Protein AF-A0A539DHN3-F1 (afdb_monomer)

pLDDT: mean 70.22, std 28.27, range [19.88, 98.44]

Secondary structure (DSSP, 8-state):
--------------------------------PPPTTS--EE-TTSS-EETTTSSS-EEEEEHHHHHHTT--STTTHHHHSTTEEEEE-SSS-EEEEETTEE-B--STTPPPSEEEEETTEE-SS--TTTS---SEEEEEEEES--TTTT-TT-SSEEEEEEEPPP-SS--EEEEEEEE-STT-EEEEEEEEEE-STTEEEEEEEEEEEE--SEEETTTTEEES-EEEEEEEEEEEEEEETTEEEEEEEEEEEEEE---SSPPPPB-B--SPTTS--SB-TT---BPPPPGGGSHHHHHHHHSTT--TTS-SS----HHHHHHTTT--S---SSTTEE--SS--EEEEEEEEEEEEEEEE-SSEEEEEEEEEEEEEEEEEEESSSS---SB---BTTBSS--EEETTTEEESB--EEEEEEEEEEEEEEEEEEEE--SSSEEEEEEEEEEEEEEEEEEEEEEEHHHHHHHHHTTPPP-TT--SEEEEEEEEEEEEEEEEEEEEEEEETTEEEEEEEEEEEEEEEEEEEEEES----GGGS--EEEEEEEEEEEEEEEEEEEE--TT-SEEEEEEEEEEEEE--EEPPP--TTTSTT--SEE--EEEEEEEEEEEEEETTTTEEEEEEEEEEEEEEEEEEEEETTEEEEEEEEEEEEEEEEEEEEEEETTEEEEEEEEEEEEEE-S--TT---SSSTTTT-TTEEEEEETTTTEEEEEEETT--B------SS---------TT---PPPPHHHHHHHTTS-------------------------------------------------------------------------------------------------------------------------------------------------

Structure (mmCIF, N/CA/C/O backbone):
data_AF-A0A539DHN3-F1
#
_entry.id   AF-A0A539DHN3-F1
#
loop_
_atom_site.group_PDB
_atom_site.id
_atom_site.type_symbol
_atom_site.label_atom_id
_atom_site.label_alt_id
_atom_site.label_comp_id
_atom_site.label_asym_id
_atom_site.label_entity_id
_atom_site.label_seq_id
_atom_site.pdbx_PDB_ins_code
_atom_site.Cartn_x
_atom_site.Cartn_y
_atom_site.Cartn_z
_atom_site.occupancy
_atom_site.B_iso_or_equiv
_atom_site.auth_seq_id
_atom_site.auth_comp_id
_atom_site.auth_asym_id
_atom_site.auth_atom_id
_atom_site.pdbx_PDB_model_num
ATOM 1 N N . MET A 1 1 ? 49.544 -20.311 -12.770 1.00 34.31 1 MET A N 1
ATOM 2 C CA . MET A 1 1 ? 50.730 -20.490 -11.895 1.00 34.31 1 MET A CA 1
ATOM 3 C C . MET A 1 1 ? 50.885 -19.240 -11.047 1.00 34.31 1 MET A C 1
ATOM 5 O O . MET A 1 1 ? 50.708 -18.174 -11.611 1.00 34.31 1 MET A O 1
ATOM 9 N N . SER A 1 2 ? 51.259 -19.378 -9.767 1.00 30.39 2 SER A N 1
ATOM 10 C CA . SER A 1 2 ? 51.386 -18.289 -8.774 1.00 30.39 2 SER A CA 1
ATOM 11 C C . SER A 1 2 ? 50.065 -17.543 -8.465 1.00 30.39 2 SER A C 1
ATOM 13 O O . SER A 1 2 ? 49.438 -17.009 -9.366 1.00 30.39 2 SER A O 1
ATOM 15 N N . GLY A 1 3 ? 49.544 -17.461 -7.236 1.00 34.97 3 GLY A N 1
ATOM 16 C CA . GLY A 1 3 ? 49.979 -18.070 -5.972 1.00 34.97 3 GLY A CA 1
ATOM 17 C C . GLY A 1 3 ? 50.094 -17.054 -4.835 1.00 34.97 3 GLY A C 1
ATOM 18 O O . GLY A 1 3 ? 51.193 -16.582 -4.558 1.00 34.97 3 GLY A O 1
ATOM 19 N N . LYS A 1 4 ? 48.982 -16.746 -4.150 1.00 33.09 4 LYS A N 1
ATOM 20 C CA . LYS A 1 4 ? 48.970 -15.964 -2.901 1.00 33.09 4 LYS A CA 1
ATOM 21 C C . LYS A 1 4 ? 47.936 -16.500 -1.901 1.00 33.09 4 LYS A C 1
ATOM 23 O O . LYS A 1 4 ? 46.739 -16.360 -2.095 1.00 33.09 4 LYS A O 1
ATOM 28 N N . ASN A 1 5 ? 48.468 -17.119 -0.850 1.00 30.30 5 ASN A N 1
ATOM 29 C CA . ASN A 1 5 ? 47.966 -17.271 0.520 1.00 30.30 5 ASN A CA 1
ATOM 30 C C . ASN A 1 5 ? 46.440 -17.226 0.759 1.00 30.30 5 ASN A C 1
ATOM 32 O O . ASN A 1 5 ? 45.870 -16.156 0.954 1.00 30.30 5 ASN A O 1
ATOM 36 N N . ARG A 1 6 ? 45.830 -18.403 0.959 1.00 34.50 6 ARG A N 1
ATOM 37 C CA . ARG A 1 6 ? 44.674 -18.546 1.863 1.00 34.50 6 ARG A CA 1
ATOM 38 C C . ARG A 1 6 ? 45.199 -18.766 3.285 1.00 34.50 6 ARG A C 1
ATOM 40 O O . ARG A 1 6 ? 45.893 -19.751 3.522 1.00 34.50 6 ARG A O 1
ATOM 47 N N . SER A 1 7 ? 44.889 -17.871 4.220 1.00 30.36 7 SER A N 1
ATOM 48 C CA . SER A 1 7 ? 45.179 -18.062 5.646 1.00 30.36 7 SER A CA 1
ATOM 49 C C . SER A 1 7 ? 44.018 -18.791 6.323 1.00 30.36 7 SER A C 1
ATOM 51 O O . SER A 1 7 ? 42.984 -18.187 6.600 1.00 30.36 7 SER A O 1
ATOM 53 N N . THR A 1 8 ? 44.182 -20.086 6.589 1.00 34.03 8 THR A N 1
ATOM 54 C CA . THR A 1 8 ? 43.186 -20.888 7.313 1.00 34.03 8 THR A CA 1
ATOM 55 C C . THR A 1 8 ? 43.128 -20.457 8.778 1.00 34.03 8 THR A C 1
ATOM 57 O O . THR A 1 8 ? 44.028 -20.789 9.549 1.00 34.03 8 THR A O 1
ATOM 60 N N . PHE A 1 9 ? 42.073 -19.746 9.179 1.00 30.78 9 PHE A N 1
ATOM 61 C CA . PHE A 1 9 ? 41.790 -19.499 10.594 1.00 30.78 9 PHE A CA 1
ATOM 62 C C . PHE A 1 9 ? 40.994 -20.676 11.165 1.00 30.78 9 PHE A C 1
ATOM 64 O O . PHE A 1 9 ? 39.866 -20.935 10.752 1.00 30.78 9 PHE A O 1
ATOM 71 N N . ALA A 1 10 ? 41.606 -21.426 12.082 1.00 30.70 10 ALA A N 1
ATOM 72 C CA . ALA A 1 10 ? 40.983 -22.593 12.691 1.00 30.70 10 ALA A CA 1
ATOM 73 C C . ALA A 1 10 ? 40.057 -22.177 13.845 1.00 30.70 10 ALA A C 1
ATOM 75 O O . ALA A 1 10 ? 40.511 -21.640 14.853 1.00 30.70 10 ALA A O 1
ATOM 76 N N . PHE A 1 11 ? 38.764 -22.473 13.711 1.00 35.47 11 PHE A N 1
ATOM 77 C CA . PHE A 1 11 ? 37.808 -22.429 14.817 1.00 35.47 11 PHE A CA 1
ATOM 78 C C . PHE A 1 11 ? 38.099 -23.577 15.792 1.00 35.47 11 PHE A C 1
ATOM 80 O O . PHE A 1 11 ? 37.963 -24.733 15.403 1.00 35.47 11 PHE A O 1
ATOM 87 N N . PHE A 1 12 ? 38.431 -23.282 17.054 1.00 34.22 12 PHE A N 1
ATOM 88 C CA . PHE A 1 12 ? 38.308 -24.249 18.152 1.00 34.22 12 PHE A CA 1
ATOM 89 C C . PHE A 1 12 ? 38.057 -23.564 19.507 1.00 34.22 12 PHE A C 1
ATOM 91 O O . PHE A 1 12 ? 38.893 -22.815 19.999 1.00 34.22 12 PHE A O 1
ATOM 98 N N . THR A 1 13 ? 36.891 -23.871 20.092 1.00 37.91 13 THR A N 1
ATOM 99 C CA . THR A 1 13 ? 36.585 -23.962 21.540 1.00 37.91 13 THR A CA 1
ATOM 100 C C . THR A 1 13 ? 37.277 -22.981 22.504 1.00 37.91 13 THR A C 1
ATOM 102 O O . THR A 1 13 ? 38.425 -23.201 22.887 1.00 37.91 13 THR A O 1
ATOM 105 N N . GLY A 1 14 ? 36.539 -21.980 23.014 1.00 37.00 14 GLY A N 1
ATOM 106 C CA . GLY A 1 14 ? 37.105 -20.996 23.954 1.00 37.00 14 GLY A CA 1
ATOM 107 C C . GLY A 1 14 ? 36.161 -20.253 24.914 1.00 37.00 14 GLY A C 1
ATOM 108 O O . GLY A 1 14 ? 36.627 -19.323 25.563 1.00 37.00 14 GLY A O 1
ATOM 109 N N . VAL A 1 15 ? 34.874 -20.615 25.048 1.00 34.88 15 VAL A N 1
ATOM 110 C CA . VAL A 1 15 ? 33.951 -19.946 25.999 1.00 34.88 15 VAL A CA 1
ATOM 111 C C . VAL A 1 15 ? 33.162 -20.968 26.819 1.00 34.88 15 VAL A C 1
ATOM 113 O O . VAL A 1 15 ? 32.127 -21.466 26.387 1.00 34.88 15 VAL A O 1
ATOM 116 N N . SER A 1 16 ? 33.666 -21.295 28.011 1.00 43.44 16 SER A N 1
ATOM 117 C CA . SER A 1 16 ? 32.955 -22.046 29.060 1.00 43.44 16 SER A CA 1
ATOM 118 C C . SER A 1 16 ? 33.716 -21.947 30.388 1.00 43.44 16 SER A C 1
ATOM 120 O O . SER A 1 16 ? 34.473 -22.855 30.704 1.00 43.44 16 SER A O 1
ATOM 122 N N . LEU A 1 17 ? 33.553 -20.835 31.126 1.00 40.72 17 LEU A N 1
ATOM 123 C CA . LEU A 1 17 ? 33.687 -20.721 32.599 1.00 40.72 17 LEU A CA 1
ATOM 124 C C . LEU A 1 17 ? 33.447 -19.254 33.047 1.00 40.72 17 LEU A C 1
ATOM 126 O O . LEU A 1 17 ? 34.391 -18.489 33.220 1.00 40.72 17 LEU A O 1
ATOM 130 N N . ALA A 1 18 ? 32.184 -18.836 33.210 1.00 37.84 18 ALA A N 1
ATOM 131 C CA . ALA A 1 18 ? 31.843 -17.501 33.744 1.00 37.84 18 ALA A CA 1
ATOM 132 C C . ALA A 1 18 ? 30.423 -17.405 34.357 1.00 37.84 18 ALA A C 1
ATOM 134 O O . ALA A 1 18 ? 29.822 -16.336 34.358 1.00 37.84 18 ALA A O 1
ATOM 135 N N . ALA A 1 19 ? 29.861 -18.513 34.855 1.00 37.56 19 ALA A N 1
ATOM 136 C CA . ALA A 1 19 ? 28.482 -18.564 35.357 1.00 37.56 19 ALA A CA 1
ATOM 137 C C . ALA A 1 19 ? 28.392 -19.330 36.689 1.00 37.56 19 ALA A C 1
ATOM 139 O O . ALA A 1 19 ? 28.045 -20.508 36.721 1.00 37.56 19 ALA A O 1
ATOM 140 N N . LEU A 1 20 ? 28.730 -18.659 37.795 1.00 40.03 20 LEU A N 1
ATOM 141 C CA . LEU A 1 20 ? 28.541 -19.167 39.156 1.00 40.03 20 LEU A CA 1
ATOM 142 C C . LEU A 1 20 ? 28.164 -18.030 40.116 1.00 40.03 20 LEU A C 1
ATOM 144 O O . LEU A 1 20 ? 28.979 -17.151 40.377 1.00 40.03 20 LEU A O 1
ATOM 148 N N . GLY A 1 21 ? 26.980 -18.129 40.730 1.00 37.94 21 GLY A N 1
ATOM 149 C CA . GLY A 1 21 ? 26.817 -17.685 42.119 1.00 37.94 21 GLY A CA 1
ATOM 150 C C . GLY A 1 21 ? 26.134 -16.348 42.423 1.00 37.94 21 GLY A C 1
ATOM 151 O O . GLY A 1 21 ? 26.649 -15.616 43.259 1.00 37.94 21 GLY A O 1
ATOM 152 N N . VAL A 1 22 ? 24.920 -16.102 41.916 1.00 37.78 22 VAL A N 1
ATOM 153 C CA . VAL A 1 22 ? 23.860 -15.506 42.763 1.00 37.78 22 VAL A CA 1
ATOM 154 C C . VAL A 1 22 ? 22.563 -16.285 42.546 1.00 37.78 22 VAL A C 1
ATOM 156 O O . VAL A 1 22 ? 21.874 -16.096 41.551 1.00 37.78 22 VAL A O 1
ATOM 159 N N . ALA A 1 23 ? 22.235 -17.178 43.479 1.00 37.34 23 ALA A N 1
ATOM 160 C CA . ALA A 1 23 ? 20.945 -17.859 43.514 1.00 37.34 23 ALA A CA 1
ATOM 161 C C . ALA A 1 23 ? 20.014 -17.111 44.479 1.00 37.34 23 ALA A C 1
ATOM 163 O O . ALA A 1 23 ? 20.010 -17.379 45.680 1.00 37.34 23 ALA A O 1
ATOM 164 N N . ALA A 1 24 ? 19.249 -16.152 43.957 1.00 38.59 24 ALA A N 1
ATOM 165 C CA . ALA A 1 24 ? 18.101 -15.615 44.680 1.00 38.59 24 ALA A CA 1
ATOM 166 C C . ALA A 1 24 ? 16.986 -16.682 44.726 1.00 38.59 24 ALA A C 1
ATOM 168 O O . ALA A 1 24 ? 16.837 -17.437 43.760 1.00 38.59 24 ALA A O 1
ATOM 169 N N . PRO A 1 25 ? 16.199 -16.781 45.813 1.00 37.62 25 PRO A N 1
ATOM 170 C CA . PRO A 1 25 ? 15.060 -17.686 45.846 1.00 37.62 25 PRO A CA 1
ATOM 171 C C . PRO A 1 25 ? 14.014 -17.213 44.833 1.00 37.62 25 PRO A C 1
ATOM 173 O O . PRO A 1 25 ? 13.533 -16.083 44.916 1.00 37.62 25 PRO A O 1
ATOM 176 N N . ALA A 1 26 ? 13.652 -18.081 43.889 1.00 27.03 26 ALA A N 1
ATOM 177 C CA . ALA A 1 26 ? 12.547 -17.819 42.982 1.00 27.03 26 ALA A CA 1
ATOM 178 C C . ALA A 1 26 ? 11.242 -17.761 43.790 1.00 27.03 26 ALA A C 1
ATOM 180 O O . ALA A 1 26 ? 10.715 -18.790 44.217 1.00 27.03 26 ALA A O 1
ATOM 181 N N . VAL A 1 27 ? 10.726 -16.550 44.005 1.00 29.36 27 VAL A N 1
ATOM 182 C CA . VAL A 1 27 ? 9.319 -16.369 44.361 1.00 29.36 27 VAL A CA 1
ATOM 183 C C . VAL A 1 27 ? 8.527 -16.831 43.147 1.00 29.36 27 VAL A C 1
ATOM 185 O O . VAL A 1 27 ? 8.677 -16.268 42.064 1.00 29.36 27 VAL A O 1
ATOM 188 N N . ALA A 1 28 ? 7.720 -17.875 43.314 1.00 28.30 28 ALA A N 1
ATOM 189 C CA . ALA A 1 28 ? 6.808 -18.319 42.275 1.00 28.30 28 ALA A CA 1
ATOM 190 C C . ALA A 1 28 ? 5.698 -17.272 42.120 1.00 28.30 28 ALA A C 1
ATOM 192 O O . ALA A 1 28 ? 4.665 -17.347 42.782 1.00 28.30 28 ALA A O 1
ATOM 193 N N . GLN A 1 29 ? 5.932 -16.273 41.266 1.00 26.92 29 GLN A N 1
ATOM 194 C CA . GLN A 1 29 ? 4.831 -15.554 40.649 1.00 26.92 29 GLN A CA 1
ATOM 195 C C . GLN A 1 29 ? 4.113 -16.543 39.738 1.00 26.92 29 GLN A C 1
ATOM 197 O O . GLN A 1 29 ? 4.686 -17.060 38.778 1.00 26.92 29 GLN A O 1
ATOM 202 N N . GLU A 1 30 ? 2.866 -16.817 40.091 1.00 30.16 30 GLU A N 1
ATOM 203 C CA . GLU A 1 30 ? 1.897 -17.484 39.242 1.00 30.16 30 GLU A CA 1
ATOM 204 C C . GLU A 1 30 ? 1.647 -16.561 38.044 1.00 30.16 30 GLU A C 1
ATOM 206 O O . GLU A 1 30 ? 0.869 -15.615 38.116 1.00 30.16 30 GLU A O 1
ATOM 211 N N . GLN A 1 31 ? 2.418 -16.760 36.973 1.00 29.02 31 GLN A N 1
ATOM 212 C CA . GLN A 1 31 ? 2.134 -16.118 35.699 1.00 29.02 31 GLN A CA 1
ATOM 213 C C . GLN A 1 31 ? 0.792 -16.656 35.207 1.00 29.02 31 GLN A C 1
ATOM 215 O O . GLN A 1 31 ? 0.659 -17.863 34.990 1.00 29.02 31 GLN A O 1
ATOM 220 N N . GLU A 1 32 ? -0.155 -15.766 34.934 1.00 38.56 32 GLU A N 1
ATOM 221 C CA . GLU A 1 32 ? -1.141 -16.029 33.891 1.00 38.56 32 GLU A CA 1
ATOM 222 C C . GLU A 1 32 ? -0.349 -16.124 32.581 1.00 38.56 32 GLU A C 1
ATOM 224 O O . GLU A 1 32 ? 0.087 -15.126 32.011 1.00 38.56 32 GLU A O 1
ATOM 229 N N . GLN A 1 33 ? 0.001 -17.356 32.205 1.00 40.50 33 GLN A N 1
ATOM 230 C CA . GLN A 1 33 ? 0.799 -17.624 31.015 1.00 40.50 33 GLN A CA 1
ATOM 231 C C . GLN A 1 33 ? -0.103 -17.539 29.794 1.00 40.50 33 GLN A C 1
ATOM 233 O O . GLN A 1 33 ? -1.160 -18.175 29.768 1.00 40.50 33 GLN A O 1
ATOM 238 N N . GLY A 1 34 ? 0.347 -16.746 28.822 1.00 44.62 34 GLY A N 1
ATOM 239 C CA . GLY A 1 34 ? -0.428 -16.370 27.652 1.00 44.62 34 GLY A CA 1
ATOM 240 C C . GLY A 1 34 ? -1.069 -17.556 26.942 1.00 44.62 34 GLY A C 1
ATOM 241 O O . GLY A 1 34 ? -0.466 -18.623 26.801 1.00 44.62 34 GLY A O 1
ATOM 242 N N . ARG A 1 35 ? -2.314 -17.366 26.520 1.00 56.88 35 ARG A N 1
ATOM 243 C CA . ARG A 1 35 ? -3.066 -18.303 25.685 1.00 56.88 35 ARG A CA 1
ATOM 244 C C . ARG A 1 35 ? -2.855 -17.946 24.214 1.00 56.88 35 ARG A C 1
ATOM 246 O O . ARG A 1 35 ? -2.475 -16.831 23.870 1.00 56.88 35 ARG A O 1
ATOM 253 N N . VAL A 1 36 ? -3.239 -18.848 23.309 1.00 58.81 36 VAL A N 1
ATOM 254 C CA . VAL A 1 36 ? -3.391 -18.490 21.881 1.00 58.81 36 VAL A CA 1
ATOM 255 C C . VAL A 1 36 ? -4.500 -17.436 21.696 1.00 58.81 36 VAL A C 1
ATOM 257 O O . VAL A 1 36 ? -4.544 -16.744 20.681 1.00 58.81 36 VAL A O 1
ATOM 260 N N . THR A 1 37 ? -5.368 -17.286 22.699 1.00 54.72 37 THR A N 1
ATOM 261 C CA . THR A 1 37 ? -6.354 -16.210 22.844 1.00 54.72 37 THR A CA 1
ATOM 262 C C . THR A 1 37 ? -5.937 -15.093 23.806 1.00 54.72 37 THR A C 1
ATOM 264 O O . THR A 1 37 ? -6.812 -14.477 24.412 1.00 54.72 37 THR A O 1
ATOM 267 N N . ASP A 1 38 ? -4.643 -14.811 23.974 1.00 58.19 38 ASP A N 1
ATOM 268 C CA . ASP A 1 38 ? -4.244 -13.478 24.443 1.00 58.19 38 ASP A CA 1
ATOM 269 C C . ASP A 1 38 ? -4.845 -12.455 23.471 1.00 58.19 38 ASP A C 1
ATOM 271 O O . ASP A 1 38 ? -4.692 -12.583 22.252 1.00 58.19 38 ASP A O 1
ATOM 275 N N . GLU A 1 39 ? -5.639 -11.515 23.987 1.00 63.25 39 GLU A N 1
ATOM 276 C CA . GLU A 1 39 ? -6.598 -10.786 23.158 1.00 63.25 39 GLU A CA 1
ATOM 277 C C . GLU A 1 39 ? -5.887 -9.825 22.196 1.00 63.25 39 GLU A C 1
ATOM 279 O O . GLU A 1 39 ? -5.518 -8.704 22.549 1.00 63.25 39 GLU A O 1
ATOM 284 N N . ILE A 1 40 ? -5.704 -10.261 20.944 1.00 75.50 40 ILE A N 1
ATOM 285 C CA . ILE A 1 40 ? -5.181 -9.404 19.881 1.00 75.50 40 ILE A CA 1
ATOM 286 C C . ILE A 1 40 ? -6.273 -8.402 19.499 1.00 75.50 40 ILE A C 1
ATOM 288 O O . ILE A 1 40 ? -7.069 -8.627 18.584 1.00 75.50 40 ILE A O 1
ATOM 292 N N . VAL A 1 41 ? -6.289 -7.289 20.226 1.00 83.50 41 VAL A N 1
ATOM 293 C CA . VAL A 1 41 ? -7.097 -6.110 19.930 1.00 83.50 41 VAL A CA 1
ATOM 294 C C . VAL A 1 41 ? -6.663 -5.537 18.581 1.00 83.50 41 VAL A C 1
ATOM 296 O O . VAL A 1 41 ? -5.490 -5.226 18.367 1.00 83.50 41 VAL A O 1
ATOM 299 N N . VAL A 1 42 ? -7.619 -5.385 17.667 1.00 86.88 42 VAL A N 1
ATOM 300 C CA . VAL A 1 42 ? -7.427 -4.841 16.316 1.00 86.88 42 VAL A CA 1
ATOM 301 C C . VAL A 1 42 ? -8.310 -3.614 16.093 1.00 86.88 42 VAL A C 1
ATOM 303 O O . VAL A 1 42 ? -9.423 -3.541 16.606 1.00 86.88 42 VAL A O 1
ATOM 306 N N . THR A 1 43 ? -7.856 -2.656 15.280 1.00 84.00 43 THR A N 1
ATOM 307 C CA . THR A 1 43 ? -8.598 -1.425 14.934 1.00 84.00 43 THR A CA 1
ATOM 308 C C . THR A 1 43 ? -9.437 -1.556 13.654 1.00 84.00 43 THR A C 1
ATOM 310 O O . THR A 1 43 ? -9.763 -0.565 12.997 1.00 84.00 43 THR A O 1
ATOM 313 N N . ALA A 1 44 ? -9.825 -2.787 13.307 1.00 77.06 44 ALA A N 1
ATOM 314 C CA . ALA A 1 44 ? -10.399 -3.175 12.016 1.00 77.06 44 ALA A CA 1
ATOM 315 C C . ALA A 1 44 ? -11.763 -2.535 11.669 1.00 77.06 44 ALA A C 1
ATOM 317 O O . ALA A 1 44 ? -12.104 -2.426 10.491 1.00 77.06 44 ALA A O 1
ATOM 318 N N . GLU A 1 45 ? -12.543 -2.089 12.661 1.00 83.12 45 GLU A N 1
ATOM 319 C CA . GLU A 1 45 ? -13.780 -1.310 12.445 1.00 83.12 45 GLU A CA 1
ATOM 320 C C . GLU A 1 45 ? -13.583 0.193 12.759 1.00 83.12 45 GLU A C 1
ATOM 322 O O . GLU A 1 45 ? -14.531 0.892 13.110 1.00 83.12 45 GLU A O 1
ATOM 327 N N . LYS A 1 46 ? -12.338 0.707 12.678 1.00 84.94 46 LYS A N 1
ATOM 328 C CA . LYS A 1 46 ? -11.917 2.032 13.209 1.00 84.94 46 LYS A CA 1
ATOM 329 C C . LYS A 1 46 ? -12.285 2.220 14.701 1.00 84.94 46 LYS A C 1
ATOM 331 O O . LYS A 1 46 ? -12.389 3.342 15.199 1.00 84.94 46 LYS A O 1
ATOM 336 N N . ARG A 1 47 ? -12.456 1.090 15.392 1.00 84.69 47 ARG A N 1
ATOM 337 C CA . ARG A 1 47 ? -12.701 0.865 16.821 1.00 84.69 47 ARG A CA 1
ATOM 338 C C . ARG A 1 47 ? -11.833 -0.316 17.241 1.00 84.69 47 ARG A C 1
ATOM 340 O O . ARG A 1 47 ? -11.581 -1.186 16.406 1.00 84.69 47 ARG A O 1
ATOM 347 N N . GLU A 1 48 ? -11.415 -0.345 18.496 1.00 84.31 48 GLU A N 1
ATOM 348 C CA . GLU A 1 48 ? -10.724 -1.491 19.087 1.00 84.31 48 GLU A CA 1
ATOM 349 C C . GLU A 1 48 ? -11.718 -2.615 19.420 1.00 84.31 48 GLU A C 1
ATOM 351 O O . GLU A 1 48 ? -12.812 -2.348 19.917 1.00 84.31 48 GLU A O 1
ATOM 356 N N . ALA A 1 49 ? -11.362 -3.853 19.066 1.00 85.06 49 ALA A N 1
ATOM 357 C CA . ALA A 1 49 ? -12.124 -5.073 19.348 1.00 85.06 49 ALA A CA 1
ATOM 358 C C . ALA A 1 49 ? -11.219 -6.316 19.247 1.00 85.06 49 ALA A C 1
ATOM 360 O O . ALA A 1 49 ? -10.226 -6.288 18.513 1.00 85.06 49 ALA A O 1
ATOM 361 N N . SER A 1 50 ? -11.594 -7.421 19.898 1.00 88.38 50 SER A N 1
ATOM 362 C CA . SER A 1 50 ? -10.943 -8.726 19.726 1.00 88.38 50 SER A CA 1
ATOM 363 C C . SER A 1 50 ? -10.936 -9.171 18.261 1.00 88.38 50 SER A C 1
ATOM 365 O O . SER A 1 50 ? -11.945 -9.086 17.549 1.00 88.38 50 SER A O 1
ATOM 367 N N . ILE A 1 51 ? -9.820 -9.749 17.807 1.00 87.38 51 ILE A N 1
ATOM 368 C CA . ILE A 1 51 ? -9.725 -10.390 16.488 1.00 87.38 51 ILE A CA 1
ATOM 369 C C . ILE A 1 51 ? -10.782 -11.492 16.268 1.00 87.38 51 ILE A C 1
ATOM 371 O O . ILE A 1 51 ? -11.113 -11.777 15.112 1.00 87.38 51 ILE A O 1
ATOM 375 N N . GLN A 1 52 ? -11.342 -12.087 17.330 1.00 89.12 52 GLN A N 1
ATOM 376 C CA . GLN A 1 52 ? -12.402 -13.104 17.236 1.00 89.12 52 GLN A CA 1
ATOM 377 C C . GLN A 1 52 ? -13.799 -12.509 16.969 1.00 89.12 52 GLN A C 1
ATOM 379 O O . GLN A 1 52 ? -14.639 -13.183 16.370 1.00 89.12 52 GLN A O 1
ATOM 384 N N . ASP A 1 53 ? -14.025 -11.236 17.310 1.00 88.00 53 ASP A N 1
ATOM 385 C CA . ASP A 1 53 ? -15.335 -10.568 17.199 1.00 88.00 53 ASP A CA 1
ATOM 386 C C . ASP A 1 53 ? -15.531 -9.819 15.881 1.00 88.00 53 ASP A C 1
ATOM 388 O O . ASP A 1 53 ? -16.662 -9.615 15.423 1.00 88.00 53 ASP A O 1
ATOM 392 N N . VAL A 1 54 ? -14.433 -9.376 15.257 1.00 89.44 54 VAL A N 1
ATOM 393 C CA . VAL A 1 54 ? -14.486 -8.651 13.981 1.00 89.44 54 VAL A CA 1
ATOM 394 C C . VAL A 1 54 ? -14.982 -9.605 12.886 1.00 89.44 54 VAL A C 1
ATOM 396 O O . VAL A 1 54 ? -14.300 -10.590 12.590 1.00 89.44 54 VAL A O 1
ATOM 399 N N . PRO A 1 55 ? -16.119 -9.334 12.221 1.00 91.00 55 PRO A N 1
ATOM 400 C CA . PRO A 1 55 ? -16.770 -10.305 11.343 1.00 91.00 55 PRO A CA 1
ATOM 401 C C . PRO A 1 55 ? -16.200 -10.295 9.911 1.00 91.00 55 PRO A C 1
ATOM 403 O O . PRO A 1 55 ? -16.895 -9.983 8.941 1.00 91.00 55 PRO A O 1
ATOM 406 N N . ILE A 1 56 ? -14.904 -10.600 9.791 1.00 91.31 56 ILE A N 1
ATOM 407 C CA . ILE A 1 56 ? -14.164 -10.724 8.527 1.00 91.31 56 ILE A CA 1
ATOM 408 C C . ILE A 1 56 ? -12.924 -11.621 8.671 1.00 91.31 56 ILE A C 1
ATOM 410 O O . ILE A 1 56 ? -12.383 -11.783 9.771 1.00 91.31 56 ILE A O 1
ATOM 414 N N . ALA A 1 57 ? -12.418 -12.136 7.550 1.00 93.38 57 ALA A N 1
ATOM 415 C CA . ALA A 1 57 ? -11.070 -12.682 7.443 1.00 93.38 57 ALA A CA 1
ATOM 416 C C . ALA A 1 57 ? -9.986 -11.596 7.654 1.00 93.38 57 ALA A C 1
ATOM 418 O O . ALA A 1 57 ? -9.633 -10.835 6.749 1.00 93.38 57 ALA A O 1
ATOM 419 N N . ILE A 1 58 ? -9.427 -11.548 8.863 1.00 93.25 58 ILE A N 1
ATOM 420 C CA . ILE A 1 58 ? -8.303 -10.689 9.260 1.00 93.25 58 ILE A CA 1
ATOM 421 C C . ILE A 1 58 ? -7.182 -11.559 9.831 1.00 93.25 58 ILE A C 1
ATOM 423 O O . ILE A 1 58 ? -7.449 -12.489 10.587 1.00 93.25 58 ILE A O 1
ATOM 427 N N . SER A 1 59 ? -5.937 -11.257 9.464 1.00 92.75 59 SER A N 1
ATOM 428 C CA . SER A 1 59 ? -4.740 -11.780 10.137 1.00 92.75 59 SER A CA 1
ATOM 429 C C . SER A 1 59 ? -4.047 -10.625 10.855 1.00 92.75 59 SER A C 1
ATOM 431 O O . SER A 1 59 ? -3.953 -9.530 10.297 1.00 92.75 59 SER A O 1
ATOM 433 N N . ALA A 1 60 ? -3.558 -10.855 12.072 1.00 92.50 60 ALA A N 1
ATOM 434 C CA . ALA A 1 60 ? -2.790 -9.867 12.821 1.00 92.50 60 ALA A CA 1
ATOM 435 C C . ALA A 1 60 ? -1.540 -10.487 13.458 1.00 92.50 60 ALA A C 1
ATOM 437 O O . ALA A 1 60 ? -1.496 -11.685 13.767 1.00 92.50 60 ALA A O 1
ATOM 438 N N . PHE A 1 61 ? -0.524 -9.646 13.626 1.00 92.12 61 PHE A N 1
ATOM 439 C CA . PHE A 1 61 ? 0.786 -10.000 14.157 1.00 92.12 61 PHE A CA 1
ATOM 440 C C . PHE A 1 61 ? 1.221 -8.892 15.112 1.00 92.12 61 PHE A C 1
ATOM 442 O O . PHE A 1 61 ? 1.488 -7.775 14.674 1.00 92.12 61 PHE A O 1
ATOM 449 N N . ASP A 1 62 ? 1.242 -9.183 16.407 1.00 90.88 62 ASP A N 1
ATOM 450 C CA . ASP A 1 62 ? 1.809 -8.316 17.439 1.00 90.88 62 ASP A CA 1
ATOM 451 C C . ASP A 1 62 ? 3.349 -8.364 17.415 1.00 90.88 62 ASP A C 1
ATOM 453 O O . ASP A 1 62 ? 3.942 -9.211 16.739 1.00 90.88 62 ASP A O 1
ATOM 457 N N . GLU A 1 63 ? 4.002 -7.492 18.191 1.00 88.44 63 GLU A N 1
ATOM 458 C CA . GLU A 1 63 ? 5.466 -7.467 18.349 1.00 88.44 63 GLU A CA 1
ATOM 459 C C . GLU A 1 63 ? 6.048 -8.869 18.639 1.00 88.44 63 GLU A C 1
ATOM 461 O O . GLU A 1 63 ? 7.019 -9.282 18.004 1.00 88.44 63 GLU A O 1
ATOM 466 N N . SER A 1 64 ? 5.407 -9.666 19.506 1.00 86.69 64 SER A N 1
ATOM 467 C CA . SER A 1 64 ? 5.915 -10.990 19.880 1.00 86.69 64 SER A CA 1
ATOM 468 C C . SER A 1 64 ? 5.738 -12.048 18.780 1.00 86.69 64 SER A C 1
ATOM 470 O O . SER A 1 64 ? 6.617 -12.899 18.610 1.00 86.69 64 SER A O 1
ATOM 472 N N . ARG A 1 65 ? 4.642 -12.025 18.002 1.00 87.56 65 ARG A N 1
ATOM 473 C CA . ARG A 1 65 ? 4.442 -12.956 16.875 1.00 87.56 65 ARG A CA 1
ATOM 474 C C . ARG A 1 65 ? 5.310 -12.589 15.672 1.00 87.56 65 ARG A C 1
ATOM 476 O O . ARG A 1 65 ? 5.814 -13.504 15.022 1.00 87.56 65 ARG A O 1
ATOM 483 N N . LEU A 1 66 ? 5.537 -11.298 15.407 1.00 91.44 66 LEU A N 1
ATOM 484 C CA . LEU A 1 66 ? 6.488 -10.839 14.385 1.00 91.44 66 LEU A CA 1
ATOM 485 C C . LEU A 1 66 ? 7.901 -11.368 14.676 1.00 91.44 66 LEU A C 1
ATOM 487 O O . LEU A 1 66 ? 8.523 -11.972 13.801 1.00 91.44 66 LEU A O 1
ATOM 491 N N . GLU A 1 67 ? 8.375 -11.236 15.920 1.00 88.69 67 GLU A N 1
ATOM 492 C CA . GLU A 1 67 ? 9.697 -11.731 16.325 1.00 88.69 67 GLU A CA 1
ATOM 493 C C . GLU A 1 67 ? 9.798 -13.262 16.300 1.00 88.69 67 GLU A C 1
ATOM 495 O O . GLU A 1 67 ? 10.759 -13.796 15.734 1.00 88.69 67 GLU A O 1
ATOM 500 N N . ARG A 1 68 ? 8.798 -13.985 16.837 1.00 87.56 68 ARG A N 1
ATOM 501 C CA . ARG A 1 68 ? 8.758 -15.464 16.806 1.00 87.56 68 ARG A CA 1
ATOM 502 C C . ARG A 1 68 ? 8.778 -16.028 15.385 1.00 87.56 68 ARG A C 1
ATOM 504 O O . ARG A 1 68 ? 9.437 -17.037 15.151 1.00 87.56 68 ARG A O 1
ATOM 511 N N . LEU A 1 69 ? 8.062 -15.396 14.453 1.00 89.31 69 LEU A N 1
ATOM 512 C CA . LEU A 1 69 ? 7.990 -15.818 13.051 1.00 89.31 69 LEU A CA 1
ATOM 513 C C . LEU A 1 69 ? 9.111 -15.228 12.174 1.00 89.31 69 LEU A C 1
ATOM 515 O O . LEU A 1 69 ? 9.177 -15.555 10.992 1.00 89.31 69 LEU A O 1
ATOM 519 N N . GLN A 1 70 ? 9.998 -14.393 12.736 1.00 90.50 70 GLN A N 1
ATOM 520 C CA . GLN A 1 70 ? 11.076 -13.694 12.018 1.00 90.50 70 GLN A CA 1
ATOM 521 C C . GLN A 1 70 ? 10.575 -12.839 10.834 1.00 90.50 70 GLN A C 1
ATOM 523 O O . GLN A 1 70 ? 11.270 -12.693 9.829 1.00 90.50 70 GLN A O 1
ATOM 528 N N . LEU A 1 71 ? 9.382 -12.251 10.964 1.00 92.69 71 LEU A N 1
ATOM 529 C CA . LEU A 1 71 ? 8.788 -11.356 9.966 1.00 92.69 71 LEU A CA 1
ATOM 530 C C . LEU A 1 71 ? 9.423 -9.966 10.120 1.00 92.69 71 LEU A C 1
ATOM 532 O O . LEU A 1 71 ? 8.998 -9.168 10.955 1.00 92.69 71 LEU A O 1
ATOM 536 N N . ASN A 1 72 ? 10.492 -9.712 9.364 1.00 90.31 72 ASN A N 1
ATOM 537 C CA . ASN A 1 72 ? 11.321 -8.515 9.497 1.00 90.31 72 ASN A CA 1
ATOM 538 C C . ASN A 1 72 ? 10.785 -7.343 8.670 1.00 90.31 72 ASN A C 1
ATOM 540 O O . ASN A 1 72 ? 10.971 -6.199 9.078 1.00 90.31 72 ASN A O 1
ATOM 544 N N . ASP A 1 73 ? 10.133 -7.594 7.533 1.00 90.25 73 ASP A N 1
ATOM 545 C CA . ASP A 1 73 ? 9.545 -6.542 6.699 1.00 90.25 73 ASP A CA 1
ATOM 546 C C . ASP A 1 73 ? 8.149 -6.890 6.145 1.00 90.25 73 ASP A C 1
ATOM 548 O O . ASP A 1 73 ? 7.612 -7.985 6.327 1.00 90.25 73 ASP A O 1
ATOM 552 N N . ALA A 1 74 ? 7.517 -5.921 5.477 1.00 89.69 74 ALA A N 1
ATOM 553 C CA . ALA A 1 74 ? 6.165 -6.076 4.946 1.00 89.69 74 ALA A CA 1
ATOM 554 C C . ALA A 1 74 ? 6.063 -7.060 3.756 1.00 89.69 74 ALA A C 1
ATOM 556 O O . ALA A 1 74 ? 4.954 -7.437 3.372 1.00 89.69 74 ALA A O 1
ATOM 557 N N . GLN A 1 75 ? 7.184 -7.495 3.171 1.00 89.38 75 GLN A N 1
ATOM 558 C CA . GLN A 1 75 ? 7.226 -8.541 2.145 1.00 89.38 75 GLN A CA 1
ATOM 559 C C . GLN A 1 75 ? 7.155 -9.937 2.786 1.00 89.38 75 GLN A C 1
ATOM 561 O O . GLN A 1 75 ? 6.466 -10.805 2.247 1.00 89.38 75 GLN A O 1
ATOM 566 N N . ASP A 1 76 ? 7.778 -10.141 3.956 1.00 93.00 76 ASP A N 1
ATOM 567 C CA . ASP A 1 76 ? 7.739 -11.411 4.709 1.00 93.00 76 ASP A CA 1
ATOM 568 C C . ASP A 1 76 ? 6.308 -11.856 5.063 1.00 93.00 76 ASP A C 1
ATOM 570 O O . ASP A 1 76 ? 6.036 -13.052 5.175 1.00 93.00 76 ASP A O 1
ATOM 574 N N . LEU A 1 77 ? 5.354 -10.920 5.162 1.00 92.56 77 LEU A N 1
ATOM 575 C CA . LEU A 1 77 ? 3.931 -11.201 5.406 1.00 92.56 77 LEU A CA 1
ATOM 576 C C . LEU A 1 77 ? 3.330 -12.230 4.426 1.00 92.56 77 LEU A C 1
ATOM 578 O O . LEU A 1 77 ? 2.422 -12.973 4.798 1.00 92.56 77 LEU A O 1
ATOM 582 N N . GLN A 1 78 ? 3.856 -12.342 3.199 1.00 91.69 78 GLN A N 1
ATOM 583 C CA . GLN A 1 78 ? 3.418 -13.352 2.220 1.00 91.69 78 GLN A CA 1
ATOM 584 C C . GLN A 1 78 ? 3.745 -14.803 2.621 1.00 91.69 78 GLN A C 1
ATOM 586 O O . GLN A 1 78 ? 3.202 -15.739 2.039 1.00 91.69 78 GLN A O 1
ATOM 591 N N . LEU A 1 79 ? 4.626 -15.000 3.606 1.00 90.62 79 LEU A N 1
ATOM 592 C CA . LEU A 1 79 ? 4.948 -16.304 4.192 1.00 90.62 79 LEU A CA 1
ATOM 593 C C . LEU A 1 79 ? 3.951 -16.698 5.296 1.00 90.62 79 LEU A C 1
ATOM 595 O O . LEU A 1 79 ? 3.806 -17.881 5.597 1.00 90.62 79 LEU A O 1
ATOM 599 N N . ALA A 1 80 ? 3.263 -15.715 5.889 1.00 90.88 80 ALA A N 1
ATOM 600 C CA . ALA A 1 80 ? 2.428 -15.877 7.079 1.00 90.88 80 ALA A CA 1
ATOM 601 C C . ALA A 1 80 ? 0.927 -15.602 6.855 1.00 90.88 80 ALA A C 1
ATOM 603 O O . ALA A 1 80 ? 0.141 -15.810 7.775 1.00 90.88 80 ALA A O 1
ATOM 604 N N . ILE A 1 81 ? 0.508 -15.162 5.661 1.00 92.88 81 ILE A N 1
ATOM 605 C CA . ILE A 1 81 ? -0.891 -14.829 5.340 1.00 92.88 81 ILE A CA 1
ATOM 606 C C . ILE A 1 81 ? -1.330 -15.577 4.069 1.00 92.88 81 ILE A C 1
ATOM 608 O O . ILE A 1 81 ? -0.687 -15.432 3.024 1.00 92.88 81 ILE A O 1
ATOM 612 N N . PRO A 1 82 ? -2.433 -16.353 4.091 1.00 91.88 82 PRO A N 1
ATOM 613 C CA . PRO A 1 82 ? -2.896 -17.071 2.910 1.00 91.88 82 PRO A CA 1
ATOM 614 C C . PRO A 1 82 ? -3.384 -16.094 1.828 1.00 91.88 82 PRO A C 1
ATOM 616 O O . PRO A 1 82 ? -4.053 -15.101 2.107 1.00 91.88 82 PRO A O 1
ATOM 619 N N . ASN A 1 83 ? -3.060 -16.396 0.568 1.00 91.88 83 ASN A N 1
ATOM 620 C CA . ASN A 1 83 ? -3.403 -15.592 -0.614 1.00 91.88 83 ASN A CA 1
ATOM 621 C C . ASN A 1 83 ? -2.911 -14.121 -0.606 1.00 91.88 83 ASN A C 1
ATOM 623 O O . ASN A 1 83 ? -3.383 -13.331 -1.431 1.00 91.88 83 ASN A O 1
ATOM 627 N N . PHE A 1 84 ? -1.968 -13.752 0.269 1.00 92.75 84 PHE A N 1
ATOM 628 C CA . PHE A 1 84 ? -1.234 -12.482 0.205 1.00 92.75 84 PHE A CA 1
ATOM 629 C C . PHE A 1 84 ? -0.014 -12.629 -0.716 1.00 92.75 84 PHE A C 1
ATOM 631 O O . PHE A 1 84 ? 0.660 -13.657 -0.701 1.00 92.75 84 PHE A O 1
ATOM 638 N N . GLN A 1 85 ? 0.272 -11.619 -1.538 1.00 91.00 85 GLN A N 1
ATOM 639 C CA . GLN A 1 85 ? 1.420 -11.607 -2.449 1.00 91.00 85 GLN A CA 1
ATOM 640 C C . GLN A 1 85 ? 2.019 -10.203 -2.534 1.00 91.00 85 GLN A C 1
ATOM 642 O O . GLN A 1 85 ? 1.289 -9.228 -2.730 1.00 91.00 85 GLN A O 1
ATOM 647 N N . PHE A 1 86 ? 3.347 -10.105 -2.470 1.00 88.56 86 PHE A N 1
ATOM 648 C CA . PHE A 1 86 ? 4.077 -8.873 -2.751 1.00 88.56 86 PHE A CA 1
ATOM 649 C C . PHE A 1 86 ? 4.857 -8.966 -4.073 1.00 88.56 86 PHE A C 1
ATOM 651 O O . PHE A 1 86 ? 5.279 -10.039 -4.499 1.00 88.56 86 PHE A O 1
ATOM 658 N N . SER A 1 87 ? 5.048 -7.831 -4.751 1.00 84.19 87 SER A N 1
ATOM 659 C CA . SER A 1 87 ? 5.852 -7.745 -5.976 1.00 84.19 87 SER A CA 1
ATOM 660 C C . SER A 1 87 ? 6.340 -6.317 -6.241 1.00 84.19 87 SER A C 1
ATOM 662 O O . SER A 1 87 ? 5.566 -5.364 -6.145 1.00 84.19 87 SER A O 1
ATOM 664 N N . LYS A 1 88 ? 7.609 -6.153 -6.635 1.00 78.88 88 LYS A N 1
ATOM 665 C CA . LYS A 1 88 ? 8.093 -4.915 -7.274 1.00 78.88 88 LYS A CA 1
ATOM 666 C C . LYS A 1 88 ? 7.638 -4.877 -8.735 1.00 78.88 88 LYS A C 1
ATOM 668 O O . LYS A 1 88 ? 7.508 -5.925 -9.366 1.00 78.88 88 LYS A O 1
ATOM 673 N N . GLN A 1 89 ? 7.391 -3.685 -9.275 1.00 70.69 89 GLN A N 1
ATOM 674 C CA . GLN A 1 89 ? 7.116 -3.502 -10.703 1.00 70.69 89 GLN A CA 1
ATOM 675 C C . GLN A 1 89 ? 8.357 -2.999 -11.456 1.00 70.69 89 GLN A C 1
ATOM 677 O O . GLN A 1 89 ? 9.379 -2.660 -10.865 1.00 70.69 89 GLN A O 1
ATOM 682 N N . ASN A 1 90 ? 8.252 -2.876 -12.783 1.00 67.31 90 ASN A N 1
ATOM 683 C CA . ASN A 1 90 ? 9.301 -2.277 -13.616 1.00 67.31 90 ASN A CA 1
ATOM 684 C C . ASN A 1 90 ? 9.462 -0.755 -13.413 1.00 67.31 90 ASN A C 1
ATOM 686 O O . ASN A 1 90 ? 10.392 -0.188 -13.970 1.00 67.31 90 ASN A O 1
ATOM 690 N N . PHE A 1 91 ? 8.627 -0.121 -12.585 1.00 76.75 91 PHE A N 1
ATOM 691 C CA . PHE A 1 91 ? 8.694 1.293 -12.188 1.00 76.75 91 PHE A CA 1
ATOM 692 C C . PHE A 1 91 ? 9.135 1.434 -10.712 1.00 76.75 91 PHE A C 1
ATOM 694 O O . PHE A 1 91 ? 9.430 0.438 -10.054 1.00 76.75 91 PHE A O 1
ATOM 701 N N . THR A 1 92 ? 9.116 2.648 -10.150 1.00 77.75 92 THR A N 1
ATOM 702 C CA . THR A 1 92 ? 9.236 2.888 -8.691 1.00 77.75 92 THR A CA 1
ATOM 703 C C . THR A 1 92 ? 8.087 2.290 -7.862 1.00 77.75 92 THR A C 1
ATOM 705 O O . THR A 1 92 ? 8.188 2.215 -6.642 1.00 77.75 92 THR A O 1
ATOM 708 N N . GLY A 1 93 ? 6.987 1.874 -8.497 1.00 75.56 93 GLY A N 1
ATOM 709 C CA . GLY A 1 93 ? 5.820 1.307 -7.821 1.00 75.56 93 GLY A CA 1
ATOM 710 C C . GLY A 1 93 ? 5.991 -0.146 -7.358 1.00 75.56 93 GLY A C 1
ATOM 711 O O . GLY A 1 93 ? 6.722 -0.945 -7.951 1.00 75.56 93 GLY A O 1
ATOM 712 N N . SER A 1 94 ? 5.223 -0.514 -6.334 1.00 79.81 94 SER A N 1
ATOM 713 C CA . SER A 1 94 ? 5.039 -1.900 -5.896 1.00 79.81 94 SER A CA 1
ATOM 714 C C . SER A 1 94 ? 3.580 -2.344 -6.050 1.00 79.81 94 SER A C 1
ATOM 716 O O . SER A 1 94 ? 2.673 -1.527 -6.205 1.00 79.81 94 SER A O 1
ATOM 718 N N . ASN A 1 95 ? 3.350 -3.654 -6.062 1.00 85.50 95 ASN A N 1
ATOM 719 C CA . ASN A 1 95 ? 2.032 -4.268 -6.163 1.00 85.50 95 ASN A CA 1
ATOM 720 C C . ASN A 1 95 ? 1.852 -5.287 -5.033 1.00 85.50 95 ASN A C 1
ATOM 722 O O . ASN A 1 95 ? 2.398 -6.392 -5.083 1.00 85.50 95 ASN A O 1
ATOM 726 N N . VAL A 1 96 ? 1.041 -4.901 -4.050 1.00 89.50 96 VAL A N 1
ATOM 727 C CA . VAL A 1 96 ? 0.422 -5.806 -3.077 1.00 89.50 96 VAL A CA 1
ATOM 728 C C . VAL A 1 96 ? -0.807 -6.430 -3.729 1.00 89.50 96 VAL A C 1
ATOM 730 O O . VAL A 1 96 ? -1.577 -5.730 -4.393 1.00 89.50 96 VAL A O 1
ATOM 733 N N . ALA A 1 97 ? -1.008 -7.730 -3.537 1.00 91.75 97 ALA A N 1
ATOM 734 C CA . ALA A 1 97 ? -2.239 -8.401 -3.918 1.00 91.75 97 ALA A CA 1
ATOM 735 C C . ALA A 1 97 ? -2.781 -9.274 -2.782 1.00 91.75 97 ALA A C 1
ATOM 737 O O . ALA A 1 97 ? -2.029 -9.988 -2.121 1.00 91.75 97 ALA A O 1
ATOM 738 N N . ILE A 1 98 ? -4.099 -9.240 -2.594 1.00 93.44 98 ILE A N 1
ATOM 739 C CA . ILE A 1 98 ? -4.840 -10.089 -1.657 1.00 93.44 98 ILE A CA 1
ATOM 740 C C . ILE A 1 98 ? -5.882 -10.869 -2.461 1.00 93.44 98 ILE A C 1
ATOM 742 O O . ILE A 1 98 ? -6.571 -10.304 -3.314 1.00 93.44 98 ILE A O 1
ATOM 746 N N . ARG A 1 99 ? -5.992 -12.186 -2.227 1.00 92.50 99 ARG A N 1
ATOM 747 C CA . ARG A 1 99 ? -6.925 -13.074 -2.960 1.00 92.50 99 ARG A CA 1
ATOM 748 C C . ARG A 1 99 ? -6.741 -12.973 -4.484 1.00 92.50 99 ARG A C 1
ATOM 750 O O . ARG A 1 99 ? -7.693 -13.025 -5.257 1.00 92.50 99 ARG A O 1
ATOM 757 N N . GLY A 1 100 ? -5.484 -12.803 -4.908 1.00 87.81 100 GLY A N 1
ATOM 758 C CA . GLY A 1 100 ? -5.064 -12.627 -6.304 1.00 87.81 100 GLY A CA 1
ATOM 759 C C . GLY A 1 100 ? -5.322 -11.236 -6.906 1.00 87.81 100 GLY A C 1
ATOM 760 O O . GLY A 1 100 ? -4.856 -10.963 -8.013 1.00 87.81 100 GLY A O 1
ATOM 761 N N . VAL A 1 101 ? -6.019 -10.342 -6.198 1.00 88.94 101 VAL A N 1
ATOM 762 C CA . VAL A 1 101 ? -6.368 -9.000 -6.682 1.00 88.94 101 VAL A CA 1
ATOM 763 C C . VAL A 1 101 ? -5.313 -7.998 -6.250 1.00 88.94 101 VAL A C 1
ATOM 765 O O . VAL A 1 101 ? -5.069 -7.821 -5.064 1.00 88.94 101 VAL A O 1
ATOM 768 N N . GLY A 1 102 ? -4.721 -7.313 -7.223 1.00 87.75 102 GLY A N 1
ATOM 769 C CA . GLY A 1 102 ? -3.781 -6.215 -7.010 1.00 87.75 102 GLY A CA 1
ATOM 770 C C . GLY A 1 102 ? -3.905 -5.157 -8.105 1.00 87.75 102 GLY A C 1
ATOM 771 O O . GLY A 1 102 ? -4.810 -5.207 -8.946 1.00 87.75 102 GLY A O 1
ATOM 772 N N . THR A 1 103 ? -2.973 -4.213 -8.120 1.00 85.00 103 THR A N 1
ATOM 773 C CA . THR A 1 103 ? -2.920 -3.096 -9.069 1.00 85.00 103 THR A CA 1
ATOM 774 C C . THR A 1 103 ? -2.394 -3.565 -10.429 1.00 85.00 103 THR A C 1
ATOM 776 O O . THR A 1 103 ? -1.203 -3.838 -10.587 1.00 85.00 103 THR A O 1
ATOM 779 N N . LYS A 1 104 ? -3.280 -3.669 -11.431 1.00 85.06 104 LYS A N 1
ATOM 780 C CA . LYS A 1 104 ? -2.940 -4.070 -12.817 1.00 85.06 104 LYS A CA 1
ATOM 781 C C . LYS A 1 104 ? -3.028 -2.925 -13.836 1.00 85.06 104 LYS A C 1
ATOM 783 O O . LYS A 1 104 ? -2.877 -3.162 -15.037 1.00 85.06 104 LYS A O 1
ATOM 788 N N . VAL A 1 105 ? -3.239 -1.697 -13.364 1.00 86.44 105 VAL A N 1
ATOM 789 C CA . VAL A 1 105 ? -3.181 -0.462 -14.161 1.00 86.44 105 VAL A CA 1
ATOM 790 C C . VAL A 1 105 ? -1.764 0.102 -14.238 1.00 86.44 105 VAL A C 1
ATOM 792 O O . VAL A 1 105 ? -0.992 -0.002 -13.289 1.00 86.44 105 VAL A O 1
ATOM 795 N N . VAL A 1 106 ? -1.448 0.747 -15.359 1.00 83.19 106 VAL A N 1
ATOM 796 C CA . VAL A 1 106 ? -0.240 1.549 -15.576 1.00 83.19 106 VAL A CA 1
ATOM 797 C C . VAL A 1 106 ? -0.683 2.976 -15.903 1.00 83.19 106 VAL A C 1
ATOM 799 O O . VAL A 1 106 ? -0.896 3.343 -17.062 1.00 83.19 106 VAL A O 1
ATOM 802 N N . ALA A 1 107 ? -0.875 3.770 -14.849 1.00 84.19 107 ALA A N 1
ATOM 803 C CA . ALA A 1 107 ? -1.133 5.207 -14.890 1.00 84.19 107 ALA A CA 1
ATOM 804 C C . ALA A 1 107 ? -0.834 5.825 -13.516 1.00 84.19 107 ALA A C 1
ATOM 806 O O . ALA A 1 107 ? -1.226 5.259 -12.501 1.00 84.19 107 ALA A O 1
ATOM 807 N N . THR A 1 108 ? -0.238 7.019 -13.475 1.00 87.38 108 THR A N 1
ATOM 808 C CA . THR A 1 108 ? 0.046 7.768 -12.229 1.00 87.38 108 THR A CA 1
ATOM 809 C C . THR A 1 108 ? -1.225 8.166 -11.465 1.00 87.38 108 THR A C 1
ATOM 811 O O . THR A 1 108 ? -1.177 8.435 -10.274 1.00 87.38 108 THR A O 1
ATOM 814 N N . SER A 1 109 ? -2.371 8.181 -12.155 1.00 90.06 109 SER A N 1
ATOM 815 C CA . SER A 1 109 ? -3.704 8.425 -11.585 1.00 90.06 109 SER A CA 1
ATOM 816 C C . SER A 1 109 ? -4.501 7.145 -11.287 1.00 90.06 109 SER A C 1
ATOM 818 O O . SER A 1 109 ? -5.685 7.224 -10.952 1.00 90.06 109 SER A O 1
ATOM 820 N N . GLY A 1 110 ? -3.885 5.969 -11.449 1.00 88.38 110 GLY A N 1
ATOM 821 C CA . GLY A 1 110 ? -4.468 4.676 -11.099 1.00 88.38 110 GLY A CA 1
ATOM 822 C C . GLY A 1 110 ? -4.312 4.377 -9.611 1.00 88.38 110 GLY A C 1
ATOM 823 O O . GLY A 1 110 ? -3.242 4.576 -9.046 1.00 88.38 110 GLY A O 1
ATOM 824 N N . ASP A 1 111 ? -5.384 3.902 -8.984 1.00 88.25 111 ASP A N 1
ATOM 825 C CA . ASP A 1 111 ? -5.409 3.625 -7.548 1.00 88.25 111 ASP A CA 1
ATOM 826 C C . ASP A 1 111 ? -4.951 2.203 -7.201 1.00 88.25 111 ASP A C 1
ATOM 828 O O . ASP A 1 111 ? -5.097 1.261 -7.988 1.00 88.25 111 ASP A O 1
ATOM 832 N N . ALA A 1 112 ? -4.436 2.043 -5.981 1.00 87.94 112 ALA A N 1
ATOM 833 C CA . ALA A 1 112 ? -4.131 0.737 -5.414 1.00 87.94 112 ALA A CA 1
ATOM 834 C C . ALA A 1 112 ? -5.414 -0.046 -5.084 1.00 87.94 112 ALA A C 1
ATOM 836 O O . ALA A 1 112 ? -6.429 0.534 -4.699 1.00 87.94 112 ALA A O 1
ATOM 837 N N . ALA A 1 113 ? -5.368 -1.375 -5.224 1.00 88.62 113 ALA A N 1
ATOM 838 C CA . ALA A 1 113 ? -6.474 -2.249 -4.816 1.00 88.62 113 ALA A CA 1
ATOM 839 C C . ALA A 1 113 ? -6.452 -2.590 -3.310 1.00 88.62 113 ALA A C 1
ATOM 841 O O . ALA A 1 113 ? -7.496 -2.899 -2.735 1.00 88.62 113 ALA A O 1
ATOM 842 N N . VAL A 1 114 ? -5.274 -2.549 -2.679 1.00 91.75 114 VAL A N 1
ATOM 843 C CA . VAL A 1 114 ? -5.070 -2.789 -1.242 1.00 91.75 114 VAL A CA 1
ATOM 844 C C . VAL A 1 114 ? -4.672 -1.472 -0.579 1.00 91.75 114 VAL A C 1
ATOM 846 O O . VAL A 1 114 ? -3.721 -0.827 -1.021 1.00 91.75 114 VAL A O 1
ATOM 849 N N . GLY A 1 115 ? -5.386 -1.081 0.478 1.00 91.25 115 GLY A N 1
ATOM 850 C CA . GLY A 1 115 ? -5.177 0.197 1.154 1.00 91.25 115 GLY A CA 1
ATOM 851 C C . GLY A 1 115 ? -4.098 0.102 2.228 1.00 91.25 115 GLY A C 1
ATOM 852 O O . GLY A 1 115 ? -4.303 -0.574 3.236 1.00 91.25 115 GLY A O 1
ATOM 853 N N . ILE A 1 116 ? -2.974 0.795 2.047 1.00 91.25 116 ILE A N 1
ATOM 854 C CA . ILE A 1 116 ? -1.884 0.850 3.032 1.00 91.25 116 ILE A CA 1
ATOM 855 C C . ILE A 1 116 ? -2.168 1.971 4.041 1.00 91.25 116 ILE A C 1
ATOM 857 O O . ILE A 1 116 ? -2.520 3.086 3.656 1.00 91.25 116 ILE A O 1
ATOM 861 N N . HIS A 1 117 ? -2.032 1.675 5.331 1.00 92.50 117 HIS A N 1
ATOM 862 C CA . HIS A 1 117 ? -2.298 2.603 6.428 1.00 92.50 117 HIS A CA 1
ATOM 863 C C . HIS A 1 117 ? -1.209 2.517 7.506 1.00 92.50 117 HIS A C 1
ATOM 865 O O . HIS A 1 117 ? -0.676 1.439 7.776 1.00 92.50 117 HIS A O 1
ATOM 871 N N . ILE A 1 118 ? -0.911 3.648 8.149 1.00 93.19 118 ILE A N 1
ATOM 872 C CA . ILE A 1 118 ? -0.060 3.721 9.346 1.00 93.19 118 ILE A CA 1
ATOM 873 C C . ILE A 1 118 ? -0.840 4.468 10.429 1.00 93.19 118 ILE A C 1
ATOM 875 O O . ILE A 1 118 ? -1.306 5.589 10.205 1.00 93.19 118 ILE A O 1
ATOM 879 N N . ASN A 1 119 ? -1.020 3.834 11.589 1.00 93.44 119 ASN A N 1
ATOM 880 C CA . ASN A 1 119 ? -1.902 4.289 12.672 1.00 93.44 119 ASN A CA 1
ATOM 881 C C . ASN A 1 119 ? -3.307 4.662 12.154 1.00 93.44 119 ASN A C 1
ATOM 883 O O . ASN A 1 119 ? -3.856 5.714 12.474 1.00 93.44 119 ASN A O 1
ATOM 887 N N . GLY A 1 120 ? -3.870 3.832 11.266 1.00 91.38 120 GLY A N 1
ATOM 888 C CA . GLY A 1 120 ? -5.194 4.041 10.675 1.00 91.38 120 GLY A CA 1
ATOM 889 C C . GLY A 1 120 ? -5.326 5.214 9.689 1.00 91.38 120 GLY A C 1
ATOM 890 O O . GLY A 1 120 ? -6.397 5.347 9.089 1.00 91.38 120 GLY A O 1
ATOM 891 N N . ALA A 1 121 ? -4.286 6.030 9.481 1.00 92.12 121 ALA A N 1
ATOM 892 C CA . ALA A 1 121 ? -4.245 7.063 8.445 1.00 92.12 121 ALA A CA 1
ATOM 893 C C . ALA A 1 121 ? -3.773 6.453 7.109 1.00 92.12 121 ALA A C 1
ATOM 895 O O . ALA A 1 121 ? -2.805 5.687 7.118 1.00 92.12 121 ALA A O 1
ATOM 896 N N . PRO A 1 122 ? -4.424 6.748 5.967 1.00 90.81 122 PRO A N 1
ATOM 897 C CA . PRO A 1 122 ? -4.019 6.193 4.680 1.00 90.81 122 PRO A CA 1
ATOM 898 C C . PRO A 1 122 ? -2.682 6.784 4.235 1.00 90.81 122 PRO A C 1
ATOM 900 O O . PRO A 1 122 ? -2.481 7.998 4.290 1.00 90.81 122 PRO A O 1
ATOM 903 N N . VAL A 1 123 ? -1.786 5.924 3.754 1.00 85.38 123 VAL A N 1
ATOM 904 C CA . VAL A 1 123 ? -0.522 6.319 3.127 1.00 85.38 123 VAL A CA 1
ATOM 905 C C . VAL A 1 123 ? -0.528 5.878 1.664 1.00 85.38 123 VAL A C 1
ATOM 907 O O . VAL A 1 123 ? -0.978 4.782 1.339 1.00 85.38 123 VAL A O 1
ATOM 910 N N . GLY A 1 124 ? -0.100 6.772 0.768 1.00 74.62 124 GLY A N 1
ATOM 911 C CA . GLY A 1 124 ? -0.205 6.590 -0.683 1.00 74.62 124 GLY A CA 1
ATOM 912 C C . GLY A 1 124 ? 0.868 5.658 -1.248 1.00 74.62 124 GLY A C 1
ATOM 913 O O . GLY A 1 124 ? 0.870 4.455 -1.000 1.00 74.62 124 GLY A O 1
ATOM 914 N N . ASN A 1 125 ? 1.814 6.218 -2.003 1.00 69.75 125 ASN A N 1
ATOM 915 C CA . ASN A 1 125 ? 2.959 5.482 -2.552 1.00 69.75 125 ASN A CA 1
ATOM 916 C C . ASN A 1 125 ? 4.053 5.238 -1.490 1.00 69.75 125 ASN A C 1
ATOM 918 O O . ASN A 1 125 ? 5.231 5.479 -1.741 1.00 69.75 125 ASN A O 1
ATOM 922 N N . SER A 1 126 ? 3.668 4.790 -0.291 1.00 69.25 126 SER A N 1
ATOM 923 C CA . SER A 1 126 ? 4.600 4.642 0.828 1.00 69.25 126 SER A CA 1
ATOM 924 C C . SER A 1 126 ? 5.628 3.526 0.574 1.00 69.25 126 SER A C 1
ATOM 926 O O . SER A 1 126 ? 5.241 2.395 0.252 1.00 69.25 126 SER A O 1
ATOM 928 N N . PRO A 1 127 ? 6.929 3.782 0.802 1.00 72.75 127 PRO A N 1
ATOM 929 C CA . PRO A 1 127 ? 7.997 2.786 0.772 1.00 72.75 127 PRO A CA 1
ATOM 930 C C . PRO A 1 127 ? 8.002 1.853 2.004 1.00 72.75 127 PRO A C 1
ATOM 932 O O . PRO A 1 127 ? 9.051 1.389 2.445 1.00 72.75 127 PRO A O 1
ATOM 935 N N . ILE A 1 128 ? 6.830 1.497 2.542 1.00 82.25 128 ILE A N 1
ATOM 936 C CA . ILE A 1 128 ? 6.677 0.561 3.673 1.00 82.25 128 ILE A CA 1
ATOM 937 C C . ILE A 1 128 ? 7.226 -0.851 3.375 1.00 82.25 128 ILE A C 1
ATOM 939 O O . ILE A 1 128 ? 7.493 -1.625 4.286 1.00 82.25 128 ILE A O 1
ATOM 943 N N . PHE A 1 129 ? 7.425 -1.172 2.091 1.00 84.25 129 PHE A N 1
ATOM 944 C CA . PHE A 1 129 ? 8.070 -2.396 1.601 1.00 84.25 129 PHE A CA 1
ATOM 945 C C . PHE A 1 129 ? 9.569 -2.216 1.279 1.00 84.25 129 PHE A C 1
ATOM 947 O O . PHE A 1 129 ? 10.151 -3.078 0.618 1.00 84.25 129 PHE A O 1
ATOM 954 N N . GLU A 1 130 ? 10.175 -1.088 1.668 1.00 88.00 130 GLU A N 1
ATOM 955 C CA . GLU A 1 130 ? 11.614 -0.801 1.533 1.00 88.00 130 GLU A CA 1
ATOM 956 C C . GLU A 1 130 ? 12.354 -0.831 2.873 1.00 88.00 130 GLU A C 1
ATOM 958 O O . GLU A 1 130 ? 13.516 -1.237 2.909 1.00 88.00 130 GLU A O 1
ATOM 963 N N . GLY A 1 131 ? 11.691 -0.421 3.957 1.00 88.69 131 GLY A N 1
ATOM 964 C CA . GLY A 1 131 ? 12.201 -0.526 5.324 1.00 88.69 131 GLY A CA 1
ATOM 965 C C . GLY A 1 131 ? 11.850 -1.852 6.008 1.00 88.69 131 GLY A C 1
ATOM 966 O O . GLY A 1 131 ? 11.165 -2.702 5.446 1.00 88.69 131 GLY A O 1
ATOM 967 N N . GLU A 1 132 ? 12.315 -1.999 7.247 1.00 91.94 132 GLU A N 1
ATOM 968 C CA . GLU A 1 132 ? 11.979 -3.106 8.151 1.00 91.94 132 GLU A CA 1
ATOM 969 C C . GLU A 1 132 ? 10.938 -2.656 9.194 1.00 91.94 132 GLU A C 1
ATOM 971 O O . GLU A 1 132 ? 10.779 -1.460 9.457 1.00 91.94 132 GLU A O 1
ATOM 976 N N . PHE A 1 133 ? 10.244 -3.602 9.828 1.00 93.19 133 PHE A N 1
ATOM 977 C CA . PHE A 1 133 ? 9.396 -3.322 10.984 1.00 93.19 133 PHE A CA 1
ATOM 978 C C . PHE A 1 133 ? 10.249 -2.999 12.218 1.00 93.19 133 PHE A C 1
ATOM 980 O O . PHE A 1 133 ? 11.134 -3.758 12.613 1.00 93.19 133 PHE A O 1
ATOM 987 N N . PHE A 1 134 ? 9.942 -1.874 12.864 1.00 93.81 134 PHE A N 1
ATOM 988 C CA . PHE A 1 134 ? 10.568 -1.447 14.113 1.00 93.81 134 PHE A CA 1
ATOM 989 C C . PHE A 1 134 ? 9.552 -0.717 14.995 1.00 93.81 134 PHE A C 1
ATOM 991 O O . PHE A 1 134 ? 8.766 0.101 14.500 1.00 93.81 134 PHE A O 1
ATOM 998 N N . ASP A 1 135 ? 9.582 -1.007 16.299 1.00 94.94 135 ASP A N 1
ATOM 999 C CA . ASP A 1 135 ? 8.743 -0.366 17.322 1.00 94.94 135 ASP A CA 1
ATOM 1000 C C . ASP A 1 135 ? 7.243 -0.340 16.947 1.00 94.94 135 ASP A C 1
ATOM 1002 O O . ASP A 1 135 ? 6.551 0.679 17.030 1.00 94.94 135 ASP A O 1
ATOM 1006 N N . VAL A 1 136 ? 6.759 -1.472 16.431 1.00 94.38 136 VAL A N 1
ATOM 1007 C CA . VAL A 1 136 ? 5.361 -1.692 16.044 1.00 94.38 136 VAL A CA 1
ATOM 1008 C C . VAL A 1 136 ? 4.625 -2.409 17.167 1.00 94.38 136 VAL A C 1
ATOM 1010 O O . VAL A 1 136 ? 5.125 -3.390 17.702 1.00 94.38 136 VAL A O 1
ATOM 1013 N N . GLN A 1 137 ? 3.428 -1.935 17.505 1.00 94.06 137 GLN A N 1
ATOM 1014 C CA . GLN A 1 137 ? 2.529 -2.639 18.415 1.00 94.06 137 GLN A CA 1
ATOM 1015 C C . GLN A 1 137 ? 1.964 -3.884 17.720 1.00 94.06 137 GLN A C 1
ATOM 1017 O O . GLN A 1 137 ? 1.934 -4.969 18.298 1.00 94.06 137 GLN A O 1
ATOM 1022 N N . ARG A 1 138 ? 1.523 -3.717 16.462 1.00 93.88 138 ARG A N 1
ATOM 1023 C CA . ARG A 1 138 ? 0.992 -4.790 15.612 1.00 93.88 138 ARG A CA 1
ATOM 1024 C C . ARG A 1 138 ? 0.927 -4.405 14.131 1.00 93.88 138 ARG A C 1
ATOM 1026 O O . ARG A 1 138 ? 0.892 -3.226 13.775 1.00 93.88 138 ARG A O 1
ATOM 1033 N N . VAL A 1 139 ? 0.825 -5.419 13.279 1.00 94.94 139 VAL A N 1
ATOM 1034 C CA . VAL A 1 139 ? 0.475 -5.322 11.856 1.00 94.94 139 VAL A CA 1
ATOM 1035 C C . VAL A 1 139 ? -0.842 -6.063 11.623 1.00 94.94 139 VAL A C 1
ATOM 1037 O O . VAL A 1 139 ? -0.990 -7.214 12.030 1.00 94.94 139 VAL A O 1
ATOM 1040 N N . GLU A 1 140 ? -1.793 -5.410 10.960 1.00 94.50 140 GLU A N 1
ATOM 1041 C CA . GLU A 1 140 ? -3.132 -5.923 10.652 1.00 94.50 140 GLU A CA 1
ATOM 1042 C C . GLU A 1 140 ? -3.315 -6.063 9.134 1.00 94.50 140 GLU A C 1
ATOM 1044 O O . GLU A 1 140 ? -3.011 -5.136 8.378 1.00 94.50 140 GLU A O 1
ATOM 1049 N N . VAL A 1 141 ? -3.871 -7.189 8.677 1.00 94.81 141 VAL A N 1
ATOM 1050 C CA . VAL A 1 141 ? -4.242 -7.404 7.270 1.00 94.81 141 VAL A CA 1
ATOM 1051 C C . VAL A 1 141 ? -5.689 -7.873 7.162 1.00 94.81 141 VAL A C 1
ATOM 1053 O O . VAL A 1 141 ? -6.015 -9.028 7.448 1.00 94.81 141 VAL A O 1
ATOM 1056 N N . LEU A 1 142 ? -6.559 -6.965 6.718 1.00 94.56 142 LEU A N 1
ATOM 1057 C CA . LEU A 1 142 ? -7.972 -7.219 6.447 1.00 94.56 142 LEU A CA 1
ATOM 1058 C C . LEU A 1 142 ? -8.107 -7.676 4.991 1.00 94.56 142 LEU A C 1
ATOM 1060 O O . LEU A 1 142 ? -7.662 -6.973 4.079 1.00 94.56 142 LEU A O 1
ATOM 1064 N N . ARG A 1 143 ? -8.737 -8.828 4.752 1.00 93.94 143 ARG A N 1
ATOM 1065 C CA . ARG A 1 143 ? -8.920 -9.387 3.405 1.00 93.94 143 ARG A CA 1
ATOM 1066 C C . ARG A 1 143 ? -10.358 -9.196 2.945 1.00 93.94 143 ARG A C 1
ATOM 1068 O O . ARG A 1 143 ? -11.289 -9.428 3.705 1.00 93.94 143 ARG A O 1
ATOM 1075 N N . GLY A 1 144 ? -10.535 -8.791 1.691 1.00 91.69 144 GLY A N 1
ATOM 1076 C CA . GLY A 1 144 ? -11.840 -8.408 1.156 1.00 91.69 144 GLY A CA 1
ATOM 1077 C C . GLY A 1 144 ? -12.150 -6.912 1.304 1.00 91.69 144 GLY A C 1
ATOM 1078 O O . GLY A 1 144 ? -11.461 -6.198 2.039 1.00 91.69 144 GLY A O 1
ATOM 1079 N N . PRO A 1 145 ? -13.173 -6.398 0.596 1.00 92.38 145 PRO A N 1
ATOM 1080 C CA . PRO A 1 145 ? -13.289 -4.965 0.336 1.00 92.38 145 PRO A CA 1
ATOM 1081 C C . PRO A 1 145 ? -13.602 -4.136 1.591 1.00 92.38 145 PRO A C 1
ATOM 1083 O O . PRO A 1 145 ? -14.673 -4.268 2.178 1.00 92.38 145 PRO A O 1
ATOM 1086 N N . GLN A 1 146 ? -12.715 -3.202 1.948 1.00 90.38 146 GLN A N 1
ATOM 1087 C CA . GLN A 1 146 ? -12.886 -2.274 3.083 1.00 90.38 146 GLN A CA 1
ATOM 1088 C C . GLN A 1 146 ? -13.375 -0.881 2.658 1.00 90.38 146 GLN A C 1
ATOM 1090 O O . GLN A 1 146 ? -13.086 0.139 3.292 1.00 90.38 146 GLN A O 1
ATOM 1095 N N . GLY A 1 147 ? -14.145 -0.838 1.569 1.00 84.81 147 GLY A N 1
ATOM 1096 C CA . GLY A 1 147 ? -14.568 0.388 0.893 1.00 84.81 147 GLY A CA 1
ATOM 1097 C C . GLY A 1 147 ? -15.423 1.354 1.723 1.00 84.81 147 GLY A C 1
ATOM 1098 O O . GLY A 1 147 ? -15.587 2.494 1.295 1.00 84.81 147 GLY A O 1
ATOM 1099 N N . THR A 1 148 ? -15.960 0.949 2.880 1.00 88.94 148 THR A N 1
ATOM 1100 C CA . THR A 1 148 ? -16.760 1.830 3.753 1.00 88.94 148 THR A CA 1
ATOM 1101 C C . THR A 1 148 ? -15.893 2.681 4.683 1.00 88.94 148 THR A C 1
ATOM 1103 O O . THR A 1 148 ? -15.990 3.907 4.661 1.00 88.94 148 THR A O 1
ATOM 1106 N N . LEU A 1 149 ? -15.013 2.060 5.474 1.00 89.00 149 LEU A N 1
ATOM 1107 C CA . LEU A 1 149 ? -14.197 2.757 6.478 1.00 89.00 149 LEU A CA 1
ATOM 1108 C C . LEU A 1 149 ? -12.872 3.269 5.895 1.00 89.00 149 LEU A C 1
ATOM 1110 O O . LEU A 1 149 ? -12.580 4.462 5.964 1.00 89.00 149 LEU A O 1
ATOM 1114 N N . TYR A 1 150 ? -12.107 2.385 5.254 1.00 88.12 150 TYR A N 1
ATOM 1115 C CA . TYR A 1 150 ? -10.782 2.685 4.694 1.00 88.12 150 TYR A CA 1
ATOM 1116 C C . TYR A 1 150 ? -10.858 3.202 3.243 1.00 88.12 150 TYR A C 1
ATOM 1118 O O . TYR A 1 150 ? -9.956 3.878 2.756 1.00 88.12 150 TYR A O 1
ATOM 1126 N N . GLY A 1 151 ? -11.990 2.989 2.564 1.00 83.06 151 GLY A N 1
ATOM 1127 C CA . GLY A 1 151 ? -12.376 3.765 1.385 1.00 83.06 151 GLY A CA 1
ATOM 1128 C C . GLY A 1 151 ? -11.801 3.295 0.045 1.00 83.06 151 GLY A C 1
ATOM 1129 O O . GLY A 1 151 ? -11.526 2.117 -0.176 1.00 83.06 151 GLY A O 1
ATOM 1130 N N . ARG A 1 152 ? -11.677 4.260 -0.873 1.00 73.81 152 ARG A N 1
ATOM 1131 C CA . ARG A 1 152 ? -11.527 4.101 -2.333 1.00 73.81 152 ARG A CA 1
ATOM 1132 C C . ARG A 1 152 ? -10.318 3.313 -2.851 1.00 73.81 152 ARG A C 1
ATOM 1134 O O . ARG A 1 152 ? -10.341 2.902 -4.002 1.00 73.81 152 ARG A O 1
ATOM 1141 N N . ASN A 1 153 ? -9.298 3.069 -2.029 1.00 78.06 153 ASN A N 1
ATOM 1142 C CA . ASN A 1 153 ? -8.109 2.298 -2.427 1.00 78.06 153 ASN A CA 1
ATOM 1143 C C . ASN A 1 153 ? -8.058 0.918 -1.741 1.00 78.06 153 ASN A C 1
ATOM 1145 O O . ASN A 1 153 ? -6.992 0.333 -1.597 1.00 78.06 153 ASN A O 1
ATOM 1149 N N . SER A 1 154 ? -9.213 0.408 -1.289 1.00 87.38 154 SER A N 1
ATOM 1150 C CA . SER A 1 154 ? -9.335 -0.831 -0.502 1.00 87.38 154 SER A CA 1
ATOM 1151 C C . SER A 1 154 ? -10.350 -1.822 -1.103 1.00 87.38 154 SER A C 1
ATOM 1153 O O . SER A 1 154 ? -11.144 -2.421 -0.372 1.00 87.38 154 SER A O 1
ATOM 1155 N N . SER A 1 155 ? -10.373 -1.987 -2.434 1.00 87.50 155 SER A N 1
ATOM 1156 C CA . SER A 1 155 ? -11.268 -2.943 -3.118 1.00 87.50 155 SER A CA 1
ATOM 1157 C C . SER A 1 155 ? -10.887 -4.415 -2.891 1.00 87.50 155 SER A C 1
ATOM 1159 O O . SER A 1 155 ? -11.740 -5.283 -3.019 1.00 87.50 155 SER A O 1
ATOM 1161 N N . SER A 1 156 ? -9.645 -4.704 -2.499 1.00 89.50 156 SER A N 1
ATOM 1162 C CA . SER A 1 156 ? -9.120 -6.057 -2.253 1.00 89.50 156 SER A CA 1
ATOM 1163 C C . SER A 1 156 ? -8.836 -6.347 -0.770 1.00 89.50 156 SER A C 1
ATOM 1165 O O . SER A 1 156 ? -8.930 -7.496 -0.334 1.00 89.50 156 SER A O 1
ATOM 1167 N N . GLY A 1 157 ? -8.523 -5.314 0.017 1.00 92.94 157 GLY A N 1
ATOM 1168 C CA . GLY A 1 157 ? -8.168 -5.434 1.431 1.00 92.94 157 GLY A CA 1
ATOM 1169 C C . GLY A 1 157 ? -7.453 -4.193 1.966 1.00 92.94 157 GLY A C 1
ATOM 1170 O O . GLY A 1 157 ? -7.359 -3.176 1.275 1.00 92.94 157 GLY A O 1
ATOM 1171 N N . VAL A 1 158 ? -6.934 -4.294 3.189 1.00 93.56 158 VAL A N 1
ATOM 1172 C CA . VAL A 1 158 ? -6.153 -3.256 3.885 1.00 93.56 158 VAL A CA 1
ATOM 1173 C C . VAL A 1 158 ? -4.942 -3.890 4.562 1.00 93.56 158 VAL A C 1
ATOM 1175 O O . VAL A 1 158 ? -5.068 -4.952 5.164 1.00 93.56 158 VAL A O 1
ATOM 1178 N N . LEU A 1 159 ? -3.801 -3.203 4.497 1.00 93.31 159 LEU A N 1
ATOM 1179 C CA . LEU A 1 159 ? -2.629 -3.417 5.349 1.00 93.31 159 LEU A CA 1
ATOM 1180 C C . LEU A 1 159 ? -2.517 -2.200 6.276 1.00 93.31 159 LEU A C 1
ATOM 1182 O O . LEU A 1 159 ? -2.389 -1.080 5.785 1.00 93.31 159 LEU A O 1
ATOM 1186 N N . ASN A 1 160 ? -2.577 -2.399 7.590 1.00 93.62 160 ASN A N 1
ATOM 1187 C CA . ASN A 1 160 ? -2.532 -1.330 8.588 1.00 93.62 160 ASN A CA 1
ATOM 1188 C C . ASN A 1 160 ? -1.435 -1.632 9.619 1.00 93.62 160 ASN A C 1
ATOM 1190 O O . ASN A 1 160 ? -1.468 -2.668 10.279 1.00 93.62 160 ASN A O 1
ATOM 1194 N N . VAL A 1 161 ? -0.450 -0.743 9.741 1.00 94.31 161 VAL A N 1
ATOM 1195 C CA . VAL A 1 161 ? 0.657 -0.876 10.702 1.00 94.31 161 VAL A CA 1
ATOM 1196 C C . VAL A 1 161 ? 0.422 0.075 11.868 1.00 94.31 161 VAL A C 1
ATOM 1198 O O . VAL A 1 161 ? 0.298 1.283 11.667 1.00 94.31 161 VAL A O 1
ATOM 1201 N N . ILE A 1 162 ? 0.371 -0.463 13.085 1.00 94.81 162 ILE A N 1
ATOM 1202 C CA . ILE A 1 162 ? 0.194 0.308 14.317 1.00 94.81 162 ILE A CA 1
ATOM 1203 C C . ILE A 1 162 ? 1.544 0.411 15.031 1.00 94.81 162 ILE A C 1
ATOM 1205 O O . ILE A 1 162 ? 2.134 -0.597 15.421 1.00 94.81 162 ILE A O 1
ATOM 1209 N N . THR A 1 163 ? 2.051 1.631 15.195 1.00 95.56 163 THR A N 1
ATOM 1210 C CA . THR A 1 163 ? 3.295 1.924 15.925 1.00 95.56 163 THR A CA 1
ATOM 1211 C C . THR A 1 163 ? 3.043 1.982 17.427 1.00 95.56 163 THR A C 1
ATOM 1213 O O . THR A 1 163 ? 1.992 2.474 17.834 1.00 95.56 163 THR A O 1
ATOM 1216 N N . GLN A 1 164 ? 4.017 1.595 18.254 1.00 94.94 164 GLN A N 1
ATOM 1217 C CA . GLN A 1 164 ? 3.918 1.800 19.703 1.00 94.94 164 GLN A CA 1
ATOM 1218 C C . GLN A 1 164 ? 3.726 3.299 20.029 1.00 94.94 164 GLN A C 1
ATOM 1220 O O . GLN A 1 164 ? 4.473 4.161 19.546 1.00 94.94 164 GLN A O 1
ATOM 1225 N N . LYS A 1 165 ? 2.712 3.626 20.845 1.00 94.56 165 LYS A N 1
ATOM 1226 C CA . LYS A 1 165 ? 2.527 4.977 21.411 1.00 94.56 165 LYS A CA 1
ATOM 1227 C C . LYS A 1 165 ? 3.554 5.214 22.536 1.00 94.56 165 LYS A C 1
ATOM 1229 O O . LYS A 1 165 ? 4.201 4.283 23.015 1.00 94.56 165 LYS A O 1
ATOM 1234 N N . ALA A 1 166 ? 3.753 6.472 22.932 1.00 96.25 166 ALA A N 1
ATOM 1235 C CA . ALA A 1 166 ? 4.580 6.797 24.097 1.00 96.25 166 ALA A CA 1
ATOM 1236 C C . ALA A 1 166 ? 3.758 6.617 25.387 1.00 96.25 166 ALA A C 1
ATOM 1238 O O . ALA A 1 166 ? 2.597 7.013 25.420 1.00 96.25 166 ALA A O 1
ATOM 1239 N N . VAL A 1 167 ? 4.352 6.025 26.425 1.00 94.69 167 VAL A N 1
ATOM 1240 C CA . VAL A 1 167 ? 3.639 5.557 27.633 1.00 94.69 167 VAL A CA 1
ATOM 1241 C C . VAL A 1 167 ? 4.058 6.395 28.856 1.00 94.69 167 VAL A C 1
ATOM 1243 O O . VAL A 1 167 ? 5.256 6.437 29.144 1.00 94.69 167 VAL A O 1
ATOM 1246 N N . PRO A 1 168 ? 3.156 7.113 29.556 1.00 94.06 168 PRO A N 1
ATOM 1247 C CA . PRO A 1 168 ? 3.527 7.969 30.691 1.00 94.06 168 PRO A CA 1
ATOM 1248 C C . PRO A 1 168 ? 3.764 7.219 32.013 1.00 94.06 168 PRO A C 1
ATOM 1250 O O . PRO A 1 168 ? 4.385 7.776 32.916 1.00 94.06 168 PRO A O 1
ATOM 1253 N N . GLU A 1 169 ? 3.332 5.965 32.141 1.00 92.19 169 GLU A N 1
ATOM 1254 C CA . GLU A 1 169 ? 3.441 5.185 33.380 1.00 92.19 169 GLU A CA 1
ATOM 1255 C C . GLU A 1 169 ? 4.820 4.529 33.585 1.00 92.19 169 GLU A C 1
ATOM 1257 O O . GLU A 1 169 ? 5.204 4.256 34.724 1.00 92.19 169 GLU A O 1
ATOM 1262 N N . GLU A 1 170 ? 5.583 4.266 32.514 1.00 91.31 170 GLU A N 1
ATOM 1263 C CA . GLU A 1 170 ? 6.831 3.492 32.588 1.00 91.31 170 GLU A CA 1
ATOM 1264 C C . GLU A 1 170 ? 8.022 4.088 31.821 1.00 91.31 170 GLU A C 1
ATOM 1266 O O . GLU A 1 170 ? 7.930 4.511 30.670 1.00 91.31 170 GLU A O 1
ATOM 1271 N N . PHE A 1 171 ? 9.203 4.045 32.447 1.00 96.88 171 PHE A N 1
ATOM 1272 C CA . PHE A 1 171 ? 10.477 4.192 31.745 1.00 96.88 171 PHE A CA 1
ATOM 1273 C C . PHE A 1 171 ? 10.935 2.812 31.271 1.00 96.88 171 PHE A C 1
ATOM 1275 O O . PHE A 1 171 ? 11.307 1.965 32.087 1.00 96.88 171 PHE A O 1
ATOM 1282 N N . SER A 1 172 ? 10.932 2.595 29.959 1.00 96.94 172 SER A N 1
ATOM 1283 C CA . SER A 1 172 ? 11.307 1.323 29.338 1.00 96.94 172 SER A CA 1
ATOM 1284 C C . SER A 1 172 ? 12.174 1.546 28.102 1.00 96.94 172 SER A C 1
ATOM 1286 O O . SER A 1 172 ? 12.239 2.640 27.541 1.00 96.94 172 SER A O 1
ATOM 1288 N N . GLY A 1 173 ? 12.896 0.516 27.672 1.00 96.31 173 GLY A N 1
ATOM 1289 C CA . GLY A 1 173 ? 13.764 0.618 26.507 1.00 96.31 173 GLY A CA 1
ATOM 1290 C C . GLY A 1 173 ? 14.334 -0.727 26.091 1.00 96.31 173 GLY A C 1
ATOM 1291 O O . GLY A 1 173 ? 14.585 -1.594 26.928 1.00 96.31 173 GLY A O 1
ATOM 1292 N N . ARG A 1 174 ? 14.563 -0.878 24.788 1.00 96.12 174 ARG A N 1
ATOM 1293 C CA . ARG A 1 174 ? 15.125 -2.077 24.164 1.00 96.12 174 ARG A CA 1
ATOM 1294 C C . ARG A 1 174 ? 16.258 -1.675 23.231 1.00 96.12 174 ARG A C 1
ATOM 1296 O O . ARG A 1 174 ? 16.145 -0.685 22.515 1.00 96.12 174 ARG A O 1
ATOM 1303 N N . LEU A 1 175 ? 17.335 -2.454 23.227 1.00 96.81 175 LEU A N 1
ATOM 1304 C CA . LEU A 1 175 ? 18.407 -2.349 22.241 1.00 96.81 175 LEU A CA 1
ATOM 1305 C C . LEU A 1 175 ? 18.839 -3.755 21.832 1.00 96.81 175 LEU A C 1
ATOM 1307 O O . LEU A 1 175 ? 19.307 -4.537 22.656 1.00 96.81 175 LEU A O 1
ATOM 1311 N N . GLU A 1 176 ? 18.692 -4.043 20.549 1.00 95.44 176 GLU A N 1
ATOM 1312 C CA . GLU A 1 176 ? 19.119 -5.269 19.893 1.00 95.44 176 GLU A CA 1
ATOM 1313 C C . GLU A 1 176 ? 20.314 -4.968 18.979 1.00 95.44 176 GLU A C 1
ATOM 1315 O O . GLU A 1 176 ? 20.363 -3.926 18.320 1.00 95.44 176 GLU A O 1
ATOM 1320 N N . GLY A 1 177 ? 21.277 -5.890 18.931 1.00 96.12 177 GLY A N 1
ATOM 1321 C CA . GLY A 1 177 ? 22.402 -5.854 18.003 1.00 96.12 177 GLY A CA 1
ATOM 1322 C C . GLY A 1 177 ? 22.625 -7.233 17.395 1.00 96.12 177 GLY A C 1
ATOM 1323 O O . GLY A 1 177 ? 22.988 -8.173 18.101 1.00 96.12 177 GLY A O 1
ATOM 1324 N N . THR A 1 178 ? 22.430 -7.332 16.085 1.00 95.75 178 THR A N 1
ATOM 1325 C CA . THR A 1 178 ? 22.408 -8.575 15.313 1.00 95.75 178 THR A CA 1
ATOM 1326 C C . THR A 1 178 ? 23.548 -8.567 14.292 1.00 95.75 178 THR A C 1
ATOM 1328 O O . THR A 1 178 ? 23.691 -7.624 13.511 1.00 95.75 178 THR A O 1
ATOM 1331 N N . TYR A 1 179 ? 24.374 -9.621 14.303 1.00 96.88 179 TYR A N 1
ATOM 1332 C CA . TYR A 1 179 ? 25.481 -9.822 13.362 1.00 96.88 179 TYR A CA 1
ATOM 1333 C C . TYR A 1 179 ? 25.321 -11.149 12.609 1.00 96.88 179 TYR A C 1
ATOM 1335 O O . TYR A 1 179 ? 25.064 -12.178 13.236 1.00 96.88 179 TYR A O 1
ATOM 1343 N N . GLY A 1 180 ? 25.469 -11.137 11.281 1.00 95.88 180 GLY A N 1
ATOM 1344 C CA . GLY A 1 180 ? 25.066 -12.260 10.426 1.00 95.88 180 GLY A CA 1
ATOM 1345 C C . GLY A 1 180 ? 25.932 -12.513 9.188 1.00 95.88 180 GLY A C 1
ATOM 1346 O O . GLY A 1 180 ? 27.064 -12.048 9.065 1.00 95.88 180 GLY A O 1
ATOM 1347 N N . ASN A 1 181 ? 25.381 -13.291 8.253 1.00 95.56 181 ASN A N 1
ATOM 1348 C CA . ASN A 1 181 ? 25.964 -13.530 6.929 1.00 95.56 181 ASN A CA 1
ATOM 1349 C C . ASN A 1 181 ? 26.054 -12.230 6.105 1.00 95.56 181 ASN A C 1
ATOM 1351 O O . ASN A 1 181 ? 25.389 -11.247 6.421 1.00 95.56 181 ASN A O 1
ATOM 1355 N N . TYR A 1 182 ? 26.896 -12.210 5.063 1.00 95.88 182 TYR A N 1
ATOM 1356 C CA . TYR A 1 182 ? 27.144 -11.014 4.230 1.00 95.88 182 TYR A CA 1
ATOM 1357 C C . TYR A 1 182 ? 27.517 -9.769 5.068 1.00 95.88 182 TYR A C 1
ATOM 1359 O O . TYR A 1 182 ? 27.045 -8.664 4.815 1.00 95.88 182 TYR A O 1
ATOM 1367 N N . ASN A 1 183 ? 28.284 -9.993 6.146 1.00 96.25 183 ASN A N 1
ATOM 1368 C CA . ASN A 1 183 ? 28.631 -9.015 7.184 1.00 96.25 183 ASN A CA 1
ATOM 1369 C C . ASN A 1 183 ? 27.437 -8.182 7.698 1.00 96.25 183 ASN A C 1
ATOM 1371 O O . ASN A 1 183 ? 27.620 -7.025 8.077 1.00 96.25 183 ASN A O 1
ATOM 1375 N N . THR A 1 184 ? 26.223 -8.760 7.723 1.00 96.69 184 THR A N 1
ATOM 1376 C CA . THR A 1 184 ? 25.016 -8.081 8.223 1.00 96.69 184 THR A CA 1
ATOM 1377 C C . THR A 1 184 ? 25.294 -7.507 9.606 1.00 96.69 184 THR A C 1
ATOM 1379 O O . THR A 1 184 ? 25.660 -8.252 10.512 1.00 96.69 184 THR A O 1
ATOM 1382 N N . TYR A 1 185 ? 25.077 -6.207 9.767 1.00 96.56 185 TYR A N 1
ATOM 1383 C CA . TYR A 1 185 ? 25.032 -5.497 11.034 1.00 96.56 185 TYR A CA 1
ATOM 1384 C C . TYR A 1 185 ? 23.684 -4.783 11.116 1.00 96.56 185 TYR A C 1
ATOM 1386 O O . TYR A 1 185 ? 23.452 -3.803 10.408 1.00 96.56 185 TYR A O 1
ATOM 1394 N N . LYS A 1 186 ? 22.796 -5.295 11.968 1.00 96.31 186 LYS A N 1
ATOM 1395 C CA . LYS A 1 186 ? 21.498 -4.694 12.280 1.00 96.31 186 LYS A CA 1
ATOM 1396 C C . LYS A 1 186 ? 21.503 -4.247 13.735 1.00 96.31 186 LYS A C 1
ATOM 1398 O O . LYS A 1 186 ? 21.887 -5.011 14.618 1.00 96.31 186 LYS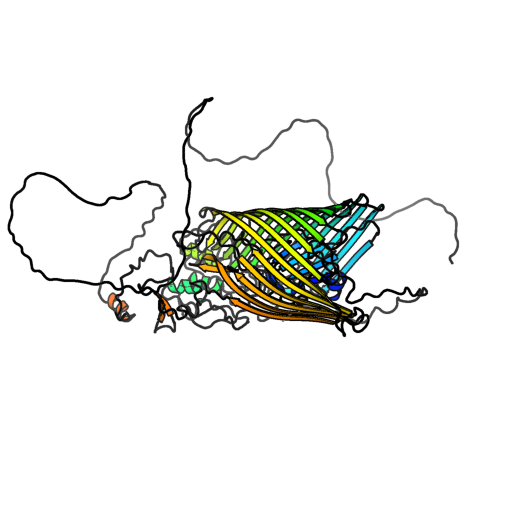 A O 1
ATOM 1403 N N . THR A 1 187 ? 21.045 -3.033 13.997 1.00 96.50 187 THR A N 1
ATOM 1404 C CA . THR A 1 187 ? 20.670 -2.581 15.341 1.00 96.50 187 THR A CA 1
ATOM 1405 C C . THR A 1 187 ? 19.257 -2.043 15.312 1.00 96.50 187 THR A C 1
ATOM 1407 O O . THR A 1 187 ? 18.935 -1.255 14.427 1.00 96.50 187 THR A O 1
ATOM 1410 N N . ASN A 1 188 ? 18.446 -2.428 16.288 1.00 95.56 188 ASN A N 1
ATOM 1411 C CA . ASN A 1 188 ? 17.059 -1.997 16.442 1.00 95.56 188 ASN A CA 1
ATOM 1412 C C . ASN A 1 188 ? 16.825 -1.628 17.911 1.00 95.56 188 ASN A C 1
ATOM 1414 O O . ASN A 1 188 ? 17.416 -2.244 18.800 1.00 95.56 188 ASN A O 1
ATOM 1418 N N . GLY A 1 189 ? 15.990 -0.634 18.195 1.00 96.31 189 GLY A N 1
ATOM 1419 C CA . GLY A 1 189 ? 15.691 -0.287 19.576 1.00 96.31 189 GLY A CA 1
ATOM 1420 C C . GLY A 1 189 ? 14.729 0.873 19.767 1.00 96.31 189 GLY A C 1
ATOM 1421 O O . GLY A 1 189 ? 14.397 1.607 18.836 1.00 96.31 189 GLY A O 1
ATOM 1422 N N . TYR A 1 190 ? 14.315 1.040 21.020 1.00 98.00 190 TYR A N 1
ATOM 1423 C CA . TYR A 1 190 ? 13.500 2.154 21.485 1.00 98.00 190 TYR A CA 1
ATOM 1424 C C . TYR A 1 190 ? 13.899 2.591 22.897 1.00 98.00 190 TYR A C 1
ATOM 1426 O O . TYR A 1 190 ? 14.481 1.827 23.672 1.00 98.00 190 TYR A O 1
ATOM 1434 N N . LEU A 1 191 ? 13.530 3.820 23.244 1.00 98.38 191 LEU A N 1
ATOM 1435 C CA . LEU A 1 191 ? 13.585 4.376 24.588 1.00 98.38 191 LEU A CA 1
ATOM 1436 C C . LEU A 1 191 ? 12.298 5.166 24.852 1.00 98.38 191 LEU A C 1
ATOM 1438 O O . LEU A 1 191 ? 12.014 6.133 24.146 1.00 98.38 191 LEU A O 1
ATOM 1442 N N . ASN A 1 192 ? 11.538 4.753 25.863 1.00 98.44 192 ASN A N 1
ATOM 1443 C CA . ASN A 1 192 ? 10.342 5.424 26.356 1.00 98.44 192 ASN A CA 1
ATOM 1444 C C . ASN A 1 192 ? 10.678 6.210 27.633 1.00 98.44 192 ASN A C 1
ATOM 1446 O O . ASN A 1 192 ? 11.251 5.673 28.581 1.00 98.44 192 ASN A O 1
ATOM 1450 N N . ILE A 1 193 ? 10.346 7.498 27.635 1.00 98.12 193 ILE A N 1
ATOM 1451 C CA . ILE A 1 193 ? 10.689 8.468 28.672 1.00 98.12 193 ILE A CA 1
ATOM 1452 C C . ILE A 1 193 ? 9.389 9.114 29.177 1.00 98.12 193 ILE A C 1
ATOM 1454 O O . ILE A 1 193 ? 8.864 10.015 28.510 1.00 98.12 193 ILE A O 1
ATOM 1458 N N . PRO A 1 194 ? 8.874 8.699 30.347 1.00 97.12 194 PRO A N 1
ATOM 1459 C CA . PRO A 1 194 ? 7.786 9.393 31.014 1.00 97.12 194 PRO A CA 1
ATOM 1460 C C . PRO A 1 194 ? 8.303 10.710 31.606 1.00 97.12 194 PRO A C 1
ATOM 1462 O O . PRO A 1 194 ? 9.458 10.827 32.026 1.00 97.12 194 PRO A O 1
ATOM 1465 N N . MET A 1 195 ? 7.451 11.729 31.627 1.00 95.44 195 MET A N 1
ATOM 1466 C CA . MET A 1 195 ? 7.784 13.105 32.007 1.00 95.44 195 MET A CA 1
ATOM 1467 C C . MET A 1 195 ? 6.758 13.644 33.009 1.00 95.44 195 MET A C 1
ATOM 1469 O O . MET A 1 195 ? 6.202 14.731 32.851 1.00 95.44 195 MET A O 1
ATOM 1473 N N . GLY A 1 196 ? 6.534 12.851 34.057 1.00 91.19 196 GLY A N 1
ATOM 1474 C CA . GLY A 1 196 ? 5.375 12.964 34.937 1.00 91.19 196 GLY A CA 1
ATOM 1475 C C . GLY A 1 196 ? 4.201 12.137 34.412 1.00 91.19 196 GLY A C 1
ATOM 1476 O O . GLY A 1 196 ? 4.239 11.622 33.297 1.00 91.19 196 GLY A O 1
ATOM 1477 N N . ASP A 1 197 ? 3.159 12.042 35.229 1.00 90.88 197 ASP A N 1
ATOM 1478 C CA . ASP A 1 197 ? 2.099 11.027 35.121 1.00 90.88 197 ASP A CA 1
ATOM 1479 C C . ASP A 1 197 ? 1.171 11.188 33.893 1.00 90.88 197 ASP A C 1
ATOM 1481 O O . ASP A 1 197 ? 0.263 10.390 33.694 1.00 90.88 197 ASP A O 1
ATOM 1485 N N . THR A 1 198 ? 1.363 12.233 33.079 1.00 94.69 198 THR A N 1
ATOM 1486 C CA . THR A 1 198 ? 0.479 12.596 31.957 1.00 94.69 198 THR A CA 1
ATOM 1487 C C . THR A 1 198 ? 1.199 12.905 30.642 1.00 94.69 198 THR A C 1
ATOM 1489 O O . THR A 1 198 ? 0.541 13.243 29.658 1.00 94.69 198 THR A O 1
ATOM 1492 N N . PHE A 1 199 ? 2.533 12.819 30.577 1.00 97.06 199 PHE A N 1
ATOM 1493 C CA . PHE A 1 199 ? 3.288 13.149 29.361 1.00 97.06 199 PHE A CA 1
ATOM 1494 C C . PHE A 1 199 ? 4.424 12.158 29.115 1.00 97.06 199 PHE A C 1
ATOM 1496 O O . PHE A 1 199 ? 5.162 11.813 30.035 1.00 97.06 199 PHE A O 1
ATOM 1503 N N . ALA A 1 200 ? 4.599 11.733 27.865 1.00 98.06 200 ALA A N 1
ATOM 1504 C CA . ALA A 1 200 ? 5.625 10.775 27.475 1.00 98.06 200 ALA A CA 1
ATOM 1505 C C . ALA A 1 200 ? 6.259 11.119 26.127 1.00 98.06 200 ALA A C 1
ATOM 1507 O O . ALA A 1 200 ? 5.605 11.642 25.222 1.00 98.06 200 ALA A O 1
ATOM 1508 N N . ALA A 1 201 ? 7.534 10.761 25.978 1.00 98.31 201 ALA A N 1
ATOM 1509 C CA . ALA A 1 201 ? 8.230 10.728 24.700 1.00 98.31 201 ALA A CA 1
ATOM 1510 C C . ALA A 1 201 ? 8.826 9.342 24.467 1.00 98.31 201 ALA A C 1
ATOM 1512 O O . ALA A 1 201 ? 9.449 8.771 25.357 1.00 98.31 201 ALA A O 1
ATOM 1513 N N . ARG A 1 202 ? 8.697 8.833 23.247 1.00 98.25 202 ARG A N 1
ATOM 1514 C CA . ARG A 1 202 ? 9.328 7.599 22.787 1.00 98.25 202 ARG A CA 1
ATOM 1515 C C . ARG A 1 202 ? 10.213 7.927 21.596 1.00 98.25 202 ARG A C 1
ATOM 1517 O O . ARG A 1 202 ? 9.784 8.627 20.682 1.00 98.25 202 ARG A O 1
ATOM 1524 N N . VAL A 1 203 ? 11.447 7.442 21.603 1.00 98.44 203 VAL A N 1
ATOM 1525 C CA . VAL A 1 203 ? 12.348 7.517 20.447 1.00 98.44 203 VAL A CA 1
ATOM 1526 C C . VAL A 1 203 ? 12.736 6.102 20.072 1.00 98.44 203 VAL A C 1
ATOM 1528 O O . VAL A 1 203 ? 13.254 5.369 20.911 1.00 98.44 203 VAL A O 1
ATOM 1531 N N . ALA A 1 204 ? 12.496 5.730 18.823 1.00 98.31 204 ALA A N 1
ATOM 1532 C CA . ALA A 1 204 ? 12.802 4.415 18.285 1.00 98.31 204 ALA A CA 1
ATOM 1533 C C . ALA A 1 204 ? 13.508 4.518 16.935 1.00 98.31 204 ALA A C 1
ATOM 1535 O O . ALA A 1 204 ? 13.452 5.549 16.264 1.00 98.31 204 ALA A O 1
ATOM 1536 N N . GLY A 1 205 ? 14.169 3.445 16.521 1.00 97.44 205 GLY A N 1
ATOM 1537 C CA . GLY A 1 205 ? 14.812 3.395 15.219 1.00 97.44 205 GLY A CA 1
ATOM 1538 C C . GLY A 1 205 ? 15.587 2.114 14.973 1.00 97.44 205 GLY A C 1
ATOM 1539 O O . GLY A 1 205 ? 15.878 1.350 15.895 1.00 97.44 205 GLY A O 1
ATOM 1540 N N . PHE A 1 206 ? 15.959 1.921 13.713 1.00 96.75 206 PHE A N 1
ATOM 1541 C CA . PHE A 1 206 ? 16.858 0.853 13.300 1.00 96.75 206 PHE A CA 1
ATOM 1542 C C . PHE A 1 206 ? 17.942 1.373 12.355 1.00 96.75 206 PHE A C 1
ATOM 1544 O O . PHE A 1 206 ? 17.791 2.416 11.718 1.00 96.75 206 PHE A O 1
ATOM 1551 N N . TYR A 1 207 ? 19.026 0.612 12.258 1.00 97.81 207 TYR A N 1
ATOM 1552 C CA . TYR A 1 207 ? 20.039 0.716 11.216 1.00 97.81 207 TYR A CA 1
ATOM 1553 C C . TYR A 1 207 ? 20.378 -0.694 10.742 1.00 97.81 207 TYR A C 1
ATOM 1555 O O . TYR A 1 207 ? 20.737 -1.535 11.568 1.00 97.81 207 TYR A O 1
ATOM 1563 N N . THR A 1 208 ? 20.287 -0.935 9.437 1.00 96.88 208 THR A N 1
ATOM 1564 C CA . THR A 1 208 ? 20.696 -2.191 8.801 1.00 96.88 208 THR A CA 1
ATOM 1565 C C . THR A 1 208 ? 21.743 -1.895 7.739 1.00 96.88 208 THR A C 1
ATOM 1567 O O . THR A 1 208 ? 21.469 -1.218 6.746 1.00 96.88 208 THR A O 1
ATOM 1570 N N . LYS A 1 209 ? 22.931 -2.473 7.929 1.00 97.62 209 LYS A N 1
ATOM 1571 C CA . LYS A 1 209 ? 23.994 -2.556 6.930 1.00 97.62 209 LYS A CA 1
ATOM 1572 C C . LYS A 1 209 ? 24.223 -4.011 6.544 1.00 97.62 209 LYS A C 1
ATOM 1574 O O . LYS A 1 209 ? 24.332 -4.865 7.421 1.00 97.62 209 LYS A O 1
ATOM 1579 N N . ARG A 1 210 ? 24.341 -4.306 5.253 1.00 96.81 210 ARG A N 1
ATOM 1580 C CA . ARG A 1 210 ? 24.687 -5.636 4.742 1.00 96.81 210 ARG A CA 1
ATOM 1581 C C . ARG A 1 210 ? 25.402 -5.521 3.403 1.00 96.81 210 ARG A C 1
ATOM 1583 O O . ARG A 1 210 ? 24.957 -4.759 2.544 1.00 96.81 210 ARG A O 1
ATOM 1590 N N . ASP A 1 211 ? 26.447 -6.319 3.215 1.00 96.12 211 ASP A N 1
ATOM 1591 C CA . ASP A 1 211 ? 27.107 -6.470 1.919 1.00 96.12 211 ASP A CA 1
ATOM 1592 C C . ASP A 1 211 ? 26.164 -7.137 0.898 1.00 96.12 211 ASP A C 1
ATOM 1594 O O . ASP A 1 211 ? 25.083 -7.644 1.230 1.00 96.12 211 ASP A O 1
ATOM 1598 N N . GLY A 1 212 ? 26.559 -7.129 -0.373 1.00 94.75 212 GLY A N 1
ATOM 1599 C CA . GLY A 1 212 ? 25.792 -7.802 -1.413 1.00 94.75 212 GLY A CA 1
ATOM 1600 C C . GLY A 1 212 ? 25.701 -9.315 -1.198 1.00 94.75 212 GLY A C 1
ATOM 1601 O O . GLY A 1 212 ? 26.588 -9.934 -0.611 1.00 94.75 212 GLY A O 1
ATOM 1602 N N . PHE A 1 213 ? 24.608 -9.911 -1.675 1.00 93.44 213 PHE A N 1
ATOM 1603 C CA . PHE A 1 213 ? 24.415 -11.366 -1.677 1.00 93.44 213 PHE A CA 1
ATOM 1604 C C . PHE A 1 213 ? 24.419 -11.988 -3.075 1.00 93.44 213 PHE A C 1
ATOM 1606 O O . PHE A 1 213 ? 24.311 -13.215 -3.182 1.00 93.44 213 PHE A O 1
ATOM 1613 N N . SER A 1 214 ? 24.467 -11.149 -4.111 1.00 92.88 214 SER A N 1
ATOM 1614 C CA . SER A 1 214 ? 24.493 -11.519 -5.523 1.00 92.88 214 SER A CA 1
ATOM 1615 C C . SER A 1 214 ? 25.833 -11.081 -6.112 1.00 92.88 214 SER A C 1
ATOM 1617 O O . SER A 1 214 ? 26.176 -9.906 -6.027 1.00 92.88 214 SER A O 1
ATOM 1619 N N . GLU A 1 215 ? 26.587 -11.989 -6.719 1.00 92.69 215 GLU A N 1
ATOM 1620 C CA . GLU A 1 215 ? 27.856 -11.669 -7.385 1.00 92.69 215 GLU A CA 1
ATOM 1621 C C . GLU A 1 215 ? 27.573 -11.144 -8.802 1.00 92.69 215 GLU A C 1
ATOM 1623 O O . GLU A 1 215 ? 26.927 -11.829 -9.600 1.00 92.69 215 GLU A O 1
ATOM 1628 N N . ASP A 1 216 ? 28.071 -9.953 -9.150 1.00 91.69 216 ASP A N 1
ATOM 1629 C CA . ASP A 1 216 ? 28.179 -9.550 -10.554 1.00 91.69 216 ASP A CA 1
ATOM 1630 C C . ASP A 1 216 ? 29.426 -10.184 -11.183 1.00 91.69 216 ASP A C 1
ATOM 1632 O O . ASP A 1 216 ? 30.555 -9.744 -10.949 1.00 91.69 216 ASP A O 1
ATOM 1636 N N . VAL A 1 217 ? 29.223 -11.182 -12.045 1.00 90.25 217 VAL A N 1
ATOM 1637 C CA . VAL A 1 217 ? 30.311 -11.941 -12.689 1.00 90.25 217 VAL A CA 1
ATOM 1638 C C . VAL A 1 217 ? 31.121 -11.124 -13.708 1.00 90.25 217 VAL A C 1
ATOM 1640 O O . VAL A 1 217 ? 32.102 -11.626 -14.258 1.00 90.25 217 VAL A O 1
ATOM 1643 N N . VAL A 1 218 ? 30.718 -9.879 -13.994 1.00 87.44 218 VAL A N 1
ATOM 1644 C CA . VAL A 1 218 ? 31.401 -8.972 -14.930 1.00 87.44 218 VAL A CA 1
ATOM 1645 C C . VAL A 1 218 ? 32.438 -8.115 -14.211 1.00 87.44 218 VAL A C 1
ATOM 1647 O O . VAL A 1 218 ? 33.589 -8.052 -14.646 1.00 87.44 218 VAL A O 1
ATOM 1650 N N . SER A 1 219 ? 32.046 -7.450 -13.121 1.00 88.88 219 SER A N 1
ATOM 1651 C CA . SER A 1 219 ? 32.933 -6.581 -12.341 1.00 88.88 219 SER A CA 1
ATOM 1652 C C . SER A 1 219 ? 33.575 -7.269 -11.131 1.00 88.88 219 SER A C 1
ATOM 1654 O O . SER A 1 219 ? 34.586 -6.772 -10.630 1.00 88.88 219 SER A O 1
ATOM 1656 N N . GLY A 1 220 ? 33.035 -8.407 -10.681 1.00 90.12 220 GLY A N 1
ATOM 1657 C CA . GLY A 1 220 ? 33.483 -9.128 -9.486 1.00 90.12 220 GLY A CA 1
ATOM 1658 C C . GLY A 1 220 ? 33.115 -8.433 -8.171 1.00 90.12 220 GLY A C 1
ATOM 1659 O O . GLY A 1 220 ? 33.811 -8.626 -7.176 1.00 90.12 220 GLY A O 1
ATOM 1660 N N . ASN A 1 221 ? 32.077 -7.588 -8.179 1.00 92.50 221 ASN A N 1
ATOM 1661 C CA . ASN A 1 221 ? 31.544 -6.920 -6.991 1.00 92.50 221 ASN A CA 1
ATOM 1662 C C . ASN A 1 221 ? 30.216 -7.555 -6.566 1.00 92.50 221 ASN A C 1
ATOM 1664 O O . ASN A 1 221 ? 29.419 -7.960 -7.412 1.00 92.50 221 ASN A O 1
ATOM 1668 N N . ASP A 1 222 ? 29.942 -7.549 -5.264 1.00 93.88 222 ASP A N 1
ATOM 1669 C CA . ASP A 1 222 ? 28.648 -7.970 -4.735 1.00 93.88 222 ASP A CA 1
ATOM 1670 C C . ASP A 1 222 ? 27.593 -6.851 -4.869 1.00 93.88 222 ASP A C 1
ATOM 1672 O O . ASP A 1 222 ? 27.868 -5.665 -4.646 1.00 93.88 222 ASP A O 1
ATOM 1676 N N . VAL A 1 223 ? 26.362 -7.235 -5.208 1.00 93.50 223 VAL A N 1
ATOM 1677 C CA . VAL A 1 223 ? 25.161 -6.387 -5.292 1.00 93.50 223 VAL A CA 1
ATOM 1678 C C . VAL A 1 223 ? 24.023 -6.977 -4.449 1.00 93.50 223 VAL A C 1
ATOM 1680 O O . VAL A 1 223 ? 24.150 -8.068 -3.890 1.00 93.50 223 VAL A O 1
ATOM 1683 N N . ASP A 1 224 ? 22.920 -6.240 -4.305 1.00 93.56 224 ASP A N 1
ATOM 1684 C CA . ASP A 1 224 ? 21.833 -6.541 -3.351 1.00 93.56 224 ASP A CA 1
ATOM 1685 C C . ASP A 1 224 ? 22.240 -6.393 -1.872 1.00 93.56 224 ASP A C 1
ATOM 1687 O O . ASP A 1 224 ? 21.709 -7.056 -0.972 1.00 93.56 224 ASP A O 1
ATOM 1691 N N . GLY A 1 225 ? 23.172 -5.471 -1.610 1.00 95.31 225 GLY A N 1
ATOM 1692 C CA . GLY A 1 225 ? 23.459 -4.963 -0.272 1.00 95.31 225 GLY A CA 1
ATOM 1693 C C . GLY A 1 225 ? 22.343 -4.052 0.244 1.00 95.31 225 GLY A C 1
ATOM 1694 O O . GLY A 1 225 ? 21.419 -3.688 -0.484 1.00 95.31 225 GLY A O 1
ATOM 1695 N N . ARG A 1 226 ? 22.404 -3.686 1.524 1.00 95.06 226 ARG A N 1
ATOM 1696 C CA . ARG A 1 226 ? 21.485 -2.719 2.150 1.00 95.06 226 ARG A CA 1
ATOM 1697 C C . ARG A 1 226 ? 22.301 -1.771 3.022 1.00 95.06 226 ARG A C 1
ATOM 1699 O O . ARG A 1 226 ? 23.195 -2.218 3.736 1.00 95.06 226 ARG A O 1
ATOM 1706 N N . ASP A 1 227 ? 21.978 -0.487 2.978 1.00 96.88 227 ASP A N 1
ATOM 1707 C CA . ASP A 1 227 ? 22.469 0.520 3.918 1.00 96.88 227 ASP A CA 1
ATOM 1708 C C . ASP A 1 227 ? 21.297 1.470 4.165 1.00 96.88 227 ASP A C 1
ATOM 1710 O O . ASP A 1 227 ? 20.893 2.229 3.282 1.00 96.88 227 ASP A O 1
ATOM 1714 N N . MET A 1 228 ? 20.638 1.308 5.310 1.00 96.44 228 MET A N 1
ATOM 1715 C CA . MET A 1 228 ? 19.367 1.975 5.578 1.00 96.44 228 MET A CA 1
ATOM 1716 C C . MET A 1 228 ? 19.124 2.187 7.066 1.00 96.44 228 MET A C 1
ATOM 1718 O O . MET A 1 228 ? 19.525 1.368 7.894 1.00 96.44 228 MET A O 1
ATOM 1722 N N . TYR A 1 229 ? 18.436 3.274 7.403 1.00 97.38 229 TYR A N 1
ATOM 1723 C CA . TYR A 1 229 ? 18.001 3.576 8.762 1.00 97.38 229 TYR A CA 1
ATOM 1724 C C . TYR A 1 229 ? 16.597 4.164 8.787 1.00 97.38 229 TYR A C 1
ATOM 1726 O O . TYR A 1 229 ? 16.166 4.827 7.845 1.00 97.38 229 TYR A O 1
ATOM 1734 N N . ALA A 1 230 ? 15.923 4.002 9.921 1.00 97.50 230 ALA A N 1
ATOM 1735 C CA . ALA A 1 230 ? 14.766 4.810 10.275 1.00 97.50 230 ALA A CA 1
ATOM 1736 C C . ALA A 1 230 ? 14.893 5.340 11.701 1.00 97.50 230 ALA A C 1
ATOM 1738 O O . ALA A 1 230 ? 15.460 4.679 12.571 1.00 97.50 230 ALA A O 1
ATOM 1739 N N . VAL A 1 231 ? 14.323 6.518 11.942 1.00 98.00 231 VAL A N 1
ATOM 1740 C CA . VAL A 1 231 ? 14.135 7.091 13.277 1.00 98.00 231 VAL A CA 1
ATOM 1741 C C . VAL A 1 231 ? 12.692 7.563 13.398 1.00 98.00 231 VAL A C 1
ATOM 1743 O O . VAL A 1 231 ? 12.176 8.240 12.509 1.00 98.00 231 VAL A O 1
ATOM 1746 N N . ARG A 1 232 ? 12.049 7.221 14.514 1.00 98.06 232 ARG A N 1
ATOM 1747 C CA . ARG A 1 232 ? 10.699 7.639 14.891 1.00 98.06 232 ARG A CA 1
ATOM 1748 C C . ARG A 1 232 ? 10.745 8.333 16.247 1.00 98.06 232 ARG A C 1
ATOM 1750 O O . ARG A 1 232 ? 11.284 7.785 17.206 1.00 98.06 232 ARG A O 1
ATOM 1757 N N . GLY A 1 233 ? 10.177 9.529 16.325 1.00 98.44 233 GLY A N 1
ATOM 1758 C CA . GLY A 1 233 ? 9.876 10.215 17.577 1.00 98.44 233 GLY A CA 1
ATOM 1759 C C . GLY A 1 233 ? 8.367 10.263 17.782 1.00 98.44 233 GLY A C 1
ATOM 1760 O O . GLY A 1 233 ? 7.656 10.793 16.931 1.00 98.44 233 GLY A O 1
ATOM 1761 N N . SER A 1 234 ? 7.891 9.742 18.908 1.00 98.25 234 SER A N 1
ATOM 1762 C CA . SER A 1 234 ? 6.489 9.806 19.323 1.00 98.25 234 SER A CA 1
ATOM 1763 C C . SER A 1 234 ? 6.361 10.606 20.619 1.00 98.25 234 SER A C 1
ATOM 1765 O O . SER A 1 234 ? 7.168 10.448 21.533 1.00 98.25 234 SER A O 1
ATOM 1767 N N . LEU A 1 235 ? 5.331 11.438 20.722 1.00 98.38 235 LEU A N 1
ATOM 1768 C CA . LEU A 1 235 ? 4.899 12.118 21.942 1.00 98.38 235 LEU A CA 1
ATOM 1769 C C . LEU A 1 235 ? 3.470 11.685 22.272 1.00 98.38 235 LEU A C 1
ATOM 1771 O O . LEU A 1 235 ? 2.656 11.524 21.362 1.00 98.38 235 LEU A O 1
ATOM 1775 N N . PHE A 1 236 ? 3.159 11.554 23.558 1.00 98.12 236 PHE A N 1
ATOM 1776 C CA . PHE A 1 236 ? 1.806 11.333 24.070 1.00 98.12 236 PHE A CA 1
ATOM 1777 C C . PHE A 1 236 ? 1.539 12.279 25.240 1.00 98.12 236 PHE A C 1
ATOM 1779 O O . PHE A 1 236 ? 2.422 12.484 26.074 1.00 98.12 236 PHE A O 1
ATOM 1786 N N . ALA A 1 237 ? 0.337 12.850 25.299 1.00 97.50 237 ALA A N 1
ATOM 1787 C CA . ALA A 1 237 ? -0.094 13.765 26.345 1.00 97.50 237 ALA A CA 1
ATOM 1788 C C . ALA A 1 237 ? -1.549 13.492 26.753 1.00 97.50 237 ALA A C 1
ATOM 1790 O O . ALA A 1 237 ? -2.463 13.714 25.960 1.00 97.50 237 ALA A O 1
ATOM 1791 N N . GLN A 1 238 ? -1.762 13.113 28.013 1.00 97.38 238 GLN A N 1
ATOM 1792 C CA . GLN A 1 238 ? -3.071 13.151 28.656 1.00 97.38 238 GLN A CA 1
ATOM 1793 C C . GLN A 1 238 ? -3.334 14.602 29.095 1.00 97.38 238 GLN A C 1
ATOM 1795 O O . GLN A 1 238 ? -2.771 15.095 30.073 1.00 97.38 238 GLN A O 1
ATOM 1800 N N . LEU A 1 239 ? -4.137 15.331 28.320 1.00 96.06 239 LEU A N 1
ATOM 1801 C CA . LEU A 1 239 ? -4.410 16.758 28.529 1.00 96.06 239 LEU A CA 1
ATOM 1802 C C . LEU A 1 239 ? -5.489 16.994 29.600 1.00 96.06 239 LEU A C 1
ATOM 1804 O O . LEU A 1 239 ? -5.494 18.039 30.252 1.00 96.06 239 LEU A O 1
ATOM 1808 N N . ALA A 1 240 ? -6.385 16.022 29.769 1.00 95.56 240 ALA A N 1
ATOM 1809 C CA . ALA A 1 240 ? -7.347 15.885 30.859 1.00 95.56 240 ALA A CA 1
ATOM 1810 C C . ALA A 1 240 ? -7.770 14.408 30.966 1.00 95.56 240 ALA A C 1
ATOM 1812 O O . ALA A 1 240 ? -7.514 13.634 30.046 1.00 95.56 240 ALA A O 1
ATOM 1813 N N . ASP A 1 241 ? -8.477 14.025 32.030 1.00 94.75 241 ASP A N 1
ATOM 1814 C CA . ASP A 1 241 ? -8.964 12.651 32.266 1.00 94.75 241 ASP A CA 1
ATOM 1815 C C . ASP A 1 241 ? -9.738 12.047 31.070 1.00 94.75 241 ASP A C 1
ATOM 1817 O O . ASP A 1 241 ? -9.786 10.834 30.910 1.00 94.75 241 ASP A O 1
ATOM 1821 N N . ASN A 1 242 ? -10.317 12.898 30.214 1.00 96.62 242 ASN A N 1
ATOM 1822 C CA . ASN A 1 242 ? -11.092 12.548 29.021 1.00 96.62 242 ASN A CA 1
ATOM 1823 C C . ASN A 1 242 ? -10.551 13.166 27.710 1.00 96.62 242 ASN A C 1
ATOM 1825 O O . ASN A 1 242 ? -11.293 13.273 26.732 1.00 96.62 242 ASN A O 1
ATOM 1829 N N . VAL A 1 243 ? -9.301 13.642 27.682 1.00 97.94 243 VAL A N 1
ATOM 1830 C CA . VAL A 1 243 ? -8.678 14.241 26.486 1.00 97.94 243 VAL A CA 1
ATOM 1831 C C . VAL A 1 243 ? -7.227 13.793 26.364 1.00 97.94 243 VAL A C 1
ATOM 1833 O O . VAL A 1 243 ? -6.403 14.154 27.206 1.00 97.94 243 VAL A O 1
ATOM 1836 N N . ASP A 1 244 ? -6.897 13.105 25.275 1.00 97.44 244 ASP A N 1
ATOM 1837 C CA . ASP A 1 244 ? -5.529 12.724 24.924 1.00 97.44 244 ASP A CA 1
ATOM 1838 C C . ASP A 1 244 ? -5.104 13.269 23.555 1.00 97.44 244 ASP A C 1
ATOM 1840 O O . ASP A 1 244 ? -5.913 13.615 22.689 1.00 97.44 244 ASP A O 1
ATOM 1844 N N . ALA A 1 245 ? -3.792 13.384 23.373 1.00 98.06 245 ALA A N 1
ATOM 1845 C CA . ALA A 1 245 ? -3.186 13.711 22.096 1.00 98.06 245 ALA A CA 1
ATOM 1846 C C . ALA A 1 245 ? -1.882 12.936 21.908 1.00 98.06 245 ALA A C 1
ATOM 1848 O O . ALA A 1 245 ? -1.068 12.831 22.829 1.00 98.06 245 ALA A O 1
ATOM 1849 N N . SER A 1 246 ? -1.633 12.465 20.689 1.00 97.88 246 SER A N 1
ATOM 1850 C CA . SER A 1 246 ? -0.351 11.891 20.293 1.00 97.88 246 SER A CA 1
ATOM 1851 C C . SER A 1 246 ? 0.159 12.480 18.982 1.00 97.88 246 SER A C 1
ATOM 1853 O O . SER A 1 246 ? -0.607 12.828 18.085 1.00 97.88 246 SER A O 1
ATOM 1855 N N . LEU A 1 247 ? 1.479 12.615 18.886 1.00 98.25 247 LEU A N 1
ATOM 1856 C CA . LEU A 1 247 ? 2.189 13.068 17.694 1.00 98.25 247 LEU A CA 1
ATOM 1857 C C . LEU A 1 247 ? 3.295 12.062 17.402 1.00 98.25 247 LEU A C 1
ATOM 1859 O O . LEU A 1 247 ? 4.163 11.863 18.244 1.00 98.25 247 LEU A O 1
ATOM 1863 N N . MET A 1 248 ? 3.299 11.475 16.213 1.00 97.56 248 MET A N 1
ATOM 1864 C CA . MET A 1 248 ? 4.366 10.604 15.732 1.00 97.56 248 MET A CA 1
ATOM 1865 C C . MET A 1 248 ? 5.001 11.217 14.486 1.00 97.56 248 MET A C 1
ATOM 1867 O O . MET A 1 248 ? 4.298 11.673 13.587 1.00 97.56 248 MET A O 1
ATOM 1871 N N . VAL A 1 249 ? 6.332 11.247 14.445 1.00 98.06 249 VAL A N 1
ATOM 1872 C CA . VAL A 1 249 ? 7.123 11.714 13.302 1.00 98.06 249 VAL A CA 1
ATOM 1873 C C . VAL A 1 249 ? 8.209 10.687 13.010 1.00 98.06 249 VAL A C 1
ATOM 1875 O O . VAL A 1 249 ? 9.010 10.356 13.883 1.00 98.06 249 VAL A O 1
ATOM 1878 N N . GLN A 1 250 ? 8.247 10.198 11.777 1.00 96.69 250 GLN A N 1
ATOM 1879 C CA . GLN A 1 250 ? 9.185 9.207 11.271 1.00 96.69 250 GLN A CA 1
ATOM 1880 C C . GLN A 1 250 ? 9.963 9.771 10.080 1.00 96.69 250 GLN A C 1
ATOM 1882 O O . GLN A 1 250 ? 9.400 10.454 9.225 1.00 96.69 250 GLN A O 1
ATOM 1887 N N . TYR A 1 251 ? 11.247 9.428 10.009 1.00 96.88 251 TYR A N 1
ATOM 1888 C CA . TYR A 1 251 ? 12.061 9.553 8.806 1.00 96.88 251 TYR A CA 1
ATOM 1889 C C . TYR A 1 251 ? 12.794 8.234 8.543 1.00 96.88 251 TYR A C 1
ATOM 1891 O O . TYR A 1 251 ? 13.368 7.656 9.470 1.00 96.88 251 TYR A O 1
ATOM 1899 N N . PHE A 1 252 ? 12.791 7.773 7.295 1.00 96.75 252 PHE A N 1
ATOM 1900 C CA . PHE A 1 252 ? 13.542 6.613 6.813 1.00 96.75 252 PHE A CA 1
ATOM 1901 C C . PHE A 1 252 ? 14.382 7.003 5.595 1.00 96.75 252 PHE A C 1
ATOM 1903 O O . PHE A 1 252 ? 13.926 7.761 4.738 1.00 96.75 252 PHE A O 1
ATOM 1910 N N . LYS A 1 253 ? 15.600 6.460 5.512 1.00 97.06 253 LYS A N 1
ATOM 1911 C CA . LYS A 1 253 ? 16.443 6.532 4.319 1.00 97.06 253 LYS A CA 1
ATOM 1912 C C . LYS A 1 253 ? 17.098 5.186 4.014 1.00 97.06 253 LYS A C 1
ATOM 1914 O O . LYS A 1 253 ? 17.625 4.534 4.912 1.00 97.06 253 LYS A O 1
ATOM 1919 N N . GLU A 1 254 ? 17.132 4.835 2.733 1.00 96.25 254 GLU A N 1
ATOM 1920 C CA . GLU A 1 254 ? 17.979 3.796 2.142 1.00 96.25 254 GLU A CA 1
ATOM 1921 C C . GLU A 1 254 ? 18.864 4.426 1.054 1.00 96.25 254 GLU A C 1
ATOM 1923 O O . GLU A 1 254 ? 18.392 5.253 0.276 1.00 96.25 254 GLU A O 1
ATOM 1928 N N . ASP A 1 255 ? 20.137 4.034 0.995 1.00 96.75 255 ASP A N 1
ATOM 1929 C CA . ASP A 1 255 ? 21.093 4.374 -0.069 1.00 96.75 255 ASP A CA 1
ATOM 1930 C C . ASP A 1 255 ? 21.942 3.121 -0.331 1.00 96.75 255 ASP A C 1
ATOM 1932 O O . ASP A 1 255 ? 22.756 2.721 0.500 1.00 96.75 255 ASP A O 1
ATOM 1936 N N . SER A 1 256 ? 21.659 2.396 -1.416 1.00 95.69 256 SER A N 1
ATOM 1937 C CA . SER A 1 256 ? 22.146 1.021 -1.573 1.00 95.69 256 SER A CA 1
ATOM 1938 C C . SER A 1 256 ? 22.388 0.594 -3.020 1.00 95.69 256 SER A C 1
ATOM 1940 O O . SER A 1 256 ? 21.820 1.134 -3.970 1.00 95.69 256 SER A O 1
ATOM 1942 N N . ASN A 1 257 ? 23.213 -0.445 -3.183 1.00 93.88 257 ASN A N 1
ATOM 1943 C CA . ASN A 1 257 ? 23.575 -1.028 -4.477 1.00 93.88 257 ASN A CA 1
ATOM 1944 C C . ASN A 1 257 ? 22.651 -2.179 -4.929 1.00 93.88 257 ASN A C 1
ATOM 1946 O O . ASN A 1 257 ? 23.053 -3.033 -5.726 1.00 93.88 257 ASN A O 1
ATOM 1950 N N . ARG A 1 258 ? 21.436 -2.255 -4.374 1.00 91.19 258 ARG A N 1
ATOM 1951 C CA . ARG A 1 258 ? 20.480 -3.333 -4.657 1.00 91.19 258 ARG A CA 1
ATOM 1952 C C . ARG A 1 258 ? 19.770 -3.140 -5.990 1.00 91.19 258 ARG A C 1
ATOM 1954 O O . ARG A 1 258 ? 19.457 -2.016 -6.385 1.00 91.19 258 ARG A O 1
ATOM 1961 N N . SER A 1 259 ? 19.448 -4.240 -6.661 1.00 89.19 259 SER A N 1
ATOM 1962 C CA . SER A 1 259 ? 18.583 -4.187 -7.832 1.00 89.19 259 SER A CA 1
ATOM 1963 C C . SER A 1 259 ? 17.125 -3.958 -7.420 1.00 89.19 259 SER A C 1
ATOM 1965 O O . SER A 1 259 ? 16.589 -4.621 -6.533 1.00 89.19 259 SER A O 1
ATOM 1967 N N . ARG A 1 260 ? 16.444 -3.036 -8.108 1.00 88.31 260 ARG A N 1
ATOM 1968 C CA . ARG A 1 260 ? 14.993 -2.797 -7.975 1.00 88.31 260 ARG A CA 1
ATOM 1969 C C . ARG A 1 260 ? 14.143 -3.953 -8.527 1.00 88.31 260 ARG A C 1
ATOM 1971 O O . ARG A 1 260 ? 12.972 -4.085 -8.178 1.00 88.31 260 ARG A O 1
ATOM 1978 N N . ILE A 1 261 ? 14.727 -4.771 -9.404 1.00 81.75 261 ILE A N 1
ATOM 1979 C CA . ILE A 1 261 ? 14.089 -5.895 -10.098 1.00 81.75 261 ILE A CA 1
ATOM 1980 C C . ILE A 1 261 ? 14.936 -7.162 -9.942 1.00 81.75 261 ILE A C 1
ATOM 1982 O O . ILE A 1 261 ? 16.158 -7.104 -10.014 1.00 81.75 261 ILE A O 1
ATOM 1986 N N . GLY A 1 262 ? 14.292 -8.311 -9.732 1.00 79.56 262 GLY A N 1
ATOM 1987 C CA . GLY A 1 262 ? 14.977 -9.603 -9.638 1.00 79.56 262 GLY A CA 1
ATOM 1988 C C . GLY A 1 262 ? 15.357 -10.177 -11.007 1.00 79.56 262 GLY A C 1
ATOM 1989 O O . GLY A 1 262 ? 14.748 -9.830 -12.025 1.00 79.56 262 GLY A O 1
ATOM 1990 N N . LYS A 1 263 ? 16.348 -11.073 -11.016 1.00 81.31 263 LYS A N 1
ATOM 1991 C CA . LYS A 1 263 ? 16.932 -11.697 -12.213 1.00 81.31 263 LYS A CA 1
ATOM 1992 C C . LYS A 1 263 ? 15.872 -12.302 -13.140 1.00 81.31 263 LYS A C 1
ATOM 1994 O O . LYS A 1 263 ? 15.072 -13.138 -12.720 1.00 81.31 263 LYS A O 1
ATOM 1999 N N . GLN A 1 264 ? 15.885 -11.910 -14.416 1.00 76.81 264 GLN A N 1
ATOM 2000 C CA . GLN A 1 264 ? 14.917 -12.408 -15.396 1.00 76.81 264 GLN A CA 1
ATOM 2001 C C . GLN A 1 264 ? 15.256 -13.842 -15.833 1.00 76.81 264 GLN A C 1
ATOM 2003 O O . GLN A 1 264 ? 16.331 -14.114 -16.374 1.00 76.81 264 GLN A O 1
ATOM 2008 N N . LEU A 1 265 ? 14.311 -14.759 -15.610 1.00 82.31 265 LEU A N 1
ATOM 2009 C CA . LEU A 1 265 ? 14.391 -16.149 -16.055 1.00 82.31 265 LEU A CA 1
ATOM 2010 C C . LEU A 1 265 ? 13.610 -16.339 -17.357 1.00 82.31 265 LEU A C 1
ATOM 2012 O O . LEU A 1 265 ? 12.495 -15.845 -17.511 1.00 82.31 265 LEU A O 1
ATOM 2016 N N . CYS A 1 266 ? 14.195 -17.088 -18.284 1.00 81.69 266 CYS A N 1
ATOM 2017 C CA . CYS A 1 266 ? 13.678 -17.308 -19.624 1.00 81.69 266 CYS A CA 1
ATOM 2018 C C . CYS A 1 266 ? 14.061 -18.710 -20.111 1.00 81.69 266 CYS A C 1
ATOM 2020 O O . CYS A 1 266 ? 15.237 -19.069 -20.144 1.00 81.69 266 CYS A O 1
ATOM 2022 N N . THR A 1 267 ? 13.072 -19.502 -20.526 1.00 87.56 267 THR A N 1
ATOM 2023 C CA . THR A 1 267 ? 13.305 -20.627 -21.443 1.00 87.56 267 THR A CA 1
ATOM 2024 C C . THR A 1 267 ? 13.089 -20.109 -22.862 1.00 87.56 267 THR A C 1
ATOM 2026 O O . THR A 1 267 ? 11.984 -19.661 -23.177 1.00 87.56 267 THR A O 1
ATOM 2029 N N . ARG A 1 268 ? 14.114 -20.118 -23.721 1.00 81.88 268 ARG A N 1
ATOM 2030 C CA . ARG A 1 268 ? 14.063 -19.448 -25.033 1.00 81.88 268 ARG A CA 1
ATOM 2031 C C . ARG A 1 268 ? 13.033 -20.100 -25.947 1.00 81.88 268 ARG A C 1
ATOM 2033 O O . ARG A 1 268 ? 13.095 -21.291 -26.254 1.00 81.88 268 ARG A O 1
ATOM 2040 N N . ASP A 1 269 ? 12.133 -19.281 -26.480 1.00 81.38 269 ASP A N 1
ATOM 2041 C CA . ASP A 1 269 ? 11.183 -19.737 -27.485 1.00 81.38 269 ASP A CA 1
ATOM 2042 C C . ASP A 1 269 ? 11.837 -19.816 -28.869 1.00 81.38 269 ASP A C 1
ATOM 2044 O O . ASP A 1 269 ? 11.909 -18.833 -29.610 1.00 81.38 269 ASP A O 1
ATOM 2048 N N . ASN A 1 270 ? 12.298 -21.010 -29.232 1.00 78.81 270 ASN A N 1
ATOM 2049 C CA . ASN A 1 270 ? 12.956 -21.291 -30.509 1.00 78.81 270 ASN A CA 1
ATOM 2050 C C . ASN A 1 270 ? 12.003 -21.379 -31.722 1.00 78.81 270 ASN A C 1
ATOM 2052 O O . ASN A 1 270 ? 12.444 -21.736 -32.815 1.00 78.81 270 ASN A O 1
ATOM 2056 N N . ARG A 1 271 ? 10.714 -21.032 -31.583 1.00 70.88 271 ARG A N 1
ATOM 2057 C CA . ARG A 1 271 ? 9.858 -20.745 -32.747 1.00 70.88 271 ARG A CA 1
ATOM 2058 C C . ARG A 1 271 ? 10.368 -19.487 -33.478 1.00 70.88 271 ARG A C 1
ATOM 2060 O O . ARG A 1 271 ? 10.855 -18.572 -32.818 1.00 70.88 271 ARG A O 1
ATOM 2067 N N . PRO A 1 272 ? 10.257 -19.394 -34.816 1.00 58.84 272 PRO A N 1
ATOM 2068 C CA . PRO A 1 272 ? 10.613 -18.181 -35.556 1.00 58.84 272 PRO A CA 1
ATOM 2069 C C . PRO A 1 272 ? 9.536 -17.094 -35.404 1.00 58.84 272 PRO A C 1
ATOM 2071 O O . PRO A 1 272 ? 8.354 -17.404 -35.245 1.00 58.84 272 PRO A O 1
ATOM 2074 N N . TRP A 1 273 ? 9.908 -15.816 -35.520 1.00 54.19 273 TRP A N 1
ATOM 2075 C CA . TRP A 1 273 ? 8.945 -14.705 -35.599 1.00 54.19 273 TRP A CA 1
ATOM 2076 C C . TRP A 1 273 ? 7.921 -14.897 -36.742 1.00 54.19 273 TRP A C 1
ATOM 2078 O O . TRP A 1 273 ? 8.305 -15.360 -37.822 1.00 54.19 273 TRP A O 1
ATOM 2088 N N . PRO A 1 274 ? 6.634 -14.522 -36.562 1.00 52.00 274 PRO A N 1
ATOM 2089 C CA . PRO A 1 274 ? 6.010 -13.936 -35.362 1.00 52.00 274 PRO A CA 1
ATOM 2090 C C . PRO A 1 274 ? 5.580 -14.920 -34.253 1.00 52.00 274 PRO A C 1
ATOM 2092 O O . PRO A 1 274 ? 4.893 -14.508 -33.329 1.00 52.00 274 PRO A O 1
ATOM 2095 N N . PHE A 1 275 ? 5.974 -16.197 -34.297 1.00 59.28 275 PHE A N 1
ATOM 2096 C CA . PHE A 1 275 ? 5.555 -17.219 -33.312 1.00 59.28 275 PHE A CA 1
ATOM 2097 C C . PHE A 1 275 ? 6.435 -17.292 -32.075 1.00 59.28 275 PHE A C 1
ATOM 2099 O O . PHE A 1 275 ? 6.062 -17.962 -31.114 1.00 59.28 275 PHE A O 1
ATOM 2106 N N . SER A 1 276 ? 7.585 -16.619 -32.101 1.00 68.00 276 SER A N 1
ATOM 2107 C CA . SER A 1 276 ? 8.421 -16.478 -30.922 1.00 68.00 276 SER A CA 1
ATOM 2108 C C . SER A 1 276 ? 7.791 -15.522 -29.913 1.00 68.00 276 SER A C 1
ATOM 2110 O O . SER A 1 276 ? 7.585 -14.345 -30.202 1.00 68.00 276 SER A O 1
ATOM 2112 N N . GLN A 1 277 ? 7.565 -16.017 -28.702 1.00 69.50 277 GLN A N 1
ATOM 2113 C CA . GLN A 1 277 ? 7.239 -15.237 -27.509 1.00 69.50 277 GLN A CA 1
ATOM 2114 C C . GLN A 1 277 ? 8.495 -14.628 -26.853 1.00 69.50 277 GLN A C 1
ATOM 2116 O O . GLN A 1 277 ? 8.396 -13.971 -25.820 1.00 69.50 277 GLN A O 1
ATOM 2121 N N . GLY A 1 278 ? 9.691 -14.868 -27.408 1.00 76.75 278 GLY A N 1
ATOM 2122 C CA . GLY A 1 278 ? 10.976 -14.548 -26.779 1.00 76.75 278 GLY A CA 1
ATOM 2123 C C . GLY A 1 278 ? 11.336 -15.589 -25.721 1.00 76.75 278 GLY A C 1
ATOM 2124 O O . GLY A 1 278 ? 12.310 -16.329 -25.888 1.00 76.75 278 GLY A O 1
ATOM 2125 N N . CYS A 1 279 ? 10.490 -15.686 -24.696 1.00 79.81 279 CYS A N 1
ATOM 2126 C CA . CYS A 1 279 ? 10.521 -16.683 -23.629 1.00 79.81 279 CYS A CA 1
ATOM 2127 C C . CYS A 1 279 ? 9.213 -17.487 -23.616 1.00 79.81 279 CYS A C 1
ATOM 2129 O O . CYS A 1 279 ? 8.136 -16.932 -23.829 1.00 79.81 279 CYS A O 1
ATOM 2131 N N . LEU A 1 280 ? 9.292 -18.789 -23.345 1.00 81.62 280 LEU A N 1
ATOM 2132 C CA . LEU A 1 280 ? 8.118 -19.645 -23.179 1.00 81.62 280 LEU A CA 1
ATOM 2133 C C . LEU A 1 280 ? 7.456 -19.394 -21.821 1.00 81.62 280 LEU A C 1
ATOM 2135 O O . LEU A 1 280 ? 8.110 -19.446 -20.786 1.00 81.62 280 LEU A O 1
ATOM 2139 N N . ASN A 1 281 ? 6.133 -19.230 -21.808 1.00 78.94 281 ASN A N 1
ATOM 2140 C CA . ASN A 1 281 ? 5.348 -19.072 -20.576 1.00 78.94 281 ASN A CA 1
ATOM 2141 C C . ASN A 1 281 ? 5.182 -20.373 -19.760 1.00 78.94 281 ASN A C 1
ATOM 2143 O O . ASN A 1 281 ? 4.510 -20.369 -18.732 1.00 78.94 281 ASN A O 1
ATOM 2147 N N . THR A 1 282 ? 5.758 -21.487 -20.220 1.00 81.75 282 THR A N 1
ATOM 2148 C CA . THR A 1 282 ? 5.680 -22.815 -19.587 1.00 81.75 282 THR A CA 1
ATOM 2149 C C . THR A 1 282 ? 6.991 -23.260 -18.932 1.00 81.75 282 THR A C 1
ATOM 2151 O O . THR A 1 282 ? 7.107 -24.427 -18.562 1.00 81.75 282 THR A O 1
ATOM 2154 N N . GLY A 1 283 ? 8.000 -22.388 -18.839 1.00 81.06 283 GLY A N 1
ATOM 2155 C CA . GLY A 1 283 ? 9.319 -22.745 -18.317 1.00 81.06 283 GLY A CA 1
ATOM 2156 C C . GLY A 1 283 ? 10.067 -21.562 -17.710 1.00 81.06 283 GLY A C 1
ATOM 2157 O O . GLY A 1 283 ? 9.929 -20.425 -18.154 1.00 81.06 283 GLY A O 1
ATOM 2158 N N . LEU A 1 284 ? 10.870 -21.860 -16.691 1.00 86.12 284 LEU A N 1
ATOM 2159 C CA . LEU A 1 284 ? 11.886 -20.966 -16.145 1.00 86.12 284 LEU A CA 1
ATOM 2160 C C . LEU A 1 284 ? 13.254 -21.528 -16.540 1.00 86.12 284 LEU A C 1
ATOM 2162 O O . LEU A 1 284 ? 13.464 -22.741 -16.498 1.00 86.12 284 LEU A O 1
ATOM 2166 N N . GLY A 1 285 ? 14.179 -20.659 -16.931 1.00 86.06 285 GLY A N 1
ATOM 2167 C CA . GLY A 1 285 ? 15.512 -21.046 -17.384 1.00 86.06 285 GLY A CA 1
ATOM 2168 C C . GLY A 1 285 ? 16.461 -19.856 -17.437 1.00 86.06 285 GLY A C 1
ATOM 2169 O O . GLY A 1 285 ? 16.092 -18.745 -17.060 1.00 86.06 285 GLY A O 1
ATOM 2170 N N . PHE A 1 286 ? 17.672 -20.099 -17.926 1.00 83.44 286 PHE A N 1
ATOM 2171 C CA . PHE A 1 286 ? 18.737 -19.098 -18.039 1.00 83.44 286 PHE A CA 1
ATOM 2172 C C . PHE A 1 286 ? 19.108 -18.811 -19.500 1.00 83.44 286 PHE A C 1
ATOM 2174 O O . PHE A 1 286 ? 20.164 -18.252 -19.786 1.00 83.44 286 PHE A O 1
ATOM 2181 N N . ASP A 1 287 ? 18.243 -19.178 -20.450 1.00 78.69 287 ASP A N 1
ATOM 2182 C CA . ASP A 1 287 ? 18.461 -18.824 -21.847 1.00 78.69 287 ASP A CA 1
ATOM 2183 C C . ASP A 1 287 ? 18.329 -17.303 -22.032 1.00 78.69 287 ASP A C 1
ATOM 2185 O O . ASP A 1 287 ? 17.554 -16.633 -21.348 1.00 78.69 287 ASP A O 1
ATOM 2189 N N . ALA A 1 288 ? 19.020 -16.744 -23.023 1.00 73.94 288 ALA A N 1
ATOM 2190 C CA . ALA A 1 288 ? 18.718 -15.395 -23.493 1.00 73.94 288 ALA A CA 1
ATOM 2191 C C . ALA A 1 288 ? 17.523 -15.432 -24.468 1.00 73.94 288 ALA A C 1
ATOM 2193 O O . ALA A 1 288 ? 17.489 -16.264 -25.383 1.00 73.94 288 ALA A O 1
ATOM 2194 N N . LEU A 1 289 ? 16.559 -14.519 -24.295 1.00 74.81 289 LEU A N 1
ATOM 2195 C CA . LEU A 1 289 ? 15.290 -14.515 -25.036 1.00 74.81 289 LEU A CA 1
ATOM 2196 C C . LEU A 1 289 ? 15.496 -14.462 -26.555 1.00 74.81 289 LEU A C 1
ATOM 2198 O O . LEU A 1 289 ? 16.451 -13.858 -27.047 1.00 74.81 289 LEU A O 1
ATOM 2202 N N . ASN A 1 290 ? 14.607 -15.091 -27.325 1.00 73.12 290 ASN A N 1
ATOM 2203 C CA . ASN A 1 290 ? 14.760 -15.144 -28.778 1.00 73.12 290 ASN A CA 1
ATOM 2204 C C . ASN A 1 290 ? 14.688 -13.721 -29.386 1.00 73.12 290 ASN A C 1
ATOM 2206 O O . ASN A 1 290 ? 13.631 -13.084 -29.322 1.00 73.12 290 ASN A O 1
ATOM 2210 N N . PRO A 1 291 ? 15.770 -13.220 -30.017 1.00 65.50 291 PRO A N 1
ATOM 2211 C CA . PRO A 1 291 ? 15.852 -11.842 -30.499 1.00 65.50 291 PRO A CA 1
ATOM 2212 C C . PRO A 1 291 ? 14.830 -11.520 -31.593 1.00 65.50 291 PRO A C 1
ATOM 2214 O O . PRO A 1 291 ? 14.483 -10.351 -31.773 1.00 65.50 291 PRO A O 1
ATOM 2217 N N . SER A 1 292 ? 14.300 -12.524 -32.298 1.00 60.91 292 SER A N 1
ATOM 2218 C CA . SER A 1 292 ? 13.256 -12.321 -33.302 1.00 60.91 292 SER A CA 1
ATOM 2219 C C . SER A 1 292 ? 11.931 -11.832 -32.693 1.00 60.91 292 SER A C 1
ATOM 2221 O O . SER A 1 292 ? 11.188 -11.138 -33.376 1.00 60.91 292 SER A O 1
ATOM 2223 N N . ALA A 1 293 ? 11.667 -12.080 -31.402 1.00 62.78 293 ALA A N 1
ATOM 2224 C CA . ALA A 1 293 ? 10.524 -11.518 -30.669 1.00 62.78 293 ALA A CA 1
ATOM 2225 C C . ALA A 1 293 ? 10.717 -10.048 -30.230 1.00 62.78 293 ALA A C 1
ATOM 2227 O O . ALA A 1 293 ? 9.785 -9.419 -29.732 1.00 62.78 293 ALA A O 1
ATOM 2228 N N . SER A 1 294 ? 11.926 -9.499 -30.387 1.00 61.91 294 SER A N 1
ATOM 2229 C CA . SER A 1 294 ? 12.301 -8.159 -29.918 1.00 61.91 294 SER A CA 1
ATOM 2230 C C . SER A 1 294 ? 12.188 -7.082 -31.008 1.00 61.91 294 SER A C 1
ATOM 2232 O O . SER A 1 294 ? 11.736 -7.332 -32.128 1.00 61.91 294 SER A O 1
ATOM 2234 N N . LEU A 1 295 ? 12.689 -5.873 -30.717 1.00 54.41 295 LEU A N 1
ATOM 2235 C CA . LEU A 1 295 ? 12.867 -4.814 -31.715 1.00 54.41 295 LEU A CA 1
ATOM 2236 C C . LEU A 1 295 ? 13.722 -5.264 -32.923 1.00 54.41 295 LEU A C 1
ATOM 2238 O O . LEU A 1 295 ? 13.508 -4.777 -34.032 1.00 54.41 295 LEU A O 1
ATOM 2242 N N . GLY A 1 296 ? 14.631 -6.232 -32.740 1.00 50.00 296 GLY A N 1
ATOM 2243 C CA . GLY A 1 296 ? 15.384 -6.860 -33.832 1.00 50.00 296 GLY A CA 1
ATOM 2244 C C . GLY A 1 296 ? 14.482 -7.526 -34.882 1.00 50.00 296 GLY A C 1
ATOM 2245 O O . GLY A 1 296 ? 14.730 -7.396 -36.080 1.00 50.00 296 GLY A O 1
ATOM 2246 N N . GLY A 1 297 ? 13.368 -8.140 -34.464 1.00 48.97 297 GLY A N 1
ATOM 2247 C CA . GLY A 1 297 ? 12.355 -8.695 -35.370 1.00 48.97 297 GLY A CA 1
ATOM 2248 C C . GLY A 1 297 ? 11.664 -7.638 -36.238 1.00 48.97 297 GLY A C 1
ATOM 2249 O O . GLY A 1 297 ? 11.359 -7.894 -37.401 1.00 48.97 297 GLY A O 1
ATOM 2250 N N . LEU A 1 298 ? 11.489 -6.411 -35.730 1.00 48.78 298 LEU A N 1
ATOM 2251 C CA . LEU A 1 298 ? 10.995 -5.287 -36.537 1.00 48.78 298 LEU A CA 1
ATOM 2252 C C . LEU A 1 298 ? 12.042 -4.807 -37.554 1.00 48.78 298 LEU A C 1
ATOM 2254 O O . LEU A 1 298 ? 11.674 -4.392 -38.652 1.00 48.78 298 LEU A O 1
ATOM 2258 N N . GLY A 1 299 ? 13.334 -4.919 -37.231 1.00 46.44 299 GLY A N 1
ATOM 2259 C CA . GLY A 1 299 ? 14.427 -4.673 -38.175 1.00 46.44 299 GLY A CA 1
ATOM 2260 C C . GLY A 1 299 ? 14.340 -5.553 -39.426 1.00 46.44 299 GLY A C 1
ATOM 2261 O O . GLY A 1 299 ? 14.507 -5.054 -40.542 1.00 46.44 299 GLY A O 1
ATOM 2262 N N . ALA A 1 300 ? 13.960 -6.824 -39.251 1.00 42.22 300 ALA A N 1
ATOM 2263 C CA . ALA A 1 300 ? 13.772 -7.790 -40.336 1.00 42.22 300 ALA A CA 1
ATOM 2264 C C . ALA A 1 300 ? 12.705 -7.380 -41.369 1.00 42.22 300 ALA A C 1
ATOM 2266 O O . ALA A 1 300 ? 12.795 -7.758 -42.536 1.00 42.22 300 ALA A O 1
ATOM 2267 N N . LEU A 1 301 ? 11.702 -6.599 -40.951 1.00 40.09 301 LEU A N 1
ATOM 2268 C CA . LEU A 1 301 ? 10.610 -6.134 -41.813 1.00 40.09 301 LEU A CA 1
ATOM 2269 C C . LEU A 1 301 ? 10.973 -4.888 -42.628 1.00 40.09 301 LEU A C 1
ATOM 2271 O O . LEU A 1 301 ? 10.390 -4.659 -43.685 1.00 40.09 301 LEU A O 1
ATOM 2275 N N . ILE A 1 302 ? 11.906 -4.073 -42.130 1.00 39.19 302 ILE A N 1
ATOM 2276 C CA . ILE A 1 302 ? 12.290 -2.796 -42.750 1.00 39.19 302 ILE A CA 1
ATOM 2277 C C . ILE A 1 302 ? 13.471 -2.996 -43.718 1.00 39.19 302 ILE A C 1
ATOM 2279 O O . ILE A 1 302 ? 13.577 -2.275 -44.710 1.00 39.19 302 ILE A O 1
ATOM 2283 N N . PHE A 1 303 ? 14.325 -4.001 -43.481 1.00 42.41 303 PHE A N 1
ATOM 2284 C CA . PHE A 1 303 ? 15.533 -4.266 -44.271 1.00 42.41 303 PHE A CA 1
ATOM 2285 C C . PHE A 1 303 ? 15.556 -5.709 -44.819 1.00 42.41 303 PHE A C 1
ATOM 2287 O O . PHE A 1 303 ? 16.068 -6.620 -44.161 1.00 42.41 303 PHE A O 1
ATOM 2294 N N . PRO A 1 304 ? 15.024 -5.945 -46.038 1.00 36.28 304 PRO A N 1
ATOM 2295 C CA . PRO A 1 304 ? 15.013 -7.267 -46.663 1.00 36.28 304 PRO A CA 1
ATOM 2296 C C . PRO A 1 304 ? 16.427 -7.844 -46.826 1.00 36.28 304 PRO A C 1
ATOM 2298 O O . PRO A 1 304 ? 17.273 -7.254 -47.495 1.00 36.28 304 PRO A O 1
ATOM 2301 N N . GLY A 1 305 ? 16.667 -9.013 -46.226 1.00 40.59 305 GLY A N 1
ATOM 2302 C CA . GLY A 1 305 ? 17.984 -9.665 -46.168 1.00 40.59 305 GLY A CA 1
ATOM 2303 C C . GLY A 1 305 ? 18.588 -9.738 -44.761 1.00 40.59 305 GLY A C 1
ATOM 2304 O O . GLY A 1 305 ? 19.565 -10.453 -44.566 1.00 40.59 305 GLY A O 1
ATOM 2305 N N . PHE A 1 306 ? 17.994 -9.056 -43.780 1.00 42.34 306 PHE A N 1
ATOM 2306 C CA . PHE A 1 306 ? 18.348 -9.180 -42.367 1.00 42.34 306 PHE A CA 1
ATOM 2307 C C . PHE A 1 306 ? 18.021 -10.578 -41.804 1.00 42.34 306 PHE A C 1
ATOM 2309 O O . PHE A 1 306 ? 16.938 -11.120 -42.042 1.00 42.34 306 PHE A O 1
ATOM 2316 N N . ASP A 1 307 ? 18.948 -11.135 -41.022 1.00 47.31 307 ASP A N 1
ATOM 2317 C CA . ASP A 1 307 ? 18.795 -12.397 -40.295 1.00 47.31 307 ASP A CA 1
ATOM 2318 C C . ASP A 1 307 ? 18.743 -12.125 -38.775 1.00 47.31 307 ASP A C 1
ATOM 2320 O O . ASP A 1 307 ? 19.770 -11.752 -38.202 1.00 47.31 307 ASP A O 1
ATOM 2324 N N . PRO A 1 308 ? 17.580 -12.289 -38.108 1.00 45.12 308 PRO A N 1
ATOM 2325 C CA . PRO A 1 308 ? 17.447 -12.040 -36.673 1.00 45.12 308 PRO A CA 1
ATOM 2326 C C . PRO A 1 308 ? 18.178 -13.070 -35.799 1.00 45.12 308 PRO A C 1
ATOM 2328 O O . PRO A 1 308 ? 18.435 -12.775 -34.635 1.00 45.12 308 PRO A O 1
ATOM 2331 N N . ASP A 1 309 ? 18.505 -14.253 -36.330 1.00 42.03 309 ASP A N 1
ATOM 2332 C CA . ASP A 1 309 ? 19.160 -15.336 -35.585 1.00 42.03 309 ASP A CA 1
ATOM 2333 C C . ASP A 1 309 ? 20.689 -15.372 -35.797 1.00 42.03 309 ASP A C 1
ATOM 2335 O O . ASP A 1 309 ? 21.389 -16.147 -35.145 1.00 42.03 309 ASP A O 1
ATOM 2339 N N . GLY A 1 310 ? 21.231 -14.500 -36.659 1.00 44.50 310 GLY A N 1
ATOM 2340 C CA . GLY A 1 310 ? 22.674 -14.264 -36.804 1.00 44.50 310 GLY A CA 1
ATOM 2341 C C . GLY A 1 310 ? 23.481 -15.410 -37.431 1.00 44.50 310 GLY A C 1
ATOM 2342 O O . GLY A 1 310 ? 24.702 -15.451 -37.270 1.00 44.50 310 GLY A O 1
ATOM 2343 N N . ALA A 1 311 ? 22.828 -16.334 -38.139 1.00 38.84 311 ALA A N 1
ATOM 2344 C CA . ALA A 1 311 ? 23.458 -17.479 -38.798 1.00 38.84 311 ALA A CA 1
ATOM 2345 C C . ALA A 1 311 ? 24.008 -17.145 -40.202 1.00 38.84 311 ALA A C 1
ATOM 2347 O O . ALA A 1 311 ? 24.887 -17.844 -40.714 1.00 38.84 311 ALA A O 1
ATOM 2348 N N . GLY A 1 312 ? 23.495 -16.092 -40.841 1.00 37.56 312 GLY A N 1
ATOM 2349 C CA . GLY A 1 312 ? 23.909 -15.638 -42.167 1.00 37.56 312 GLY A CA 1
ATOM 2350 C C . GLY A 1 312 ? 25.225 -14.838 -42.179 1.00 37.56 312 GLY A C 1
ATOM 2351 O O . GLY A 1 312 ? 25.403 -13.920 -41.374 1.00 37.56 312 GLY A O 1
ATOM 2352 N N . PRO A 1 313 ? 26.149 -15.099 -43.123 1.00 33.97 313 PRO A N 1
ATOM 2353 C CA . PRO A 1 313 ? 27.288 -14.220 -43.353 1.00 33.97 313 PRO A CA 1
ATOM 2354 C C . PRO A 1 313 ? 26.858 -12.937 -44.093 1.00 33.97 313 PRO A C 1
ATOM 2356 O O . PRO A 1 313 ? 26.093 -12.995 -45.051 1.00 33.97 313 PRO A O 1
ATOM 2359 N N . ILE A 1 314 ? 27.479 -11.807 -43.725 1.00 35.41 314 ILE A N 1
ATOM 2360 C CA . ILE A 1 314 ? 27.394 -10.480 -44.378 1.00 35.41 314 ILE A CA 1
ATOM 2361 C C . ILE A 1 314 ? 26.094 -9.684 -44.112 1.00 35.41 314 ILE A C 1
ATOM 2363 O O . ILE A 1 314 ? 25.183 -9.686 -44.930 1.00 35.41 314 ILE A O 1
ATOM 2367 N N . GLN A 1 315 ? 26.092 -8.869 -43.048 1.00 39.22 315 GLN A N 1
ATOM 2368 C CA . GLN A 1 315 ? 25.810 -7.412 -43.079 1.00 39.22 315 GLN A CA 1
ATOM 2369 C C . GLN A 1 315 ? 25.954 -6.831 -41.647 1.00 39.22 315 GLN A C 1
ATOM 2371 O O . GLN A 1 315 ? 25.164 -7.191 -40.775 1.00 39.22 315 GLN A O 1
ATOM 2376 N N . PRO A 1 316 ? 26.932 -5.949 -41.353 1.00 41.44 316 PRO A N 1
ATOM 2377 C CA . PRO A 1 316 ? 27.049 -5.309 -40.039 1.00 41.44 316 PRO A CA 1
ATOM 2378 C C . PRO A 1 316 ? 26.051 -4.146 -39.926 1.00 41.44 316 PRO A C 1
ATOM 2380 O O . PRO A 1 316 ? 26.261 -3.083 -40.514 1.00 41.44 316 PRO A O 1
ATOM 2383 N N . THR A 1 317 ? 24.951 -4.336 -39.189 1.00 48.88 317 THR A N 1
ATOM 2384 C CA . THR A 1 317 ? 23.869 -3.339 -39.107 1.00 48.88 317 THR A CA 1
ATOM 2385 C C . THR A 1 317 ? 23.551 -2.917 -37.676 1.00 48.88 317 THR A C 1
ATOM 2387 O O . THR A 1 317 ? 23.588 -3.718 -36.747 1.00 48.88 317 THR A O 1
ATOM 2390 N N . LEU A 1 318 ? 23.095 -1.669 -37.538 1.00 49.69 318 LEU A N 1
ATOM 2391 C CA . LEU A 1 318 ? 22.428 -1.120 -36.347 1.00 49.69 318 LEU A CA 1
ATOM 2392 C C . LEU A 1 318 ? 21.396 -2.068 -35.711 1.00 49.69 318 LEU A C 1
ATOM 2394 O O . LEU A 1 318 ? 21.148 -2.007 -34.513 1.00 49.69 318 LEU A O 1
ATOM 2398 N N . LEU A 1 319 ? 20.761 -2.916 -36.521 1.00 47.84 319 LEU A N 1
ATOM 2399 C CA . LEU A 1 319 ? 19.645 -3.759 -36.111 1.00 47.84 319 LEU A CA 1
ATOM 2400 C C . LEU A 1 319 ? 20.091 -5.117 -35.555 1.00 47.84 319 LEU A C 1
ATOM 2402 O O . LEU A 1 319 ? 19.358 -5.701 -34.762 1.00 47.84 319 LEU A O 1
ATOM 2406 N N . THR A 1 320 ? 21.290 -5.600 -35.904 1.00 49.06 320 THR A N 1
ATOM 2407 C CA . THR A 1 320 ? 21.889 -6.761 -35.220 1.00 49.06 320 THR A CA 1
ATOM 2408 C C . THR A 1 320 ? 22.383 -6.367 -33.831 1.00 49.06 320 THR A C 1
ATOM 2410 O O . THR A 1 320 ? 22.234 -7.139 -32.890 1.00 49.06 320 THR A O 1
ATOM 2413 N N . ASP A 1 321 ? 22.866 -5.133 -33.673 1.00 48.97 321 ASP A N 1
ATOM 2414 C CA . ASP A 1 321 ? 23.183 -4.571 -32.357 1.00 48.97 321 ASP A CA 1
ATOM 2415 C C . ASP A 1 321 ? 21.889 -4.315 -31.549 1.00 48.97 321 ASP A C 1
ATOM 2417 O O . ASP A 1 321 ? 21.826 -4.625 -30.361 1.00 48.97 321 ASP A O 1
ATOM 2421 N N . ALA A 1 322 ? 20.805 -3.866 -32.199 1.00 48.53 322 ALA A N 1
ATOM 2422 C CA . ALA A 1 322 ? 19.492 -3.719 -31.561 1.00 48.53 322 ALA A CA 1
ATOM 2423 C C . ALA A 1 322 ? 18.831 -5.055 -31.156 1.00 48.53 322 ALA A C 1
ATOM 2425 O O . ALA A 1 322 ? 18.067 -5.099 -30.195 1.00 48.53 322 ALA A O 1
ATOM 2426 N N . ALA A 1 323 ? 19.128 -6.164 -31.836 1.00 47.12 323 ALA A N 1
ATOM 2427 C CA . ALA A 1 323 ? 18.713 -7.496 -31.388 1.00 47.12 323 ALA A CA 1
ATOM 2428 C C . ALA A 1 323 ? 19.367 -7.876 -30.040 1.00 47.12 323 ALA A C 1
ATOM 2430 O O . ALA A 1 323 ? 18.738 -8.516 -29.193 1.00 47.12 323 ALA A O 1
ATOM 2431 N N . GLY A 1 324 ? 20.598 -7.411 -29.803 1.00 51.66 324 GLY A N 1
ATOM 2432 C CA . GLY A 1 324 ? 21.318 -7.588 -28.542 1.00 51.66 324 GLY A CA 1
ATOM 2433 C C . GLY A 1 324 ? 20.824 -6.710 -27.382 1.00 51.66 324 GLY A C 1
ATOM 2434 O O . GLY A 1 324 ? 21.241 -6.936 -26.251 1.00 51.66 324 GLY A O 1
ATOM 2435 N N . ILE A 1 325 ? 19.891 -5.772 -27.611 1.00 53.16 325 ILE A N 1
ATOM 2436 C CA . ILE A 1 325 ? 19.123 -5.131 -26.519 1.00 53.16 325 ILE A CA 1
ATOM 2437 C C . ILE A 1 325 ? 18.356 -6.189 -25.734 1.00 53.16 325 ILE A C 1
ATOM 2439 O O . ILE A 1 325 ? 18.212 -6.064 -24.528 1.00 53.16 325 ILE A O 1
ATOM 2443 N N . ALA A 1 326 ? 17.849 -7.205 -26.432 1.00 50.22 326 ALA A N 1
ATOM 2444 C CA . ALA A 1 326 ? 17.005 -8.241 -25.862 1.00 50.22 326 ALA A CA 1
ATOM 2445 C C . ALA A 1 326 ? 17.765 -9.549 -25.609 1.00 50.22 326 ALA A C 1
ATOM 2447 O O . ALA A 1 326 ? 17.449 -10.260 -24.663 1.00 50.22 326 ALA A O 1
ATOM 2448 N N . ASN A 1 327 ? 18.776 -9.866 -26.427 1.00 56.88 327 ASN A N 1
ATOM 2449 C CA . ASN A 1 327 ? 19.624 -11.047 -26.249 1.00 56.88 327 ASN A CA 1
ATOM 2450 C C . ASN A 1 327 ? 21.066 -10.658 -25.843 1.00 56.88 327 ASN A C 1
ATOM 2452 O O . ASN A 1 327 ? 21.958 -10.639 -26.694 1.00 56.88 327 ASN A O 1
ATOM 2456 N N . PRO A 1 328 ? 21.310 -10.347 -24.556 1.00 55.34 328 PRO A N 1
ATOM 2457 C CA . PRO A 1 328 ? 22.646 -10.051 -24.031 1.00 55.34 328 PRO A CA 1
ATOM 2458 C C . PRO A 1 328 ? 23.559 -11.279 -23.849 1.00 55.34 328 PRO A C 1
ATOM 2460 O O . PRO A 1 328 ? 24.734 -11.125 -23.542 1.00 55.34 328 PRO A O 1
ATOM 2463 N N . GLY A 1 329 ? 23.065 -12.505 -24.042 1.00 56.91 329 GLY A N 1
ATOM 2464 C CA . GLY A 1 329 ? 23.891 -13.715 -24.172 1.00 56.91 329 GLY A CA 1
ATOM 2465 C C . GLY A 1 329 ? 24.602 -14.251 -22.916 1.00 56.91 329 GLY A C 1
ATOM 2466 O O . GLY A 1 329 ? 24.956 -15.426 -22.923 1.00 56.91 329 GLY A O 1
ATOM 2467 N N . ASN A 1 330 ? 24.786 -13.462 -21.850 1.00 67.88 330 ASN A N 1
ATOM 2468 C CA . ASN A 1 330 ? 25.396 -13.905 -20.589 1.00 67.88 330 ASN A CA 1
ATOM 2469 C C . ASN A 1 330 ? 24.417 -13.786 -19.409 1.00 67.88 330 ASN A C 1
ATOM 2471 O O . ASN A 1 330 ? 24.434 -12.803 -18.666 1.00 67.88 330 ASN A O 1
ATOM 2475 N N . ASN A 1 331 ? 23.544 -14.778 -19.252 1.00 78.12 331 ASN A N 1
ATOM 2476 C CA . ASN A 1 331 ? 22.671 -14.934 -18.089 1.00 78.12 331 ASN A CA 1
ATOM 2477 C C . ASN A 1 331 ? 23.185 -16.156 -17.296 1.00 78.12 331 ASN A C 1
ATOM 2479 O O . ASN A 1 331 ? 23.026 -17.271 -17.792 1.00 78.12 331 ASN A O 1
ATOM 2483 N N . PRO A 1 332 ? 23.872 -15.986 -16.143 1.00 84.94 332 PRO A N 1
ATOM 2484 C CA . PRO A 1 332 ? 24.466 -17.109 -15.402 1.00 84.94 332 PRO A CA 1
ATOM 2485 C C . PRO A 1 332 ? 23.425 -18.152 -14.973 1.00 84.94 332 PRO A C 1
ATOM 2487 O O . PRO A 1 332 ? 22.259 -17.802 -14.811 1.00 84.94 332 PRO A O 1
ATOM 2490 N N . ASP A 1 333 ? 23.818 -19.400 -14.719 1.00 87.38 333 ASP A N 1
ATOM 2491 C CA . ASP A 1 333 ? 22.905 -20.472 -14.290 1.00 87.38 333 ASP A CA 1
ATOM 2492 C C . ASP A 1 333 ? 22.700 -20.577 -12.762 1.00 87.38 333 ASP A C 1
ATOM 2494 O O . ASP A 1 333 ? 21.827 -21.315 -12.305 1.00 87.38 333 ASP A O 1
ATOM 2498 N N . ASP A 1 334 ? 23.419 -19.780 -11.964 1.00 89.06 334 ASP A N 1
ATOM 2499 C CA . ASP A 1 334 ? 23.127 -19.568 -10.538 1.00 89.06 334 ASP A CA 1
ATOM 2500 C C . ASP A 1 334 ? 22.167 -18.375 -10.337 1.00 89.06 334 ASP A C 1
ATOM 2502 O O . ASP A 1 334 ? 22.314 -17.318 -10.952 1.00 89.06 334 ASP A O 1
ATOM 2506 N N . LEU A 1 335 ? 21.187 -18.505 -9.439 1.00 88.81 335 LEU A N 1
ATOM 2507 C CA . LEU A 1 335 ? 20.296 -17.411 -9.027 1.00 88.81 335 LEU A CA 1
ATOM 2508 C C . LEU A 1 335 ? 21.013 -16.329 -8.198 1.00 88.81 335 LEU A C 1
ATOM 2510 O O . LEU A 1 335 ? 20.503 -15.217 -8.098 1.00 88.81 335 LEU A O 1
ATOM 2514 N N . ARG A 1 336 ? 22.181 -16.640 -7.622 1.00 90.81 336 ARG A N 1
ATOM 2515 C CA . ARG A 1 336 ? 23.061 -15.719 -6.881 1.00 90.81 336 ARG A CA 1
ATOM 2516 C C . ARG A 1 336 ? 24.111 -15.032 -7.754 1.00 90.81 336 ARG A C 1
ATOM 2518 O O . ARG A 1 336 ? 24.918 -14.275 -7.227 1.00 90.81 336 ARG A O 1
ATOM 2525 N N . GLN A 1 337 ? 24.111 -15.272 -9.064 1.00 90.00 337 GLN A N 1
ATOM 2526 C CA . GLN A 1 337 ? 25.005 -14.597 -10.001 1.00 90.00 337 GLN A CA 1
ATOM 2527 C C . GLN A 1 337 ? 24.213 -13.773 -11.011 1.00 90.00 337 GLN A C 1
ATOM 2529 O O . GLN A 1 337 ? 23.336 -14.285 -11.708 1.00 90.00 337 GLN A O 1
ATOM 2534 N N . VAL A 1 338 ? 24.554 -12.498 -11.131 1.00 88.50 338 VAL A N 1
ATOM 2535 C CA . VAL A 1 338 ? 24.067 -11.592 -12.176 1.00 88.50 338 VAL A CA 1
ATOM 2536 C C . VAL A 1 338 ? 25.232 -11.201 -13.079 1.00 88.50 338 VAL A C 1
ATOM 2538 O O . VAL A 1 338 ? 26.390 -11.467 -12.768 1.00 88.50 338 VAL A O 1
ATOM 2541 N N . ALA A 1 339 ? 24.937 -10.605 -14.229 1.00 86.25 339 ALA A N 1
ATOM 2542 C CA . ALA A 1 339 ? 25.960 -10.048 -15.101 1.00 86.25 339 ALA A CA 1
ATOM 2543 C C . ALA A 1 339 ? 25.517 -8.638 -15.474 1.00 86.25 339 ALA A C 1
ATOM 2545 O O . ALA A 1 339 ? 24.597 -8.487 -16.267 1.00 86.25 339 ALA A O 1
ATOM 2546 N N . LEU A 1 340 ? 26.102 -7.608 -14.875 1.00 85.94 340 LEU A N 1
ATOM 2547 C CA . LEU A 1 340 ? 25.575 -6.248 -14.967 1.00 85.94 340 LEU A CA 1
ATOM 2548 C C . LEU A 1 340 ? 26.494 -5.338 -15.778 1.00 85.94 340 LEU A C 1
ATOM 2550 O O . LEU A 1 340 ? 27.718 -5.438 -15.738 1.00 85.94 340 LEU A O 1
ATOM 2554 N N . THR A 1 341 ? 25.893 -4.404 -16.512 1.00 81.25 341 THR A N 1
ATOM 2555 C CA . THR A 1 341 ? 26.634 -3.355 -17.224 1.00 81.25 341 THR A CA 1
ATOM 2556 C C . THR A 1 341 ? 27.293 -2.350 -16.267 1.00 81.25 341 THR A C 1
ATOM 2558 O O . THR A 1 341 ? 28.328 -1.762 -16.582 1.00 81.25 341 THR A O 1
ATOM 2561 N N . PHE A 1 342 ? 26.687 -2.139 -15.099 1.00 85.94 342 PHE A N 1
ATOM 2562 C CA . PHE A 1 342 ? 27.123 -1.236 -14.035 1.00 85.94 342 PHE A CA 1
ATOM 2563 C C . PHE A 1 342 ? 26.465 -1.672 -12.716 1.00 85.94 342 PHE A C 1
ATOM 2565 O O . PHE A 1 342 ? 25.477 -2.408 -12.723 1.00 85.94 342 PHE A O 1
ATOM 2572 N N . GLN A 1 343 ? 27.003 -1.222 -11.582 1.00 89.44 343 GLN A N 1
ATOM 2573 C CA . GLN A 1 343 ? 26.426 -1.517 -10.270 1.00 89.44 343 GLN A CA 1
ATOM 2574 C C . GLN A 1 343 ? 25.085 -0.768 -10.090 1.00 89.44 343 GLN A C 1
ATOM 2576 O O . GLN A 1 343 ? 25.053 0.433 -10.364 1.00 89.44 343 GLN A O 1
ATOM 2581 N N . PRO A 1 344 ? 23.997 -1.427 -9.638 1.00 93.00 344 PRO A N 1
ATOM 2582 C CA . PRO A 1 344 ? 22.706 -0.774 -9.427 1.00 93.00 344 PRO A CA 1
ATOM 2583 C C . PRO A 1 344 ? 22.775 0.361 -8.403 1.00 93.00 344 PRO A C 1
ATOM 2585 O O . PRO A 1 344 ? 23.637 0.366 -7.525 1.00 93.00 344 PRO A O 1
ATOM 2588 N N . HIS A 1 345 ? 21.815 1.279 -8.483 1.00 93.31 345 HIS A N 1
ATOM 2589 C CA . HIS A 1 345 ? 21.591 2.323 -7.485 1.00 93.31 345 HIS A CA 1
ATOM 2590 C C . HIS A 1 345 ? 20.137 2.289 -7.016 1.00 93.31 345 HIS A C 1
ATOM 2592 O O . HIS A 1 345 ? 19.217 2.192 -7.837 1.00 93.31 345 HIS A O 1
ATOM 2598 N N . HIS A 1 346 ? 19.920 2.404 -5.710 1.00 94.06 346 HIS A N 1
ATOM 2599 C CA . HIS A 1 346 ? 18.600 2.444 -5.099 1.00 94.06 346 HIS A CA 1
ATOM 2600 C C . HIS A 1 346 ? 18.621 3.343 -3.860 1.00 94.06 346 HIS A C 1
ATOM 2602 O O . HIS A 1 346 ? 19.126 2.957 -2.804 1.00 94.06 346 HIS A O 1
ATOM 2608 N N . GLU A 1 347 ? 18.057 4.537 -4.013 1.00 95.56 347 GLU A N 1
ATOM 2609 C CA . GLU A 1 347 ? 17.890 5.538 -2.967 1.00 95.56 347 GLU A CA 1
ATOM 2610 C C . GLU A 1 347 ? 16.398 5.743 -2.681 1.00 95.56 347 GLU A C 1
ATOM 2612 O O . GLU A 1 347 ? 15.579 5.868 -3.600 1.00 95.56 347 GLU A O 1
ATOM 2617 N N . VAL A 1 348 ? 16.051 5.785 -1.398 1.00 94.75 348 VAL A N 1
ATOM 2618 C CA . VAL A 1 348 ? 14.702 6.075 -0.905 1.00 94.75 348 VAL A CA 1
ATOM 2619 C C . VAL A 1 348 ? 14.808 7.036 0.265 1.00 94.75 348 VAL A C 1
ATOM 2621 O O . VAL A 1 348 ? 15.603 6.800 1.170 1.00 94.75 348 VAL A O 1
ATOM 2624 N N . GLU A 1 349 ? 13.974 8.069 0.283 1.00 95.62 349 GLU A N 1
ATOM 2625 C CA . GLU A 1 349 ? 13.695 8.869 1.476 1.00 95.62 349 GLU A CA 1
ATOM 2626 C C . GLU A 1 349 ? 12.188 8.879 1.745 1.00 95.62 349 GLU A C 1
ATOM 2628 O O . GLU A 1 349 ? 11.383 9.020 0.824 1.00 95.62 349 GLU A O 1
ATOM 2633 N N . ASP A 1 350 ? 11.808 8.720 3.009 1.00 95.19 350 ASP A N 1
ATOM 2634 C CA . ASP A 1 350 ? 10.424 8.719 3.481 1.00 95.19 350 ASP A CA 1
ATOM 2635 C C . ASP A 1 350 ? 10.314 9.589 4.729 1.00 95.19 350 ASP A C 1
ATOM 2637 O O . ASP A 1 350 ? 11.089 9.442 5.676 1.00 95.19 350 ASP A O 1
ATOM 2641 N N . PHE A 1 351 ? 9.338 10.485 4.732 1.00 95.69 351 PHE A N 1
ATOM 2642 C CA . PHE A 1 351 ? 8.939 11.278 5.879 1.00 95.69 351 PHE A CA 1
ATOM 2643 C C . PHE A 1 351 ? 7.447 11.073 6.123 1.00 95.69 351 PHE A C 1
ATOM 2645 O O . PHE A 1 351 ? 6.622 11.322 5.241 1.00 95.69 351 PHE A O 1
ATOM 2652 N N . PHE A 1 352 ? 7.094 10.687 7.345 1.00 96.06 352 PHE A N 1
ATOM 2653 C CA . PHE A 1 352 ? 5.706 10.531 7.759 1.00 96.06 352 PHE A CA 1
ATOM 2654 C C . PHE A 1 352 ? 5.472 11.207 9.106 1.00 96.06 352 PHE A C 1
ATOM 2656 O O . PHE A 1 352 ? 6.187 10.953 10.073 1.00 96.06 352 PHE A O 1
ATOM 2663 N N . ALA A 1 353 ? 4.446 12.046 9.184 1.00 97.06 353 ALA A N 1
ATOM 2664 C CA . ALA A 1 353 ? 3.964 12.638 10.421 1.00 97.06 353 ALA A CA 1
ATOM 2665 C C . ALA A 1 353 ? 2.475 12.331 10.598 1.00 97.06 353 ALA A C 1
ATOM 2667 O O . ALA A 1 353 ? 1.689 12.437 9.657 1.00 97.06 353 ALA A O 1
ATOM 2668 N N . ASN A 1 354 ? 2.085 11.975 11.817 1.00 96.75 354 ASN A N 1
ATOM 2669 C CA . ASN A 1 354 ? 0.715 11.659 12.200 1.00 96.75 354 ASN A CA 1
ATOM 2670 C C . ASN A 1 354 ? 0.406 12.340 13.541 1.00 96.75 354 ASN A C 1
ATOM 2672 O O . ASN A 1 354 ? 1.181 12.215 14.490 1.00 96.75 354 ASN A O 1
ATOM 2676 N N . PHE A 1 355 ? -0.700 13.077 13.603 1.00 98.31 355 PHE A N 1
ATOM 2677 C CA . PHE A 1 355 ? -1.220 13.694 14.817 1.00 98.31 355 PHE A CA 1
ATOM 2678 C C . PHE A 1 355 ? -2.641 13.194 15.076 1.00 98.31 355 PHE A C 1
ATOM 2680 O O . PHE A 1 355 ? -3.538 13.393 14.257 1.00 98.31 355 PHE A O 1
ATOM 2687 N N . GLU A 1 356 ? -2.840 12.578 16.234 1.00 97.94 356 GLU A N 1
ATOM 2688 C CA . GLU A 1 356 ? -4.115 12.043 16.698 1.00 97.94 356 GLU A CA 1
ATOM 2689 C C . GLU A 1 356 ? -4.527 12.809 17.959 1.00 97.94 356 GLU A C 1
ATOM 2691 O O . GLU A 1 356 ? -3.762 12.890 18.918 1.00 97.94 356 GLU A O 1
ATOM 2696 N N . PHE A 1 357 ? -5.725 13.385 17.959 1.00 98.38 357 PHE A N 1
ATOM 2697 C CA . PHE A 1 357 ? -6.337 14.040 19.114 1.00 98.38 357 PHE A CA 1
ATOM 2698 C C . PHE A 1 357 ? -7.673 13.369 19.403 1.00 98.38 357 PHE A C 1
ATOM 2700 O O . PHE A 1 357 ? -8.531 13.318 18.515 1.00 98.38 357 PHE A O 1
ATOM 2707 N N . ASN A 1 358 ? -7.866 12.911 20.636 1.00 98.00 358 ASN A N 1
ATOM 2708 C CA . ASN A 1 358 ? -9.108 12.305 21.088 1.00 98.00 358 ASN A CA 1
ATOM 2709 C C . ASN A 1 358 ? -9.719 13.130 22.225 1.00 98.00 358 ASN A C 1
ATOM 2711 O O . ASN A 1 358 ? -9.031 13.618 23.120 1.00 98.00 358 ASN A O 1
ATOM 2715 N N . TRP A 1 359 ? -11.039 13.275 22.194 1.00 98.12 359 TRP A N 1
ATOM 2716 C CA . TRP A 1 359 ? -11.818 13.873 23.270 1.00 98.12 359 TRP A CA 1
ATOM 2717 C C . TRP A 1 359 ? -13.035 12.996 23.529 1.00 98.12 359 TRP A C 1
ATOM 2719 O O . TRP A 1 359 ? -13.935 12.900 22.691 1.00 98.12 359 TRP A O 1
ATOM 2729 N N . ASP A 1 360 ? -13.054 12.355 24.692 1.00 97.06 360 ASP A N 1
ATOM 2730 C CA . ASP A 1 360 ? -14.201 11.602 25.162 1.00 97.06 360 ASP A CA 1
ATOM 2731 C C . ASP A 1 360 ? -15.232 12.492 25.877 1.00 97.06 360 ASP A C 1
ATOM 2733 O O . ASP A 1 360 ? -14.902 13.373 26.677 1.00 97.06 360 ASP A O 1
ATOM 2737 N N . PHE A 1 361 ? -16.508 12.256 25.587 1.00 95.69 361 PHE A N 1
ATOM 2738 C CA . PHE A 1 361 ? -17.646 12.892 26.249 1.00 95.69 361 PHE A CA 1
ATOM 2739 C C . PHE A 1 361 ? -18.417 11.915 27.157 1.00 95.69 361 PHE A C 1
ATOM 2741 O O . PHE A 1 361 ? -19.438 12.309 27.726 1.00 95.69 361 PHE A O 1
ATOM 2748 N N . GLY A 1 362 ? -17.959 10.664 27.285 1.00 92.88 362 GLY A N 1
ATOM 2749 C CA . GLY A 1 362 ? -18.619 9.552 27.965 1.00 92.88 362 GLY A CA 1
ATOM 2750 C C . GLY A 1 362 ? -19.221 8.579 26.945 1.00 92.88 362 GLY A C 1
ATOM 2751 O O . GLY A 1 362 ? -18.543 7.664 26.502 1.00 92.88 362 GLY A O 1
ATOM 2752 N N . PRO A 1 363 ? -20.483 8.762 26.512 1.00 93.69 363 PRO A N 1
ATOM 2753 C CA . PRO A 1 363 ? -21.119 7.855 25.554 1.00 93.69 363 PRO A CA 1
ATOM 2754 C C . PRO A 1 363 ? -20.675 8.060 24.092 1.00 93.69 363 PRO A C 1
ATOM 2756 O O . PRO A 1 363 ? -21.204 7.407 23.189 1.00 93.69 363 PRO A O 1
ATOM 2759 N N . VAL A 1 364 ? -19.788 9.027 23.821 1.00 95.81 364 VAL A N 1
ATOM 2760 C CA . VAL A 1 364 ? -19.281 9.364 22.481 1.00 95.81 364 VAL A CA 1
ATOM 2761 C C . VAL A 1 364 ? -17.869 9.931 22.593 1.00 95.81 364 VAL A C 1
ATOM 2763 O O . VAL A 1 364 ? -17.664 10.921 23.289 1.00 95.81 364 VAL A O 1
ATOM 2766 N N . THR A 1 365 ? -16.941 9.395 21.807 1.00 97.25 365 THR A N 1
ATOM 2767 C CA . THR A 1 365 ? -15.583 9.920 21.634 1.00 97.25 365 THR A CA 1
ATOM 2768 C C . THR A 1 365 ? -15.439 10.597 20.269 1.00 97.25 365 THR A C 1
ATOM 2770 O O . THR A 1 365 ? -15.868 10.066 19.240 1.00 97.25 365 THR A O 1
ATOM 2773 N N . PHE A 1 366 ? -14.817 11.776 20.247 1.00 98.00 366 PHE A N 1
ATOM 2774 C CA . PHE A 1 366 ? -14.380 12.470 19.037 1.00 98.00 366 PHE A CA 1
ATOM 2775 C C . PHE A 1 366 ? -12.892 12.217 18.784 1.00 98.00 366 PHE A C 1
ATOM 2777 O O . PHE A 1 366 ? -12.076 12.497 19.655 1.00 98.00 366 PHE A O 1
ATOM 2784 N N . THR A 1 367 ? -12.539 11.778 17.576 1.00 97.81 367 THR A N 1
ATOM 2785 C CA . THR A 1 367 ? -11.152 11.687 17.095 1.00 97.81 367 THR A CA 1
ATOM 2786 C C . THR A 1 367 ? -10.932 12.682 15.954 1.00 97.81 367 THR A C 1
ATOM 2788 O O . THR A 1 367 ? -11.710 12.733 14.998 1.00 97.81 367 THR A O 1
ATOM 2791 N N . SER A 1 368 ? -9.823 13.415 16.007 1.00 98.31 368 SER A N 1
ATOM 2792 C CA . SER A 1 368 ? -9.229 14.141 14.882 1.00 98.31 368 SER A CA 1
ATOM 2793 C C . SER A 1 368 ? -7.882 13.506 14.552 1.00 98.31 368 SER A C 1
ATOM 2795 O O . SER A 1 368 ? -6.992 13.504 15.396 1.00 98.31 368 SER A O 1
ATOM 2797 N N . LEU A 1 369 ? -7.723 13.005 13.329 1.00 97.62 369 LEU A N 1
ATOM 2798 C CA . LEU A 1 369 ? -6.511 12.339 12.856 1.00 97.62 369 LEU A CA 1
ATOM 2799 C C . LEU A 1 369 ? -5.978 13.066 11.617 1.00 97.62 369 LEU A C 1
ATOM 2801 O O . LEU A 1 369 ? -6.605 13.034 10.559 1.00 97.62 369 LEU A O 1
ATOM 2805 N N . THR A 1 370 ? -4.830 13.721 11.752 1.00 98.38 370 THR A N 1
ATOM 2806 C CA . THR A 1 370 ? -4.133 14.433 10.673 1.00 98.38 370 THR A CA 1
ATOM 2807 C C . THR A 1 370 ? -2.887 13.648 10.272 1.00 98.38 370 THR A C 1
ATOM 2809 O O . THR A 1 370 ? -2.136 13.216 11.146 1.00 98.38 370 THR A O 1
ATOM 2812 N N . SER A 1 371 ? -2.597 13.508 8.977 1.00 97.12 371 SER A N 1
ATOM 2813 C CA . SER A 1 371 ? -1.308 12.972 8.518 1.00 97.12 371 SER A CA 1
ATOM 2814 C C . SER A 1 371 ? -0.671 13.796 7.402 1.00 97.12 371 SER A C 1
ATOM 2816 O O . SER A 1 371 ? -1.353 14.487 6.645 1.00 97.12 371 SER A O 1
ATOM 2818 N N . ILE A 1 372 ? 0.656 13.717 7.320 1.00 96.44 372 ILE A N 1
ATOM 2819 C CA . ILE A 1 372 ? 1.488 14.212 6.221 1.00 96.44 372 ILE A CA 1
ATOM 2820 C C . ILE A 1 372 ? 2.454 13.088 5.851 1.00 96.44 372 ILE A C 1
ATOM 2822 O O . ILE A 1 372 ? 3.167 12.584 6.717 1.00 96.44 372 ILE A O 1
ATOM 2826 N N . ALA A 1 373 ? 2.504 12.723 4.576 1.00 95.69 373 ALA A N 1
ATOM 2827 C CA . ALA A 1 373 ? 3.528 11.867 3.994 1.00 95.69 373 ALA A CA 1
ATOM 2828 C C . ALA A 1 373 ? 4.281 12.646 2.905 1.00 95.69 373 ALA A C 1
ATOM 2830 O O . ALA A 1 373 ? 3.661 13.388 2.145 1.00 95.69 373 ALA A O 1
ATOM 2831 N N . SER A 1 374 ? 5.595 12.466 2.818 1.00 94.81 374 SER A N 1
ATOM 2832 C CA . SER A 1 374 ? 6.436 12.920 1.707 1.00 94.81 374 SER A CA 1
ATOM 2833 C C . SER A 1 374 ? 7.468 11.833 1.431 1.00 94.81 374 SER A C 1
ATOM 2835 O O . SER A 1 374 ? 8.155 11.392 2.352 1.00 94.81 374 SER A O 1
ATOM 2837 N N . ASN A 1 375 ? 7.534 11.342 0.196 1.00 93.31 375 ASN A N 1
ATOM 2838 C CA . ASN A 1 375 ? 8.362 10.193 -0.157 1.00 93.31 375 ASN A CA 1
ATOM 2839 C C . ASN A 1 375 ? 9.037 10.372 -1.526 1.00 93.31 375 ASN A C 1
ATOM 2841 O O . ASN A 1 375 ? 8.388 10.663 -2.534 1.00 93.31 375 ASN A O 1
ATOM 2845 N N . GLN A 1 376 ? 10.343 10.119 -1.571 1.00 93.81 376 GLN A N 1
ATOM 2846 C CA . GLN A 1 376 ? 11.174 10.177 -2.769 1.00 93.81 376 GLN A CA 1
ATOM 2847 C C . GLN A 1 376 ? 11.805 8.804 -3.024 1.00 93.81 376 GLN A C 1
ATOM 2849 O O . GLN A 1 376 ? 12.432 8.228 -2.141 1.00 93.81 376 GLN A O 1
ATOM 2854 N N . ILE A 1 377 ? 11.680 8.291 -4.248 1.00 92.31 377 ILE A N 1
ATOM 2855 C CA . ILE A 1 377 ? 12.350 7.063 -4.704 1.00 92.31 377 ILE A CA 1
ATOM 2856 C C . ILE A 1 377 ? 13.170 7.399 -5.951 1.00 92.31 377 ILE A C 1
ATOM 2858 O O . ILE A 1 377 ? 12.670 8.072 -6.855 1.00 92.31 377 ILE A O 1
ATOM 2862 N N . SER A 1 378 ? 14.410 6.914 -6.012 1.00 93.56 378 SER A N 1
ATOM 2863 C CA . SER A 1 378 ? 15.332 7.083 -7.138 1.00 93.56 378 SER A CA 1
ATOM 2864 C C . SER A 1 378 ? 16.141 5.803 -7.349 1.00 93.56 378 SER A C 1
ATOM 2866 O O . SER A 1 378 ? 16.889 5.377 -6.469 1.00 93.56 378 SER A O 1
ATOM 2868 N N . SER A 1 379 ? 16.008 5.154 -8.506 1.00 92.88 379 SER A N 1
ATOM 2869 C CA . SER A 1 379 ? 16.740 3.915 -8.779 1.00 92.88 379 SER A CA 1
ATOM 2870 C C . SER A 1 379 ? 17.119 3.747 -10.243 1.00 92.88 379 SER A C 1
ATOM 2872 O O . SER A 1 379 ? 16.331 4.040 -11.140 1.00 92.88 379 SER A O 1
ATOM 2874 N N . GLN A 1 380 ? 18.325 3.223 -10.468 1.00 91.56 380 GLN A N 1
ATOM 2875 C CA . GLN A 1 380 ? 18.892 2.940 -11.781 1.00 91.56 380 GLN A CA 1
ATOM 2876 C C . GLN A 1 380 ? 19.396 1.492 -11.820 1.00 91.56 380 GLN A C 1
ATOM 2878 O O . GLN A 1 380 ? 20.138 1.067 -10.932 1.00 91.56 380 GLN A O 1
ATOM 2883 N N . VAL A 1 381 ? 18.989 0.736 -12.842 1.00 89.06 381 VAL A N 1
ATOM 2884 C CA . VAL A 1 381 ? 19.283 -0.702 -12.988 1.00 89.06 381 VAL A CA 1
ATOM 2885 C C . VAL A 1 381 ? 19.624 -1.066 -14.433 1.00 89.06 381 VAL A C 1
ATOM 2887 O O . VAL A 1 381 ? 19.145 -0.441 -15.384 1.00 89.06 381 VAL A O 1
ATOM 2890 N N . ASP A 1 382 ? 20.440 -2.106 -14.616 1.00 84.06 382 ASP A N 1
ATOM 2891 C CA . ASP A 1 382 ? 20.560 -2.775 -15.912 1.00 84.06 382 ASP A CA 1
ATOM 2892 C C . ASP A 1 382 ? 19.196 -3.391 -16.255 1.00 84.06 382 ASP A C 1
ATOM 2894 O O . ASP A 1 382 ? 18.689 -4.240 -15.521 1.00 84.06 382 ASP A O 1
ATOM 2898 N N . TYR A 1 383 ? 18.585 -2.942 -17.353 1.00 78.44 383 TYR A N 1
ATOM 2899 C CA . TYR A 1 383 ? 17.209 -3.307 -17.710 1.00 78.44 383 TYR A CA 1
ATOM 2900 C C . TYR A 1 383 ? 17.048 -4.818 -17.955 1.00 78.44 383 TYR A C 1
ATOM 2902 O O . TYR A 1 383 ? 15.981 -5.389 -17.719 1.00 78.44 383 TYR A O 1
ATOM 2910 N N . ASN A 1 384 ? 18.123 -5.471 -18.404 1.00 71.38 384 ASN A N 1
ATOM 2911 C CA . ASN A 1 384 ? 18.154 -6.898 -18.705 1.00 71.38 384 ASN A CA 1
ATOM 2912 C C . ASN A 1 384 ? 18.731 -7.739 -17.556 1.00 71.38 384 ASN A C 1
ATOM 2914 O O . ASN A 1 384 ? 18.536 -8.953 -17.545 1.00 71.38 384 ASN A O 1
ATOM 2918 N N . GLN A 1 385 ? 19.480 -7.116 -16.635 1.00 73.88 385 GLN A N 1
ATOM 2919 C CA . GLN A 1 385 ? 20.324 -7.775 -15.624 1.00 73.88 385 GLN A CA 1
ATOM 2920 C C . GLN A 1 385 ? 21.300 -8.811 -16.216 1.00 73.88 385 GLN A C 1
ATOM 2922 O O . GLN A 1 385 ? 21.669 -9.797 -15.572 1.00 73.88 385 GLN A O 1
ATOM 2927 N N . SER A 1 386 ? 21.693 -8.598 -17.472 1.00 68.94 386 SER A N 1
ATOM 2928 C CA . SER A 1 386 ? 22.557 -9.497 -18.226 1.00 68.94 386 SER A CA 1
ATOM 2929 C C . SER A 1 386 ? 23.434 -8.686 -19.178 1.00 68.94 386 SER A C 1
ATOM 2931 O O . SER A 1 386 ? 22.951 -7.917 -20.012 1.00 68.94 386 SER A O 1
ATOM 2933 N N . PHE A 1 387 ? 24.746 -8.849 -19.024 1.00 70.31 387 PHE A N 1
ATOM 2934 C CA . PHE A 1 387 ? 25.758 -8.038 -19.680 1.00 70.31 387 PHE A CA 1
ATOM 2935 C C . PHE A 1 387 ? 25.982 -8.498 -21.112 1.00 70.31 387 PHE A C 1
ATOM 2937 O O . PHE A 1 387 ? 26.399 -9.632 -21.347 1.00 70.31 387 PHE A O 1
ATOM 2944 N N . GLY A 1 388 ? 25.770 -7.579 -22.058 1.00 59.50 388 GLY A N 1
ATOM 2945 C CA . GLY A 1 388 ? 25.702 -7.889 -23.483 1.00 59.50 388 GLY A CA 1
ATOM 2946 C C . GLY A 1 388 ? 26.893 -8.663 -24.048 1.00 59.50 388 GLY A C 1
ATOM 2947 O O . GLY A 1 388 ? 26.699 -9.460 -24.961 1.00 59.50 388 GLY A O 1
ATOM 2948 N N . GLY A 1 389 ? 28.116 -8.418 -23.548 1.00 55.09 389 GLY A N 1
ATOM 2949 C CA . GLY A 1 389 ? 29.370 -9.098 -23.926 1.00 55.09 389 GLY A CA 1
ATOM 2950 C C . GLY A 1 389 ? 29.847 -8.871 -25.372 1.00 55.09 389 GLY A C 1
ATOM 2951 O O . GLY A 1 389 ? 31.036 -8.667 -25.620 1.00 55.09 389 GLY A O 1
ATOM 2952 N N . GLN A 1 390 ? 28.917 -8.853 -26.326 1.00 58.38 390 GLN A N 1
ATOM 2953 C CA . GLN A 1 390 ? 29.055 -8.386 -27.695 1.00 58.38 390 GLN A CA 1
ATOM 2954 C C . GLN A 1 390 ? 29.645 -6.973 -27.675 1.00 58.38 390 GLN A C 1
ATOM 2956 O O . GLN A 1 390 ? 29.018 -6.019 -27.200 1.00 58.38 390 GLN A O 1
ATOM 2961 N N . ALA A 1 391 ? 30.845 -6.834 -28.234 1.00 58.53 391 ALA A N 1
ATOM 2962 C CA . ALA A 1 391 ? 31.359 -5.523 -28.584 1.00 58.53 391 ALA A CA 1
ATOM 2963 C C . ALA A 1 391 ? 30.405 -4.871 -29.596 1.00 58.53 391 ALA A C 1
ATOM 2965 O O . ALA A 1 391 ? 30.011 -5.524 -30.569 1.00 58.53 391 ALA A O 1
ATOM 2966 N N . LEU A 1 392 ? 30.068 -3.595 -29.388 1.00 59.59 392 LEU A N 1
ATOM 2967 C CA . LEU A 1 392 ? 29.353 -2.798 -30.383 1.00 59.59 392 LEU A CA 1
ATOM 2968 C C . LEU A 1 392 ? 30.186 -2.797 -31.661 1.00 59.59 392 LEU A C 1
ATOM 2970 O O . LEU A 1 392 ? 31.317 -2.299 -31.683 1.00 59.59 392 LEU A O 1
ATOM 2974 N N . ARG A 1 393 ? 29.659 -3.426 -32.711 1.00 55.66 393 ARG A N 1
ATOM 2975 C CA . ARG A 1 393 ? 30.441 -3.686 -33.919 1.00 55.66 393 ARG A CA 1
ATOM 2976 C C . ARG A 1 393 ? 30.658 -2.365 -34.663 1.00 55.66 393 ARG A C 1
ATOM 2978 O O . ARG A 1 393 ? 29.764 -1.522 -34.653 1.00 55.66 393 ARG A O 1
ATOM 2985 N N . PRO A 1 394 ? 31.807 -2.153 -35.331 1.00 54.41 394 PRO A N 1
ATOM 2986 C CA . PRO A 1 394 ? 31.990 -0.975 -36.171 1.00 54.41 394 PRO A CA 1
ATOM 2987 C C . PRO A 1 394 ? 30.898 -0.919 -37.247 1.00 54.41 394 PRO A C 1
ATOM 2989 O O . PRO A 1 394 ? 30.857 -1.753 -38.155 1.00 54.41 394 PRO A O 1
ATOM 2992 N N . THR A 1 395 ? 29.983 0.039 -37.117 1.00 55.25 395 THR A N 1
ATOM 2993 C CA . THR A 1 395 ? 28.867 0.227 -38.049 1.00 55.25 395 THR A CA 1
ATOM 2994 C C . THR A 1 395 ? 29.240 1.257 -39.110 1.00 55.25 395 THR A C 1
ATOM 2996 O O . THR A 1 395 ? 30.203 2.007 -38.962 1.00 55.25 395 THR A O 1
ATOM 2999 N N . VAL A 1 396 ? 28.434 1.368 -40.168 1.00 53.03 396 VAL A N 1
ATOM 3000 C CA . VAL A 1 396 ? 28.597 2.421 -41.192 1.00 53.03 396 VAL A CA 1
ATOM 3001 C C . VAL A 1 396 ? 28.564 3.837 -40.580 1.00 53.03 396 VAL A C 1
ATOM 3003 O O . VAL A 1 396 ? 29.153 4.762 -41.132 1.00 53.03 396 VAL A O 1
ATOM 3006 N N . PHE A 1 397 ? 27.925 3.997 -39.415 1.00 50.56 397 PHE A N 1
ATOM 3007 C CA . PHE A 1 397 ? 27.772 5.267 -38.698 1.00 50.56 397 PHE A CA 1
ATOM 3008 C C . PHE A 1 397 ? 28.781 5.456 -37.552 1.00 50.56 397 PHE A C 1
ATOM 3010 O O . PHE A 1 397 ? 28.970 6.577 -37.087 1.00 50.56 397 PHE A O 1
ATOM 3017 N N . ASN A 1 398 ? 29.463 4.388 -37.129 1.00 56.81 398 ASN A N 1
ATOM 3018 C CA . ASN A 1 398 ? 30.618 4.443 -36.236 1.00 56.81 398 ASN A CA 1
ATOM 3019 C C . ASN A 1 398 ? 31.699 3.440 -36.693 1.00 56.81 398 ASN A C 1
ATOM 3021 O O . ASN A 1 398 ? 31.816 2.353 -36.121 1.00 56.81 398 ASN A O 1
ATOM 3025 N N . PRO A 1 399 ? 32.488 3.783 -37.728 1.00 56.19 399 PRO A N 1
ATOM 3026 C CA . PRO A 1 399 ? 33.466 2.869 -38.318 1.00 56.19 399 PRO A CA 1
ATOM 3027 C C . PRO A 1 399 ? 34.761 2.731 -37.499 1.00 56.19 399 PRO A C 1
ATOM 3029 O O . PRO A 1 399 ? 35.603 1.904 -37.843 1.00 56.19 399 PRO A O 1
ATOM 3032 N N . THR A 1 400 ? 34.952 3.534 -36.447 1.00 56.31 400 THR A N 1
ATOM 3033 C CA . THR A 1 400 ? 36.156 3.511 -35.596 1.00 56.31 400 THR A CA 1
ATOM 3034 C C . THR A 1 400 ? 35.935 2.813 -34.257 1.00 56.31 400 THR A C 1
ATOM 3036 O O . THR A 1 400 ? 36.867 2.201 -33.740 1.00 56.31 400 THR A O 1
ATOM 3039 N N . GLY A 1 401 ? 34.725 2.913 -33.690 1.00 63.47 401 GLY A N 1
ATOM 3040 C CA . GLY A 1 401 ? 34.453 2.570 -32.292 1.00 63.47 401 GLY A CA 1
ATOM 3041 C C . GLY A 1 401 ? 35.242 3.444 -31.298 1.00 63.47 401 GLY A C 1
ATOM 3042 O O . GLY A 1 401 ? 36.049 4.285 -31.713 1.00 63.47 401 GLY A O 1
ATOM 3043 N N . PRO A 1 402 ? 35.049 3.243 -29.979 1.00 71.12 402 PRO A N 1
ATOM 3044 C CA . PRO A 1 402 ? 33.794 2.827 -29.322 1.00 71.12 402 PRO A CA 1
ATOM 3045 C C . PRO A 1 402 ? 32.616 3.777 -29.642 1.00 71.12 402 PRO A C 1
ATOM 3047 O O . PRO A 1 402 ? 32.785 4.758 -30.363 1.00 71.12 402 PRO A O 1
ATOM 3050 N N . PHE A 1 403 ? 31.403 3.502 -29.153 1.00 75.25 403 PHE A N 1
ATOM 3051 C CA . PHE A 1 403 ? 30.244 4.386 -29.350 1.00 75.25 403 PHE A CA 1
ATOM 3052 C C . PHE A 1 403 ? 30.111 5.404 -28.216 1.00 75.25 403 PHE A C 1
ATOM 3054 O O . PHE A 1 403 ? 29.988 5.012 -27.061 1.00 75.25 403 PHE A O 1
ATOM 3061 N N . THR A 1 404 ? 30.086 6.700 -28.536 1.00 78.56 404 THR A N 1
ATOM 3062 C CA . THR A 1 404 ? 29.851 7.774 -27.556 1.00 78.56 404 THR A CA 1
ATOM 3063 C C . THR A 1 404 ? 28.426 8.301 -27.670 1.00 78.56 404 THR A C 1
ATOM 3065 O O . THR A 1 404 ? 28.122 9.125 -28.533 1.00 78.56 404 THR A O 1
ATOM 3068 N N . GLY A 1 405 ? 27.566 7.835 -26.768 1.00 78.62 405 GLY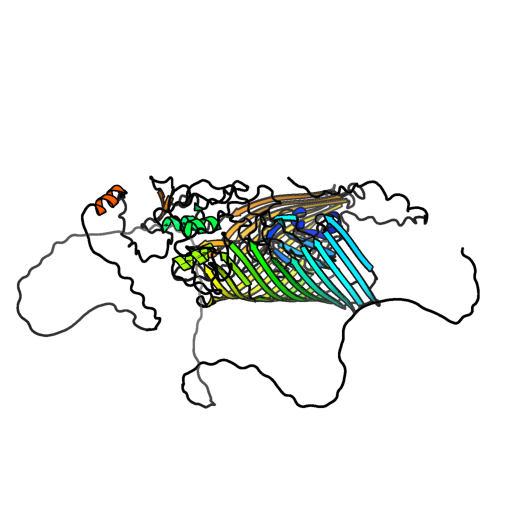 A N 1
ATOM 3069 C CA . GLY A 1 405 ? 26.216 8.351 -26.571 1.00 78.62 405 GLY A CA 1
ATOM 3070 C C . GLY A 1 405 ? 26.192 9.560 -25.628 1.00 78.62 405 GLY A C 1
ATOM 3071 O O . GLY A 1 405 ? 27.028 9.633 -24.722 1.00 78.62 405 GLY A O 1
ATOM 3072 N N . PRO A 1 406 ? 25.246 10.511 -25.775 1.00 80.25 406 PRO A N 1
ATOM 3073 C CA . PRO A 1 406 ? 25.104 11.631 -24.845 1.00 80.25 406 PRO A CA 1
ATOM 3074 C C . PRO A 1 406 ? 24.707 11.174 -23.436 1.00 80.25 406 PRO A C 1
ATOM 3076 O O . PRO A 1 406 ? 25.051 11.860 -22.477 1.00 80.25 406 PRO A O 1
ATOM 3079 N N . ARG A 1 407 ? 23.995 10.043 -23.301 1.00 79.00 407 ARG A N 1
ATOM 3080 C CA . ARG A 1 407 ? 23.563 9.495 -22.005 1.00 79.00 407 ARG A CA 1
ATOM 3081 C C . ARG A 1 407 ? 24.341 8.264 -21.565 1.00 79.00 407 ARG A C 1
ATOM 3083 O O . ARG A 1 407 ? 24.669 8.164 -20.391 1.00 79.00 407 ARG A O 1
ATOM 3090 N N . THR A 1 408 ? 24.676 7.347 -22.474 1.00 78.25 408 THR A N 1
ATOM 3091 C CA . THR A 1 408 ? 25.464 6.149 -22.114 1.00 78.25 408 THR A CA 1
ATOM 3092 C C . THR A 1 408 ? 26.950 6.430 -21.905 1.00 78.25 408 THR A C 1
ATOM 3094 O O . THR A 1 408 ? 27.684 5.548 -21.458 1.00 78.25 408 THR A O 1
ATOM 3097 N N . GLY A 1 409 ? 27.420 7.614 -22.307 1.00 82.00 409 GLY A N 1
ATOM 3098 C CA . GLY A 1 409 ? 28.839 7.904 -22.450 1.00 82.00 409 GLY A CA 1
ATOM 3099 C C . GLY A 1 409 ? 29.494 7.042 -23.534 1.00 82.00 409 GLY A C 1
ATOM 3100 O O . GLY A 1 409 ? 28.830 6.526 -24.438 1.00 82.00 409 GLY A O 1
ATOM 3101 N N . THR A 1 410 ? 30.815 6.900 -23.439 1.00 83.81 410 THR A N 1
ATOM 3102 C CA . THR A 1 410 ? 31.636 6.119 -24.374 1.00 83.81 410 THR A CA 1
ATOM 3103 C C . THR A 1 410 ? 31.664 4.645 -23.977 1.00 83.81 410 THR A C 1
ATOM 3105 O O . THR A 1 410 ? 32.294 4.299 -22.984 1.00 83.81 410 THR A O 1
ATOM 3108 N N . GLN A 1 411 ? 31.026 3.785 -24.773 1.00 77.25 411 GLN A N 1
ATOM 3109 C CA . GLN A 1 411 ? 30.873 2.354 -24.510 1.00 77.25 411 GLN A CA 1
ATOM 3110 C C . GLN A 1 411 ? 31.369 1.488 -25.673 1.00 77.25 411 GLN A C 1
ATOM 3112 O O . GLN A 1 411 ? 31.099 1.764 -26.844 1.00 77.25 411 GLN A O 1
ATOM 3117 N N . SER A 1 412 ? 32.073 0.405 -25.338 1.00 73.62 412 SER A N 1
ATOM 3118 C CA . SER A 1 412 ? 32.579 -0.584 -26.306 1.00 73.62 412 SER A CA 1
ATOM 3119 C C . SER A 1 412 ? 31.638 -1.775 -26.509 1.00 73.62 412 SER A C 1
ATOM 3121 O O . SER A 1 412 ? 31.880 -2.592 -27.391 1.00 73.62 412 SER A O 1
ATOM 3123 N N . TYR A 1 413 ? 30.590 -1.893 -25.695 1.00 71.69 413 TYR A N 1
ATOM 3124 C CA . TYR A 1 413 ? 29.647 -3.012 -25.628 1.00 71.69 413 TYR A CA 1
ATOM 3125 C C . TYR A 1 413 ? 28.201 -2.496 -25.653 1.00 71.69 413 TYR A C 1
ATOM 3127 O O . TYR A 1 413 ? 27.959 -1.295 -25.503 1.00 71.69 413 TYR A O 1
ATOM 3135 N N . LEU A 1 414 ? 27.230 -3.394 -25.817 1.00 70.81 414 LEU A N 1
ATOM 3136 C CA . LEU A 1 414 ? 25.808 -3.064 -25.685 1.00 70.81 414 LEU A CA 1
ATOM 3137 C C . LEU A 1 414 ? 25.451 -2.713 -24.237 1.00 70.81 414 LEU A C 1
ATOM 3139 O O . LEU A 1 414 ? 25.631 -3.534 -23.345 1.00 70.81 414 LEU A O 1
ATOM 3143 N N . ALA A 1 415 ? 24.933 -1.504 -24.024 1.00 74.62 415 ALA A N 1
ATOM 3144 C CA . ALA A 1 415 ? 24.506 -0.998 -22.723 1.00 74.62 415 ALA A CA 1
ATOM 3145 C C . ALA A 1 415 ? 23.042 -0.565 -22.816 1.00 74.62 415 ALA A C 1
ATOM 3147 O O . ALA A 1 415 ? 22.717 0.305 -23.628 1.00 74.62 415 ALA A O 1
ATOM 3148 N N . THR A 1 416 ? 22.175 -1.155 -21.990 1.00 79.06 416 THR A N 1
ATOM 3149 C CA . THR A 1 416 ? 20.763 -0.769 -21.862 1.00 79.06 416 THR A CA 1
ATOM 3150 C C . THR A 1 416 ? 20.397 -0.703 -20.388 1.00 79.06 416 THR A C 1
ATOM 3152 O O . THR A 1 416 ? 20.575 -1.675 -19.661 1.00 79.06 416 THR A O 1
ATOM 3155 N N . PHE A 1 417 ? 19.887 0.440 -19.948 1.00 82.81 417 PHE A N 1
ATOM 3156 C CA . PHE A 1 417 ? 19.527 0.667 -18.554 1.00 82.81 417 PHE A CA 1
ATOM 3157 C C . PHE A 1 417 ? 18.217 1.429 -18.441 1.00 82.81 417 PHE A C 1
ATOM 3159 O O . PHE A 1 417 ? 17.841 2.179 -19.351 1.00 82.81 417 PHE A O 1
ATOM 3166 N N . ASP A 1 418 ? 17.540 1.233 -17.314 1.00 87.75 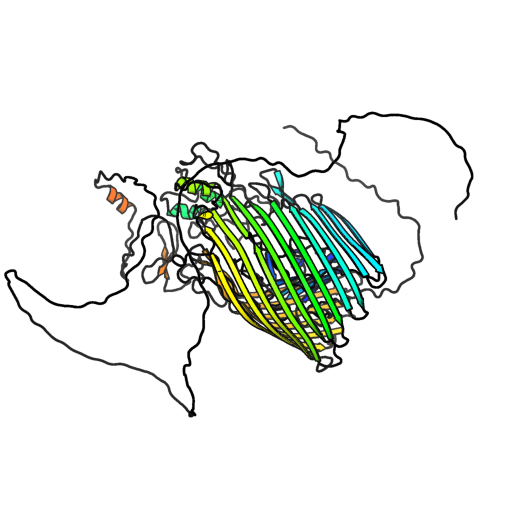418 ASP A N 1
ATOM 3167 C CA . ASP A 1 418 ? 16.455 2.107 -16.902 1.00 87.75 418 ASP A CA 1
ATOM 3168 C C . ASP A 1 418 ? 16.814 2.911 -15.657 1.00 87.75 418 ASP A C 1
ATOM 3170 O O . ASP A 1 418 ? 17.709 2.566 -14.884 1.00 87.75 418 ASP A O 1
ATOM 3174 N N . ASP A 1 419 ? 16.142 4.045 -15.546 1.00 90.19 419 ASP A N 1
ATOM 3175 C CA . ASP A 1 419 ? 16.211 4.979 -14.438 1.00 90.19 419 ASP A CA 1
ATOM 3176 C C . ASP A 1 419 ? 14.763 5.376 -14.123 1.00 90.19 419 ASP A C 1
ATOM 3178 O O . ASP A 1 419 ? 13.994 5.762 -15.017 1.00 90.19 419 ASP A O 1
ATOM 3182 N N . SER A 1 420 ? 14.378 5.188 -12.863 1.00 91.50 420 SER A N 1
ATOM 3183 C CA . SER A 1 420 ? 13.038 5.427 -12.355 1.00 91.50 420 SER A CA 1
ATOM 3184 C C . SER A 1 420 ? 13.105 6.306 -11.110 1.00 91.50 420 SER A C 1
ATOM 3186 O O . SER A 1 420 ? 13.656 5.900 -10.086 1.00 91.50 420 SER A O 1
ATOM 3188 N N . SER A 1 421 ? 12.481 7.481 -11.185 1.00 93.00 421 SER A N 1
ATOM 3189 C CA . SER A 1 421 ? 12.356 8.433 -10.080 1.00 93.00 421 SER A CA 1
ATOM 3190 C C . SER A 1 421 ? 10.892 8.752 -9.792 1.00 93.00 421 SER A C 1
ATOM 3192 O O . SER A 1 421 ? 10.055 8.730 -10.694 1.00 93.00 421 SER A O 1
ATOM 3194 N N . SER A 1 422 ? 10.560 9.083 -8.547 1.00 92.12 422 SER A N 1
ATOM 3195 C CA . SER A 1 422 ? 9.276 9.697 -8.202 1.00 92.12 422 SER A CA 1
ATOM 3196 C C . SER A 1 422 ? 9.374 10.434 -6.876 1.00 92.12 422 SER A C 1
ATOM 3198 O O . SER A 1 422 ? 9.898 9.874 -5.917 1.00 92.12 422 SER A O 1
ATOM 3200 N N . ASN A 1 423 ? 8.812 11.640 -6.815 1.00 94.19 423 ASN A N 1
ATOM 3201 C CA . ASN A 1 423 ? 8.475 12.322 -5.571 1.00 94.19 423 ASN A CA 1
ATOM 3202 C C . ASN A 1 423 ? 6.950 12.300 -5.387 1.00 94.19 423 ASN A C 1
ATOM 3204 O O . ASN A 1 423 ? 6.211 12.374 -6.374 1.00 94.19 423 ASN A O 1
ATOM 3208 N N . SER A 1 424 ? 6.460 12.201 -4.156 1.00 93.62 424 SER A N 1
ATOM 3209 C CA . SER A 1 424 ? 5.047 12.445 -3.858 1.00 93.62 424 SER A CA 1
ATOM 3210 C C . SER A 1 424 ? 4.826 12.933 -2.440 1.00 93.62 424 SER A C 1
ATOM 3212 O O . SER A 1 424 ? 5.479 12.458 -1.516 1.00 93.62 424 SER A O 1
ATOM 3214 N N . GLU A 1 425 ? 3.855 13.826 -2.281 1.00 95.12 425 GLU A N 1
ATOM 3215 C CA . GLU A 1 425 ? 3.403 14.345 -0.993 1.00 95.12 425 GLU A CA 1
ATOM 3216 C C . GLU A 1 425 ? 1.906 14.067 -0.823 1.00 95.12 425 GLU A C 1
ATOM 3218 O O . GLU A 1 425 ? 1.152 13.967 -1.795 1.00 95.12 425 GLU A O 1
ATOM 3223 N N . THR A 1 426 ? 1.446 13.870 0.408 1.00 95.25 426 THR A N 1
ATOM 3224 C CA . THR A 1 426 ? 0.027 13.642 0.712 1.00 95.25 426 THR A CA 1
ATOM 3225 C C . THR A 1 426 ? -0.301 14.151 2.107 1.00 95.25 426 THR A C 1
ATOM 3227 O O . THR A 1 426 ? 0.329 13.747 3.082 1.00 95.25 426 THR A O 1
ATOM 3230 N N . TRP A 1 427 ? -1.319 15.000 2.207 1.00 96.62 427 TRP A N 1
ATOM 3231 C CA . TRP A 1 427 ? -1.934 15.427 3.456 1.00 96.62 427 TRP A CA 1
ATOM 3232 C C . TRP A 1 427 ? -3.305 14.768 3.620 1.00 96.62 427 TRP A C 1
ATOM 3234 O O . TRP A 1 427 ? -4.078 14.660 2.666 1.00 96.62 427 TRP A O 1
ATOM 3244 N N . THR A 1 428 ? -3.635 14.342 4.838 1.00 97.19 428 THR A N 1
ATOM 3245 C CA . THR A 1 428 ? -4.966 13.806 5.149 1.00 97.19 428 THR A CA 1
ATOM 3246 C C . THR A 1 428 ? -5.499 14.354 6.466 1.00 97.19 428 THR A C 1
ATOM 3248 O O . THR A 1 428 ? -4.738 14.678 7.380 1.00 97.19 428 THR A O 1
ATOM 3251 N N . GLN A 1 429 ? -6.823 14.440 6.564 1.00 98.06 429 GLN A N 1
ATOM 3252 C CA . GLN A 1 429 ? -7.533 14.800 7.786 1.00 98.06 429 GLN A CA 1
ATOM 3253 C C . GLN A 1 429 ? -8.815 13.979 7.894 1.00 98.06 429 GLN A C 1
ATOM 3255 O O . GLN A 1 429 ? -9.769 14.223 7.157 1.00 98.06 429 GLN A O 1
ATOM 3260 N N . GLU A 1 430 ? -8.860 13.045 8.840 1.00 97.81 430 GLU A N 1
ATOM 3261 C CA . GLU A 1 430 ? -10.077 12.360 9.274 1.00 97.81 430 GLU A CA 1
ATOM 3262 C C . GLU A 1 430 ? -10.628 13.044 10.536 1.00 97.81 430 GLU A C 1
ATOM 3264 O O . GLU A 1 430 ? -9.891 13.380 11.465 1.00 97.81 430 GLU A O 1
ATOM 3269 N N . PHE A 1 431 ? -11.940 13.248 10.573 1.00 98.19 431 PHE A N 1
ATOM 3270 C CA . PHE A 1 431 ? -12.708 13.531 11.781 1.00 98.19 431 PHE A CA 1
ATOM 3271 C C . PHE A 1 431 ? -13.674 12.374 12.003 1.00 98.19 431 PHE A C 1
ATOM 3273 O O . PHE A 1 431 ? -14.329 11.940 11.053 1.00 98.19 431 PHE A O 1
ATOM 3280 N N . ARG A 1 432 ? -13.793 11.887 13.236 1.00 97.19 432 ARG A N 1
ATOM 3281 C CA . ARG A 1 432 ? -14.622 10.727 13.577 1.00 97.19 432 ARG A CA 1
ATOM 3282 C C . ARG A 1 432 ? -15.350 10.952 14.898 1.00 97.19 432 ARG A C 1
ATOM 3284 O O . ARG A 1 432 ? -14.787 11.506 15.834 1.00 97.19 432 ARG A O 1
ATOM 3291 N N . LEU A 1 433 ? -16.597 10.505 14.962 1.00 97.44 433 LEU A N 1
ATOM 3292 C CA . LEU A 1 433 ? -17.389 10.343 16.175 1.00 97.44 433 LEU A CA 1
ATOM 3293 C C . LEU A 1 433 ? -17.715 8.856 16.306 1.00 97.44 433 LEU A C 1
ATOM 3295 O O . LEU A 1 433 ? -18.363 8.296 15.421 1.00 97.44 433 LEU A O 1
ATOM 3299 N N . THR A 1 434 ? -17.272 8.228 17.387 1.00 96.19 434 THR A N 1
ATOM 3300 C CA . THR A 1 434 ? -17.607 6.842 17.743 1.00 96.19 434 THR A CA 1
ATOM 3301 C C . THR A 1 434 ? -18.420 6.872 19.025 1.00 96.19 434 THR A C 1
ATOM 3303 O O . THR A 1 434 ? -18.036 7.567 19.960 1.00 96.19 434 THR A O 1
ATOM 3306 N N . SER A 1 435 ? -19.532 6.144 19.083 1.00 95.38 435 SER A N 1
ATOM 3307 C CA . SER A 1 435 ? -20.289 5.979 20.323 1.00 95.38 435 SER A CA 1
ATOM 3308 C C . SER A 1 435 ? -19.819 4.770 21.125 1.00 95.38 435 SER A C 1
ATOM 3310 O O . SER A 1 435 ? -19.412 3.761 20.543 1.00 95.38 435 SER A O 1
ATOM 3312 N N . ASP A 1 436 ? -19.983 4.866 22.440 1.00 92.31 436 ASP A N 1
ATOM 3313 C CA . ASP A 1 436 ? -20.001 3.726 23.349 1.00 92.31 436 ASP A CA 1
ATOM 3314 C C . ASP A 1 436 ? -21.219 3.863 24.278 1.00 92.31 436 ASP A C 1
ATOM 3316 O O . ASP A 1 436 ? -21.209 4.518 25.316 1.00 92.31 436 ASP A O 1
ATOM 3320 N N . LEU A 1 437 ? -22.351 3.365 23.784 1.00 92.19 437 LEU A N 1
ATOM 3321 C CA . LEU A 1 437 ? -23.678 3.500 24.374 1.00 92.19 437 LEU A CA 1
ATOM 3322 C C . LEU A 1 437 ? -24.110 2.198 25.044 1.00 92.19 437 LEU A C 1
ATOM 3324 O O . LEU A 1 437 ? -24.042 1.131 24.429 1.00 92.19 437 LEU A O 1
ATOM 3328 N N . ASP A 1 438 ? -24.676 2.324 26.245 1.00 86.50 438 ASP A N 1
ATOM 3329 C CA . ASP A 1 438 ? -25.391 1.249 26.932 1.00 86.50 438 ASP A CA 1
ATOM 3330 C C . ASP A 1 438 ? -26.547 0.705 26.067 1.00 86.50 438 ASP A C 1
ATOM 3332 O O . ASP A 1 438 ? -27.560 1.380 25.841 1.00 86.50 438 ASP A O 1
ATOM 3336 N N . GLY A 1 439 ? -26.432 -0.553 25.631 1.00 89.88 439 GLY A N 1
ATOM 3337 C CA . GLY A 1 439 ? -27.516 -1.319 25.013 1.00 89.88 439 GLY A CA 1
ATOM 3338 C C . GLY A 1 439 ? -27.289 -1.714 23.550 1.00 89.88 439 GLY A C 1
ATOM 3339 O O . GLY A 1 439 ? -26.175 -1.972 23.107 1.00 89.88 439 GLY A O 1
ATOM 3340 N N . TRP A 1 440 ? -28.390 -1.820 22.800 1.00 91.81 440 TRP A N 1
ATOM 3341 C CA . TRP A 1 440 ? -28.456 -2.517 21.505 1.00 91.81 440 TRP A CA 1
ATOM 3342 C C . TRP A 1 440 ? -27.989 -1.703 20.283 1.00 91.81 440 TRP A C 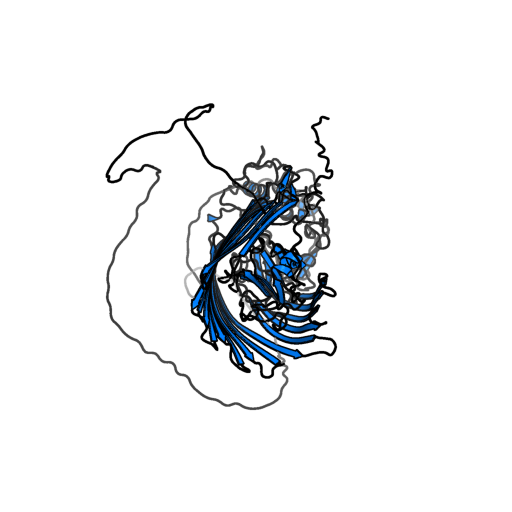1
ATOM 3344 O O . TRP A 1 440 ? -28.155 -2.160 19.152 1.00 91.81 440 TRP A O 1
ATOM 3354 N N . LEU A 1 441 ? -27.486 -0.479 20.468 1.00 95.19 441 LEU A N 1
ATOM 3355 C CA . LEU A 1 441 ? -27.195 0.464 19.384 1.00 95.19 441 LEU A CA 1
ATOM 3356 C C . LEU A 1 441 ? -25.892 1.217 19.645 1.00 95.19 441 LEU A C 1
ATOM 3358 O O . LEU A 1 441 ? -25.822 2.033 20.558 1.00 95.19 441 LEU A O 1
ATOM 3362 N N . ASN A 1 442 ? -24.920 1.034 18.757 1.00 95.56 442 ASN A N 1
ATOM 3363 C CA . ASN A 1 442 ? -23.720 1.857 18.666 1.00 95.56 442 ASN A CA 1
ATOM 3364 C C . ASN A 1 442 ? -23.479 2.327 17.224 1.00 95.56 442 ASN A C 1
ATOM 3366 O O . ASN A 1 442 ? -24.039 1.774 16.278 1.00 95.56 442 ASN A O 1
ATOM 3370 N N . TYR A 1 443 ? -22.657 3.357 17.029 1.00 95.56 443 TYR A N 1
ATOM 3371 C CA . TYR A 1 443 ? -22.341 3.896 15.708 1.00 95.56 443 TYR A CA 1
ATOM 3372 C C . TYR A 1 443 ? -20.934 4.497 15.625 1.00 95.56 443 TYR A C 1
ATOM 3374 O O . TYR A 1 443 ? -20.337 4.907 16.617 1.00 95.56 443 TYR A O 1
ATOM 3382 N N . THR A 1 444 ? -20.439 4.611 14.397 1.00 96.00 444 THR A N 1
ATOM 3383 C CA . THR A 1 444 ? -19.282 5.430 14.033 1.00 96.00 444 THR A CA 1
ATOM 3384 C C . THR A 1 444 ? -19.679 6.297 12.844 1.00 96.00 444 THR A C 1
ATOM 3386 O O . THR A 1 444 ? -20.226 5.786 11.874 1.00 96.00 444 THR A O 1
ATOM 3389 N N . VAL A 1 445 ? -19.406 7.598 12.875 1.00 97.44 445 VAL A N 1
ATOM 3390 C CA . VAL A 1 445 ? -19.587 8.511 11.733 1.00 97.44 445 VAL A CA 1
ATOM 3391 C C . VAL A 1 445 ? -18.299 9.295 11.545 1.00 97.44 445 VAL A C 1
ATOM 3393 O O . VAL A 1 445 ? -17.743 9.799 12.516 1.00 97.44 445 VAL A O 1
ATOM 3396 N N . GLY A 1 446 ? -17.820 9.417 10.311 1.00 97.50 446 GLY A N 1
ATOM 3397 C CA . GLY A 1 446 ? -16.591 10.138 10.017 1.00 97.50 446 GLY A CA 1
ATOM 3398 C C . GLY A 1 446 ? -16.597 10.853 8.674 1.00 97.50 446 GLY A C 1
ATOM 3399 O O . GLY A 1 446 ? -17.357 10.535 7.760 1.00 97.50 446 GLY A O 1
ATOM 3400 N N . TYR A 1 447 ? -15.731 11.851 8.572 1.00 97.94 447 TYR A N 1
ATOM 3401 C CA . TYR A 1 447 ? -15.483 12.619 7.364 1.00 97.94 447 TYR A CA 1
ATOM 3402 C C . TYR A 1 447 ? -13.978 12.718 7.149 1.00 97.94 447 TYR A C 1
ATOM 3404 O O . TYR A 1 447 ? -13.253 13.061 8.080 1.00 97.94 447 TYR A O 1
ATOM 3412 N N . ILE A 1 448 ? -13.508 12.414 5.941 1.00 97.12 448 ILE A N 1
ATOM 3413 C CA . ILE A 1 448 ? -12.085 12.457 5.595 1.00 97.12 448 ILE A CA 1
ATOM 3414 C C . ILE A 1 448 ? -11.836 13.342 4.374 1.00 97.12 448 ILE A C 1
ATOM 3416 O O . ILE A 1 448 ? -12.579 13.286 3.392 1.00 97.12 448 ILE A O 1
ATOM 3420 N N . LEU A 1 449 ? -10.774 14.140 4.460 1.00 97.31 449 LEU A N 1
ATOM 3421 C CA . LEU A 1 449 ? -10.153 14.892 3.374 1.00 97.31 449 LEU A CA 1
ATOM 3422 C C . LEU A 1 449 ? -8.797 14.265 3.037 1.00 97.31 449 LEU A C 1
ATOM 3424 O O . LEU A 1 449 ? -8.068 13.849 3.940 1.00 97.31 449 LEU A O 1
ATOM 3428 N N . ILE A 1 450 ? -8.464 14.225 1.750 1.00 95.94 450 ILE A N 1
ATOM 3429 C CA . ILE A 1 450 ? -7.162 13.819 1.221 1.00 95.94 450 ILE A CA 1
ATOM 3430 C C . ILE A 1 450 ? -6.777 14.832 0.140 1.00 95.94 450 ILE A C 1
ATOM 3432 O O . ILE A 1 450 ? -7.542 15.049 -0.798 1.00 95.94 450 ILE A O 1
ATOM 3436 N N . ASP A 1 451 ? -5.591 15.413 0.273 1.00 96.88 451 ASP A N 1
ATOM 3437 C CA . ASP A 1 451 ? -4.918 16.212 -0.751 1.00 96.88 451 ASP A CA 1
ATOM 3438 C C . ASP A 1 451 ? -3.582 15.527 -1.051 1.00 96.88 451 ASP A C 1
ATOM 3440 O O . ASP A 1 451 ? -2.864 15.150 -0.123 1.00 96.88 451 ASP A O 1
ATOM 3444 N N . GLY A 1 452 ? -3.258 15.276 -2.317 1.00 95.62 452 GLY A N 1
ATOM 3445 C CA . GLY A 1 452 ? -2.027 14.563 -2.649 1.00 95.62 452 GLY A CA 1
ATOM 3446 C C . GLY A 1 452 ? -1.492 14.876 -4.031 1.00 95.62 452 GLY A C 1
ATOM 3447 O O . GLY A 1 452 ? -2.241 14.932 -5.007 1.00 95.62 452 GLY A O 1
ATOM 3448 N N . GLU A 1 453 ? -0.175 15.032 -4.125 1.00 95.75 453 GLU A N 1
ATOM 3449 C CA . GLU A 1 453 ? 0.528 15.270 -5.378 1.00 95.75 453 GLU A CA 1
ATOM 3450 C C . GLU A 1 453 ? 1.650 14.263 -5.638 1.00 95.75 453 GLU A C 1
ATOM 3452 O O . GLU A 1 453 ? 2.267 13.707 -4.733 1.00 95.75 453 GLU A O 1
ATOM 3457 N N . VAL A 1 454 ? 1.926 14.034 -6.919 1.00 94.81 454 VAL A N 1
ATOM 3458 C CA . VAL A 1 454 ? 3.073 13.268 -7.408 1.00 94.81 454 VAL A CA 1
ATOM 3459 C C . VAL A 1 454 ? 3.824 14.160 -8.390 1.00 94.81 454 VAL A C 1
ATOM 3461 O O . VAL A 1 454 ? 3.263 14.577 -9.409 1.00 94.81 454 VAL A O 1
ATOM 3464 N N . THR A 1 455 ? 5.091 14.442 -8.099 1.00 94.12 455 THR A N 1
ATOM 3465 C CA . THR A 1 455 ? 5.951 15.354 -8.864 1.00 94.12 455 THR A CA 1
ATOM 3466 C C . THR A 1 455 ? 7.234 14.662 -9.336 1.00 94.12 455 THR A C 1
ATOM 3468 O O . THR A 1 455 ? 7.689 13.670 -8.771 1.00 94.12 455 THR A O 1
ATOM 3471 N N . ASP A 1 456 ? 7.768 15.139 -10.464 1.00 91.31 456 ASP A N 1
ATOM 3472 C CA . ASP A 1 456 ? 8.914 14.574 -11.205 1.00 91.31 456 ASP A CA 1
ATOM 3473 C C . ASP A 1 456 ? 8.932 13.030 -11.359 1.00 91.31 456 ASP A C 1
ATOM 3475 O O . ASP A 1 456 ? 9.988 12.388 -11.372 1.00 91.31 456 ASP A O 1
ATOM 3479 N N . SER A 1 457 ? 7.750 12.418 -11.491 1.00 92.69 457 SER A N 1
ATOM 3480 C CA . SER A 1 457 ? 7.611 10.966 -11.608 1.00 92.69 457 SER A CA 1
ATOM 3481 C C . SER A 1 457 ? 7.963 10.515 -13.017 1.00 92.69 457 SER A C 1
ATOM 3483 O O . SER A 1 457 ? 7.329 10.905 -14.004 1.00 92.69 457 SER A O 1
ATOM 3485 N N . ARG A 1 458 ? 9.032 9.730 -13.127 1.00 90.44 458 ARG A N 1
ATOM 3486 C CA . ARG A 1 458 ? 9.732 9.455 -14.376 1.00 90.44 458 ARG A CA 1
ATOM 3487 C C . ARG A 1 458 ? 10.159 7.998 -14.433 1.00 90.44 458 ARG A C 1
ATOM 3489 O O . ARG A 1 458 ? 10.689 7.449 -13.474 1.00 90.44 458 ARG A O 1
ATOM 3496 N N . TYR A 1 459 ? 10.004 7.404 -15.606 1.00 89.81 459 TYR A N 1
ATOM 3497 C CA . TYR A 1 459 ? 10.663 6.161 -15.980 1.00 89.81 459 TYR A CA 1
ATOM 3498 C C . TYR A 1 459 ? 11.237 6.316 -17.382 1.00 89.81 459 TYR A C 1
ATOM 3500 O O . TYR A 1 459 ? 10.505 6.636 -18.322 1.00 89.81 459 TYR A O 1
ATOM 3508 N N . GLN A 1 460 ? 12.543 6.121 -17.527 1.00 86.12 460 GLN A N 1
ATOM 3509 C CA . GLN A 1 460 ? 13.269 6.341 -18.775 1.00 86.12 460 GLN A CA 1
ATOM 3510 C C . GLN A 1 460 ? 14.145 5.134 -19.116 1.00 86.12 460 GLN A C 1
ATOM 3512 O O . GLN A 1 460 ? 14.891 4.662 -18.268 1.00 86.12 460 GLN A O 1
ATOM 3517 N N . VAL A 1 461 ? 14.087 4.672 -20.370 1.00 83.75 461 VAL A N 1
ATOM 3518 C CA . VAL A 1 461 ? 14.981 3.620 -20.889 1.00 83.75 461 VAL A CA 1
ATOM 3519 C C . VAL A 1 461 ? 15.989 4.246 -21.846 1.00 83.75 461 VAL A C 1
ATOM 3521 O O . VAL A 1 461 ? 15.625 4.958 -22.795 1.00 83.75 461 VAL A O 1
ATOM 3524 N N . VAL A 1 462 ? 17.265 3.964 -21.593 1.00 81.88 462 VAL A N 1
ATOM 3525 C CA . VAL A 1 462 ? 18.424 4.462 -22.337 1.00 81.88 462 VAL A CA 1
ATOM 3526 C C . VAL A 1 462 ? 19.181 3.268 -22.918 1.00 81.88 462 VAL A C 1
ATOM 3528 O O . VAL A 1 462 ? 19.411 2.282 -22.225 1.00 81.88 462 VAL A O 1
ATOM 3531 N N . SER A 1 463 ? 19.581 3.342 -24.191 1.00 78.38 463 SER A N 1
ATOM 3532 C CA . SER A 1 463 ? 20.419 2.313 -24.819 1.00 78.38 463 SER A CA 1
ATOM 3533 C C . SER A 1 463 ? 21.297 2.892 -25.920 1.00 78.38 463 SER A C 1
ATOM 3535 O O . SER A 1 463 ? 20.812 3.622 -26.788 1.00 78.38 463 SER A O 1
ATOM 3537 N N . ASN A 1 464 ? 22.574 2.512 -25.932 1.00 75.56 464 ASN A N 1
ATOM 3538 C CA . ASN A 1 464 ? 23.542 2.999 -26.918 1.00 75.56 464 ASN A CA 1
ATOM 3539 C C . ASN A 1 464 ? 23.269 2.471 -28.337 1.00 75.56 464 ASN A C 1
ATOM 3541 O O . ASN A 1 464 ? 23.458 3.193 -29.311 1.00 75.56 464 ASN A O 1
ATOM 3545 N N . SER A 1 465 ? 22.746 1.252 -28.469 1.00 70.31 465 SER A N 1
ATOM 3546 C CA . SER A 1 465 ? 22.291 0.701 -29.756 1.00 70.31 465 SER A CA 1
ATOM 3547 C C . SER A 1 465 ? 21.136 1.505 -30.376 1.00 70.31 465 SER A C 1
ATOM 3549 O O . SER A 1 465 ? 21.046 1.651 -31.595 1.00 70.31 465 SER A O 1
ATOM 3551 N N . LEU A 1 466 ? 20.274 2.088 -29.539 1.00 72.31 466 LEU A N 1
ATOM 3552 C CA . LEU A 1 466 ? 19.104 2.859 -29.963 1.00 72.31 466 LEU A CA 1
ATOM 3553 C C . LEU A 1 466 ? 19.470 4.314 -30.266 1.00 72.31 466 LEU A C 1
ATOM 3555 O O . LEU A 1 466 ? 18.955 4.903 -31.216 1.00 72.31 466 LEU A O 1
ATOM 3559 N N . GLU A 1 467 ? 20.446 4.860 -29.542 1.00 75.00 467 GLU A N 1
ATOM 3560 C CA . GLU A 1 467 ? 21.145 6.077 -29.952 1.00 75.00 467 GLU A CA 1
ATOM 3561 C C . GLU A 1 467 ? 21.887 5.867 -31.293 1.00 75.00 467 GLU A C 1
ATOM 3563 O O . GLU A 1 467 ? 21.818 6.725 -32.172 1.00 75.00 467 GLU A O 1
ATOM 3568 N N . ALA A 1 468 ? 22.510 4.705 -31.528 1.00 70.00 468 ALA A N 1
ATOM 3569 C CA . ALA A 1 468 ? 23.122 4.385 -32.820 1.00 70.00 468 ALA A CA 1
ATOM 3570 C C . ALA A 1 468 ? 22.088 4.314 -33.960 1.00 70.00 468 ALA A C 1
ATOM 3572 O O . ALA A 1 468 ? 22.359 4.830 -35.047 1.00 70.00 468 ALA A O 1
ATOM 3573 N N . ILE A 1 469 ? 20.889 3.762 -33.713 1.00 69.31 469 ILE A N 1
ATOM 3574 C CA . ILE A 1 469 ? 19.767 3.799 -34.671 1.00 69.31 469 ILE A CA 1
ATOM 3575 C C . ILE A 1 469 ? 19.404 5.239 -35.046 1.00 69.31 469 ILE A C 1
ATOM 3577 O O . ILE A 1 469 ? 19.270 5.527 -36.235 1.00 69.31 469 ILE A O 1
ATOM 3581 N N . ASN A 1 470 ? 19.312 6.154 -34.076 1.00 71.12 470 ASN A N 1
ATOM 3582 C CA . ASN A 1 470 ? 19.025 7.563 -34.359 1.00 71.12 470 ASN A CA 1
ATOM 3583 C C . ASN A 1 470 ? 20.065 8.177 -35.313 1.00 71.12 470 ASN A C 1
ATOM 3585 O O . ASN A 1 470 ? 19.670 8.776 -36.315 1.00 71.12 470 ASN A O 1
ATOM 3589 N N . ILE A 1 471 ? 21.371 7.952 -35.092 1.00 68.12 471 ILE A N 1
ATOM 3590 C CA . ILE A 1 471 ? 22.418 8.432 -36.019 1.00 68.12 471 ILE A CA 1
ATOM 3591 C C . ILE A 1 471 ? 22.200 7.870 -37.433 1.00 68.12 471 ILE A C 1
ATOM 3593 O O . ILE A 1 471 ? 22.261 8.623 -38.405 1.00 68.12 471 ILE A O 1
ATOM 3597 N N . GLY A 1 472 ? 21.907 6.571 -37.564 1.00 61.25 472 GLY A N 1
ATOM 3598 C CA . GLY A 1 472 ? 21.682 5.942 -38.871 1.00 61.25 472 GLY A CA 1
ATOM 3599 C C . GLY A 1 472 ? 20.422 6.408 -39.604 1.00 61.25 472 GLY A C 1
ATOM 3600 O O . GLY A 1 472 ? 20.369 6.347 -40.831 1.00 61.25 472 GLY A O 1
ATOM 3601 N N . LEU A 1 473 ? 19.435 6.928 -38.871 1.00 64.50 473 LEU A N 1
ATOM 3602 C CA . LEU A 1 473 ? 18.250 7.600 -39.413 1.00 64.50 473 LEU A CA 1
ATOM 3603 C C . LEU A 1 473 ? 18.477 9.103 -39.681 1.00 64.50 473 LEU A C 1
ATOM 3605 O O . LEU A 1 473 ? 17.554 9.796 -40.107 1.00 64.50 473 LEU A O 1
ATOM 3609 N N . GLY A 1 474 ? 19.685 9.626 -39.438 1.00 67.12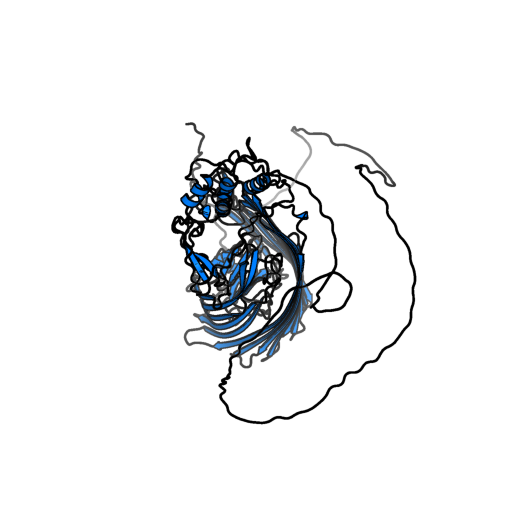 474 GLY A N 1
ATOM 3610 C CA . GLY A 1 474 ? 20.014 11.049 -39.579 1.00 67.12 474 GLY A CA 1
ATOM 3611 C C . GLY A 1 474 ? 19.456 11.939 -38.462 1.00 67.12 474 GLY A C 1
ATOM 3612 O O . GLY A 1 474 ? 19.428 13.161 -38.611 1.00 67.12 474 GLY A O 1
ATOM 3613 N N . ILE A 1 475 ? 19.009 11.346 -37.352 1.00 71.50 475 ILE A N 1
ATOM 3614 C CA . ILE A 1 475 ? 18.450 12.033 -36.185 1.00 71.50 475 ILE A CA 1
ATOM 3615 C C . ILE A 1 475 ? 19.613 12.430 -35.252 1.00 71.50 475 ILE A C 1
ATOM 3617 O O . ILE A 1 475 ? 20.299 11.546 -34.733 1.00 71.50 475 ILE A O 1
ATOM 3621 N N . PRO A 1 476 ? 19.872 13.734 -35.012 1.00 74.69 476 PRO A N 1
ATOM 3622 C CA . PRO A 1 476 ? 20.980 14.170 -34.161 1.00 74.69 476 PRO A CA 1
ATOM 3623 C C . PRO A 1 476 ? 20.800 13.725 -32.708 1.00 74.69 476 PRO A C 1
ATOM 3625 O O . PRO A 1 476 ? 19.700 13.839 -32.171 1.00 74.69 476 PRO A O 1
ATOM 3628 N N . LEU A 1 477 ? 21.878 13.289 -32.052 1.00 77.50 477 LEU A N 1
ATOM 3629 C CA . LEU A 1 477 ? 21.842 12.902 -30.640 1.00 77.50 477 LEU A CA 1
ATOM 3630 C C . LEU A 1 477 ? 21.839 14.106 -29.686 1.00 77.50 477 LEU A C 1
ATOM 3632 O O . LEU A 1 477 ? 22.502 15.114 -29.926 1.00 77.50 477 LEU A O 1
ATOM 3636 N N . SER A 1 478 ? 21.117 13.982 -28.572 1.00 76.69 478 SER A N 1
ATOM 3637 C CA . SER A 1 478 ? 21.018 14.990 -27.513 1.00 76.69 478 SER A CA 1
ATOM 3638 C C . SER A 1 478 ? 20.713 14.360 -26.150 1.00 76.69 478 SER A C 1
ATOM 3640 O O . SER A 1 478 ? 20.049 13.331 -26.063 1.00 76.69 478 SER A O 1
ATOM 3642 N N . PHE A 1 479 ? 21.134 15.014 -25.062 1.00 78.75 479 PHE A N 1
ATOM 3643 C CA . PHE A 1 479 ? 20.792 14.585 -23.695 1.00 78.75 479 PHE A CA 1
ATOM 3644 C C . PHE A 1 479 ? 19.275 14.653 -23.415 1.00 78.75 479 PHE A C 1
ATOM 3646 O O . PHE A 1 479 ? 18.751 13.944 -22.557 1.00 78.75 479 PHE A O 1
ATOM 3653 N N . GLU A 1 480 ? 18.550 15.457 -24.195 1.00 74.31 480 GLU A N 1
ATOM 3654 C CA . GLU A 1 480 ? 17.091 15.565 -24.173 1.00 74.31 480 GLU A CA 1
ATOM 3655 C C . GLU A 1 480 ? 16.364 14.381 -24.827 1.00 74.31 480 GLU A C 1
ATOM 3657 O O . GLU A 1 480 ? 15.140 14.355 -24.805 1.00 74.31 480 GLU A O 1
ATOM 3662 N N . GLN A 1 481 ? 17.045 13.397 -25.417 1.00 74.25 481 GLN A N 1
ATOM 3663 C CA . GLN A 1 481 ? 16.387 12.193 -25.938 1.00 74.25 481 GLN A CA 1
ATOM 3664 C C . GLN A 1 481 ? 16.300 11.080 -24.899 1.00 74.25 481 GLN A C 1
ATOM 3666 O O . GLN A 1 481 ? 17.147 10.923 -24.023 1.00 74.25 481 GLN A O 1
ATOM 3671 N N . SER A 1 482 ? 15.281 10.242 -25.037 1.00 68.81 482 SER A N 1
ATOM 3672 C CA . SER A 1 482 ? 15.254 8.887 -24.486 1.00 68.81 482 SER A CA 1
ATOM 3673 C C . SER A 1 482 ? 14.488 7.996 -25.451 1.00 68.81 482 SER A C 1
ATOM 3675 O O . SER A 1 482 ? 13.696 8.486 -26.257 1.00 68.81 482 SER A O 1
ATOM 3677 N N . PHE A 1 483 ? 14.761 6.696 -25.419 1.00 71.44 483 PHE A N 1
ATOM 3678 C CA . PHE A 1 483 ? 14.102 5.757 -26.323 1.00 71.44 483 PHE A CA 1
ATOM 3679 C C . PHE A 1 483 ? 12.679 5.434 -25.853 1.00 71.44 483 PHE A C 1
ATOM 3681 O O . PHE A 1 483 ? 11.741 5.380 -26.654 1.00 71.44 483 PHE A O 1
ATOM 3688 N N . TYR A 1 484 ? 12.547 5.288 -24.536 1.00 79.19 484 TYR A N 1
ATOM 3689 C CA . TYR A 1 484 ? 11.293 5.357 -23.811 1.00 79.19 484 TYR A CA 1
ATOM 3690 C C . TYR A 1 484 ? 11.416 6.419 -22.719 1.00 79.19 484 TYR A C 1
ATOM 3692 O O . TYR A 1 484 ? 12.429 6.479 -22.021 1.00 79.19 484 TYR A O 1
ATOM 3700 N N . GLU A 1 485 ? 10.385 7.235 -22.555 1.00 83.56 485 GLU A N 1
ATOM 3701 C CA . GLU A 1 485 ? 10.151 8.032 -21.353 1.00 83.56 485 GLU A CA 1
ATOM 3702 C C . GLU A 1 485 ? 8.654 7.974 -21.054 1.00 83.56 485 GLU A C 1
ATOM 3704 O O . GLU A 1 485 ? 7.845 8.314 -21.915 1.00 83.56 485 GLU A O 1
ATOM 3709 N N . ASN A 1 486 ? 8.287 7.585 -19.839 1.00 87.12 486 ASN A N 1
ATOM 3710 C CA . ASN A 1 486 ? 7.008 7.937 -19.239 1.00 87.12 486 ASN A CA 1
ATOM 3711 C C . ASN A 1 486 ? 7.297 9.010 -18.184 1.00 87.12 486 ASN A C 1
ATOM 3713 O O . ASN A 1 486 ? 8.128 8.778 -17.306 1.00 87.12 486 ASN A O 1
ATOM 3717 N N . PHE A 1 487 ? 6.681 10.186 -18.295 1.00 90.44 487 PHE A N 1
ATOM 3718 C CA . PHE A 1 487 ? 6.977 11.317 -17.419 1.00 90.44 487 PHE A CA 1
ATOM 3719 C C . PHE A 1 487 ? 5.708 12.058 -17.004 1.00 90.44 487 PHE A C 1
ATOM 3721 O O . PHE A 1 487 ? 5.043 12.665 -17.841 1.00 90.44 487 PHE A O 1
ATOM 3728 N N . THR A 1 488 ? 5.414 12.056 -15.705 1.00 93.50 488 THR A N 1
ATOM 3729 C CA . THR A 1 488 ? 4.394 12.893 -15.067 1.00 93.50 488 THR A CA 1
ATOM 3730 C C . THR A 1 488 ? 5.088 14.033 -14.329 1.00 93.50 488 THR A C 1
ATOM 3732 O O . THR A 1 488 ? 5.753 13.811 -13.320 1.00 93.50 488 THR A O 1
ATOM 3735 N N . GLY A 1 489 ? 4.934 15.261 -14.828 1.00 94.19 489 GLY A N 1
ATOM 3736 C CA . GLY A 1 489 ? 5.464 16.451 -14.157 1.00 94.19 489 GLY A CA 1
ATOM 3737 C C . GLY A 1 489 ? 4.646 16.836 -12.924 1.00 94.19 489 GLY A C 1
ATOM 3738 O O . GLY A 1 489 ? 5.215 17.299 -11.940 1.00 94.19 489 GLY A O 1
ATOM 3739 N N . LEU A 1 490 ? 3.330 16.606 -12.983 1.00 95.69 490 LEU A N 1
ATOM 3740 C CA . LEU A 1 490 ? 2.391 16.752 -11.873 1.00 95.69 490 LEU A CA 1
ATOM 3741 C C . LEU A 1 490 ? 1.229 15.764 -12.048 1.00 95.69 490 LEU A C 1
ATOM 3743 O O . LEU A 1 490 ? 0.577 15.763 -13.092 1.00 95.69 490 LEU A O 1
ATOM 3747 N N . TYR A 1 491 ? 0.929 14.975 -11.025 1.00 96.19 491 TYR A N 1
ATOM 3748 C CA . TYR A 1 491 ? -0.416 14.458 -10.766 1.00 96.19 491 TYR A CA 1
ATOM 3749 C C . TYR A 1 491 ? -0.899 15.059 -9.448 1.00 96.19 491 TYR A C 1
ATOM 3751 O O . TYR A 1 491 ? -0.096 15.240 -8.539 1.00 96.19 491 TYR A O 1
ATOM 3759 N N . HIS A 1 492 ? -2.181 15.396 -9.369 1.00 97.50 492 HIS A N 1
ATOM 3760 C CA . HIS A 1 492 ? -2.808 15.955 -8.180 1.00 97.50 492 HIS A CA 1
ATOM 3761 C C . HIS A 1 492 ? -4.180 15.304 -7.963 1.00 97.50 492 HIS A C 1
ATOM 3763 O O . HIS A 1 492 ? -4.903 15.033 -8.931 1.00 97.50 492 HIS A O 1
ATOM 3769 N N . LEU A 1 493 ? -4.499 15.039 -6.700 1.00 95.88 493 LEU A N 1
ATOM 3770 C CA . LEU A 1 493 ? -5.700 14.376 -6.213 1.00 95.88 493 LEU A CA 1
ATOM 3771 C C . LEU A 1 493 ? -6.300 15.214 -5.081 1.00 95.88 493 LEU A C 1
ATOM 3773 O O . LEU A 1 493 ? -5.731 15.262 -3.993 1.00 95.88 493 LEU A O 1
ATOM 3777 N N . GLU A 1 494 ? -7.484 15.767 -5.319 1.00 97.12 494 GLU A N 1
ATOM 3778 C CA . GLU A 1 494 ? -8.376 16.240 -4.260 1.00 97.12 494 GLU A CA 1
ATOM 3779 C C . GLU A 1 494 ? -9.419 15.137 -4.027 1.00 97.12 494 GLU A C 1
ATOM 3781 O O . GLU A 1 494 ? -10.102 14.719 -4.963 1.00 97.12 494 GLU A O 1
ATOM 3786 N N . ALA A 1 495 ? -9.557 14.621 -2.805 1.00 95.44 495 ALA A N 1
ATOM 3787 C CA . ALA A 1 495 ? -10.585 13.629 -2.492 1.00 95.44 495 ALA A CA 1
ATOM 3788 C C . ALA A 1 495 ? -11.239 13.872 -1.129 1.00 95.44 495 ALA A C 1
ATOM 3790 O O . ALA A 1 495 ? -10.606 14.283 -0.155 1.00 95.44 495 ALA A O 1
ATOM 3791 N N . SER A 1 496 ? -12.536 13.583 -1.048 1.00 97.00 496 SER A N 1
ATOM 3792 C CA . SER A 1 496 ? -13.316 13.708 0.184 1.00 97.00 496 SER A CA 1
ATOM 3793 C C . SER A 1 496 ? -14.311 12.564 0.337 1.00 97.00 496 SER A C 1
ATOM 3795 O O . SER A 1 496 ? -14.819 12.023 -0.649 1.00 97.00 496 SER A O 1
ATOM 3797 N N . ALA A 1 497 ? -14.607 12.178 1.578 1.00 97.19 497 ALA A N 1
ATOM 3798 C CA . ALA A 1 497 ? -15.647 11.194 1.842 1.00 97.19 497 ALA A CA 1
ATOM 3799 C C . ALA A 1 497 ? -16.359 11.405 3.177 1.00 97.19 497 ALA A C 1
ATOM 3801 O O . ALA A 1 497 ? -15.720 11.629 4.202 1.00 97.19 497 ALA A O 1
ATOM 3802 N N . LEU A 1 498 ? -17.680 11.223 3.164 1.00 97.94 498 LEU A N 1
ATOM 3803 C CA . LEU A 1 498 ? -18.505 11.034 4.356 1.00 97.94 498 LEU A CA 1
ATOM 3804 C C . LEU A 1 498 ? -18.794 9.538 4.499 1.00 97.94 498 LEU A C 1
ATOM 3806 O O . LEU A 1 498 ? -19.298 8.917 3.561 1.00 97.94 498 LEU A O 1
ATOM 3810 N N . PHE A 1 499 ? -18.500 8.963 5.658 1.00 96.94 499 PHE A N 1
ATOM 3811 C CA . PHE A 1 499 ? -18.738 7.556 5.963 1.00 96.94 499 PHE A CA 1
ATOM 3812 C C . PHE A 1 499 ? -19.398 7.384 7.328 1.00 96.94 499 PHE A C 1
ATOM 3814 O O . PHE A 1 499 ? -19.317 8.250 8.198 1.00 96.94 499 PHE A O 1
ATOM 3821 N N . GLY A 1 500 ? -20.052 6.249 7.531 1.00 96.50 500 GLY A N 1
ATOM 3822 C CA . GLY A 1 500 ? -20.541 5.871 8.844 1.00 96.50 500 GLY A CA 1
ATOM 3823 C C . GLY A 1 500 ? -21.126 4.472 8.871 1.00 96.50 500 GLY A C 1
ATOM 3824 O O . GLY A 1 500 ? -21.623 3.969 7.862 1.00 96.50 500 GLY A O 1
ATOM 3825 N N . GLU A 1 501 ? -21.058 3.857 10.043 1.00 96.75 501 GLU A N 1
ATOM 3826 C CA . GLU A 1 501 ? -21.566 2.523 10.322 1.00 96.75 501 GLU A CA 1
ATOM 3827 C C . GLU A 1 501 ? -22.393 2.515 11.604 1.00 96.75 501 GLU A C 1
ATOM 3829 O O . GLU A 1 501 ? -22.160 3.294 12.529 1.00 96.75 501 GLU A O 1
ATOM 3834 N N . VAL A 1 502 ? -23.382 1.631 11.635 1.00 96.81 502 VAL A N 1
ATOM 3835 C CA . VAL A 1 502 ? -24.276 1.398 12.762 1.00 96.81 502 VAL A CA 1
ATOM 3836 C C . VAL A 1 502 ? -24.148 -0.067 13.152 1.00 96.81 502 VAL A C 1
ATOM 3838 O O . VAL A 1 502 ? -24.319 -0.954 12.315 1.00 96.81 502 VAL A O 1
ATOM 3841 N N . TYR A 1 503 ? -23.852 -0.303 14.424 1.00 95.25 503 TYR A N 1
ATOM 3842 C CA . TYR A 1 503 ? -23.694 -1.610 15.043 1.00 95.25 503 TYR A CA 1
ATOM 3843 C C . TYR A 1 503 ? -24.930 -1.872 15.906 1.00 95.25 503 TYR A C 1
ATOM 3845 O O . TYR A 1 503 ? -25.180 -1.149 16.871 1.00 95.25 503 TYR A O 1
ATOM 3853 N N . LEU A 1 504 ? -25.722 -2.877 15.541 1.00 95.94 504 LEU A N 1
ATOM 3854 C CA . LEU A 1 504 ? -26.942 -3.250 16.252 1.00 95.94 504 LEU A CA 1
ATOM 3855 C C . LEU A 1 504 ? -26.738 -4.578 16.977 1.00 95.94 504 LEU A C 1
ATOM 3857 O O . LEU A 1 504 ? -26.450 -5.579 16.328 1.00 95.94 504 LEU A O 1
ATOM 3861 N N . THR A 1 505 ? -26.941 -4.600 18.289 1.00 95.50 505 THR A N 1
ATOM 3862 C CA . THR A 1 505 ? -26.848 -5.784 19.161 1.00 95.50 505 THR A CA 1
ATOM 3863 C C . THR A 1 505 ? -28.221 -6.104 19.775 1.00 95.50 505 THR A C 1
ATOM 3865 O O . THR A 1 505 ? -28.447 -5.870 20.961 1.00 95.50 505 THR A O 1
ATOM 3868 N N . PRO A 1 506 ? -29.209 -6.569 18.976 1.00 93.31 506 PRO A N 1
ATOM 3869 C CA . PRO A 1 506 ? -30.576 -6.838 19.448 1.00 93.31 506 PRO A CA 1
ATOM 3870 C C . PRO A 1 506 ? -30.684 -7.974 20.481 1.00 93.31 506 PRO A C 1
ATOM 3872 O O . PRO A 1 506 ? -31.703 -8.067 21.165 1.00 93.31 506 PRO A O 1
ATOM 3875 N N . THR A 1 507 ? -29.668 -8.831 20.572 1.00 93.62 507 THR A N 1
ATOM 3876 C CA . THR A 1 507 ? -29.458 -9.846 21.614 1.00 93.62 507 THR A CA 1
ATOM 3877 C C . THR A 1 507 ? -27.959 -9.983 21.846 1.00 93.62 507 THR A C 1
ATOM 3879 O O . THR A 1 507 ? -27.191 -9.722 20.921 1.00 93.62 507 THR A O 1
ATOM 3882 N N . ASP A 1 508 ? -27.558 -10.463 23.020 1.00 89.50 508 ASP A N 1
ATOM 3883 C CA . ASP A 1 508 ? -26.147 -10.640 23.396 1.00 89.50 508 ASP A CA 1
ATOM 3884 C C . ASP A 1 508 ? -25.372 -11.483 22.357 1.00 89.50 508 ASP A C 1
ATOM 3886 O O . ASP A 1 508 ? -24.276 -11.113 21.949 1.00 89.50 508 ASP A O 1
ATOM 3890 N N . ASP A 1 509 ? -26.003 -12.538 21.825 1.00 93.31 509 ASP A N 1
ATOM 3891 C CA . ASP A 1 509 ? -25.418 -13.436 20.818 1.00 93.31 509 ASP A CA 1
ATOM 3892 C C . ASP A 1 509 ? -25.364 -12.872 19.376 1.00 93.31 509 ASP A C 1
ATOM 3894 O O . ASP A 1 509 ? -24.857 -13.549 18.484 1.00 93.31 509 ASP A O 1
ATOM 3898 N N . LEU A 1 510 ? -25.958 -11.709 19.063 1.00 95.06 510 LEU A N 1
ATOM 3899 C CA . LEU A 1 510 ? -26.220 -11.303 17.667 1.00 95.06 510 LEU A CA 1
ATOM 3900 C C . LEU A 1 510 ? -25.859 -9.839 17.391 1.00 95.06 510 LEU A C 1
ATOM 3902 O O . LEU A 1 510 ? -26.518 -8.931 17.894 1.00 95.06 510 LEU A O 1
ATOM 3906 N N . LYS A 1 511 ? -24.895 -9.607 16.490 1.00 95.62 511 LYS A N 1
ATOM 3907 C CA . LYS A 1 511 ? -24.480 -8.273 16.016 1.00 95.62 511 LYS A CA 1
ATOM 3908 C C . LYS A 1 511 ? -24.782 -8.104 14.524 1.00 95.62 511 LYS A C 1
ATOM 3910 O O . LYS A 1 511 ? -24.405 -8.930 13.698 1.00 95.62 511 LYS A O 1
ATOM 3915 N N . LEU A 1 512 ? -25.424 -6.998 14.159 1.00 96.56 512 LEU A N 1
ATOM 3916 C CA . LEU A 1 512 ? -25.688 -6.575 12.783 1.00 96.56 512 LEU A CA 1
ATOM 3917 C C . LEU A 1 512 ? -25.009 -5.222 12.526 1.00 96.56 512 LEU A C 1
ATOM 3919 O O . LEU A 1 512 ? -25.466 -4.193 13.021 1.00 96.56 512 LEU A O 1
ATOM 3923 N N . THR A 1 513 ? -23.940 -5.222 11.731 1.00 96.25 513 THR A N 1
ATOM 3924 C CA . THR A 1 513 ? -23.276 -4.004 11.242 1.00 96.25 513 THR A CA 1
ATOM 3925 C C . THR A 1 513 ? -23.895 -3.579 9.908 1.00 96.25 513 THR A C 1
ATOM 3927 O O . THR A 1 513 ? -24.018 -4.392 8.990 1.00 96.25 513 THR A O 1
ATOM 3930 N N . ILE A 1 514 ? -24.250 -2.300 9.764 1.00 97.12 514 ILE A N 1
ATOM 3931 C CA . ILE A 1 514 ? -24.667 -1.681 8.495 1.00 97.12 514 ILE A CA 1
ATOM 3932 C C . ILE A 1 514 ? -23.818 -0.430 8.271 1.00 97.12 514 ILE A C 1
ATOM 3934 O O . ILE A 1 514 ? -23.830 0.471 9.105 1.00 97.12 514 ILE A O 1
ATOM 3938 N N . GLY A 1 515 ? -23.117 -0.350 7.140 1.00 96.81 515 GLY A N 1
ATOM 3939 C CA . GLY A 1 515 ? -22.207 0.747 6.813 1.00 96.81 515 GLY A CA 1
ATOM 3940 C C . GLY A 1 515 ? -22.458 1.371 5.444 1.00 96.81 515 GLY A C 1
ATOM 3941 O O . GLY A 1 515 ? -22.804 0.674 4.491 1.00 96.81 515 GLY A O 1
ATOM 3942 N N . LEU A 1 516 ? -22.251 2.685 5.336 1.00 97.19 516 LEU A N 1
ATOM 3943 C CA . LEU A 1 516 ? -22.347 3.464 4.098 1.00 97.19 516 LEU A CA 1
ATOM 3944 C C . LEU A 1 516 ? -21.186 4.460 3.980 1.00 97.19 516 LEU A C 1
ATOM 3946 O O . LEU A 1 516 ? -20.750 5.048 4.970 1.00 97.19 516 LEU A O 1
ATOM 3950 N N . ARG A 1 517 ? -20.727 4.703 2.750 1.00 96.44 517 ARG A N 1
ATOM 3951 C CA . ARG A 1 517 ? -19.766 5.763 2.421 1.00 96.44 517 ARG A CA 1
ATOM 3952 C C . ARG A 1 517 ? -20.148 6.440 1.115 1.00 96.44 517 ARG A C 1
ATOM 3954 O O . ARG A 1 517 ? -20.444 5.770 0.132 1.00 96.44 517 ARG A O 1
ATOM 3961 N N . ARG A 1 518 ? -20.060 7.767 1.086 1.00 96.69 518 ARG A N 1
ATOM 3962 C CA . ARG A 1 518 ? -20.041 8.583 -0.131 1.00 96.69 518 ARG A CA 1
ATOM 3963 C C . ARG A 1 518 ? -18.625 9.112 -0.328 1.00 96.69 518 ARG A C 1
ATOM 3965 O O . ARG A 1 518 ? -18.117 9.762 0.579 1.00 96.69 518 ARG A O 1
ATOM 3972 N N . THR A 1 519 ? -18.008 8.844 -1.476 1.00 96.12 519 THR A N 1
ATOM 3973 C CA . THR A 1 519 ? -16.673 9.364 -1.836 1.00 96.12 519 THR A CA 1
ATOM 3974 C C . THR A 1 519 ? -16.770 10.209 -3.104 1.00 96.12 519 THR A C 1
ATOM 3976 O O . THR A 1 519 ? -17.552 9.866 -3.989 1.00 96.12 519 THR A O 1
ATOM 3979 N N . SER A 1 520 ? -15.983 11.283 -3.180 1.00 96.19 520 SER A N 1
ATOM 3980 C CA . SER A 1 520 ? -15.800 12.130 -4.362 1.00 96.19 520 SER A CA 1
ATOM 3981 C C . SER A 1 520 ? -14.307 12.380 -4.577 1.00 96.19 520 SER A C 1
ATOM 3983 O O . SER A 1 520 ? -13.630 12.831 -3.651 1.00 96.19 520 SER A O 1
ATOM 3985 N N . ASP A 1 521 ? -13.832 12.116 -5.792 1.00 94.69 521 ASP A N 1
ATOM 3986 C CA . ASP A 1 521 ? -12.438 12.192 -6.232 1.00 94.69 521 ASP A CA 1
ATOM 3987 C C . ASP A 1 521 ? -12.324 13.146 -7.432 1.00 94.69 521 ASP A C 1
ATOM 3989 O O . ASP A 1 521 ? -12.975 12.925 -8.456 1.00 94.69 521 ASP A O 1
ATOM 3993 N N . ASP A 1 522 ? -11.442 14.137 -7.361 1.00 97.06 522 ASP A N 1
ATOM 3994 C CA . ASP A 1 522 ? -11.031 14.982 -8.483 1.00 97.06 522 ASP A CA 1
ATOM 3995 C C . ASP A 1 522 ? -9.538 14.766 -8.771 1.00 97.06 522 ASP A C 1
ATOM 3997 O O . ASP A 1 522 ? -8.679 14.888 -7.898 1.00 97.06 522 ASP A O 1
ATOM 4001 N N . LYS A 1 523 ? -9.219 14.399 -10.018 1.00 96.94 523 LYS A N 1
ATOM 4002 C CA . LYS A 1 523 ? -7.873 14.007 -10.459 1.00 96.94 523 LYS A CA 1
ATOM 4003 C C . LYS A 1 523 ? -7.392 14.884 -11.608 1.00 96.94 523 LYS A C 1
ATOM 4005 O O . LYS A 1 523 ? -8.080 15.020 -12.622 1.00 96.94 523 LYS A O 1
ATOM 4010 N N . LEU A 1 524 ? -6.165 15.394 -11.510 1.00 97.19 524 LEU A N 1
ATOM 4011 C CA . LEU A 1 524 ? -5.472 16.148 -12.559 1.00 97.19 524 LEU A CA 1
ATOM 4012 C C . LEU A 1 524 ? -4.123 15.500 -12.879 1.00 97.19 524 LEU A C 1
ATOM 4014 O O . LEU A 1 524 ? -3.361 15.187 -11.976 1.00 97.19 524 LEU A O 1
ATOM 4018 N N . VAL A 1 525 ? -3.792 15.338 -14.163 1.00 96.38 525 VAL A N 1
ATOM 4019 C CA . VAL A 1 525 ? -2.491 14.830 -14.637 1.00 96.38 525 VAL A CA 1
ATOM 4020 C C . VAL A 1 525 ? -1.886 15.798 -15.656 1.00 96.38 525 VAL A C 1
ATOM 4022 O O . VAL A 1 525 ? -2.588 16.309 -16.530 1.00 96.38 525 VAL A O 1
ATOM 4025 N N . GLN A 1 526 ? -0.575 16.023 -15.569 1.00 95.50 526 GLN A N 1
ATOM 4026 C CA . GLN A 1 526 ? 0.264 16.697 -16.560 1.00 95.50 526 GLN A CA 1
ATOM 4027 C C . GLN A 1 526 ? 1.448 15.795 -16.919 1.00 95.50 526 GLN A C 1
ATOM 4029 O O . GLN A 1 526 ? 2.473 15.779 -16.234 1.00 95.50 526 GLN A O 1
ATOM 4034 N N . ASP A 1 527 ? 1.309 15.038 -18.002 1.00 92.94 527 ASP A N 1
ATOM 4035 C CA . ASP A 1 527 ? 2.252 13.993 -18.394 1.00 92.94 527 ASP A CA 1
ATOM 4036 C C . ASP A 1 527 ? 2.617 14.026 -19.885 1.00 92.94 527 ASP A C 1
ATOM 4038 O O . ASP A 1 527 ? 1.942 14.636 -20.715 1.00 92.94 527 ASP A O 1
ATOM 4042 N N . ARG A 1 528 ? 3.715 13.361 -20.241 1.00 88.62 528 ARG A N 1
ATOM 4043 C CA . ARG A 1 528 ? 4.067 13.010 -21.621 1.00 88.62 528 ARG A CA 1
ATOM 4044 C C . ARG A 1 528 ? 4.610 11.587 -21.666 1.00 88.62 528 ARG A C 1
ATOM 4046 O O . ARG A 1 528 ? 5.151 11.078 -20.686 1.00 88.62 528 ARG A O 1
ATOM 4053 N N . GLN A 1 529 ? 4.534 10.989 -22.846 1.00 83.00 529 GLN A N 1
ATOM 4054 C CA . GLN A 1 529 ? 5.167 9.716 -23.141 1.00 83.00 529 GLN A CA 1
ATOM 4055 C C . GLN A 1 529 ? 5.949 9.849 -24.447 1.00 83.00 529 GLN A C 1
ATOM 4057 O O . GLN A 1 529 ? 5.437 10.381 -25.433 1.00 83.00 529 GLN A O 1
ATOM 4062 N N . THR A 1 530 ? 7.189 9.365 -24.463 1.00 77.31 530 THR A N 1
ATOM 4063 C CA . THR A 1 530 ? 7.997 9.228 -25.679 1.00 77.31 530 THR A CA 1
ATOM 4064 C C . THR A 1 530 ? 8.340 7.753 -25.882 1.00 77.31 530 THR A C 1
ATOM 4066 O O . THR A 1 530 ? 8.623 7.033 -24.926 1.00 77.31 530 THR A O 1
ATOM 4069 N N . LEU A 1 531 ? 8.227 7.272 -27.123 1.00 71.81 531 LEU A N 1
ATOM 4070 C CA . LEU A 1 531 ? 8.374 5.857 -27.479 1.00 71.81 531 LEU A CA 1
ATOM 4071 C C . LEU A 1 531 ? 8.883 5.743 -28.921 1.00 71.81 531 LEU A C 1
ATOM 4073 O O . LEU A 1 531 ? 8.179 6.123 -29.854 1.00 71.81 531 LEU A O 1
ATOM 4077 N N . LEU A 1 532 ? 10.102 5.228 -29.105 1.00 63.44 532 LEU A N 1
ATOM 4078 C CA . LEU A 1 532 ? 10.796 5.054 -30.397 1.00 63.44 532 LEU A CA 1
ATOM 4079 C C . LEU A 1 532 ? 11.053 6.343 -31.212 1.00 63.44 532 LEU A C 1
ATOM 4081 O O . LEU A 1 532 ? 11.583 6.254 -32.315 1.00 63.44 532 LEU A O 1
ATOM 4085 N N . GLN A 1 533 ? 10.655 7.528 -30.737 1.00 59.97 533 GLN A N 1
ATOM 4086 C CA . GLN A 1 533 ? 10.557 8.713 -31.605 1.00 59.97 533 GLN A CA 1
ATOM 4087 C C . GLN A 1 533 ? 11.904 9.359 -31.958 1.00 59.97 533 GLN A C 1
ATOM 4089 O O . GLN A 1 533 ? 11.981 10.084 -32.946 1.00 59.97 533 GLN A O 1
ATOM 4094 N N . GLY A 1 534 ? 12.943 9.167 -31.139 1.00 57.97 534 GLY A N 1
ATOM 4095 C CA . GLY A 1 534 ? 14.256 9.791 -31.342 1.00 57.97 534 GLY A CA 1
ATOM 4096 C C . GLY A 1 534 ? 14.268 11.326 -31.245 1.00 57.97 534 GLY A C 1
ATOM 4097 O O . GLY A 1 534 ? 15.309 11.941 -31.449 1.00 57.97 534 GLY A O 1
ATOM 4098 N N . VAL A 1 535 ? 13.151 11.980 -30.922 1.00 68.44 535 VAL A N 1
ATOM 4099 C CA . VAL A 1 535 ? 13.072 13.443 -30.791 1.00 68.44 535 VAL A CA 1
ATOM 4100 C C . VAL A 1 535 ? 13.474 13.915 -29.384 1.00 68.44 535 VAL A C 1
ATOM 4102 O O . VAL A 1 535 ? 13.303 13.169 -28.418 1.00 68.44 535 VAL A O 1
ATOM 4105 N N . PRO A 1 536 ? 13.979 15.153 -29.224 1.00 74.00 536 PRO A N 1
ATOM 4106 C CA . PRO A 1 536 ? 14.154 15.766 -27.909 1.00 74.00 536 PRO A CA 1
ATOM 4107 C C . PRO A 1 536 ? 12.826 15.866 -27.146 1.00 74.00 536 PRO A C 1
ATOM 4109 O O . PRO A 1 536 ? 11.817 16.293 -27.711 1.00 74.00 536 PRO A O 1
ATOM 4112 N N . ARG A 1 537 ? 12.839 15.562 -25.846 1.00 77.44 537 ARG A N 1
ATOM 4113 C CA . ARG A 1 537 ? 11.714 15.683 -24.898 1.00 77.44 537 ARG A CA 1
ATOM 4114 C C . ARG A 1 537 ? 10.983 17.018 -24.979 1.00 77.44 537 ARG A C 1
ATOM 4116 O O . ARG A 1 537 ? 9.760 17.058 -24.913 1.00 77.44 537 ARG A O 1
ATOM 4123 N N . SER A 1 538 ? 11.724 18.104 -25.175 1.00 76.00 538 SER A N 1
ATOM 4124 C CA . SER A 1 538 ? 11.201 19.466 -25.341 1.00 76.00 538 SER A CA 1
ATOM 4125 C C . SER A 1 538 ? 10.316 19.671 -26.581 1.00 76.00 538 SER A C 1
ATOM 4127 O O . SER A 1 538 ? 9.613 20.676 -26.657 1.00 76.00 538 SER A O 1
ATOM 4129 N N . SER A 1 539 ? 10.309 18.732 -27.534 1.00 78.88 539 SER A N 1
ATOM 4130 C CA . SER A 1 539 ? 9.389 18.728 -28.682 1.00 78.88 539 SER A CA 1
ATOM 4131 C C . SER A 1 539 ? 8.065 17.993 -28.422 1.00 78.88 539 SER A C 1
ATOM 4133 O O . SER A 1 539 ? 7.121 18.171 -29.191 1.00 78.88 539 SER A O 1
ATOM 4135 N N . VAL A 1 540 ? 7.966 17.220 -27.332 1.00 82.06 540 VAL A N 1
ATOM 4136 C CA . VAL A 1 540 ? 6.744 16.516 -26.917 1.00 82.06 540 VAL A CA 1
ATOM 4137 C C . VAL A 1 540 ? 6.141 17.252 -25.709 1.00 82.06 540 VAL A C 1
ATOM 4139 O O . VAL A 1 540 ? 6.662 17.138 -24.596 1.00 82.06 540 VAL A O 1
ATOM 4142 N N . PRO A 1 541 ? 5.073 18.052 -25.895 1.00 86.31 541 PRO A N 1
ATOM 4143 C CA . PRO A 1 541 ? 4.484 18.838 -24.815 1.00 86.31 541 PRO A CA 1
ATOM 4144 C C . PRO A 1 541 ? 3.769 17.954 -23.783 1.00 86.31 541 PRO A C 1
ATOM 4146 O O . PRO A 1 541 ? 3.266 16.880 -24.112 1.00 86.31 541 PRO A O 1
ATOM 4149 N N . LEU A 1 542 ? 3.675 18.447 -22.544 1.00 90.38 542 LEU A N 1
ATOM 4150 C CA . LEU A 1 542 ? 2.846 17.835 -21.500 1.00 90.38 542 LEU A CA 1
ATOM 4151 C C . LEU A 1 542 ? 1.350 17.942 -21.848 1.00 90.38 542 LEU A C 1
ATOM 4153 O O . LEU A 1 542 ? 0.893 1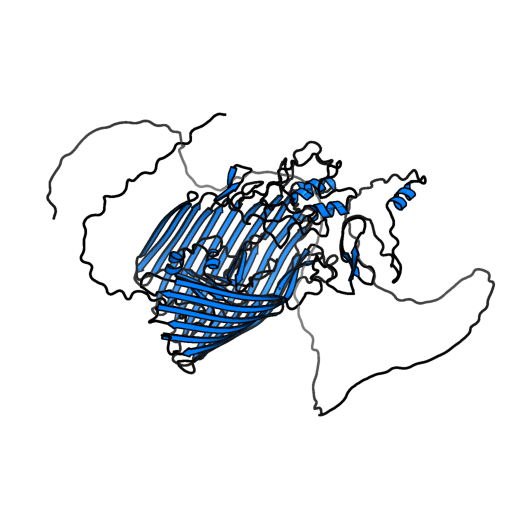8.939 -22.412 1.00 90.38 542 LEU A O 1
ATOM 4157 N N . SER A 1 543 ? 0.584 16.917 -21.480 1.00 90.75 543 SER A N 1
ATOM 4158 C CA . SER A 1 543 ? -0.840 16.754 -21.766 1.00 90.75 543 SER A CA 1
ATOM 4159 C C . SER A 1 543 ? -1.681 16.934 -20.500 1.00 90.75 543 SER A C 1
ATOM 4161 O O . SER A 1 543 ? -2.062 15.963 -19.850 1.00 90.75 543 SER A O 1
ATOM 4163 N N . THR A 1 544 ? -1.996 18.185 -20.147 1.00 94.25 544 THR A N 1
ATOM 4164 C CA . THR A 1 544 ? -2.887 18.485 -19.013 1.00 94.25 544 THR A CA 1
ATOM 4165 C C . THR A 1 544 ? -4.280 17.892 -19.234 1.00 94.25 544 THR A C 1
ATOM 4167 O O . THR A 1 544 ? -4.951 18.214 -20.221 1.00 94.25 544 THR A O 1
ATOM 4170 N N . ARG A 1 545 ? -4.722 17.029 -18.317 1.00 94.06 545 ARG A N 1
ATOM 4171 C CA . ARG A 1 545 ? -5.994 16.296 -18.369 1.00 94.06 545 ARG A CA 1
ATOM 4172 C C . ARG A 1 545 ? -6.590 16.177 -16.967 1.00 94.06 545 ARG A C 1
ATOM 4174 O O . ARG A 1 545 ? -5.846 16.122 -15.994 1.00 94.06 545 ARG A O 1
ATOM 4181 N N . THR A 1 546 ? -7.916 16.116 -16.875 1.00 96.00 546 THR A N 1
ATOM 4182 C CA . THR A 1 546 ? -8.646 15.941 -15.611 1.00 96.00 546 THR A CA 1
ATOM 4183 C C . THR A 1 546 ? -9.723 14.865 -15.730 1.00 96.00 546 THR A C 1
ATOM 4185 O O . THR A 1 546 ? -10.194 14.576 -16.834 1.00 96.00 546 THR A O 1
ATOM 4188 N N . ALA A 1 547 ? -10.098 14.271 -14.598 1.00 95.88 547 ALA A N 1
ATOM 4189 C CA . ALA A 1 547 ? -11.217 13.345 -14.456 1.00 95.88 547 ALA A CA 1
ATOM 4190 C C . ALA A 1 547 ? -11.786 13.431 -13.030 1.00 95.88 547 ALA A C 1
ATOM 4192 O O . ALA A 1 547 ? -11.023 13.616 -12.085 1.00 95.88 547 ALA A O 1
ATOM 4193 N N . SER A 1 548 ? -13.100 13.262 -12.891 1.00 96.00 548 SER A N 1
ATOM 4194 C CA . SER A 1 548 ? -13.823 13.362 -11.617 1.00 96.00 548 SER A CA 1
ATOM 4195 C C . SER A 1 548 ? -14.696 12.121 -11.434 1.00 96.00 548 SER A C 1
ATOM 4197 O O . SER A 1 548 ? -15.344 11.691 -12.392 1.00 96.00 548 SER A O 1
ATOM 4199 N N . PHE A 1 549 ? -14.732 11.555 -10.229 1.00 94.75 549 PHE A N 1
ATOM 4200 C CA . PHE A 1 549 ? -15.481 10.338 -9.904 1.00 94.75 549 PHE A CA 1
ATOM 4201 C C . PHE A 1 549 ? -16.193 10.489 -8.557 1.00 94.75 549 PHE A C 1
ATOM 4203 O O . PHE A 1 549 ? -15.650 11.066 -7.625 1.00 94.75 549 PHE A O 1
ATOM 4210 N N . ASP A 1 550 ? -17.412 9.971 -8.445 1.00 94.62 550 ASP A N 1
ATOM 4211 C CA . ASP A 1 550 ? -18.256 10.089 -7.252 1.00 94.62 550 ASP A CA 1
ATOM 4212 C C . ASP A 1 550 ? -19.105 8.814 -7.123 1.00 94.62 550 ASP A C 1
ATOM 4214 O O . ASP A 1 550 ? -19.647 8.325 -8.115 1.00 94.62 550 ASP A O 1
ATOM 4218 N N . GLU A 1 551 ? -19.164 8.228 -5.923 1.00 94.88 551 GLU A N 1
ATOM 4219 C CA . GLU A 1 551 ? -19.746 6.894 -5.709 1.00 94.88 551 GLU A CA 1
ATOM 4220 C C . GLU A 1 551 ? -20.255 6.683 -4.271 1.00 94.88 551 GLU A C 1
ATOM 4222 O O . GLU A 1 551 ? -19.678 7.199 -3.309 1.00 94.88 551 GLU A O 1
ATOM 4227 N N . THR A 1 552 ? -21.311 5.870 -4.116 1.00 95.25 552 THR A N 1
ATOM 4228 C CA . THR A 1 552 ? -21.799 5.386 -2.816 1.00 95.25 552 THR A CA 1
ATOM 4229 C C . THR A 1 552 ? -21.517 3.890 -2.633 1.00 95.25 552 THR A C 1
ATOM 4231 O O . THR A 1 552 ? -22.177 3.034 -3.227 1.00 95.25 552 THR A O 1
ATOM 4234 N N . THR A 1 553 ? -20.594 3.561 -1.734 1.00 95.38 553 THR A N 1
ATOM 4235 C CA . THR A 1 553 ? -20.352 2.193 -1.254 1.00 95.38 553 THR A CA 1
ATOM 4236 C C . THR A 1 553 ? -21.089 1.909 0.053 1.00 95.38 553 THR A C 1
ATOM 4238 O O . THR A 1 553 ? -21.617 2.805 0.717 1.00 95.38 553 THR A O 1
ATOM 4241 N N . GLY A 1 554 ? -21.134 0.633 0.433 1.00 94.88 554 GLY A N 1
ATOM 4242 C CA . GLY A 1 554 ? -21.686 0.203 1.709 1.00 94.88 554 GLY A CA 1
ATOM 4243 C C . GLY A 1 554 ? -21.469 -1.281 1.972 1.00 94.88 554 GLY A C 1
ATOM 4244 O O . GLY A 1 554 ? -21.150 -2.044 1.054 1.00 94.88 554 GLY A O 1
ATOM 4245 N N . ARG A 1 555 ? -21.663 -1.678 3.230 1.00 95.81 555 ARG A N 1
ATOM 4246 C CA . ARG A 1 555 ? -21.601 -3.069 3.685 1.00 95.81 555 ARG A CA 1
ATOM 4247 C C . ARG A 1 555 ? -22.739 -3.406 4.642 1.00 95.81 555 ARG A C 1
ATOM 4249 O O . ARG A 1 555 ? -23.274 -2.529 5.317 1.00 95.81 555 ARG A O 1
ATOM 4256 N N . ILE A 1 556 ? -23.093 -4.681 4.698 1.00 97.12 556 ILE A N 1
ATOM 4257 C CA . ILE A 1 556 ? -23.959 -5.261 5.723 1.00 97.12 556 ILE A CA 1
ATOM 4258 C C . ILE A 1 556 ? -23.325 -6.565 6.193 1.00 97.12 556 ILE A C 1
ATOM 4260 O O . ILE A 1 556 ? -22.955 -7.406 5.372 1.00 97.12 556 ILE A O 1
ATOM 4264 N N . THR A 1 557 ? -23.206 -6.728 7.505 1.00 97.06 557 THR A N 1
ATOM 4265 C CA . THR A 1 557 ? -22.573 -7.898 8.110 1.00 97.06 557 THR A CA 1
ATOM 4266 C C . THR A 1 557 ? -23.380 -8.376 9.301 1.00 97.06 557 THR A C 1
ATOM 4268 O O . THR A 1 557 ? -23.701 -7.593 10.191 1.00 97.06 557 THR A O 1
ATOM 4271 N N . LEU A 1 558 ? -23.680 -9.670 9.325 1.00 97.38 558 LEU A N 1
ATOM 4272 C CA . LEU A 1 558 ? -24.270 -10.365 10.459 1.00 97.38 558 LEU A CA 1
ATOM 4273 C C . LEU A 1 558 ? -23.172 -11.181 11.150 1.00 97.38 558 LEU A C 1
ATOM 4275 O O . LEU A 1 558 ? -22.473 -11.932 10.472 1.00 97.38 558 LEU A O 1
ATOM 4279 N N . ASN A 1 559 ? -23.039 -11.043 12.467 1.00 96.19 559 ASN A N 1
ATOM 4280 C CA . ASN A 1 559 ? -22.258 -11.917 13.339 1.00 96.19 559 ASN A CA 1
ATOM 4281 C C . ASN A 1 559 ? -23.212 -12.590 14.341 1.00 96.19 559 ASN A C 1
ATOM 4283 O O . ASN A 1 559 ? -24.113 -11.930 14.865 1.00 96.19 559 ASN A O 1
ATOM 4287 N N . TYR A 1 560 ? -23.024 -13.884 14.578 1.00 96.38 560 TYR A N 1
ATOM 4288 C CA . TYR A 1 560 ? -23.757 -14.691 15.544 1.00 96.38 560 TYR A CA 1
ATOM 4289 C C . TYR A 1 560 ? -22.774 -15.503 16.394 1.00 96.38 560 TYR A C 1
ATOM 4291 O O . TYR A 1 560 ? -22.145 -16.447 15.904 1.00 96.38 560 TYR A O 1
ATOM 4299 N N . SER A 1 561 ? -22.660 -15.128 17.662 1.00 95.25 561 SER A N 1
ATOM 4300 C CA . SER A 1 561 ? -21.869 -15.823 18.672 1.00 95.25 561 SER A CA 1
ATOM 4301 C C . SER A 1 561 ? -22.612 -17.056 19.181 1.00 95.25 561 SER A C 1
ATOM 4303 O O . SER A 1 561 ? -23.837 -17.087 19.284 1.00 95.25 561 SER A O 1
ATOM 4305 N N . SER A 1 562 ? -21.868 -18.123 19.450 1.00 93.25 562 SER A N 1
ATOM 4306 C CA . SER A 1 562 ? -22.418 -19.418 19.845 1.00 93.25 562 SER A CA 1
ATOM 4307 C C . SER A 1 562 ? -21.363 -20.273 20.544 1.00 93.25 562 SER A C 1
ATOM 4309 O O . SER A 1 562 ? -20.169 -20.016 20.419 1.00 93.25 562 SER A O 1
ATOM 4311 N N . GLN A 1 563 ? -21.787 -21.331 21.236 1.00 91.56 563 GLN A N 1
ATOM 4312 C CA . GLN A 1 563 ? -20.881 -22.340 21.786 1.00 91.56 563 GLN A CA 1
ATOM 4313 C C . GLN A 1 563 ? -21.257 -23.719 21.234 1.00 91.56 563 GLN A C 1
ATOM 4315 O O . GLN A 1 563 ? -22.336 -24.246 21.520 1.00 91.56 563 GLN A O 1
ATOM 4320 N N . LEU A 1 564 ? -20.382 -24.308 20.415 1.00 90.56 564 LEU A N 1
ATOM 4321 C CA . LEU A 1 564 ? -20.537 -25.683 19.942 1.00 90.56 564 LEU A CA 1
ATOM 4322 C C . LEU A 1 564 ? -20.042 -26.675 21.016 1.00 90.56 564 LEU A C 1
ATOM 4324 O O . LEU A 1 564 ? -19.178 -26.324 21.817 1.00 90.56 564 LEU A O 1
ATOM 4328 N N . PRO A 1 565 ? -20.494 -27.947 21.028 1.00 91.12 565 PRO A N 1
ATOM 4329 C CA . PRO A 1 565 ? -20.152 -28.918 22.086 1.00 91.12 565 PRO A CA 1
ATOM 4330 C C . PRO A 1 565 ? -18.671 -29.339 22.199 1.00 91.12 565 PRO A C 1
ATOM 4332 O O . PRO A 1 565 ? -18.362 -30.275 22.934 1.00 91.12 565 PRO A O 1
ATOM 4335 N N . PHE A 1 566 ? -17.779 -28.724 21.424 1.00 89.12 566 PHE A N 1
ATOM 4336 C CA . PHE A 1 566 ? -16.344 -29.011 21.340 1.00 89.12 566 PHE A CA 1
ATOM 4337 C C . PHE A 1 566 ? -15.490 -27.733 21.212 1.00 89.12 566 PHE A C 1
ATOM 4339 O O . PHE A 1 566 ? -14.295 -27.826 20.943 1.00 89.12 566 PHE A O 1
ATOM 4346 N N . THR A 1 567 ? -16.099 -26.557 21.373 1.00 92.94 567 THR A N 1
ATOM 4347 C CA . THR A 1 567 ? -15.455 -25.241 21.280 1.00 92.94 567 THR A CA 1
ATOM 4348 C C . THR A 1 567 ? -15.692 -24.476 22.568 1.00 92.94 567 THR A C 1
ATOM 4350 O O . THR A 1 567 ? -16.782 -24.557 23.135 1.00 92.94 567 THR A O 1
ATOM 4353 N N . ASP A 1 568 ? -14.731 -23.658 22.962 1.00 91.69 568 ASP A N 1
ATOM 4354 C CA . ASP A 1 568 ? -14.905 -22.705 24.049 1.00 91.69 568 ASP A CA 1
ATOM 4355 C C . ASP A 1 568 ? -15.828 -21.564 23.567 1.00 91.69 568 ASP A C 1
ATOM 4357 O O . ASP A 1 568 ? -16.758 -21.181 24.276 1.00 91.69 568 ASP A O 1
ATOM 4361 N N . GLU A 1 569 ? -15.639 -21.119 22.316 1.00 93.00 569 GLU A N 1
ATOM 4362 C CA . GLU A 1 569 ? -16.380 -20.041 21.642 1.00 93.00 569 GLU A CA 1
ATOM 4363 C C . GLU A 1 569 ? -16.485 -20.303 20.123 1.00 93.00 569 GLU A C 1
ATOM 4365 O O . GLU A 1 569 ? -15.600 -20.926 19.524 1.00 93.00 569 GLU A O 1
ATOM 4370 N N . THR A 1 570 ? -17.554 -19.844 19.465 1.00 95.38 570 THR A N 1
ATOM 4371 C CA . THR A 1 570 ? -17.716 -19.878 17.999 1.00 95.38 570 THR A CA 1
ATOM 4372 C C . THR A 1 570 ? -18.525 -18.689 17.475 1.00 95.38 570 THR A C 1
ATOM 4374 O O . THR A 1 570 ? -19.754 -18.666 17.590 1.00 95.38 570 THR A O 1
ATOM 4377 N N . ASN A 1 571 ? -17.852 -17.760 16.795 1.00 95.44 571 ASN A N 1
ATOM 4378 C CA . ASN A 1 571 ? -18.459 -16.596 16.146 1.00 95.44 571 ASN A CA 1
ATOM 4379 C C . ASN A 1 571 ? -18.639 -16.851 14.644 1.00 95.44 571 ASN A C 1
ATOM 4381 O O . ASN A 1 571 ? -17.669 -16.960 13.888 1.00 95.44 571 ASN A O 1
ATOM 4385 N N . TRP A 1 572 ? -19.891 -16.961 14.202 1.00 97.19 572 TRP A N 1
ATOM 4386 C CA . TRP A 1 572 ? -20.278 -17.137 12.802 1.00 97.19 572 TRP A CA 1
ATOM 4387 C C . TRP A 1 572 ? -20.534 -15.788 12.151 1.00 97.19 572 TRP A C 1
ATOM 4389 O O . TRP A 1 572 ? -21.343 -15.020 12.661 1.00 97.19 572 TRP A O 1
ATOM 4399 N N . TYR A 1 573 ? -19.969 -15.524 10.974 1.00 97.25 573 TYR A N 1
ATOM 4400 C CA . TYR A 1 573 ? -20.266 -14.294 10.244 1.00 97.25 573 TYR A CA 1
ATOM 4401 C C . TYR A 1 573 ? -20.680 -14.527 8.793 1.00 97.25 573 TYR A C 1
ATOM 4403 O O . TYR A 1 573 ? -20.228 -15.456 8.125 1.00 97.25 573 TYR A O 1
ATOM 4411 N N . ALA A 1 574 ? -21.533 -13.634 8.298 1.00 97.94 574 ALA A N 1
ATOM 4412 C CA . ALA A 1 574 ? -21.891 -13.512 6.893 1.00 97.94 574 ALA A CA 1
ATOM 4413 C C . ALA A 1 574 ? -21.923 -12.026 6.516 1.00 97.94 574 ALA A C 1
ATOM 4415 O O . ALA A 1 574 ? -22.613 -11.238 7.165 1.00 97.94 574 ALA A O 1
ATOM 4416 N N . SER A 1 575 ? -21.191 -11.635 5.472 1.00 96.75 575 SER A N 1
ATOM 4417 C CA . SER A 1 575 ? -21.121 -10.248 5.008 1.00 96.75 575 SER A CA 1
ATOM 4418 C C . SER A 1 575 ? -21.400 -10.097 3.514 1.00 96.75 575 SER A C 1
ATOM 4420 O O . SER A 1 575 ? -21.131 -10.982 2.696 1.00 96.75 575 SER A O 1
ATOM 4422 N N . TYR A 1 576 ? -21.935 -8.928 3.172 1.00 97.06 576 TYR A N 1
ATOM 4423 C CA . TYR A 1 576 ? -21.978 -8.390 1.822 1.00 97.06 576 TYR A CA 1
ATOM 4424 C C . TYR A 1 576 ? -21.355 -6.993 1.823 1.00 97.06 576 TYR A C 1
ATOM 4426 O O . TYR A 1 576 ? -21.779 -6.131 2.595 1.00 97.06 576 TYR A O 1
ATOM 4434 N N . SER A 1 577 ? -20.377 -6.752 0.949 1.00 95.50 577 SER A N 1
ATOM 4435 C CA . SER A 1 577 ? -19.691 -5.458 0.828 1.00 95.50 577 SER A CA 1
ATOM 4436 C C . SER A 1 577 ? -19.562 -5.032 -0.634 1.00 95.50 577 SER A C 1
ATOM 4438 O O . SER A 1 577 ? -19.022 -5.782 -1.448 1.00 95.50 577 SER A O 1
ATOM 4440 N N . LYS A 1 578 ? -19.995 -3.806 -0.965 1.00 94.69 578 LYS A N 1
ATOM 4441 C CA . LYS A 1 578 ? -19.683 -3.164 -2.252 1.00 94.69 578 LYS A CA 1
ATOM 4442 C C . LYS A 1 578 ? -18.360 -2.406 -2.129 1.00 94.69 578 LYS A C 1
ATOM 4444 O O . LYS A 1 578 ? -18.313 -1.340 -1.514 1.00 94.69 578 LYS A O 1
ATOM 4449 N N . GLY A 1 579 ? -17.302 -2.927 -2.740 1.00 91.75 579 GLY A N 1
ATOM 4450 C CA . GLY A 1 579 ? -16.055 -2.197 -2.959 1.00 91.75 579 GLY A CA 1
ATOM 4451 C C . GLY A 1 579 ? -16.134 -1.258 -4.168 1.00 91.75 579 GLY A C 1
ATOM 4452 O O . GLY A 1 579 ? -16.899 -1.487 -5.105 1.00 91.75 579 GLY A O 1
ATOM 4453 N N . TYR A 1 580 ? -15.311 -0.212 -4.138 1.00 91.50 580 TYR A N 1
ATOM 4454 C CA . TYR A 1 580 ? -15.091 0.758 -5.214 1.00 91.50 580 TYR A CA 1
ATOM 4455 C C . TYR A 1 580 ? -13.595 1.049 -5.290 1.00 91.50 580 TYR A C 1
ATOM 4457 O O . TYR A 1 580 ? -12.952 1.184 -4.246 1.00 91.50 580 TYR A O 1
ATOM 4465 N N . LYS A 1 581 ? -13.078 1.177 -6.511 1.00 92.56 581 LYS A N 1
ATOM 4466 C CA . LYS A 1 581 ? -11.768 1.746 -6.811 1.00 92.56 581 LYS A CA 1
ATOM 4467 C C . LYS A 1 581 ? -11.914 2.771 -7.928 1.00 92.56 581 LYS A C 1
ATOM 4469 O O . LYS A 1 581 ? -12.563 2.499 -8.941 1.00 92.56 581 LYS A O 1
ATOM 4474 N N . GLY A 1 582 ? -11.343 3.955 -7.722 1.00 91.38 582 GLY A N 1
ATOM 4475 C CA . GLY A 1 582 ? -11.544 5.102 -8.605 1.00 91.38 582 GLY A CA 1
ATOM 4476 C C . GLY A 1 582 ? -11.122 4.837 -10.050 1.00 91.38 582 GLY A C 1
ATOM 4477 O O . GLY A 1 582 ? -10.171 4.101 -10.317 1.00 91.38 582 GLY A O 1
ATOM 4478 N N . GLY A 1 583 ? -11.823 5.464 -10.996 1.00 93.44 583 GLY A N 1
ATOM 4479 C CA . GLY A 1 583 ? -11.357 5.545 -12.380 1.00 93.44 583 GLY A CA 1
ATOM 4480 C C . GLY A 1 583 ? -10.117 6.439 -12.496 1.00 93.44 583 GLY A C 1
ATOM 4481 O O . GLY A 1 583 ? -9.625 6.999 -11.509 1.00 93.44 583 GLY A O 1
ATOM 4482 N N . GLY A 1 584 ? -9.598 6.612 -13.707 1.00 94.31 584 GLY A N 1
ATOM 4483 C CA . GLY A 1 584 ? -8.390 7.411 -13.904 1.00 94.31 584 GLY A CA 1
ATOM 4484 C C . GLY A 1 584 ? -8.148 7.853 -15.337 1.00 94.31 584 GLY A C 1
ATOM 4485 O O . GLY A 1 584 ? -8.999 7.720 -16.216 1.00 94.31 584 GLY A O 1
ATOM 4486 N N . ILE A 1 585 ? -6.968 8.423 -15.562 1.00 94.19 585 ILE A N 1
ATOM 4487 C CA . ILE A 1 585 ? -6.539 9.022 -16.827 1.00 94.19 585 ILE A CA 1
ATOM 4488 C C . ILE A 1 585 ? -5.491 8.102 -17.462 1.00 94.19 585 ILE A C 1
ATOM 4490 O O . ILE A 1 585 ? -4.504 7.735 -16.827 1.00 94.19 585 ILE A O 1
ATOM 4494 N N . ASN A 1 586 ? -5.703 7.722 -18.722 1.00 91.12 586 ASN A N 1
ATOM 4495 C CA . ASN A 1 586 ? -4.771 6.875 -19.470 1.00 91.12 586 ASN A CA 1
ATOM 4496 C C . ASN A 1 586 ? -3.457 7.611 -19.794 1.00 91.12 586 ASN A C 1
ATOM 4498 O O . ASN A 1 586 ? -3.454 8.840 -19.819 1.00 91.12 586 ASN A O 1
ATOM 4502 N N . PRO A 1 587 ? -2.356 6.916 -20.129 1.00 86.44 587 PRO A N 1
ATOM 4503 C CA . PRO A 1 587 ? -1.162 7.550 -20.698 1.00 86.44 587 PRO A CA 1
ATOM 4504 C C . PRO A 1 587 ? -1.482 8.436 -21.927 1.00 86.44 587 PRO A C 1
ATOM 4506 O O . PRO A 1 587 ? -2.541 8.280 -22.547 1.00 86.44 587 PRO A O 1
ATOM 4509 N N . PRO A 1 588 ? -0.630 9.411 -22.280 1.00 85.00 588 PRO A N 1
ATOM 4510 C CA . PRO A 1 588 ? -0.929 10.383 -23.326 1.00 85.00 588 PRO A CA 1
ATOM 4511 C C . PRO A 1 588 ? -0.654 9.807 -24.723 1.00 85.00 588 PRO A C 1
ATOM 4513 O O . PRO A 1 588 ? 0.423 9.288 -25.006 1.00 85.00 588 PRO A O 1
ATOM 4516 N N . PHE A 1 589 ? -1.628 9.938 -25.626 1.00 78.81 589 PHE A N 1
ATOM 4517 C CA . PHE A 1 589 ? -1.572 9.408 -26.992 1.00 78.81 589 PHE A CA 1
ATOM 4518 C C . PHE A 1 589 ? -2.160 10.387 -28.020 1.00 78.81 589 PHE A C 1
ATOM 4520 O O . PHE A 1 589 ? -2.996 11.233 -27.693 1.00 78.81 589 PHE A O 1
ATOM 4527 N N . ASP A 1 590 ? -1.759 10.250 -29.288 1.00 75.00 590 ASP A N 1
ATOM 4528 C CA . ASP A 1 590 ? -2.333 11.024 -30.396 1.00 75.00 590 ASP A CA 1
ATOM 4529 C C . ASP A 1 590 ? -3.725 10.471 -30.778 1.00 75.00 590 ASP A C 1
ATOM 4531 O O . ASP A 1 590 ? -3.818 9.362 -31.310 1.00 75.00 590 ASP A O 1
ATOM 4535 N N . PRO A 1 591 ? -4.833 11.212 -30.579 1.00 72.44 591 PRO A N 1
ATOM 4536 C CA . PRO A 1 591 ? -6.173 10.717 -30.902 1.00 72.44 591 PRO A CA 1
ATOM 4537 C C . PRO A 1 591 ? -6.381 10.392 -32.394 1.00 72.44 591 PRO A C 1
ATOM 4539 O O . PRO A 1 591 ? -7.337 9.694 -32.721 1.00 72.44 591 PRO A O 1
ATOM 4542 N N . ASN A 1 592 ? -5.508 10.860 -33.295 1.00 74.25 592 ASN A N 1
ATOM 4543 C CA . ASN A 1 592 ? -5.552 10.534 -34.724 1.00 74.25 592 ASN A CA 1
ATOM 4544 C C . ASN A 1 592 ? -4.920 9.164 -35.040 1.00 74.25 592 ASN A C 1
ATOM 4546 O O . ASN A 1 592 ? -5.325 8.513 -36.000 1.00 74.25 592 ASN A O 1
ATOM 4550 N N . LEU A 1 593 ? -3.946 8.716 -34.237 1.00 66.38 593 LEU A N 1
ATOM 4551 C CA . LEU A 1 593 ? -3.274 7.412 -34.376 1.00 66.38 593 LEU A CA 1
ATOM 4552 C C . LEU A 1 593 ? -3.915 6.316 -33.504 1.00 66.38 593 LEU A C 1
ATOM 4554 O O . LEU A 1 593 ? -3.714 5.125 -33.745 1.00 66.38 593 LEU A O 1
ATOM 4558 N N . PHE A 1 594 ? -4.692 6.722 -32.498 1.00 71.56 594 PHE A N 1
ATOM 4559 C CA . PHE A 1 594 ? -5.336 5.863 -31.501 1.00 71.56 594 PHE A CA 1
ATOM 4560 C C . PHE A 1 594 ? -6.856 6.122 -31.468 1.00 71.56 594 PHE A C 1
ATOM 4562 O O . PHE A 1 594 ? -7.461 6.341 -30.418 1.00 71.56 594 PHE A O 1
ATOM 4569 N N . VAL A 1 595 ? -7.482 6.136 -32.651 1.00 71.31 595 VAL A N 1
ATOM 4570 C CA . VAL A 1 595 ? -8.924 6.390 -32.819 1.00 71.31 595 VAL A CA 1
ATOM 4571 C C . VAL A 1 595 ? -9.745 5.365 -32.028 1.00 71.31 595 VAL A C 1
ATOM 4573 O O . VAL A 1 595 ? -9.560 4.160 -32.177 1.00 71.31 595 VAL A O 1
ATOM 4576 N N . GLY A 1 596 ? -10.674 5.850 -31.200 1.00 75.75 596 GLY A N 1
ATOM 4577 C CA . GLY A 1 596 ? -11.522 5.009 -30.347 1.00 75.75 596 GLY A CA 1
ATOM 4578 C C . GLY A 1 596 ? -10.897 4.607 -29.005 1.00 75.75 596 GLY A C 1
ATOM 4579 O O . GLY A 1 596 ? -11.573 3.966 -28.206 1.00 75.75 596 GLY A O 1
ATOM 4580 N N . VAL A 1 597 ? -9.651 5.001 -28.715 1.00 80.12 597 VAL A N 1
ATOM 4581 C CA . VAL A 1 597 ? -9.063 4.845 -27.376 1.00 80.12 597 VAL A CA 1
ATOM 4582 C C . VAL A 1 597 ? -9.586 5.946 -26.448 1.00 80.12 597 VAL A C 1
ATOM 4584 O O . VAL A 1 597 ? -9.539 7.134 -26.777 1.00 80.12 597 VAL A O 1
ATOM 4587 N N . ALA A 1 598 ? -10.082 5.556 -25.273 1.00 85.56 598 ALA A N 1
ATOM 4588 C CA . ALA A 1 598 ? -10.555 6.482 -24.252 1.00 85.56 598 ALA A CA 1
ATOM 4589 C C . ALA A 1 598 ? -9.379 7.155 -23.518 1.00 85.56 598 ALA A C 1
ATOM 4591 O O . ALA A 1 598 ? -8.388 6.515 -23.160 1.00 85.56 598 ALA A O 1
ATOM 4592 N N . ARG A 1 599 ? -9.491 8.469 -23.277 1.00 88.50 599 ARG A N 1
ATOM 4593 C CA . ARG A 1 599 ? -8.493 9.246 -22.509 1.00 88.50 599 ARG A CA 1
ATOM 4594 C C . ARG A 1 599 ? -8.526 8.951 -21.009 1.00 88.50 599 ARG A C 1
ATOM 4596 O O . ARG A 1 599 ? -7.568 9.279 -20.314 1.00 88.50 599 ARG A O 1
ATOM 4603 N N . THR A 1 600 ? -9.605 8.342 -20.544 1.00 92.19 600 THR A N 1
ATOM 4604 C CA . THR A 1 600 ? -9.845 7.878 -19.179 1.00 92.19 600 THR A CA 1
ATOM 4605 C C . THR A 1 600 ? -10.170 6.387 -19.194 1.00 92.19 600 THR A C 1
ATOM 4607 O O . THR A 1 600 ? -10.433 5.820 -20.257 1.00 92.19 600 THR A O 1
ATOM 4610 N N . PHE A 1 601 ? -10.150 5.767 -18.021 1.00 92.56 601 PHE A N 1
ATOM 4611 C CA . PHE A 1 601 ? -10.714 4.447 -17.754 1.00 92.56 601 PHE A CA 1
ATOM 4612 C C . PHE A 1 601 ? -11.705 4.559 -16.592 1.00 92.56 601 PHE A C 1
ATOM 4614 O O . PHE A 1 601 ? -11.562 5.437 -15.734 1.00 92.56 601 PHE A O 1
ATOM 4621 N N . ASP A 1 602 ? -12.722 3.705 -16.596 1.00 93.62 602 ASP A N 1
ATOM 4622 C CA . ASP A 1 602 ? -13.863 3.814 -15.688 1.00 93.62 602 ASP A CA 1
ATOM 4623 C C . ASP A 1 602 ? -13.531 3.233 -14.296 1.00 93.62 602 ASP A C 1
ATOM 4625 O O . ASP A 1 602 ? -12.522 2.530 -14.143 1.00 93.62 602 ASP A O 1
ATOM 4629 N N . PRO A 1 603 ? -14.332 3.520 -13.253 1.00 93.56 603 PRO A N 1
ATOM 4630 C CA . PRO A 1 603 ? -14.177 2.885 -11.947 1.00 93.56 603 PRO A CA 1
ATOM 4631 C C . PRO A 1 603 ? -14.301 1.359 -11.984 1.00 93.56 603 PRO A C 1
ATOM 4633 O O . PRO A 1 603 ? -14.929 0.783 -12.870 1.00 93.56 603 PRO A O 1
ATOM 4636 N N . GLU A 1 604 ? -13.721 0.722 -10.975 1.00 93.38 604 GLU A N 1
ATOM 4637 C CA . GLU A 1 604 ? -13.863 -0.705 -10.688 1.00 93.38 604 GLU A CA 1
ATOM 4638 C C . GLU A 1 604 ? -14.757 -0.891 -9.463 1.00 93.38 604 GLU A C 1
ATOM 4640 O O . GLU A 1 604 ? -14.618 -0.187 -8.459 1.00 93.38 604 GLU A O 1
ATOM 4645 N N . PHE A 1 605 ? -15.637 -1.884 -9.523 1.00 94.06 605 PHE A N 1
ATOM 4646 C CA . PHE A 1 605 ? -16.494 -2.283 -8.415 1.00 94.06 605 PHE A CA 1
ATOM 4647 C C . PHE A 1 605 ? -16.277 -3.749 -8.074 1.00 94.06 605 PHE A C 1
ATOM 4649 O O . PHE A 1 605 ? -15.920 -4.552 -8.935 1.00 94.06 605 PHE A O 1
ATOM 4656 N N . VAL A 1 606 ? -16.564 -4.109 -6.827 1.00 95.06 606 VAL A N 1
ATOM 4657 C CA . VAL A 1 606 ? -16.652 -5.509 -6.410 1.00 95.06 606 VAL A CA 1
ATOM 4658 C C . VAL A 1 606 ? -17.853 -5.711 -5.505 1.00 95.06 606 VAL A C 1
ATOM 4660 O O . VAL A 1 606 ? -17.990 -5.033 -4.489 1.00 95.06 606 VAL A O 1
ATOM 4663 N N . ASN A 1 607 ? -18.704 -6.666 -5.863 1.00 96.38 607 ASN A N 1
ATOM 4664 C CA . ASN A 1 607 ? -19.753 -7.179 -4.994 1.00 96.38 607 ASN A CA 1
ATOM 4665 C C . ASN A 1 607 ? -19.182 -8.411 -4.287 1.00 96.38 607 ASN A C 1
ATOM 4667 O O . ASN A 1 607 ? -19.040 -9.475 -4.891 1.00 96.38 607 ASN A O 1
ATOM 4671 N N . ALA A 1 608 ? -18.776 -8.240 -3.031 1.00 96.81 608 ALA A N 1
ATOM 4672 C CA . ALA A 1 608 ? -18.178 -9.298 -2.231 1.00 96.81 608 ALA A CA 1
ATOM 4673 C C . ALA A 1 608 ? -19.222 -9.968 -1.341 1.00 96.81 608 ALA A C 1
ATOM 4675 O O . ALA A 1 608 ? -19.871 -9.291 -0.544 1.00 96.81 608 ALA A O 1
ATOM 4676 N N . TYR A 1 609 ? -19.330 -11.292 -1.448 1.00 97.56 609 TYR A N 1
ATOM 4677 C CA . TYR A 1 609 ? -20.096 -12.153 -0.554 1.00 97.56 609 TYR A CA 1
ATOM 4678 C C . TYR A 1 609 ? -19.119 -13.042 0.222 1.00 97.56 609 TYR A C 1
ATOM 4680 O O . TYR A 1 609 ? -18.283 -13.717 -0.386 1.00 97.56 609 TYR A O 1
ATOM 4688 N N . GLU A 1 610 ? -19.209 -13.053 1.550 1.00 97.56 610 GLU A N 1
ATOM 4689 C CA . GLU A 1 610 ? -18.309 -13.823 2.416 1.00 97.56 610 GLU A CA 1
ATOM 4690 C C . GLU A 1 610 ? -19.076 -14.452 3.581 1.00 97.56 610 GLU A C 1
ATOM 4692 O O . GLU A 1 610 ? -19.945 -13.816 4.175 1.00 97.56 610 GLU A O 1
ATOM 4697 N N . VAL A 1 611 ? -18.758 -15.705 3.905 1.00 98.19 611 VAL A N 1
ATOM 4698 C CA . VAL A 1 611 ? -19.279 -16.429 5.071 1.00 98.19 611 VAL A CA 1
ATOM 4699 C C . VAL A 1 611 ? -18.112 -17.115 5.763 1.00 98.19 611 VAL A C 1
ATOM 4701 O O . VAL A 1 611 ? -17.285 -17.745 5.104 1.00 98.19 611 VAL A O 1
ATOM 4704 N N . GLY A 1 612 ? -18.048 -17.037 7.086 1.00 97.50 612 GLY A N 1
ATOM 4705 C CA . GLY A 1 612 ? -16.985 -17.667 7.851 1.00 97.50 612 GLY A CA 1
ATOM 4706 C C . GLY A 1 612 ? -17.367 -17.975 9.289 1.00 97.50 612 GLY A C 1
ATOM 4707 O O . GLY A 1 612 ? -18.479 -17.708 9.744 1.00 97.50 612 GLY A O 1
ATOM 4708 N N . MET A 1 613 ? -16.412 -18.563 9.994 1.00 96.62 613 MET A N 1
ATOM 4709 C CA . MET A 1 613 ? -16.489 -18.853 11.418 1.00 96.62 613 MET A CA 1
ATOM 4710 C C . MET A 1 613 ? -15.124 -18.621 12.059 1.00 96.62 613 MET A C 1
ATOM 4712 O O . MET A 1 613 ? -14.088 -18.887 11.442 1.00 96.62 613 MET A O 1
ATOM 4716 N N . LYS A 1 614 ? -15.136 -18.152 13.299 1.00 95.38 614 LYS A N 1
ATOM 4717 C CA . LYS A 1 614 ? -13.968 -18.034 14.167 1.00 95.38 614 LYS A CA 1
ATOM 4718 C C . LYS A 1 614 ? -14.234 -18.863 15.409 1.00 95.38 614 LYS A C 1
ATOM 4720 O O . LYS A 1 614 ? -15.301 -18.735 16.000 1.00 95.38 614 LYS A O 1
ATOM 4725 N N . ASN A 1 615 ? -13.322 -19.768 15.740 1.00 95.25 615 ASN A N 1
ATOM 4726 C CA . ASN A 1 615 ? -13.517 -20.748 16.806 1.00 95.25 615 ASN A CA 1
ATOM 4727 C C . ASN A 1 615 ? -12.353 -20.668 17.789 1.00 95.25 615 ASN A C 1
ATOM 4729 O O . ASN A 1 615 ? -11.194 -20.664 17.364 1.00 95.25 615 ASN A O 1
ATOM 4733 N N . VAL A 1 616 ? -12.671 -20.712 19.078 1.00 94.44 616 VAL A N 1
ATOM 4734 C CA . VAL A 1 616 ? -11.716 -20.922 20.171 1.00 94.44 616 VAL A CA 1
ATOM 4735 C C . VAL A 1 616 ? -11.942 -22.322 20.737 1.00 94.44 616 VAL A C 1
ATOM 4737 O O . VAL A 1 616 ? -13.091 -22.729 20.918 1.00 94.44 616 VAL A O 1
ATOM 4740 N N . LEU A 1 617 ? -10.876 -23.089 20.978 1.00 93.25 617 LEU A N 1
ATOM 4741 C CA . LEU A 1 617 ? -10.968 -24.458 21.491 1.00 93.25 617 LEU A CA 1
ATOM 4742 C C . LEU A 1 617 ? -9.869 -24.782 22.515 1.00 93.25 617 LEU A C 1
ATOM 4744 O O . LEU A 1 617 ? -8.695 -24.458 22.314 1.00 93.25 617 LEU A O 1
ATOM 4748 N N . GLY A 1 618 ? -10.236 -25.556 23.539 1.00 90.12 618 GLY A N 1
ATOM 4749 C CA . GLY A 1 618 ? -9.296 -26.192 24.460 1.00 90.12 618 GLY A CA 1
ATOM 4750 C C . GLY A 1 618 ? -8.756 -25.246 25.527 1.00 90.12 618 GLY A C 1
ATOM 4751 O O . GLY A 1 618 ? -7.542 -25.174 25.712 1.00 90.12 618 GLY A O 1
ATOM 4752 N N . ASP A 1 619 ? -9.643 -24.514 26.199 1.00 87.88 619 ASP A N 1
ATOM 4753 C CA . ASP A 1 619 ? -9.319 -23.484 27.195 1.00 87.88 619 ASP A CA 1
ATOM 4754 C C . ASP A 1 619 ? -8.437 -22.350 26.619 1.00 87.88 619 ASP A C 1
ATOM 4756 O O . ASP A 1 619 ? -7.475 -21.902 27.253 1.00 87.88 619 ASP A O 1
ATOM 4760 N N . GLY A 1 620 ? -8.739 -21.907 25.392 1.00 87.69 620 GLY A N 1
ATOM 4761 C CA . GLY A 1 620 ? -8.008 -20.852 24.675 1.00 87.69 620 GLY A CA 1
ATOM 4762 C C . GLY A 1 620 ? -6.686 -21.292 24.027 1.00 87.69 620 GLY A C 1
ATOM 4763 O O . GLY A 1 620 ? -5.889 -20.452 23.609 1.00 87.69 620 GLY A O 1
ATOM 4764 N N . ARG A 1 621 ? -6.416 -22.602 23.944 1.00 89.69 621 ARG A N 1
ATOM 4765 C CA . ARG A 1 621 ? -5.168 -23.160 23.378 1.00 89.69 621 ARG A CA 1
ATOM 4766 C C . ARG A 1 621 ? -5.168 -23.306 21.859 1.00 89.69 621 ARG A C 1
ATOM 4768 O O . ARG A 1 621 ? -4.118 -23.586 21.283 1.00 89.69 621 ARG A O 1
ATOM 4775 N N . MET A 1 622 ? -6.312 -23.171 21.200 1.00 92.75 622 MET A N 1
ATOM 4776 C CA . MET A 1 622 ? -6.422 -23.260 19.748 1.00 92.75 622 MET A CA 1
ATOM 4777 C C . MET A 1 622 ? -7.371 -22.197 19.211 1.00 92.75 622 MET A C 1
ATOM 4779 O O . MET A 1 622 ? -8.482 -22.044 19.714 1.00 92.75 622 MET A O 1
ATOM 4783 N N . THR A 1 623 ? -6.959 -21.529 18.138 1.00 93.50 623 THR A N 1
ATOM 4784 C CA . THR A 1 623 ? -7.853 -20.759 17.270 1.00 93.50 623 THR A CA 1
ATOM 4785 C C . THR A 1 623 ? -7.996 -21.470 15.927 1.00 93.50 623 THR A C 1
ATOM 4787 O O . THR A 1 623 ? -7.042 -22.057 15.412 1.00 93.50 623 THR A O 1
ATOM 4790 N N . ALA A 1 624 ? -9.207 -21.463 15.373 1.00 94.56 624 ALA A N 1
ATOM 4791 C CA . ALA A 1 624 ? -9.521 -22.078 14.087 1.00 94.56 624 ALA A CA 1
ATOM 4792 C C . ALA A 1 624 ? -10.482 -21.181 13.297 1.00 94.56 624 ALA A C 1
ATOM 4794 O O . ALA A 1 624 ? -11.695 -21.174 13.523 1.00 94.56 624 ALA A O 1
ATOM 4795 N N . ASN A 1 625 ? -9.923 -20.421 12.360 1.00 95.69 625 ASN A N 1
ATOM 4796 C CA . ASN A 1 625 ? -10.628 -19.415 11.576 1.00 95.69 625 ASN A CA 1
ATOM 4797 C C . ASN A 1 625 ? -10.823 -19.919 10.148 1.00 95.69 625 ASN A C 1
ATOM 4799 O O . ASN A 1 625 ? -9.852 -20.254 9.474 1.00 95.69 625 ASN A O 1
ATOM 4803 N N . LEU A 1 626 ? -12.069 -19.960 9.674 1.00 96.81 626 LEU A N 1
ATOM 4804 C CA . LEU A 1 626 ? -12.431 -20.411 8.328 1.00 96.81 626 LEU A CA 1
ATOM 4805 C C . LEU A 1 626 ? -13.231 -19.322 7.607 1.00 96.81 626 LEU A C 1
ATOM 4807 O O . LEU A 1 626 ? -14.140 -18.731 8.190 1.00 96.81 626 LEU A O 1
ATOM 4811 N N . ALA A 1 627 ? -12.938 -19.094 6.328 1.00 97.81 627 ALA A N 1
ATOM 4812 C CA . ALA A 1 627 ? -13.660 -18.155 5.472 1.00 97.81 627 ALA A CA 1
ATOM 4813 C C . ALA A 1 627 ? -13.901 -18.753 4.080 1.00 97.81 627 ALA A C 1
ATOM 4815 O O . ALA A 1 627 ? -13.000 -19.335 3.477 1.00 97.81 627 ALA A O 1
ATOM 4816 N N . GLY A 1 628 ? -15.107 -18.578 3.544 1.00 97.94 628 GLY A N 1
ATOM 4817 C CA . GLY A 1 628 ? -15.463 -18.888 2.164 1.00 97.94 628 GLY A CA 1
ATOM 4818 C C . GLY A 1 628 ? -16.061 -17.664 1.482 1.00 97.94 628 GLY A C 1
ATOM 4819 O O . GLY A 1 628 ? -16.941 -17.007 2.036 1.00 97.94 628 GLY A O 1
ATOM 4820 N N . PHE A 1 629 ? -15.578 -17.347 0.282 1.00 97.56 629 PHE A N 1
ATOM 4821 C CA . PHE A 1 629 ? -15.911 -16.099 -0.405 1.00 97.56 629 PHE A CA 1
ATOM 4822 C C . PHE A 1 629 ? -16.219 -16.298 -1.892 1.00 97.56 629 PHE A C 1
ATOM 4824 O O . PHE A 1 629 ? -15.664 -17.179 -2.553 1.00 97.56 629 PHE A O 1
ATOM 4831 N N . TYR A 1 630 ? -17.100 -15.443 -2.415 1.00 97.50 630 TYR A N 1
ATOM 4832 C CA . TYR A 1 630 ? -17.447 -15.314 -3.830 1.00 97.50 630 TYR A CA 1
ATOM 4833 C C . TYR A 1 630 ? -17.594 -13.825 -4.164 1.00 97.50 630 TYR A C 1
ATOM 4835 O O . TYR A 1 630 ? -18.456 -13.141 -3.614 1.00 97.50 630 TYR A O 1
ATOM 4843 N N . TYR A 1 631 ? -16.712 -13.310 -5.016 1.00 96.25 631 TYR A N 1
ATOM 4844 C CA . TYR A 1 631 ? -16.585 -11.898 -5.366 1.00 96.25 631 TYR A CA 1
ATOM 4845 C C . TYR A 1 631 ? -16.817 -11.704 -6.868 1.00 96.25 631 TYR A C 1
ATOM 4847 O O . TYR A 1 631 ? -16.174 -12.359 -7.694 1.00 96.25 631 TYR A O 1
ATOM 4855 N N . GLU A 1 632 ? -17.686 -10.758 -7.217 1.00 95.81 632 GLU A N 1
ATOM 4856 C CA . GLU A 1 632 ? -17.961 -10.352 -8.599 1.00 95.81 632 GLU A CA 1
ATOM 4857 C C . GLU A 1 632 ? -17.360 -8.969 -8.846 1.00 95.81 632 GLU A C 1
ATOM 4859 O O . GLU A 1 632 ? -17.850 -7.975 -8.307 1.00 95.81 632 GLU A O 1
ATOM 4864 N N . TYR A 1 633 ? -16.294 -8.903 -9.644 1.00 94.00 633 TYR A N 1
ATOM 4865 C CA . TYR A 1 633 ? -15.670 -7.652 -10.060 1.00 94.00 633 TYR A CA 1
ATOM 4866 C C . TYR A 1 633 ? -16.313 -7.151 -11.351 1.00 94.00 633 TYR A C 1
ATOM 4868 O O . TYR A 1 633 ? -16.270 -7.831 -12.377 1.00 94.00 633 TYR A O 1
ATOM 4876 N N . GLN A 1 634 ? -16.864 -5.942 -11.293 1.00 93.56 634 GLN A N 1
ATOM 4877 C CA . GLN A 1 634 ? -17.457 -5.243 -12.430 1.00 93.56 634 GLN A CA 1
ATOM 4878 C C . GLN A 1 634 ? -16.513 -4.117 -12.847 1.00 93.56 634 GLN A C 1
ATOM 4880 O O . GLN A 1 634 ? -16.163 -3.253 -12.039 1.00 93.56 634 GLN A O 1
ATOM 4885 N N . GLY A 1 635 ? -16.065 -4.146 -14.099 1.00 91.06 635 GLY A N 1
ATOM 4886 C CA . GLY A 1 635 ? -15.103 -3.191 -14.632 1.00 91.06 635 GLY A CA 1
ATOM 4887 C C . GLY A 1 635 ? -13.714 -3.243 -13.980 1.00 91.06 635 GLY A C 1
ATOM 4888 O O . GLY A 1 635 ? -13.071 -2.201 -13.868 1.00 91.06 635 GLY A O 1
ATOM 4889 N N . TYR A 1 636 ? -13.236 -4.426 -13.577 1.00 92.00 636 TYR A N 1
ATOM 4890 C CA . TYR A 1 636 ? -11.863 -4.667 -13.118 1.00 92.00 636 TYR A CA 1
ATOM 4891 C C . TYR A 1 636 ? -10.834 -4.028 -14.059 1.00 92.00 636 TYR A C 1
ATOM 4893 O O . TYR A 1 636 ? -10.834 -4.271 -15.270 1.00 92.00 636 TYR A O 1
ATOM 4901 N N . GLN A 1 637 ? -9.966 -3.187 -13.501 1.00 91.81 637 GLN A N 1
ATOM 4902 C CA . GLN A 1 637 ? -9.066 -2.344 -14.283 1.00 91.81 637 GLN A CA 1
ATOM 4903 C C . GLN A 1 637 ? -7.756 -3.072 -14.616 1.00 91.81 637 GLN A C 1
ATOM 4905 O O . GLN A 1 637 ? -6.938 -3.353 -13.734 1.00 91.81 637 GLN A O 1
ATOM 4910 N N . ILE A 1 638 ? -7.516 -3.308 -15.908 1.00 89.19 638 ILE A N 1
ATOM 4911 C CA . ILE A 1 638 ? -6.289 -3.924 -16.428 1.00 89.19 638 ILE A CA 1
ATOM 4912 C C . ILE A 1 638 ? -5.576 -3.032 -17.447 1.00 89.19 638 ILE A C 1
ATOM 4914 O O . ILE A 1 638 ? -6.191 -2.238 -18.157 1.00 89.19 638 ILE A O 1
ATOM 4918 N N . THR A 1 639 ? -4.269 -3.229 -17.594 1.00 86.69 639 THR A N 1
ATOM 4919 C CA . THR A 1 639 ? -3.486 -2.669 -18.702 1.00 86.69 639 THR A CA 1
ATOM 4920 C C . THR A 1 639 ? -3.538 -3.587 -19.922 1.00 86.69 639 THR A C 1
ATOM 4922 O O . THR A 1 639 ? -3.314 -4.791 -19.807 1.00 86.69 639 THR A O 1
ATOM 4925 N N . ARG A 1 640 ? -3.744 -3.022 -21.116 1.00 79.94 640 ARG A N 1
ATOM 4926 C CA . ARG A 1 640 ? -3.521 -3.695 -22.406 1.00 79.94 640 ARG A CA 1
ATOM 4927 C C . ARG A 1 640 ? -2.711 -2.816 -23.358 1.00 79.94 640 ARG A C 1
ATOM 4929 O O . ARG A 1 640 ? -2.716 -1.594 -23.244 1.00 79.94 640 ARG A O 1
ATOM 4936 N N . ILE A 1 641 ? -2.050 -3.426 -24.340 1.00 74.12 641 ILE A N 1
ATOM 4937 C CA . ILE A 1 641 ? -1.361 -2.683 -25.403 1.00 74.12 641 ILE A CA 1
ATOM 4938 C C . ILE A 1 641 ? -2.318 -2.464 -26.579 1.00 74.12 641 ILE A C 1
ATOM 4940 O O . ILE A 1 641 ? -2.857 -3.418 -27.136 1.00 74.12 641 ILE A O 1
ATOM 4944 N N . VAL A 1 642 ? -2.499 -1.209 -26.993 1.00 69.12 642 VAL A N 1
ATOM 4945 C CA . VAL A 1 642 ? -3.260 -0.830 -28.194 1.00 69.12 642 VAL A CA 1
ATOM 4946 C C . VAL A 1 642 ? -2.344 -0.015 -29.097 1.00 69.12 642 VAL A C 1
ATOM 4948 O O . VAL A 1 642 ? -1.782 0.977 -28.652 1.00 69.12 642 VAL A O 1
ATOM 4951 N N . ASN A 1 643 ? -2.160 -0.439 -30.353 1.00 61.66 643 ASN A N 1
ATOM 4952 C CA . ASN A 1 643 ? -1.296 0.213 -31.356 1.00 61.66 643 ASN A CA 1
ATOM 4953 C C . ASN A 1 643 ? 0.078 0.686 -30.806 1.00 61.66 643 ASN A C 1
ATOM 4955 O O . ASN A 1 643 ? 0.547 1.772 -31.134 1.00 61.66 643 ASN A O 1
ATOM 4959 N N . ARG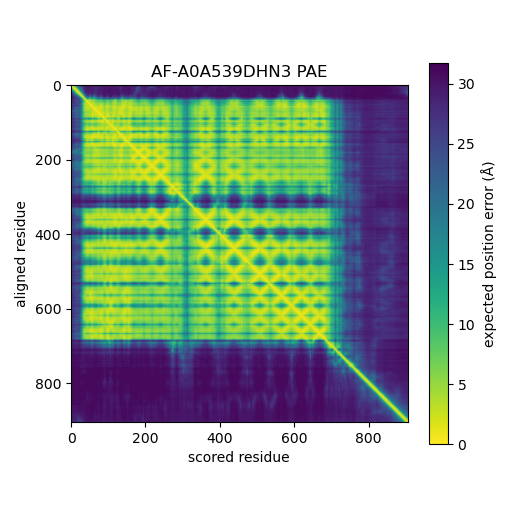 A 1 644 ? 0.727 -0.166 -29.991 1.00 63.84 644 ARG A N 1
ATOM 4960 C CA . ARG A 1 644 ? 2.025 0.037 -29.297 1.00 63.84 644 ARG A CA 1
ATOM 4961 C C . ARG A 1 644 ? 2.016 0.916 -28.032 1.00 63.84 644 ARG A C 1
ATOM 4963 O O . ARG A 1 644 ? 3.050 0.984 -27.379 1.00 63.84 644 ARG A O 1
ATOM 4970 N N . THR A 1 645 ? 0.893 1.517 -27.641 1.00 67.44 645 THR A N 1
ATOM 4971 C CA . THR A 1 645 ? 0.778 2.310 -26.399 1.00 67.44 645 THR A CA 1
ATOM 4972 C C . THR A 1 645 ? 0.075 1.521 -25.294 1.00 67.44 645 THR A C 1
ATOM 4974 O O . THR A 1 645 ? -0.804 0.700 -25.565 1.00 67.44 645 THR A O 1
ATOM 4977 N N . SER A 1 646 ? 0.463 1.781 -24.043 1.00 78.44 646 SER A N 1
ATOM 4978 C CA . SER A 1 646 ? -0.206 1.263 -22.845 1.00 78.44 646 SER A CA 1
ATOM 4979 C C . SER A 1 646 ? -1.558 1.953 -22.643 1.00 78.44 646 SER A C 1
ATOM 4981 O O . SER A 1 646 ? -1.628 3.180 -22.588 1.00 78.44 646 SER A O 1
ATOM 4983 N N . VAL A 1 647 ? -2.632 1.171 -22.551 1.00 84.56 647 VAL A N 1
ATOM 4984 C CA . VAL A 1 647 ? -4.009 1.648 -22.380 1.00 84.56 647 VAL A CA 1
ATOM 4985 C C . VAL A 1 647 ? -4.683 0.814 -21.300 1.00 84.56 647 VAL A C 1
ATOM 4987 O O . VAL A 1 647 ? -4.862 -0.394 -21.457 1.00 84.56 647 VAL A O 1
ATOM 4990 N N . ASN A 1 648 ? -5.102 1.465 -20.222 1.00 89.88 648 ASN A N 1
ATOM 4991 C CA . ASN A 1 648 ? -5.936 0.857 -19.198 1.00 89.88 648 ASN A CA 1
ATOM 4992 C C . ASN A 1 648 ? -7.369 0.711 -19.722 1.00 89.88 648 ASN A C 1
ATOM 4994 O O . ASN A 1 648 ? -7.882 1.583 -20.434 1.00 89.88 648 ASN A O 1
ATOM 4998 N N . ALA A 1 649 ? -7.990 -0.416 -19.395 1.00 86.62 649 ALA A N 1
ATOM 4999 C CA . ALA A 1 649 ? -9.335 -0.786 -19.797 1.00 86.62 649 ALA A CA 1
ATOM 5000 C C . ALA A 1 649 ? -9.998 -1.641 -18.711 1.00 86.62 649 ALA A C 1
ATOM 5002 O O . ALA A 1 649 ? -9.326 -2.293 -17.915 1.00 86.62 649 ALA A O 1
ATOM 5003 N N . ASN A 1 650 ? -11.323 -1.645 -18.721 1.00 90.25 650 ASN A N 1
ATOM 5004 C CA . ASN A 1 650 ? -12.164 -2.333 -17.753 1.00 90.25 650 ASN A CA 1
ATOM 5005 C C . ASN A 1 650 ? -12.673 -3.664 -18.345 1.00 90.25 650 ASN A C 1
ATOM 5007 O O . ASN A 1 650 ? -12.970 -3.728 -19.542 1.00 90.25 650 ASN A O 1
ATOM 5011 N N . LEU A 1 651 ? -12.768 -4.714 -17.525 1.00 89.88 651 LEU A N 1
ATOM 5012 C CA . LEU A 1 651 ? -13.399 -6.003 -17.853 1.00 89.88 651 LEU A CA 1
ATOM 5013 C C . LEU A 1 651 ? -14.067 -6.621 -16.621 1.00 89.88 651 LEU A C 1
ATOM 5015 O O . LEU A 1 651 ? -13.720 -6.252 -15.506 1.00 89.88 651 LEU A O 1
ATOM 5019 N N . ASP A 1 652 ? -14.976 -7.577 -16.793 1.00 91.88 652 ASP A N 1
ATOM 5020 C CA . ASP A 1 652 ? -15.585 -8.265 -15.647 1.00 91.88 652 ASP A CA 1
ATOM 5021 C C . ASP A 1 652 ? -14.828 -9.557 -15.310 1.00 91.88 652 ASP A C 1
ATOM 5023 O O . ASP A 1 652 ? -14.321 -10.264 -16.192 1.00 91.88 652 ASP A O 1
ATOM 5027 N N . ALA A 1 653 ? -14.730 -9.851 -14.014 1.00 91.81 653 ALA A N 1
ATOM 5028 C CA . ALA A 1 653 ? -14.020 -11.007 -13.478 1.00 91.81 653 ALA A CA 1
ATOM 5029 C C . ALA A 1 653 ? -14.716 -11.562 -12.227 1.00 91.81 653 ALA A C 1
ATOM 5031 O O . ALA A 1 653 ? -15.364 -10.836 -11.476 1.00 91.81 653 ALA A O 1
ATOM 5032 N N . THR A 1 654 ? -14.544 -12.855 -11.961 1.00 94.50 654 THR A N 1
ATOM 5033 C CA . THR A 1 654 ? -15.067 -13.514 -10.754 1.00 94.50 654 THR A CA 1
ATOM 5034 C C . THR A 1 654 ? -13.949 -14.191 -9.982 1.00 94.50 654 THR A C 1
ATOM 5036 O O . THR A 1 654 ? -12.983 -14.691 -10.562 1.00 94.50 654 THR A O 1
ATOM 5039 N N . ILE A 1 655 ? -14.061 -14.187 -8.654 1.00 95.00 655 ILE A N 1
ATOM 5040 C CA . ILE A 1 655 ? -13.068 -14.772 -7.752 1.00 95.00 655 ILE A CA 1
ATOM 5041 C C . ILE A 1 655 ? -13.798 -15.491 -6.629 1.00 95.00 655 ILE A C 1
ATOM 5043 O O . ILE A 1 655 ? -14.671 -14.921 -5.984 1.00 95.00 655 ILE A O 1
ATOM 5047 N N . LYS A 1 656 ? -13.437 -16.745 -6.373 1.00 96.88 656 LYS A N 1
ATOM 5048 C CA . LYS A 1 656 ? -14.004 -17.543 -5.284 1.00 96.88 656 LYS A CA 1
ATOM 5049 C C . LYS A 1 656 ? -12.933 -18.377 -4.611 1.00 96.88 656 LYS A C 1
ATOM 5051 O O . LYS A 1 656 ? -11.965 -18.785 -5.255 1.00 96.88 656 LYS A O 1
ATOM 5056 N N . GLY A 1 657 ? -13.105 -18.643 -3.327 1.00 97.06 657 GLY A N 1
ATOM 5057 C CA . GLY A 1 657 ? -12.084 -19.342 -2.568 1.00 97.06 657 GLY A CA 1
ATOM 5058 C C . GLY A 1 657 ? -12.510 -19.766 -1.177 1.00 97.06 657 GLY A C 1
ATOM 5059 O O . GLY A 1 657 ? -13.615 -19.475 -0.717 1.00 97.06 657 GLY A O 1
ATOM 5060 N N . LEU A 1 658 ? -11.590 -20.483 -0.543 1.00 97.62 658 LEU A N 1
ATOM 5061 C CA . LEU A 1 658 ? -11.640 -20.908 0.847 1.00 97.62 658 LEU A CA 1
ATOM 5062 C C . LEU A 1 658 ? -10.302 -20.541 1.492 1.00 97.62 658 LEU A C 1
ATOM 5064 O O . LEU A 1 658 ? -9.247 -20.792 0.909 1.00 97.62 658 LEU A O 1
ATOM 5068 N N . GLU A 1 659 ? -10.345 -19.981 2.690 1.00 97.25 659 GLU A N 1
ATOM 5069 C CA . GLU A 1 659 ? -9.179 -19.708 3.527 1.00 97.25 659 GLU A CA 1
ATOM 5070 C C . GLU A 1 659 ? -9.384 -20.330 4.906 1.00 97.25 659 GLU A C 1
ATOM 5072 O O . GLU A 1 659 ? -10.501 -20.354 5.429 1.00 97.25 659 GLU A O 1
ATOM 5077 N N . ALA A 1 660 ? -8.302 -20.851 5.476 1.00 96.06 660 ALA A N 1
ATOM 5078 C CA . ALA A 1 660 ? -8.280 -21.422 6.811 1.00 96.06 660 ALA A CA 1
ATOM 5079 C C . ALA A 1 660 ? -6.978 -21.046 7.522 1.00 96.06 660 ALA A C 1
ATOM 5081 O O . ALA A 1 660 ? -5.900 -21.185 6.943 1.00 96.06 660 ALA A O 1
ATOM 5082 N N . GLU A 1 661 ? -7.082 -20.597 8.768 1.00 94.88 661 GLU A N 1
ATOM 5083 C CA . GLU A 1 661 ? -5.950 -20.263 9.634 1.00 94.88 661 GLU A CA 1
ATOM 5084 C C . GLU A 1 661 ? -6.148 -20.940 10.983 1.00 94.88 661 GLU A C 1
ATOM 5086 O O . GLU A 1 661 ? -7.204 -20.816 11.608 1.00 94.88 661 GLU A O 1
ATOM 5091 N N . PHE A 1 662 ? -5.126 -21.669 11.414 1.00 93.62 662 PHE A N 1
ATOM 5092 C CA . PHE A 1 662 ? -5.101 -22.372 12.685 1.00 93.62 662 PHE A CA 1
ATOM 5093 C C . PHE A 1 662 ? -3.827 -21.999 13.435 1.00 93.62 662 PHE A C 1
ATOM 5095 O O . PHE A 1 662 ? -2.733 -22.167 12.893 1.00 93.62 662 PHE A O 1
ATOM 5102 N N . THR A 1 663 ? -3.961 -21.579 14.689 1.00 92.00 663 THR A N 1
ATOM 5103 C CA . THR A 1 663 ? -2.839 -21.494 15.630 1.00 92.00 663 THR A CA 1
ATOM 5104 C C . THR A 1 663 ? -3.171 -22.382 16.826 1.00 92.00 663 THR A C 1
ATOM 5106 O O . THR A 1 663 ? -4.270 -22.297 17.373 1.00 92.00 663 THR A O 1
ATOM 5109 N N . TRP A 1 664 ? -2.259 -23.273 17.215 1.00 92.94 664 TRP A N 1
ATOM 5110 C CA . TRP A 1 664 ? -2.486 -24.271 18.265 1.00 92.94 664 TRP A CA 1
ATOM 5111 C C . TRP A 1 664 ? -1.273 -24.420 19.182 1.00 92.94 664 TRP A C 1
ATOM 5113 O O . TRP A 1 664 ? -0.184 -24.754 18.719 1.00 92.94 664 TRP A O 1
ATOM 5123 N N . GLU A 1 665 ? -1.478 -24.241 20.487 1.00 92.69 665 GLU A N 1
ATOM 5124 C CA . GLU A 1 665 ? -0.493 -24.491 21.539 1.00 92.69 665 GLU A CA 1
ATOM 5125 C C . GLU A 1 665 ? -0.906 -25.703 22.401 1.00 92.69 665 GLU A C 1
ATOM 5127 O O . GLU A 1 665 ? -1.532 -25.556 23.457 1.00 92.69 665 GLU A O 1
ATOM 5132 N N . PRO A 1 666 ? -0.578 -26.944 21.987 1.00 89.44 666 PRO A N 1
ATOM 5133 C CA . PRO A 1 666 ? -0.865 -28.131 22.794 1.00 89.44 666 PRO A CA 1
ATOM 5134 C C . PRO A 1 666 ? -0.191 -28.091 24.172 1.00 89.44 666 PRO A C 1
ATOM 5136 O O . PRO A 1 666 ? -0.759 -28.573 25.152 1.00 89.44 666 PRO A O 1
ATOM 5139 N N . THR A 1 667 ? 1.009 -27.515 24.264 1.00 89.06 667 THR A N 1
ATOM 5140 C CA . THR A 1 667 ? 1.806 -27.424 25.494 1.00 89.06 667 THR A CA 1
ATOM 5141 C C . THR A 1 667 ? 2.576 -26.115 25.520 1.00 89.06 667 THR A C 1
ATOM 5143 O O . THR A 1 667 ? 3.142 -25.749 24.495 1.00 89.06 667 THR A O 1
ATOM 5146 N N . ASN A 1 668 ? 2.667 -25.488 26.694 1.00 82.88 668 ASN A N 1
ATOM 5147 C CA . ASN A 1 668 ? 3.336 -24.206 26.916 1.00 82.88 668 ASN A CA 1
ATOM 5148 C C . ASN A 1 668 ? 4.736 -24.191 26.256 1.00 82.88 668 ASN A C 1
ATOM 5150 O O . ASN A 1 668 ? 5.601 -24.989 26.628 1.00 82.88 668 ASN A O 1
ATOM 5154 N N . GLY A 1 669 ? 4.952 -23.309 25.278 1.00 82.31 669 GLY A N 1
ATOM 5155 C CA . GLY A 1 669 ? 6.202 -23.191 24.515 1.00 82.31 669 GLY A CA 1
ATOM 5156 C C . GLY A 1 669 ? 6.311 -24.054 23.246 1.00 82.31 669 GLY A C 1
ATOM 5157 O O . GLY A 1 669 ? 7.392 -24.121 22.662 1.00 82.31 669 GLY A O 1
ATOM 5158 N N . LEU A 1 670 ? 5.230 -24.700 22.795 1.00 88.75 670 LEU A N 1
ATOM 5159 C CA . LEU A 1 670 ? 5.141 -25.372 21.491 1.00 88.75 670 LEU A CA 1
ATOM 5160 C C . LEU A 1 670 ? 3.890 -24.898 20.747 1.00 88.75 670 LEU A C 1
ATOM 5162 O O . LEU A 1 670 ? 2.792 -25.363 21.036 1.00 88.75 670 LEU A O 1
ATOM 5166 N N . VAL A 1 671 ? 4.081 -24.025 19.758 1.00 88.44 671 VAL A N 1
ATOM 5167 C CA . VAL A 1 671 ? 3.013 -23.472 18.912 1.00 88.44 671 VAL A CA 1
ATOM 5168 C C . VAL A 1 671 ? 3.111 -24.046 17.497 1.00 88.44 671 VAL A C 1
ATOM 5170 O O . VAL A 1 671 ? 4.202 -24.159 16.938 1.00 88.44 671 VAL A O 1
ATOM 5173 N N . PHE A 1 672 ? 1.963 -24.385 16.913 1.00 90.94 672 PHE A N 1
ATOM 5174 C CA . PHE A 1 672 ? 1.801 -24.731 15.504 1.00 90.94 672 PHE A CA 1
ATOM 5175 C C . PHE A 1 672 ? 0.922 -23.686 14.814 1.00 90.94 672 PHE A C 1
ATOM 5177 O O . PHE A 1 672 ? -0.242 -23.540 15.180 1.00 90.94 672 PHE A O 1
ATOM 5184 N N . ASP A 1 673 ? 1.450 -23.019 13.789 1.00 89.88 673 ASP A N 1
ATOM 5185 C CA . ASP A 1 673 ? 0.683 -22.184 12.860 1.00 89.88 673 ASP A CA 1
ATOM 5186 C C . ASP A 1 673 ? 0.478 -22.936 11.531 1.00 89.88 673 ASP A C 1
ATOM 5188 O O . ASP A 1 673 ? 1.421 -23.506 10.974 1.00 89.88 673 ASP A O 1
ATOM 5192 N N . LEU A 1 674 ? -0.751 -22.946 11.010 1.00 92.12 674 LEU A N 1
ATOM 5193 C CA . LEU A 1 674 ? -1.108 -23.558 9.729 1.00 92.12 674 LEU A CA 1
ATOM 5194 C C . LEU A 1 674 ? -2.097 -22.675 8.966 1.00 92.12 674 LEU A C 1
ATOM 5196 O O . LEU A 1 674 ? -3.247 -22.519 9.370 1.00 92.12 674 LEU A O 1
ATOM 5200 N N . ASN A 1 675 ? -1.662 -22.193 7.803 1.00 92.81 675 ASN A N 1
ATOM 5201 C CA . ASN A 1 675 ? -2.461 -21.360 6.911 1.00 92.81 675 ASN A CA 1
ATOM 5202 C C . ASN A 1 675 ? -2.701 -22.094 5.587 1.00 92.81 675 ASN A C 1
ATOM 5204 O O . ASN A 1 675 ? -1.763 -22.604 4.973 1.00 92.81 675 ASN A O 1
ATOM 5208 N N . LEU A 1 676 ? -3.951 -22.140 5.132 1.00 94.62 676 LEU A N 1
ATOM 5209 C CA . LEU A 1 676 ? -4.363 -22.790 3.888 1.00 94.62 676 LEU A CA 1
ATOM 5210 C C . LEU A 1 676 ? -5.217 -21.830 3.056 1.00 94.62 676 LEU A C 1
ATOM 5212 O O . LEU A 1 676 ? -6.118 -21.173 3.572 1.00 94.62 676 LEU A O 1
ATOM 5216 N N . GLY A 1 677 ? -4.958 -21.788 1.749 1.00 94.62 677 GLY A N 1
ATOM 5217 C CA . GLY A 1 677 ? -5.728 -21.003 0.789 1.00 94.62 677 GLY A CA 1
ATOM 5218 C C . GLY A 1 677 ? -6.039 -21.813 -0.465 1.00 94.62 677 GLY A C 1
ATOM 5219 O O . GLY A 1 677 ? -5.149 -22.407 -1.070 1.00 94.62 677 GLY A O 1
ATOM 5220 N N . TYR A 1 678 ? -7.306 -21.815 -0.871 1.00 95.44 678 TYR A N 1
ATOM 5221 C CA . TYR A 1 678 ? -7.754 -22.237 -2.193 1.00 95.44 678 TYR A CA 1
ATOM 5222 C C . TYR A 1 678 ? -8.383 -21.037 -2.898 1.00 95.44 678 TYR A C 1
ATOM 5224 O O . TYR A 1 678 ? -9.276 -20.393 -2.347 1.00 95.44 678 TYR A O 1
ATOM 5232 N N . LEU A 1 679 ? -7.937 -20.754 -4.120 1.00 95.69 679 LEU A N 1
ATOM 5233 C CA . LEU A 1 679 ? -8.381 -19.611 -4.909 1.00 95.69 679 LEU A CA 1
ATOM 5234 C C . LEU A 1 679 ? -8.657 -20.048 -6.351 1.00 95.69 679 LEU A C 1
ATOM 5236 O O . LEU A 1 679 ? -7.829 -20.703 -6.984 1.00 95.69 679 LEU A O 1
ATOM 5240 N N . ASN A 1 680 ? -9.809 -19.652 -6.884 1.00 95.06 680 ASN A N 1
ATOM 5241 C CA . ASN A 1 680 ? -10.156 -19.791 -8.291 1.00 95.06 680 ASN A CA 1
ATOM 5242 C C . ASN A 1 680 ? -10.664 -18.440 -8.810 1.00 95.06 680 ASN A C 1
ATOM 5244 O O . ASN A 1 680 ? -11.701 -17.950 -8.364 1.00 95.06 680 ASN A O 1
ATOM 5248 N N . SER A 1 681 ? -9.913 -17.844 -9.733 1.00 91.56 681 SER A N 1
ATOM 5249 C CA . SER A 1 681 ? -10.211 -16.560 -10.367 1.00 91.56 681 SER A CA 1
ATOM 5250 C C . SER A 1 681 ? -10.304 -16.711 -11.885 1.00 91.56 681 SER A C 1
ATOM 5252 O O . SER A 1 681 ? -9.553 -17.475 -12.492 1.00 91.56 681 SER A O 1
ATOM 5254 N N . GLU A 1 682 ? -11.245 -15.996 -12.497 1.00 89.12 682 GLU A N 1
ATOM 5255 C CA . GLU A 1 682 ? -11.574 -16.109 -13.920 1.00 89.12 682 GLU A CA 1
ATOM 5256 C C . GLU A 1 682 ? -12.006 -14.747 -14.481 1.00 89.12 682 GLU A C 1
ATOM 5258 O O . GLU A 1 682 ? -12.816 -14.046 -13.875 1.00 89.12 682 GLU A O 1
ATOM 5263 N N . ILE A 1 683 ? -11.473 -14.370 -15.647 1.00 87.00 683 ILE A N 1
ATOM 5264 C CA . ILE A 1 683 ? -11.959 -13.224 -16.428 1.00 87.00 683 ILE A CA 1
ATOM 5265 C C . ILE A 1 683 ? -13.189 -13.693 -17.202 1.00 87.00 683 ILE A C 1
ATOM 5267 O O . ILE A 1 683 ? -13.076 -14.581 -18.046 1.00 87.00 683 ILE A O 1
ATOM 5271 N N . THR A 1 684 ? -14.350 -13.110 -16.912 1.00 78.94 684 THR A N 1
ATOM 5272 C CA . THR A 1 684 ? -15.629 -13.529 -17.500 1.00 78.94 684 THR A CA 1
ATOM 5273 C C . THR A 1 684 ? -15.944 -12.777 -18.786 1.00 78.94 684 THR A C 1
ATOM 5275 O O . THR A 1 684 ? -16.430 -13.390 -19.736 1.00 78.94 684 THR A O 1
ATOM 5278 N N . ASP A 1 685 ? -15.601 -11.486 -18.860 1.00 69.75 685 ASP A N 1
ATOM 5279 C CA . ASP A 1 685 ? -15.787 -10.684 -20.072 1.00 69.75 685 ASP A CA 1
ATOM 5280 C C . ASP A 1 685 ? -14.478 -10.544 -20.854 1.00 69.75 685 ASP A C 1
ATOM 5282 O O . ASP A 1 685 ? -13.551 -9.816 -20.485 1.00 69.75 685 ASP A O 1
ATOM 5286 N N . SER A 1 686 ? -14.407 -11.213 -22.006 1.00 59.12 686 SER A N 1
ATOM 5287 C CA . SER A 1 686 ? -13.339 -10.966 -22.969 1.00 59.12 686 SER A CA 1
ATOM 5288 C C . SER A 1 686 ? -13.536 -9.588 -23.608 1.00 59.12 686 SER A C 1
ATOM 5290 O O . SER A 1 686 ? -14.412 -9.428 -24.465 1.00 59.12 686 SER A O 1
ATOM 5292 N N . ILE A 1 687 ? -12.694 -8.605 -23.261 1.00 57.09 687 ILE A N 1
ATOM 5293 C CA . ILE A 1 687 ? -12.630 -7.326 -23.989 1.00 57.09 687 ILE A CA 1
ATOM 5294 C C . ILE A 1 687 ? -12.533 -7.635 -25.488 1.00 57.09 687 ILE A C 1
ATOM 5296 O O . ILE A 1 687 ? -11.606 -8.323 -25.922 1.00 57.09 687 ILE A O 1
ATOM 5300 N N . GLY A 1 688 ? -13.459 -7.104 -26.289 1.00 50.75 688 GLY A N 1
ATOM 5301 C CA . GLY A 1 688 ? -13.456 -7.272 -27.743 1.00 50.75 688 GLY A CA 1
ATOM 5302 C C . GLY A 1 688 ? -12.181 -6.694 -28.363 1.00 50.75 688 GLY A C 1
ATOM 5303 O O . GLY A 1 688 ? -12.094 -5.492 -28.606 1.00 50.75 688 GLY A O 1
ATOM 5304 N N . GLY A 1 689 ? -11.177 -7.546 -28.586 1.00 52.34 689 GLY A N 1
ATOM 5305 C CA . GLY A 1 689 ? -9.822 -7.135 -28.970 1.00 52.34 689 GLY A CA 1
ATOM 5306 C C . GLY A 1 689 ? -8.707 -7.501 -27.980 1.00 52.34 689 GLY A C 1
ATOM 5307 O O . GLY A 1 689 ? -7.580 -7.060 -28.185 1.00 52.34 689 GLY A O 1
ATOM 5308 N N . LEU A 1 690 ? -8.963 -8.316 -26.949 1.00 55.72 690 LEU A N 1
ATOM 5309 C CA . LEU A 1 690 ? -7.927 -9.184 -26.375 1.00 55.72 690 LEU A CA 1
ATOM 5310 C C . LEU A 1 690 ? -7.598 -10.273 -27.405 1.00 55.72 690 LEU A C 1
ATOM 5312 O O . LEU A 1 690 ? -8.210 -11.338 -27.453 1.00 55.72 690 LEU A O 1
ATOM 5316 N N . VAL A 1 691 ? -6.668 -9.937 -28.296 1.00 53.03 691 VAL A N 1
ATOM 5317 C CA . VAL A 1 691 ? -6.113 -10.852 -29.292 1.00 53.03 691 VAL A CA 1
ATOM 5318 C C . VAL A 1 691 ? -5.066 -11.714 -28.596 1.00 53.03 691 VAL A C 1
ATOM 5320 O O . VAL A 1 691 ? -4.049 -11.189 -28.146 1.00 53.03 691 VAL A O 1
ATOM 5323 N N . ASP A 1 692 ? -5.292 -13.026 -28.529 1.00 57.12 692 ASP A N 1
ATOM 5324 C CA . ASP A 1 692 ? -4.222 -13.974 -28.218 1.00 57.12 692 ASP A CA 1
ATOM 5325 C C . ASP A 1 692 ? -3.173 -13.894 -29.349 1.00 57.12 692 ASP A C 1
ATOM 5327 O O . ASP A 1 692 ? -3.516 -14.181 -30.500 1.00 57.12 692 ASP A O 1
ATOM 5331 N N . PRO A 1 693 ? -1.912 -13.502 -29.079 1.00 52.94 693 PRO A N 1
ATOM 5332 C CA . PRO A 1 693 ? -0.882 -13.419 -30.114 1.00 52.94 693 PRO A CA 1
ATOM 5333 C C . PRO A 1 693 ? -0.526 -14.788 -30.722 1.00 52.94 693 PRO A C 1
ATOM 5335 O O . PRO A 1 693 ? 0.024 -14.834 -31.819 1.00 52.94 693 PRO A O 1
ATOM 5338 N N . ILE A 1 694 ? -0.857 -15.899 -30.052 1.00 53.16 694 ILE A N 1
ATOM 5339 C CA . ILE A 1 694 ? -0.699 -17.267 -30.568 1.00 53.16 694 ILE A CA 1
ATOM 5340 C C . ILE A 1 694 ? -1.869 -17.634 -31.502 1.00 53.16 694 ILE A C 1
ATOM 5342 O O . ILE A 1 694 ? -1.685 -18.345 -32.491 1.00 53.16 694 ILE A O 1
ATOM 5346 N N . ASN A 1 695 ? -3.072 -17.134 -31.206 1.00 56.66 695 ASN A N 1
ATOM 5347 C CA . ASN A 1 695 ? -4.326 -17.431 -31.901 1.00 56.66 695 ASN A CA 1
ATOM 5348 C C . ASN A 1 695 ? -5.018 -16.134 -32.355 1.00 56.66 695 ASN A C 1
ATOM 5350 O O . ASN A 1 695 ? -6.117 -15.802 -31.908 1.00 56.66 695 ASN A O 1
ATOM 5354 N N . VAL A 1 696 ? -4.383 -15.391 -33.269 1.00 53.06 696 VAL A N 1
ATOM 5355 C CA . VAL A 1 696 ? -4.808 -14.021 -33.628 1.00 53.06 696 VAL A CA 1
ATOM 5356 C C . VAL A 1 696 ? -6.191 -13.912 -34.285 1.00 53.06 696 VAL A C 1
ATOM 5358 O O . VAL A 1 696 ? -6.723 -12.812 -34.416 1.00 53.06 696 VAL A O 1
ATOM 5361 N N . THR A 1 697 ? -6.787 -15.028 -34.713 1.00 56.25 697 THR A N 1
ATOM 5362 C CA . THR A 1 697 ? -8.183 -15.068 -35.179 1.00 56.25 697 THR A CA 1
ATOM 5363 C C . THR A 1 697 ? -9.169 -15.382 -34.054 1.00 56.25 697 THR A C 1
ATOM 5365 O O . THR A 1 697 ? -10.337 -15.027 -34.177 1.00 56.25 697 THR A O 1
ATOM 5368 N N . ASN A 1 698 ? -8.734 -16.051 -32.980 1.00 58.78 698 ASN A N 1
ATOM 5369 C CA . ASN A 1 698 ? -9.532 -16.531 -31.846 1.00 58.78 698 ASN A CA 1
ATOM 5370 C C . ASN A 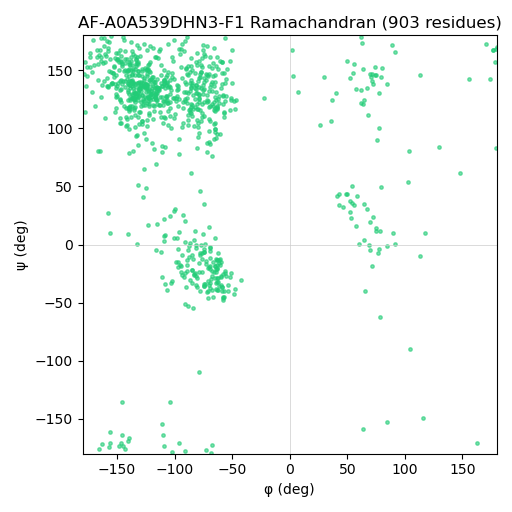1 698 ? -10.901 -17.134 -32.240 1.00 58.78 698 ASN A C 1
ATOM 5372 O O . ASN A 1 698 ? -11.938 -16.826 -31.658 1.00 58.78 698 ASN A O 1
ATOM 5376 N N . GLY A 1 699 ? -10.923 -17.929 -33.318 1.00 56.72 699 GLY A N 1
ATOM 5377 C CA . GLY A 1 699 ? -12.144 -18.535 -33.874 1.00 56.72 699 GLY A CA 1
ATOM 5378 C C . GLY A 1 699 ? -13.145 -17.564 -34.526 1.00 56.72 699 GLY A C 1
ATOM 5379 O O . GLY A 1 699 ? -14.176 -18.000 -35.037 1.00 56.72 699 GLY A O 1
ATOM 5380 N N . ASN A 1 700 ? -12.864 -16.260 -34.553 1.00 51.59 700 ASN A N 1
ATOM 5381 C CA . ASN A 1 700 ? -13.751 -15.237 -35.093 1.00 51.59 700 ASN A CA 1
ATOM 5382 C C . ASN A 1 700 ? -13.762 -15.267 -36.632 1.00 51.59 700 ASN A C 1
ATOM 5384 O O . ASN A 1 700 ? -12.808 -14.850 -37.287 1.00 51.59 700 ASN A O 1
ATOM 5388 N N . ALA A 1 701 ? -14.887 -15.694 -37.212 1.00 55.69 701 ALA A N 1
ATOM 5389 C CA . ALA A 1 701 ? -15.095 -15.787 -38.661 1.00 55.69 701 ALA A CA 1
ATOM 5390 C C . ALA A 1 701 ? -14.985 -14.445 -39.421 1.00 55.69 701 ALA A C 1
ATOM 5392 O O . ALA A 1 701 ? -14.904 -14.443 -40.649 1.00 55.69 701 ALA A O 1
ATOM 5393 N N . GLY A 1 702 ? -14.967 -13.306 -38.720 1.00 49.06 702 GLY A N 1
ATOM 5394 C CA . GLY A 1 702 ? -14.655 -12.000 -39.300 1.00 49.06 702 GLY A CA 1
ATOM 5395 C C . GLY A 1 702 ? -13.174 -11.800 -39.649 1.00 49.06 702 GLY A C 1
ATOM 5396 O O . GLY A 1 702 ? -12.873 -10.860 -40.382 1.00 49.06 702 GLY A O 1
ATOM 5397 N N . TYR A 1 703 ? -12.271 -12.663 -39.161 1.00 48.47 703 TYR A N 1
ATOM 5398 C CA . TYR A 1 703 ? -10.822 -12.575 -39.358 1.00 48.47 703 TYR A CA 1
ATOM 5399 C C . TYR A 1 703 ? -10.257 -13.778 -40.125 1.00 48.47 703 TYR A C 1
ATOM 5401 O O . TYR A 1 703 ? -10.229 -14.905 -39.632 1.00 48.47 703 TYR A O 1
ATOM 5409 N N . THR A 1 704 ? -9.726 -13.532 -41.324 1.00 51.00 704 THR A N 1
ATOM 5410 C CA . THR A 1 704 ? -8.999 -14.541 -42.109 1.00 51.00 704 THR A CA 1
ATOM 5411 C C . THR A 1 704 ? -7.533 -14.569 -41.699 1.00 51.00 704 THR A C 1
ATOM 5413 O O . THR A 1 704 ? -6.838 -13.564 -41.836 1.00 51.00 704 THR A O 1
ATOM 5416 N N . GLY A 1 705 ? -7.057 -15.723 -41.230 1.00 51.66 705 GLY A N 1
ATOM 5417 C CA . GLY A 1 705 ? -5.651 -15.952 -40.906 1.00 51.66 705 GLY A CA 1
ATOM 5418 C C . GLY A 1 705 ? -4.820 -16.344 -42.134 1.00 51.66 705 GLY A C 1
ATOM 5419 O O . GLY A 1 705 ? -5.032 -17.415 -42.695 1.00 51.66 705 GLY A O 1
ATOM 5420 N N . VAL A 1 706 ? -3.843 -15.520 -42.524 1.00 47.81 706 VAL A N 1
ATOM 5421 C CA . VAL A 1 706 ? -2.932 -15.777 -43.661 1.00 47.81 706 VAL A CA 1
ATOM 5422 C C . VAL A 1 706 ? -1.583 -16.330 -43.194 1.00 47.81 706 VAL A C 1
ATOM 5424 O O . VAL A 1 706 ? -0.920 -15.723 -42.357 1.00 47.81 706 VAL A O 1
ATOM 5427 N N . SER A 1 707 ? -1.165 -17.472 -43.742 1.00 43.41 707 SER A N 1
ATOM 5428 C CA . SER A 1 707 ? 0.130 -18.131 -43.498 1.00 43.41 707 SER A CA 1
ATOM 5429 C C . SER A 1 707 ? 1.028 -18.075 -44.736 1.00 43.41 707 SER A C 1
ATOM 5431 O O . SER A 1 707 ? 0.542 -18.391 -45.824 1.00 43.41 707 SER A O 1
ATOM 5433 N N . ASP A 1 708 ? 2.319 -17.764 -44.587 1.00 41.56 708 ASP A N 1
ATOM 5434 C CA . ASP A 1 708 ? 3.286 -17.975 -45.675 1.00 41.56 708 ASP A CA 1
ATOM 5435 C C . ASP A 1 708 ? 3.671 -19.463 -45.781 1.00 41.56 708 ASP A C 1
ATOM 5437 O O . ASP A 1 708 ? 3.683 -20.207 -44.798 1.00 41.56 708 ASP A O 1
ATOM 5441 N N . ALA A 1 709 ? 3.963 -19.895 -47.006 1.00 37.06 709 ALA A N 1
ATOM 5442 C CA . ALA A 1 709 ? 4.391 -21.246 -47.342 1.00 37.06 709 ALA A CA 1
ATOM 5443 C C . ALA A 1 709 ? 5.921 -21.384 -47.466 1.00 37.06 709 ALA A C 1
ATOM 5445 O O . ALA A 1 709 ? 6.419 -22.508 -47.469 1.00 37.06 709 ALA A O 1
ATOM 5446 N N . LEU A 1 710 ? 6.672 -20.277 -47.578 1.00 36.88 710 LEU A N 1
ATOM 5447 C CA . LEU A 1 710 ? 8.135 -20.294 -47.729 1.00 36.88 710 LEU A CA 1
ATOM 5448 C C . LEU A 1 710 ? 8.893 -20.143 -46.400 1.00 36.88 710 LEU A C 1
ATOM 5450 O O . LEU A 1 710 ? 10.022 -20.626 -46.291 1.00 36.88 710 LEU A O 1
ATOM 5454 N N . ARG A 1 711 ? 8.282 -19.556 -45.365 1.00 39.09 711 ARG A N 1
ATOM 5455 C CA . ARG A 1 711 ? 8.725 -19.658 -43.963 1.00 39.09 711 ARG A CA 1
ATOM 5456 C C . ARG A 1 711 ? 7.560 -20.074 -43.069 1.00 39.09 711 ARG A C 1
ATOM 5458 O O . ARG A 1 711 ? 6.445 -19.596 -43.244 1.00 39.09 711 ARG A O 1
ATOM 5465 N N . TRP A 1 712 ? 7.830 -20.970 -42.114 1.00 34.94 712 TRP A N 1
ATOM 5466 C CA . TRP A 1 712 ? 6.840 -21.726 -41.329 1.00 34.94 712 TRP A CA 1
ATOM 5467 C C . TRP A 1 712 ? 6.028 -20.824 -40.380 1.00 34.94 712 TRP A C 1
ATOM 5469 O O . TRP A 1 712 ? 6.279 -20.781 -39.178 1.00 34.94 712 TRP A O 1
ATOM 5479 N N . THR A 1 713 ? 5.068 -20.074 -40.923 1.00 37.22 713 THR A N 1
ATOM 5480 C CA . THR A 1 713 ? 4.423 -18.953 -40.229 1.00 37.22 713 THR A CA 1
ATOM 5481 C C . THR A 1 713 ? 2.903 -18.992 -40.393 1.00 37.22 713 THR A C 1
ATOM 5483 O O . THR A 1 713 ? 2.391 -19.054 -41.506 1.00 37.22 713 THR A O 1
ATOM 5486 N N . ARG A 1 714 ? 2.145 -18.977 -39.286 1.00 35.88 714 ARG A N 1
ATOM 5487 C CA . ARG A 1 714 ? 0.675 -19.079 -39.289 1.00 35.88 714 ARG A CA 1
ATOM 5488 C C . ARG A 1 714 ? -0.030 -17.805 -38.823 1.00 35.88 714 ARG A C 1
ATOM 5490 O O . ARG A 1 714 ? -0.067 -17.509 -37.641 1.00 35.88 714 ARG A O 1
ATOM 5497 N N . THR A 1 715 ? -0.755 -17.175 -39.741 1.00 39.12 715 THR A N 1
ATOM 5498 C CA . THR A 1 715 ? -1.819 -16.187 -39.488 1.00 39.12 715 THR A CA 1
ATOM 5499 C C . THR A 1 715 ? -1.381 -14.762 -39.119 1.00 39.12 715 THR A C 1
ATOM 5501 O O . THR A 1 715 ? -1.134 -14.430 -37.970 1.00 39.12 715 THR A O 1
ATOM 5504 N N . MET A 1 716 ? -1.414 -13.876 -40.120 1.00 43.84 716 MET A N 1
ATOM 5505 C CA . MET A 1 716 ? -1.857 -12.481 -39.962 1.00 43.84 716 MET A CA 1
ATOM 5506 C C . MET A 1 716 ? -3.385 -12.425 -40.107 1.00 43.84 716 MET A C 1
ATOM 5508 O O . MET A 1 716 ? -3.921 -13.122 -40.968 1.00 43.84 716 MET A O 1
ATOM 5512 N N . ALA A 1 717 ? -4.085 -11.603 -39.320 1.00 36.97 717 ALA A N 1
ATOM 5513 C CA . ALA A 1 717 ? -5.550 -11.521 -39.327 1.00 36.97 717 ALA A CA 1
ATOM 5514 C C . ALA A 1 717 ? -6.083 -10.366 -40.207 1.00 36.97 717 ALA A C 1
ATOM 5516 O O . ALA A 1 717 ? -5.822 -9.194 -39.933 1.00 36.97 717 ALA A O 1
ATOM 5517 N N . PHE A 1 718 ? -6.869 -10.689 -41.240 1.00 45.56 718 PHE A N 1
ATOM 5518 C CA . PHE A 1 718 ? -7.513 -9.723 -42.147 1.00 45.56 718 PHE A CA 1
ATOM 5519 C C . PHE A 1 718 ? -9.027 -9.699 -41.959 1.00 45.56 718 PHE A C 1
ATOM 5521 O O . PHE A 1 718 ? -9.644 -10.763 -41.904 1.00 45.56 718 PHE A O 1
ATOM 5528 N N . ASN A 1 719 ? -9.643 -8.512 -41.930 1.00 42.16 719 ASN A N 1
ATOM 5529 C CA . ASN A 1 719 ? -11.104 -8.422 -41.900 1.00 42.16 719 ASN A CA 1
ATOM 5530 C C . ASN A 1 719 ? -11.743 -8.717 -43.275 1.00 42.16 719 ASN A C 1
ATOM 5532 O O . ASN A 1 719 ? -11.068 -8.722 -44.306 1.00 42.16 719 ASN A O 1
ATOM 5536 N N . SER A 1 720 ? -13.063 -8.916 -43.307 1.00 39.19 720 SER A N 1
ATOM 5537 C CA . SER A 1 720 ? -13.833 -9.207 -44.532 1.00 39.19 720 SER A CA 1
ATOM 5538 C C . SER A 1 720 ? -13.822 -8.102 -45.605 1.00 39.19 720 SER A C 1
ATOM 5540 O O . SER A 1 720 ? -14.279 -8.343 -46.721 1.00 39.19 720 SER A O 1
ATOM 5542 N N . SER A 1 721 ? -13.265 -6.925 -45.303 1.00 36.50 721 SER A N 1
ATOM 5543 C CA . SER A 1 721 ? -13.033 -5.819 -46.245 1.00 36.50 721 SER A CA 1
ATOM 5544 C C . SER A 1 721 ? -11.576 -5.734 -46.733 1.00 36.50 721 SER A C 1
ATOM 5546 O O . SER A 1 721 ? -11.219 -4.778 -47.419 1.00 36.50 721 SER A O 1
ATOM 5548 N N . GLY A 1 722 ? -10.717 -6.693 -46.364 1.00 34.28 722 GLY A N 1
ATOM 5549 C CA . GLY A 1 722 ? -9.298 -6.724 -46.732 1.00 34.28 722 GLY A CA 1
ATOM 5550 C C . GLY A 1 722 ? -8.414 -5.729 -45.971 1.00 34.28 722 GLY A C 1
ATOM 5551 O O . GLY A 1 722 ? -7.267 -5.518 -46.360 1.00 34.28 722 GLY A O 1
ATOM 5552 N N . VAL A 1 723 ? -8.915 -5.106 -44.898 1.00 33.56 723 VAL A N 1
ATOM 5553 C CA . VAL A 1 723 ? -8.143 -4.141 -44.102 1.00 33.56 723 VAL A CA 1
ATOM 5554 C C . VAL A 1 723 ? -7.290 -4.882 -43.072 1.00 33.56 723 VAL A C 1
ATOM 5556 O O . VAL A 1 723 ? -7.788 -5.718 -42.313 1.00 33.56 723 VAL A O 1
ATOM 5559 N N . PHE A 1 724 ? -5.999 -4.552 -43.048 1.00 36.75 724 PHE A N 1
ATOM 5560 C CA . PHE A 1 724 ? -5.027 -5.051 -42.079 1.00 36.75 724 PHE A CA 1
ATOM 5561 C C . PHE A 1 724 ? -5.131 -4.279 -40.757 1.00 36.75 724 PHE A C 1
ATOM 5563 O O . PHE A 1 724 ? -5.105 -3.048 -40.752 1.00 36.75 724 PHE A O 1
ATOM 5570 N N . LEU A 1 725 ? -5.209 -4.995 -39.631 1.00 31.30 725 LEU A N 1
ATOM 5571 C CA . LEU A 1 725 ? -5.102 -4.413 -38.291 1.00 31.30 725 LEU A CA 1
ATOM 5572 C C . LEU A 1 725 ? -3.668 -4.544 -37.766 1.00 31.30 725 LEU A C 1
ATOM 5574 O O . LEU A 1 725 ? -3.350 -5.391 -36.936 1.00 31.30 725 LEU A O 1
ATOM 5578 N N . GLY A 1 726 ? -2.797 -3.669 -38.266 1.00 28.64 726 GLY A N 1
ATOM 5579 C CA . GLY A 1 726 ? -1.437 -3.513 -37.769 1.00 28.64 726 GLY A CA 1
ATOM 5580 C C . GLY A 1 726 ? -0.741 -2.310 -38.397 1.00 28.64 726 GLY A C 1
ATOM 5581 O O . GLY A 1 726 ? -0.726 -2.152 -39.615 1.00 28.64 726 GLY A O 1
ATOM 5582 N N . THR A 1 727 ? -0.127 -1.462 -37.574 1.00 24.02 727 THR A N 1
ATOM 5583 C CA . THR A 1 727 ? 0.708 -0.361 -38.070 1.00 24.02 727 THR A CA 1
ATOM 5584 C C . THR A 1 727 ? 2.159 -0.833 -38.143 1.00 24.02 727 THR A C 1
ATOM 5586 O O . THR A 1 727 ? 2.839 -0.922 -37.116 1.00 24.02 727 THR A O 1
ATOM 5589 N N . VAL A 1 728 ? 2.657 -1.114 -39.348 1.00 25.14 728 VAL A N 1
ATOM 5590 C CA . VAL A 1 728 ? 4.101 -1.150 -39.653 1.00 25.14 728 VAL A CA 1
ATOM 5591 C C . VAL A 1 728 ? 4.451 0.202 -40.281 1.00 25.14 728 VAL A C 1
ATOM 5593 O O . VAL A 1 728 ? 3.668 0.740 -41.058 1.00 25.14 728 VAL A O 1
ATOM 5596 N N . GLY A 1 729 ? 5.538 0.829 -39.830 1.00 27.38 729 GLY A N 1
ATOM 5597 C CA . GLY A 1 729 ? 5.658 2.290 -39.871 1.00 27.38 729 GLY A CA 1
ATOM 5598 C C . GLY A 1 729 ? 6.591 2.875 -40.932 1.00 27.38 729 GLY A C 1
ATOM 5599 O O . GLY A 1 729 ? 7.386 2.178 -41.553 1.00 27.38 729 GLY A O 1
ATOM 5600 N N . ALA A 1 730 ? 6.533 4.205 -41.023 1.00 28.09 730 ALA A N 1
ATOM 5601 C CA . ALA A 1 730 ? 7.662 5.083 -41.342 1.00 28.09 730 ALA A CA 1
ATOM 5602 C C . ALA A 1 730 ? 8.469 4.791 -42.627 1.00 28.09 730 ALA A C 1
ATOM 5604 O O . ALA A 1 730 ? 9.695 4.842 -42.631 1.00 28.09 730 ALA A O 1
ATOM 5605 N N . SER A 1 731 ? 7.784 4.623 -43.758 1.00 27.52 731 SER A N 1
ATOM 5606 C CA . SER A 1 731 ? 8.330 5.043 -45.055 1.00 27.52 731 SER A CA 1
ATOM 5607 C C . SER A 1 731 ? 7.215 5.630 -45.925 1.00 27.52 731 SER A C 1
ATOM 5609 O O . SER A 1 731 ? 6.038 5.366 -45.688 1.00 27.52 731 SER A O 1
ATOM 5611 N N . GLY A 1 732 ? 7.563 6.434 -46.936 1.00 26.69 732 GLY A N 1
ATOM 5612 C CA . GLY A 1 732 ? 6.595 7.073 -47.846 1.00 26.69 732 GLY A CA 1
ATOM 5613 C C . GLY A 1 732 ? 5.884 6.118 -48.820 1.00 26.69 732 GLY A C 1
ATOM 5614 O O . GLY A 1 732 ? 5.314 6.571 -49.811 1.00 26.69 732 GLY A O 1
ATOM 5615 N N . ALA A 1 733 ? 5.948 4.806 -48.583 1.00 24.66 733 ALA A N 1
ATOM 5616 C CA . ALA A 1 733 ? 5.332 3.780 -49.409 1.00 24.66 733 ALA A CA 1
ATOM 5617 C C . ALA A 1 733 ? 3.833 3.647 -49.091 1.00 24.66 733 ALA A C 1
ATOM 5619 O O . ALA A 1 733 ? 3.411 2.778 -48.328 1.00 24.66 733 ALA A O 1
ATOM 5620 N N . THR A 1 734 ? 3.014 4.507 -49.700 1.00 21.72 734 THR A N 1
ATOM 5621 C CA . THR A 1 734 ? 1.552 4.387 -49.651 1.00 21.72 734 THR A CA 1
ATOM 5622 C C . THR A 1 734 ? 1.101 3.119 -50.380 1.00 21.72 734 THR A C 1
ATOM 5624 O O . THR A 1 734 ? 0.816 3.152 -51.578 1.00 21.72 734 THR A O 1
ATOM 5627 N N . PHE A 1 735 ? 0.994 1.999 -49.661 1.00 27.41 735 PHE A N 1
ATOM 5628 C CA . PHE A 1 735 ? 0.232 0.843 -50.131 1.00 27.41 735 PHE A CA 1
ATOM 5629 C C . PHE A 1 735 ? -1.241 1.243 -50.226 1.00 27.41 735 PHE A C 1
ATOM 5631 O O . PHE A 1 735 ? -1.973 1.260 -49.237 1.00 27.41 735 PHE A O 1
ATOM 5638 N N . THR A 1 736 ? -1.668 1.619 -51.430 1.00 22.00 736 THR A N 1
ATOM 5639 C CA . THR A 1 736 ? -3.070 1.903 -51.714 1.00 22.00 736 THR A CA 1
ATOM 5640 C C . THR A 1 736 ? -3.879 0.624 -51.539 1.00 22.00 736 THR A C 1
ATOM 5642 O O . THR A 1 736 ? -3.522 -0.437 -52.052 1.00 22.00 736 THR A O 1
ATOM 5645 N N . SER A 1 737 ? -4.984 0.717 -50.804 1.00 24.91 737 SER A N 1
ATOM 5646 C CA . SER A 1 737 ? -5.895 -0.398 -50.568 1.00 24.91 737 SER A CA 1
ATOM 5647 C C . SER A 1 737 ? -6.676 -0.735 -51.842 1.00 24.91 737 SER A C 1
ATOM 5649 O O . SER A 1 737 ? -7.835 -0.357 -52.008 1.00 24.91 737 SER A O 1
ATOM 5651 N N . SER A 1 738 ? -6.046 -1.463 -52.768 1.00 26.52 738 SER A N 1
ATOM 5652 C CA . SER A 1 738 ? -6.764 -2.073 -53.884 1.00 26.52 738 SER A CA 1
ATOM 5653 C C . SER A 1 738 ? -7.759 -3.091 -53.328 1.00 26.52 738 SER A C 1
ATOM 5655 O O . SER A 1 738 ? -7.365 -4.055 -52.668 1.00 26.52 738 SER A O 1
ATOM 5657 N N . THR A 1 739 ? -9.047 -2.877 -53.585 1.00 25.61 739 THR A N 1
ATOM 5658 C CA . THR A 1 739 ? -10.135 -3.757 -53.152 1.00 25.61 739 THR A CA 1
ATOM 5659 C C . THR A 1 739 ? -10.030 -5.118 -53.833 1.00 25.61 739 THR A C 1
ATOM 5661 O O . THR A 1 739 ? -10.452 -5.291 -54.975 1.00 25.61 739 THR A O 1
ATOM 5664 N N . VAL A 1 740 ? -9.478 -6.100 -53.116 1.00 31.58 740 VAL A N 1
ATOM 5665 C CA . VAL A 1 740 ? -9.449 -7.508 -53.533 1.00 31.58 740 VAL A CA 1
ATOM 5666 C C . VAL A 1 740 ? -10.894 -8.029 -53.573 1.00 31.58 740 VAL A C 1
ATOM 5668 O O . VAL A 1 740 ? -11.539 -8.076 -52.523 1.00 31.58 740 VAL A O 1
ATOM 5671 N N . PRO A 1 741 ? -11.452 -8.404 -54.741 1.00 27.42 741 PRO A N 1
ATOM 5672 C CA . PRO A 1 741 ? -12.844 -8.835 -54.816 1.00 27.42 741 PRO A CA 1
ATOM 5673 C C . PRO A 1 741 ? -13.050 -10.179 -54.113 1.00 27.42 741 PRO A C 1
ATOM 5675 O O . PRO A 1 741 ? -12.247 -11.105 -54.277 1.00 27.42 741 PRO A O 1
ATOM 5678 N N . ALA A 1 742 ? -14.149 -10.308 -53.368 1.00 26.02 742 ALA A N 1
ATOM 5679 C CA . ALA A 1 742 ? -14.507 -11.551 -52.692 1.00 26.02 742 ALA A CA 1
ATOM 5680 C C . ALA A 1 742 ? -14.586 -12.722 -53.692 1.00 26.02 742 ALA A C 1
ATOM 5682 O O . ALA A 1 742 ? -15.256 -12.628 -54.720 1.00 26.02 742 ALA A O 1
ATOM 5683 N N . GLY A 1 743 ? -13.886 -13.819 -53.389 1.00 29.62 743 GLY A N 1
ATOM 5684 C CA . GLY A 1 743 ? -13.779 -14.996 -54.261 1.00 29.62 743 GLY A CA 1
ATOM 5685 C C . GLY A 1 743 ? -12.595 -14.995 -55.238 1.00 29.62 743 GLY A C 1
ATOM 5686 O O . GLY A 1 743 ? -12.439 -15.961 -55.982 1.00 29.62 743 GLY A O 1
ATOM 5687 N N . SER A 1 744 ? -11.737 -13.968 -55.245 1.00 27.06 744 SER A N 1
ATOM 5688 C CA . SER A 1 744 ? -10.511 -13.982 -56.057 1.00 27.06 744 SER A CA 1
ATOM 5689 C C . SER A 1 744 ? -9.389 -14.811 -55.409 1.00 27.06 744 SER A C 1
ATOM 5691 O O . SER A 1 744 ? -8.996 -14.590 -54.265 1.00 27.06 744 SER A O 1
ATOM 5693 N N . THR A 1 745 ? -8.843 -15.780 -56.150 1.00 24.88 745 THR A N 1
ATOM 5694 C CA . THR A 1 745 ? -7.653 -16.537 -55.734 1.00 24.88 745 THR A CA 1
ATOM 5695 C C . THR A 1 745 ? -6.401 -15.684 -55.921 1.00 24.88 745 THR A C 1
ATOM 5697 O O . THR A 1 745 ? -5.975 -15.454 -57.056 1.00 24.88 745 THR A O 1
ATOM 5700 N N . VAL A 1 746 ? -5.784 -15.249 -54.822 1.00 29.36 746 VAL A N 1
ATOM 5701 C CA . VAL A 1 746 ? -4.488 -14.555 -54.848 1.00 29.36 746 VAL A CA 1
ATOM 5702 C C . VAL A 1 746 ? -3.414 -15.524 -55.348 1.00 29.36 746 VAL A C 1
ATOM 5704 O O . VAL A 1 746 ? -2.972 -16.412 -54.620 1.00 29.36 746 VAL A O 1
ATOM 5707 N N . ARG A 1 747 ? -2.995 -15.375 -56.609 1.00 23.92 747 ARG A N 1
ATOM 5708 C CA . ARG A 1 747 ? -1.869 -16.135 -57.165 1.00 23.92 747 ARG A CA 1
ATOM 5709 C C . ARG A 1 747 ? -0.565 -15.495 -56.690 1.00 23.92 747 ARG A C 1
ATOM 5711 O O . ARG A 1 747 ? -0.341 -14.311 -56.918 1.00 23.92 747 ARG A O 1
ATOM 5718 N N . GLN A 1 748 ? 0.269 -16.286 -56.022 1.00 30.42 748 GLN A N 1
ATOM 5719 C CA . GLN A 1 748 ? 1.521 -15.835 -55.420 1.00 30.42 748 GLN A CA 1
ATOM 5720 C C . GLN A 1 748 ? 2.482 -15.280 -56.486 1.00 30.42 748 GLN A C 1
ATOM 5722 O O . GLN A 1 748 ? 2.763 -15.957 -57.475 1.00 30.42 748 GLN A O 1
ATOM 5727 N N . VAL A 1 749 ? 2.986 -14.061 -56.272 1.00 26.66 749 VAL A N 1
ATOM 5728 C CA . VAL A 1 749 ? 4.125 -13.512 -57.024 1.00 26.66 749 VAL A CA 1
ATOM 5729 C C . VAL A 1 749 ? 5.392 -14.120 -56.434 1.00 26.66 749 VAL A C 1
ATOM 5731 O O . VAL A 1 749 ? 5.610 -14.047 -55.225 1.00 26.66 749 VAL A O 1
ATOM 5734 N N . THR A 1 750 ? 6.211 -14.750 -57.267 1.00 26.81 750 THR A N 1
ATOM 5735 C CA . THR A 1 750 ? 7.436 -15.427 -56.836 1.00 26.81 750 THR A CA 1
ATOM 5736 C C . THR A 1 750 ? 8.659 -14.522 -56.986 1.00 26.81 750 THR A C 1
ATOM 5738 O O . THR A 1 750 ? 8.655 -13.539 -57.729 1.00 26.81 750 THR A O 1
ATOM 5741 N N . VAL A 1 751 ? 9.765 -14.892 -56.334 1.00 29.39 751 VAL A N 1
ATOM 5742 C CA . VAL A 1 751 ? 11.062 -14.216 -56.527 1.00 29.39 751 VAL A CA 1
ATOM 5743 C C . VAL A 1 751 ? 11.526 -14.298 -57.992 1.00 29.39 751 VAL A C 1
ATOM 5745 O O . VAL A 1 751 ? 12.205 -13.389 -58.462 1.00 29.39 751 VAL A O 1
ATOM 5748 N N . ALA A 1 752 ? 11.112 -15.325 -58.746 1.00 29.52 752 ALA A N 1
ATOM 5749 C CA . ALA A 1 752 ? 11.406 -15.437 -60.175 1.00 29.52 752 ALA A CA 1
ATOM 5750 C C . ALA A 1 752 ? 10.649 -14.397 -61.023 1.00 29.52 752 ALA A C 1
ATOM 5752 O O . ALA A 1 752 ? 11.218 -13.874 -61.978 1.00 29.52 752 ALA A O 1
ATOM 5753 N N . ASP A 1 753 ? 9.415 -14.038 -60.652 1.00 29.59 753 ASP A N 1
ATOM 5754 C CA . ASP A 1 753 ? 8.643 -12.991 -61.339 1.00 29.59 753 ASP A CA 1
ATOM 5755 C C . ASP A 1 753 ? 9.277 -11.601 -61.123 1.00 29.59 753 ASP A C 1
ATOM 5757 O O . ASP A 1 753 ? 9.383 -10.802 -62.054 1.00 29.59 753 ASP A O 1
ATOM 5761 N N . ILE A 1 754 ? 9.784 -11.338 -59.910 1.00 34.41 754 ILE A N 1
ATOM 5762 C CA . ILE A 1 754 ? 10.505 -10.096 -59.573 1.00 34.41 754 ILE A CA 1
ATOM 5763 C C . ILE A 1 754 ? 11.891 -10.060 -60.241 1.00 34.41 754 ILE A C 1
ATOM 5765 O O . ILE A 1 754 ? 12.301 -9.026 -60.767 1.00 34.41 754 ILE A O 1
ATOM 5769 N N . ALA A 1 755 ? 12.610 -11.186 -60.282 1.00 31.59 755 ALA A N 1
ATOM 5770 C CA . ALA A 1 755 ? 13.881 -11.288 -61.000 1.00 31.59 755 ALA A CA 1
ATOM 5771 C C . ALA A 1 755 ? 13.703 -11.095 -62.518 1.00 31.59 755 ALA A C 1
ATOM 5773 O O . ALA A 1 755 ? 14.516 -10.417 -63.147 1.00 31.59 755 ALA A O 1
ATOM 5774 N N . GLY A 1 756 ? 12.617 -11.621 -63.096 1.00 31.09 756 GLY A N 1
ATOM 5775 C CA . GLY A 1 756 ? 12.268 -11.442 -64.507 1.00 31.09 756 GLY A CA 1
ATOM 5776 C C . GLY A 1 756 ? 12.028 -9.980 -64.895 1.00 31.09 756 GLY A C 1
ATOM 5777 O O . GLY A 1 756 ? 12.441 -9.564 -65.977 1.00 31.09 756 GLY A O 1
ATOM 5778 N N . ALA A 1 757 ? 11.449 -9.173 -63.998 1.00 32.47 757 ALA A N 1
ATOM 5779 C CA . ALA A 1 757 ? 11.235 -7.742 -64.227 1.00 32.47 757 ALA A CA 1
ATOM 5780 C C . ALA A 1 757 ? 12.547 -6.945 -64.391 1.00 32.47 757 ALA A C 1
ATOM 5782 O O . ALA A 1 757 ? 12.580 -5.969 -65.137 1.00 32.47 757 ALA A O 1
ATOM 5783 N N . ASN A 1 758 ? 13.644 -7.391 -63.767 1.00 33.16 758 ASN A N 1
ATOM 5784 C CA . ASN A 1 758 ? 14.973 -6.781 -63.913 1.00 33.16 758 ASN A CA 1
ATOM 5785 C C . ASN A 1 758 ? 15.726 -7.235 -65.185 1.00 33.16 758 ASN A C 1
ATOM 5787 O O . ASN A 1 758 ? 16.834 -6.767 -65.444 1.00 33.16 758 ASN A O 1
ATOM 5791 N N . GLY A 1 759 ? 15.154 -8.150 -65.980 1.00 29.53 759 GLY A N 1
ATOM 5792 C CA . GLY A 1 759 ? 15.785 -8.719 -67.178 1.00 29.53 759 GLY A CA 1
ATOM 5793 C C . GLY A 1 759 ? 15.622 -7.904 -68.469 1.00 29.53 759 GLY A C 1
ATOM 5794 O O . GLY A 1 759 ? 16.262 -8.228 -69.468 1.00 29.53 759 GLY A O 1
ATOM 5795 N N . ALA A 1 760 ? 14.785 -6.860 -68.474 1.00 29.38 760 ALA A N 1
ATOM 5796 C CA . ALA A 1 760 ? 14.548 -5.991 -69.630 1.00 29.38 760 ALA A CA 1
ATOM 5797 C C . ALA A 1 760 ? 15.011 -4.555 -69.332 1.00 29.38 760 ALA A C 1
ATOM 5799 O O . ALA A 1 760 ? 14.684 -3.982 -68.296 1.00 29.38 760 ALA A O 1
ATOM 5800 N N . GLY A 1 761 ? 15.818 -3.981 -70.228 1.00 36.41 761 GLY A N 1
ATOM 5801 C CA . GLY A 1 761 ? 16.639 -2.811 -69.909 1.00 36.41 761 GLY A CA 1
ATOM 5802 C C . GLY A 1 761 ? 15.876 -1.495 -69.715 1.00 36.41 761 GLY A C 1
ATOM 5803 O O . GLY A 1 761 ? 15.261 -0.988 -70.650 1.00 36.41 761 GLY A O 1
ATOM 5804 N N . ALA A 1 762 ? 16.052 -0.881 -68.543 1.00 25.55 762 ALA A N 1
ATOM 5805 C CA . ALA A 1 762 ? 15.746 0.523 -68.278 1.00 25.55 762 ALA A CA 1
ATOM 5806 C C . ALA A 1 762 ? 16.919 1.179 -67.523 1.00 25.55 762 ALA A C 1
ATOM 5808 O O . ALA A 1 762 ? 17.004 1.113 -66.298 1.00 25.55 762 ALA A O 1
ATOM 5809 N N . GLN A 1 763 ? 17.856 1.799 -68.250 1.00 26.80 763 GLN A N 1
ATOM 5810 C CA . GLN A 1 763 ? 18.875 2.655 -67.632 1.00 26.80 763 GLN A CA 1
ATOM 5811 C C . GLN A 1 763 ? 18.337 4.077 -67.436 1.00 26.80 763 GLN A C 1
ATOM 5813 O O . GLN A 1 763 ? 17.750 4.643 -68.354 1.00 26.80 763 GLN A O 1
ATOM 5818 N N . GLY A 1 764 ? 18.648 4.684 -66.286 1.00 28.31 764 GLY A N 1
ATOM 5819 C CA . GLY A 1 764 ? 18.605 6.140 -66.109 1.00 28.31 764 GLY A CA 1
ATOM 5820 C C . GLY A 1 764 ? 17.415 6.698 -65.325 1.00 28.31 764 GLY A C 1
ATOM 5821 O O . GLY A 1 764 ? 16.511 7.291 -65.902 1.00 28.31 764 GLY A O 1
ATOM 5822 N N . ALA A 1 765 ? 17.494 6.637 -63.994 1.00 23.08 765 ALA A N 1
ATOM 5823 C CA . ALA A 1 765 ? 16.798 7.569 -63.104 1.00 23.08 765 ALA A CA 1
ATOM 5824 C C . ALA A 1 765 ? 17.641 7.788 -61.835 1.00 23.08 765 ALA A C 1
ATOM 5826 O O . ALA A 1 765 ? 17.719 6.916 -60.973 1.00 23.08 765 ALA A O 1
ATOM 5827 N N . ALA A 1 766 ? 18.306 8.941 -61.727 1.00 22.89 766 ALA A N 1
ATOM 5828 C CA . ALA A 1 766 ? 19.030 9.321 -60.516 1.00 22.89 766 ALA A CA 1
ATOM 5829 C C . ALA A 1 766 ? 18.064 9.989 -59.526 1.00 22.89 766 ALA A C 1
ATOM 5831 O O . ALA A 1 766 ? 17.474 11.023 -59.840 1.00 22.89 766 ALA A O 1
ATOM 5832 N N . VAL A 1 767 ? 17.909 9.416 -58.330 1.00 23.08 767 VAL A N 1
ATOM 5833 C CA . VAL A 1 767 ? 17.083 10.004 -57.265 1.00 23.08 767 VAL A CA 1
ATOM 5834 C C . VAL A 1 767 ? 17.906 11.056 -56.523 1.00 23.08 767 VAL A C 1
ATOM 5836 O O . VAL A 1 767 ? 18.771 10.732 -55.713 1.00 23.08 767 VAL A O 1
ATOM 5839 N N . GLY A 1 768 ? 17.657 12.329 -56.831 1.00 20.86 768 GLY A N 1
ATOM 5840 C CA . GLY A 1 768 ? 18.289 13.456 -56.147 1.00 20.86 768 GLY A CA 1
ATOM 5841 C C . GLY A 1 768 ? 17.694 13.688 -54.758 1.00 20.86 768 GLY A C 1
ATOM 5842 O O . GLY A 1 768 ? 16.480 13.820 -54.614 1.00 20.86 768 GLY A O 1
ATOM 5843 N N . ILE A 1 769 ? 18.551 13.787 -53.741 1.00 22.31 769 ILE A N 1
ATOM 5844 C CA . ILE A 1 769 ? 18.155 14.219 -52.395 1.00 22.31 769 ILE A CA 1
ATOM 5845 C C . ILE A 1 769 ? 17.926 15.736 -52.425 1.00 22.31 769 ILE A C 1
ATOM 5847 O O . ILE A 1 769 ? 18.843 16.491 -52.746 1.00 22.31 769 ILE A O 1
ATOM 5851 N N . ILE A 1 770 ? 16.726 16.184 -52.053 1.00 20.88 770 ILE A N 1
ATOM 5852 C CA . ILE A 1 770 ? 16.430 17.597 -51.782 1.00 20.88 770 ILE A CA 1
ATOM 5853 C C . ILE A 1 770 ? 15.987 17.716 -50.326 1.00 20.88 770 ILE A C 1
ATOM 5855 O O . ILE A 1 770 ? 14.990 17.123 -49.921 1.00 20.88 770 ILE A O 1
ATOM 5859 N N . SER A 1 771 ? 16.727 18.502 -49.548 1.00 21.72 771 SER A N 1
ATOM 5860 C CA . SER A 1 771 ? 16.424 18.825 -48.157 1.00 21.72 771 SER A CA 1
ATOM 5861 C C . SER A 1 771 ? 16.165 20.325 -48.001 1.00 21.72 771 SER A C 1
ATOM 5863 O O . SER A 1 771 ? 16.987 21.156 -48.379 1.00 21.72 771 SER A O 1
ATOM 5865 N N . THR A 1 772 ? 15.027 20.684 -47.402 1.00 22.75 772 THR A N 1
ATOM 5866 C CA . THR A 1 772 ? 14.730 22.057 -46.960 1.00 22.75 772 THR A CA 1
ATOM 5867 C C . THR A 1 772 ? 13.857 22.033 -45.703 1.00 22.75 772 THR A C 1
ATOM 5869 O O . THR A 1 772 ? 12.770 21.455 -45.754 1.00 22.75 772 THR A O 1
ATOM 5872 N N . PRO A 1 773 ? 14.267 22.672 -44.593 1.00 30.00 773 PRO A N 1
ATOM 5873 C CA . PRO A 1 773 ? 13.433 22.823 -43.403 1.00 30.00 773 PRO A CA 1
ATOM 5874 C C . PRO A 1 773 ? 12.618 24.126 -43.440 1.00 30.00 773 PRO A C 1
ATOM 5876 O O . PRO A 1 773 ? 13.143 25.177 -43.807 1.00 30.00 773 PRO A O 1
ATOM 5879 N N . SER A 1 774 ? 11.355 24.098 -43.005 1.00 23.06 774 SER A N 1
ATOM 5880 C CA . SER A 1 774 ? 10.674 25.247 -42.367 1.00 23.06 774 SER A CA 1
ATOM 5881 C C . SER A 1 774 ? 9.262 24.894 -41.879 1.00 23.06 774 SER A C 1
ATOM 5883 O O . SER A 1 774 ? 8.535 24.138 -42.515 1.00 23.06 774 SER A O 1
ATOM 5885 N N . LEU A 1 775 ? 8.868 25.492 -40.751 1.00 26.39 775 LEU A N 1
ATOM 5886 C CA . LEU A 1 775 ? 7.490 25.555 -40.259 1.00 26.39 775 LEU A CA 1
ATOM 5887 C C . LEU A 1 775 ? 6.963 26.981 -40.459 1.00 26.39 775 LEU A C 1
ATOM 5889 O O . LEU A 1 775 ? 7.587 27.926 -39.978 1.00 26.39 775 LEU A O 1
ATOM 5893 N N . ALA A 1 776 ? 5.805 27.141 -41.103 1.00 21.91 776 ALA A N 1
ATOM 5894 C CA . ALA A 1 776 ? 5.024 28.379 -41.058 1.00 21.91 776 ALA A CA 1
ATOM 5895 C C . ALA A 1 776 ? 3.533 28.112 -41.330 1.00 21.91 776 ALA A C 1
ATOM 5897 O O . ALA A 1 776 ? 3.167 27.334 -42.208 1.00 21.91 776 ALA A O 1
ATOM 5898 N N . THR A 1 777 ? 2.675 28.771 -40.559 1.00 23.09 777 THR A N 1
ATOM 5899 C CA . THR A 1 777 ? 1.212 28.661 -40.582 1.00 23.09 777 THR A CA 1
ATOM 5900 C C . THR A 1 777 ? 0.550 29.316 -41.798 1.00 23.09 777 THR A C 1
ATOM 5902 O O . THR A 1 777 ? 0.849 30.459 -42.130 1.00 23.09 777 THR A O 1
ATOM 5905 N N . ILE A 1 778 ? -0.492 28.669 -42.333 1.00 22.84 778 ILE A N 1
ATOM 5906 C CA . ILE A 1 778 ? -1.705 29.339 -42.840 1.00 22.84 778 ILE A CA 1
ATOM 5907 C C . ILE A 1 778 ? -2.921 28.596 -42.262 1.00 22.84 778 ILE A C 1
ATOM 5909 O O . ILE A 1 778 ? -2.863 27.389 -42.033 1.00 22.84 778 ILE A O 1
ATOM 5913 N N . SER A 1 779 ? -4.004 29.318 -41.973 1.00 20.95 779 SER A N 1
ATOM 5914 C CA . SER A 1 779 ? -5.229 28.787 -41.371 1.00 20.95 779 SER A CA 1
ATOM 5915 C C . SER A 1 779 ? -6.495 29.252 -42.111 1.00 20.95 779 SER A C 1
ATOM 5917 O O . SER A 1 779 ? -6.428 30.135 -42.959 1.00 20.95 779 SER A O 1
ATOM 5919 N N . THR A 1 780 ? -7.625 28.651 -41.712 1.00 22.08 780 THR A N 1
ATOM 5920 C CA . THR A 1 780 ? -9.041 29.003 -41.974 1.00 22.08 780 THR A CA 1
ATOM 5921 C C . THR A 1 780 ? -9.668 28.814 -43.372 1.00 22.08 780 THR A C 1
ATOM 5923 O O . THR A 1 780 ? -9.113 29.144 -44.410 1.00 22.08 780 THR A O 1
ATOM 5926 N N . ALA A 1 781 ? -10.936 28.365 -43.310 1.00 21.27 781 ALA A N 1
ATOM 5927 C CA . ALA A 1 781 ? -11.964 28.260 -44.360 1.00 21.27 781 ALA A CA 1
ATOM 5928 C C . ALA A 1 781 ? -11.757 27.190 -45.470 1.00 21.27 781 ALA A C 1
ATOM 5930 O O . ALA A 1 781 ? -10.639 26.868 -45.839 1.00 21.27 781 ALA A O 1
ATOM 5931 N N . ALA A 1 782 ? -12.808 26.561 -46.024 1.00 22.72 782 ALA A N 1
ATOM 5932 C CA . ALA A 1 782 ? -14.256 26.760 -45.837 1.00 22.72 782 ALA A CA 1
ATOM 5933 C C . ALA A 1 782 ? -15.045 25.433 -45.702 1.00 22.72 782 ALA A C 1
ATOM 5935 O O . ALA A 1 782 ? -14.566 24.359 -46.054 1.00 22.72 782 ALA A O 1
ATOM 5936 N N . ARG A 1 783 ? -16.290 25.518 -45.207 1.00 21.97 783 ARG A N 1
ATOM 5937 C CA . ARG A 1 783 ? -17.275 24.416 -45.184 1.00 21.97 783 ARG A CA 1
ATOM 5938 C C . ARG A 1 783 ? -18.111 24.403 -46.472 1.00 21.97 783 ARG A C 1
ATOM 5940 O O . ARG A 1 783 ? -18.507 25.482 -46.885 1.00 21.97 783 ARG A O 1
ATOM 5947 N N . CYS A 1 784 ? -18.504 23.201 -46.921 1.00 20.73 784 CYS A N 1
ATOM 5948 C CA . CYS A 1 784 ? -19.743 22.840 -47.655 1.00 20.73 784 CYS A CA 1
ATOM 5949 C C . CYS A 1 784 ? -20.149 23.616 -48.932 1.00 20.73 784 CYS A C 1
ATOM 5951 O O . CYS A 1 784 ? -20.155 24.836 -48.940 1.00 20.73 784 CYS A O 1
ATOM 5953 N N . ILE A 1 785 ? -20.711 22.905 -49.926 1.00 22.50 785 ILE A N 1
ATOM 5954 C CA . ILE A 1 785 ? -22.001 23.251 -50.576 1.00 22.50 785 ILE A CA 1
ATOM 5955 C C . ILE A 1 785 ? -22.489 22.106 -51.493 1.00 22.50 785 ILE A C 1
ATOM 5957 O O . ILE A 1 785 ? -21.701 21.286 -51.956 1.00 22.50 785 ILE A O 1
ATOM 5961 N N . VAL A 1 786 ? -23.808 22.038 -51.701 1.00 20.84 786 VAL A N 1
ATOM 5962 C CA . VAL A 1 786 ? -24.552 21.053 -52.517 1.00 20.84 786 VAL A CA 1
ATOM 5963 C C . VAL A 1 786 ? -25.039 21.746 -53.813 1.00 20.84 786 VAL A C 1
ATOM 5965 O O . VAL A 1 786 ? -25.350 22.936 -53.752 1.00 20.84 786 VAL A O 1
ATOM 5968 N N . PRO A 1 787 ? -25.088 21.086 -54.991 1.00 29.22 787 PRO A N 1
ATOM 5969 C CA . PRO A 1 787 ? -25.181 21.788 -56.282 1.00 29.22 787 PRO A CA 1
ATOM 5970 C C . PRO A 1 787 ? -26.609 22.103 -56.772 1.00 29.22 787 PRO A C 1
ATOM 5972 O O . PRO A 1 787 ? -27.495 21.261 -56.636 1.00 29.22 787 PRO A O 1
ATOM 5975 N N . ASN A 1 788 ? -26.793 23.247 -57.463 1.00 22.23 788 ASN A N 1
ATOM 5976 C CA . ASN A 1 788 ? -27.292 23.314 -58.862 1.00 22.23 788 ASN A CA 1
ATOM 5977 C C . ASN A 1 788 ? -27.554 24.744 -59.406 1.00 22.23 788 ASN A C 1
ATOM 5979 O O . ASN A 1 788 ? -28.151 25.545 -58.702 1.00 22.23 788 ASN A O 1
ATOM 5983 N N . ALA A 1 789 ? -27.238 24.946 -60.705 1.00 21.28 789 ALA A N 1
ATOM 5984 C CA . ALA A 1 789 ? -27.823 25.884 -61.705 1.00 21.28 789 ALA A CA 1
ATOM 5985 C C . ALA A 1 789 ? -27.875 27.421 -61.397 1.00 21.28 789 ALA A C 1
ATOM 5987 O O . ALA A 1 789 ? -27.869 27.832 -60.249 1.00 21.28 789 ALA A O 1
ATOM 5988 N N . ALA A 1 790 ? -27.925 28.370 -62.354 1.00 20.59 790 ALA A N 1
ATOM 5989 C CA . ALA A 1 790 ? -28.203 28.353 -63.805 1.00 20.59 790 ALA A CA 1
ATOM 5990 C C . ALA A 1 790 ? -27.687 29.649 -64.520 1.00 20.59 790 ALA A C 1
ATOM 5992 O O . ALA A 1 790 ? -27.322 30.588 -63.822 1.00 20.59 790 ALA A O 1
ATOM 5993 N N . ILE A 1 791 ? -27.842 29.745 -65.868 1.00 21.62 791 ILE A N 1
ATOM 5994 C CA . ILE A 1 791 ? -28.007 31.003 -66.682 1.00 21.62 791 ILE A CA 1
ATOM 5995 C C . ILE A 1 791 ? -26.733 31.898 -66.862 1.00 21.62 791 ILE A C 1
ATOM 5997 O O . ILE A 1 791 ? -26.003 32.094 -65.904 1.00 21.62 791 ILE A O 1
ATOM 6001 N N . THR A 1 792 ? -26.345 32.510 -68.011 1.00 20.62 792 THR A N 1
ATOM 6002 C CA . THR A 1 792 ? -26.728 32.509 -69.464 1.00 20.62 792 THR A CA 1
ATOM 6003 C C . THR A 1 792 ? -25.621 33.166 -70.340 1.00 20.62 792 THR A C 1
ATOM 6005 O O . THR A 1 792 ? -24.842 33.943 -69.802 1.00 20.62 792 THR A O 1
ATOM 6008 N N . ALA A 1 793 ? -25.701 33.007 -71.683 1.00 20.53 793 ALA A N 1
ATOM 6009 C CA . ALA A 1 793 ? -25.142 33.884 -72.754 1.00 20.53 793 ALA A CA 1
ATOM 6010 C C . ALA A 1 793 ? -23.599 33.861 -73.002 1.00 20.53 793 ALA A C 1
ATOM 6012 O O . ALA A 1 793 ? -22.837 33.712 -72.060 1.00 20.53 793 ALA A O 1
ATOM 6013 N N . ILE A 1 794 ? -23.050 34.011 -74.230 1.00 20.95 794 ILE A N 1
ATOM 6014 C CA . ILE A 1 794 ? -23.625 34.231 -75.586 1.00 20.95 794 ILE A CA 1
ATOM 6015 C C . ILE A 1 794 ? -22.690 33.678 -76.713 1.00 20.95 794 ILE A C 1
ATOM 6017 O O . ILE A 1 794 ? -21.480 33.673 -76.536 1.00 20.95 794 ILE A O 1
ATOM 6021 N N . ALA A 1 795 ? -23.271 33.311 -77.875 1.00 21.28 795 ALA A N 1
ATOM 6022 C CA . ALA A 1 795 ? -22.675 33.068 -79.221 1.00 21.28 795 ALA A CA 1
ATOM 6023 C C . ALA A 1 795 ? -21.624 31.942 -79.477 1.00 21.28 795 ALA A C 1
ATOM 6025 O O . ALA A 1 795 ? -20.592 31.880 -78.822 1.00 21.28 795 ALA A O 1
ATOM 6026 N N . GLY A 1 796 ? -21.823 31.149 -80.559 1.00 20.19 796 GLY A N 1
ATOM 6027 C CA . GLY A 1 796 ? -20.729 30.395 -81.225 1.00 20.19 796 GLY A CA 1
ATOM 6028 C C . GLY A 1 796 ? -21.002 29.026 -81.908 1.00 20.19 796 GLY A C 1
ATOM 6029 O O . GLY A 1 796 ? -20.388 28.062 -81.486 1.00 20.19 796 GLY A O 1
ATOM 6030 N N . ILE A 1 797 ? -21.864 28.942 -82.946 1.00 21.81 797 ILE A N 1
ATOM 6031 C CA . ILE A 1 797 ? -21.736 28.115 -84.202 1.00 21.81 797 ILE A CA 1
ATOM 6032 C C . ILE A 1 797 ? -21.091 26.690 -84.090 1.00 21.81 797 ILE A C 1
ATOM 6034 O O . ILE A 1 797 ? -19.917 26.594 -83.767 1.00 21.81 797 ILE A O 1
ATOM 6038 N N . ASN A 1 798 ? -21.662 25.533 -84.494 1.00 22.19 798 ASN A N 1
ATOM 6039 C CA . ASN A 1 798 ? -22.930 25.108 -85.143 1.00 22.19 798 ASN A CA 1
ATOM 6040 C C . ASN A 1 798 ? -23.114 23.557 -84.944 1.00 22.19 798 ASN A C 1
ATOM 6042 O O . ASN A 1 798 ? -22.096 22.896 -84.733 1.00 22.19 798 ASN A O 1
ATOM 6046 N N . PRO A 1 799 ? -24.318 22.930 -85.019 1.00 28.12 799 PRO A N 1
ATOM 6047 C CA . PRO A 1 799 ? -24.537 21.557 -84.509 1.00 28.12 799 PRO A CA 1
ATOM 6048 C C . PRO A 1 799 ? -24.908 20.450 -85.534 1.00 28.12 799 PRO A C 1
ATOM 6050 O O . PRO A 1 799 ? -25.444 20.723 -86.605 1.00 28.12 799 PRO A O 1
ATOM 6053 N N . ALA A 1 800 ? -24.727 19.184 -85.119 1.00 21.69 800 ALA A N 1
ATOM 6054 C CA . ALA A 1 800 ? -25.325 17.935 -85.641 1.00 21.69 800 ALA A CA 1
ATOM 6055 C C . ALA A 1 800 ? -25.057 16.798 -84.613 1.00 21.69 800 ALA A C 1
ATOM 6057 O O . ALA A 1 800 ? -23.972 16.792 -84.041 1.00 21.69 800 ALA A O 1
ATOM 6058 N N . LEU A 1 801 ? -25.916 15.817 -84.288 1.00 22.67 801 LEU A N 1
ATOM 6059 C CA . LEU A 1 801 ? -27.315 15.490 -84.631 1.00 22.67 801 LEU A CA 1
ATOM 6060 C C . LEU A 1 801 ? -27.977 14.738 -83.436 1.00 22.67 801 LEU A C 1
ATOM 6062 O O . LEU A 1 801 ? -27.285 14.152 -82.608 1.00 22.67 801 LEU A O 1
ATOM 6066 N N . MET A 1 802 ? -29.315 14.733 -83.362 1.00 20.31 802 MET A N 1
ATOM 6067 C CA . MET A 1 802 ? -30.161 13.890 -82.472 1.00 20.31 802 MET A CA 1
ATOM 6068 C C . MET A 1 802 ? -30.595 12.584 -83.212 1.00 20.31 802 MET A C 1
ATOM 6070 O O . MET A 1 802 ? -30.334 12.546 -84.418 1.00 20.31 802 MET A O 1
ATOM 6074 N N . PRO A 1 803 ? -31.258 11.546 -82.610 1.00 25.50 803 PRO A N 1
ATOM 6075 C CA . PRO A 1 803 ? -32.178 11.582 -81.450 1.00 25.50 803 PRO A CA 1
ATOM 6076 C C . PRO A 1 803 ? -32.173 10.377 -80.448 1.00 25.50 803 PRO A C 1
ATOM 6078 O O . PRO A 1 803 ? -31.359 9.463 -80.507 1.00 25.50 803 PRO A O 1
ATOM 6081 N N . TRP A 1 804 ? -33.139 10.429 -79.514 1.00 20.55 804 TRP A N 1
ATOM 6082 C CA . TRP A 1 804 ? -33.741 9.382 -78.639 1.00 20.55 804 TRP A CA 1
ATOM 6083 C C . TRP A 1 804 ? -34.574 8.308 -79.431 1.00 20.55 804 TRP A C 1
ATOM 6085 O O . TRP A 1 804 ? -34.559 8.437 -80.657 1.00 20.55 804 TRP A O 1
ATOM 6095 N N . PRO A 1 805 ? -35.354 7.319 -78.861 1.00 35.09 805 PRO A N 1
ATOM 6096 C CA . PRO A 1 805 ? -35.794 7.072 -77.454 1.00 35.09 805 PRO A CA 1
ATOM 6097 C C . PRO A 1 805 ? -35.895 5.603 -76.888 1.00 35.09 805 PRO A C 1
ATOM 6099 O O . PRO A 1 805 ? -35.937 4.621 -77.614 1.00 35.09 805 PRO A O 1
ATOM 6102 N N . ALA A 1 806 ? -36.031 5.527 -75.548 1.00 23.36 806 ALA A N 1
ATOM 6103 C CA . ALA A 1 806 ? -36.853 4.675 -74.634 1.00 23.36 806 ALA A CA 1
ATOM 6104 C C . ALA A 1 806 ? -37.338 3.211 -74.908 1.00 23.36 806 ALA A C 1
ATOM 6106 O O . ALA A 1 806 ? -37.853 2.877 -75.969 1.00 23.36 806 ALA A O 1
ATOM 6107 N N . ALA A 1 807 ? -37.371 2.409 -73.819 1.00 22.59 807 ALA A N 1
ATOM 6108 C CA . ALA A 1 807 ? -38.136 1.154 -73.615 1.00 22.59 807 ALA A CA 1
ATOM 6109 C C . ALA A 1 807 ? -38.492 0.955 -72.103 1.00 22.59 807 ALA A C 1
ATOM 6111 O O . ALA A 1 807 ? -37.917 1.652 -71.266 1.00 22.59 807 ALA A O 1
ATOM 6112 N N . THR A 1 808 ? -39.435 0.064 -71.718 1.00 22.59 808 THR A N 1
ATOM 6113 C CA . THR A 1 808 ? -40.062 0.047 -70.352 1.00 22.59 808 THR A CA 1
ATOM 6114 C C . THR A 1 808 ? -40.529 -1.327 -69.793 1.00 22.59 808 THR A C 1
ATOM 6116 O O . THR A 1 808 ? -41.242 -2.031 -70.503 1.00 22.59 808 THR A O 1
ATOM 6119 N N . ALA A 1 809 ? -40.266 -1.639 -68.502 1.00 22.94 809 ALA A N 1
ATOM 6120 C CA . ALA A 1 809 ? -40.899 -2.709 -67.668 1.00 22.94 809 ALA A CA 1
ATOM 6121 C C . ALA A 1 809 ? -40.487 -2.545 -66.165 1.00 22.94 809 ALA A C 1
ATOM 6123 O O . ALA A 1 809 ? -39.299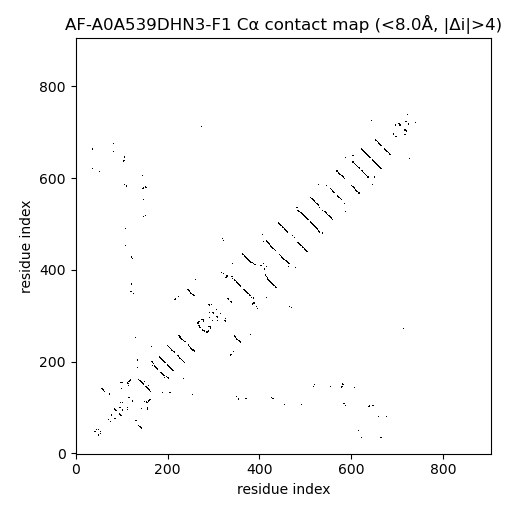 -2.388 -65.912 1.00 22.94 809 ALA A O 1
ATOM 6124 N N . SER A 1 810 ? -41.338 -2.325 -65.138 1.00 21.19 810 SER A N 1
ATOM 6125 C CA . SER A 1 810 ? -42.331 -3.184 -64.417 1.00 21.19 810 SER A CA 1
ATOM 6126 C C . SER A 1 810 ? -41.747 -4.349 -63.571 1.00 21.19 810 SER A C 1
ATOM 6128 O O . SER A 1 810 ? -40.951 -5.102 -64.112 1.00 21.19 810 SER A O 1
ATOM 6130 N N . SER A 1 811 ? -42.139 -4.653 -62.311 1.00 22.94 811 SER A N 1
ATOM 6131 C CA . SER A 1 811 ? -43.013 -3.981 -61.305 1.00 22.94 811 SER A CA 1
ATOM 6132 C C . SER A 1 811 ? -43.105 -4.758 -59.955 1.00 22.94 811 SER A C 1
ATOM 6134 O O . SER A 1 811 ? -43.248 -5.974 -60.004 1.00 22.94 811 SER A O 1
ATOM 6136 N N . ALA A 1 812 ? -43.228 -4.055 -58.806 1.00 23.22 812 ALA A N 1
ATOM 6137 C CA . ALA A 1 812 ? -43.800 -4.513 -57.501 1.00 23.22 812 ALA A CA 1
ATOM 6138 C C . ALA A 1 812 ? -43.119 -5.694 -56.729 1.00 23.22 812 ALA A C 1
ATOM 6140 O O . ALA A 1 812 ? -42.237 -6.348 -57.263 1.00 23.22 812 ALA A O 1
ATOM 6141 N N . CYS A 1 813 ? -43.496 -6.082 -55.489 1.00 19.88 813 CYS A N 1
ATOM 6142 C CA . CYS A 1 813 ? -43.782 -5.361 -54.216 1.00 19.88 813 CYS A CA 1
ATOM 6143 C C . CYS A 1 813 ? -44.101 -6.387 -53.085 1.00 19.88 813 CYS A C 1
ATOM 6145 O O . CYS A 1 813 ? -44.909 -7.268 -53.354 1.00 19.88 813 CYS A O 1
ATOM 6147 N N . TRP A 1 814 ? -43.575 -6.251 -51.845 1.00 21.41 814 TRP A N 1
ATOM 6148 C CA . TRP A 1 814 ? -44.315 -6.385 -50.550 1.00 21.41 814 TRP A CA 1
ATOM 6149 C C . TRP A 1 814 ? -43.416 -6.254 -49.292 1.00 21.41 814 TRP A C 1
ATOM 6151 O O . TRP A 1 814 ? -42.191 -6.285 -49.381 1.00 21.41 814 TRP A O 1
ATOM 6161 N N . LYS A 1 815 ? -44.042 -6.100 -48.111 1.00 22.78 815 LYS A N 1
ATOM 6162 C CA . LYS A 1 815 ? -43.433 -6.167 -46.761 1.00 22.78 815 LYS A CA 1
ATOM 6163 C C . LYS A 1 815 ? -43.983 -7.374 -45.988 1.00 22.78 815 LYS A C 1
ATOM 6165 O O . LYS A 1 815 ? -45.100 -7.799 -46.253 1.00 22.78 815 LYS A O 1
ATOM 6170 N N . ALA A 1 816 ? -43.283 -7.820 -44.944 1.00 22.62 816 ALA A N 1
ATOM 6171 C CA . ALA A 1 816 ? -43.852 -8.672 -43.895 1.00 22.62 816 ALA A CA 1
ATOM 6172 C C . ALA A 1 816 ? -43.454 -8.171 -42.494 1.00 22.62 816 ALA A C 1
ATOM 6174 O O . ALA A 1 816 ? -42.460 -7.467 -42.324 1.00 22.62 816 ALA A O 1
ATOM 6175 N N . THR A 1 817 ? -44.258 -8.498 -41.485 1.00 23.02 817 THR A N 1
ATOM 6176 C CA . THR A 1 817 ? -44.063 -8.123 -40.075 1.00 23.02 817 THR A CA 1
ATOM 6177 C C . THR A 1 817 ? -44.586 -9.258 -39.205 1.00 23.02 817 THR A C 1
ATOM 6179 O O . THR A 1 817 ? -45.628 -9.827 -39.525 1.00 23.02 817 THR A O 1
ATOM 6182 N N . ILE A 1 818 ? -43.915 -9.565 -38.092 1.00 22.97 818 ILE A N 1
ATOM 6183 C CA . ILE A 1 818 ? -44.458 -10.439 -37.045 1.00 22.97 818 ILE A CA 1
ATOM 6184 C C . ILE A 1 818 ? -44.383 -9.710 -35.704 1.00 22.97 818 ILE A C 1
ATOM 6186 O O . ILE A 1 818 ? -43.392 -9.064 -35.379 1.00 22.97 818 ILE A O 1
ATOM 6190 N N . CYS A 1 819 ? -45.461 -9.819 -34.933 1.00 20.97 819 CYS A N 1
ATOM 6191 C CA . CYS A 1 819 ? -45.600 -9.302 -33.578 1.00 20.97 819 CYS A CA 1
ATOM 6192 C C . CYS A 1 819 ? -46.445 -10.306 -32.774 1.00 20.97 819 CYS A C 1
ATOM 6194 O O . CYS A 1 819 ? -47.323 -10.959 -33.345 1.00 20.97 819 CYS A O 1
ATOM 6196 N N . ARG A 1 820 ? -46.219 -10.434 -31.460 1.00 22.20 820 ARG A N 1
ATOM 6197 C CA . ARG A 1 820 ? -47.089 -11.206 -30.554 1.00 22.20 820 ARG A CA 1
ATOM 6198 C C . ARG A 1 820 ? -47.670 -10.290 -29.474 1.00 22.20 820 ARG A C 1
ATOM 6200 O O . ARG A 1 820 ? -46.943 -9.608 -28.765 1.00 22.20 820 ARG A O 1
ATOM 6207 N N . THR A 1 821 ? -48.998 -10.297 -29.374 1.00 25.58 821 THR A N 1
ATOM 6208 C CA . THR A 1 821 ? -49.796 -9.667 -28.298 1.00 25.58 821 THR A CA 1
ATOM 6209 C C . THR A 1 821 ? -50.026 -10.695 -27.167 1.00 25.58 821 THR A C 1
ATOM 6211 O O . THR A 1 821 ? -49.639 -11.847 -27.351 1.00 25.58 821 THR A O 1
ATOM 6214 N N . ARG A 1 822 ? -50.628 -10.456 -25.987 1.00 25.44 822 ARG A N 1
ATOM 6215 C CA . ARG A 1 822 ? -51.559 -9.452 -25.383 1.00 25.44 822 ARG A CA 1
ATOM 6216 C C . ARG A 1 822 ? -51.464 -9.695 -23.839 1.00 25.44 822 ARG A C 1
ATOM 6218 O O . ARG A 1 822 ? -50.986 -10.763 -23.481 1.00 25.44 822 ARG A O 1
ATOM 6225 N N . ARG A 1 823 ? -51.846 -8.897 -22.828 1.00 26.44 823 ARG A N 1
ATOM 6226 C CA . ARG A 1 823 ? -52.845 -7.846 -22.452 1.00 26.44 823 ARG A CA 1
ATOM 6227 C C . ARG A 1 823 ? -52.205 -7.036 -21.262 1.00 26.44 823 ARG A C 1
ATOM 6229 O O . ARG A 1 823 ? -51.081 -7.371 -20.919 1.00 26.44 823 ARG A O 1
ATOM 6236 N N . ASN A 1 824 ? -52.755 -6.058 -20.514 1.00 25.19 824 ASN A N 1
ATOM 6237 C CA . ASN A 1 824 ? -53.965 -5.196 -20.467 1.00 25.19 824 ASN A CA 1
ATOM 6238 C C . ASN A 1 824 ? -53.655 -3.978 -19.535 1.00 25.19 824 ASN A C 1
ATOM 6240 O O . ASN A 1 824 ? -52.715 -4.059 -18.754 1.00 25.19 824 ASN A O 1
ATOM 6244 N N . GLY A 1 825 ? -54.526 -2.954 -19.484 1.00 24.91 825 GLY A N 1
ATOM 6245 C CA . GLY A 1 825 ? -54.633 -2.007 -18.342 1.00 24.91 825 GLY A CA 1
ATOM 6246 C C . GLY A 1 825 ? -54.211 -0.547 -18.641 1.00 24.91 825 GLY A C 1
ATOM 6247 O O . GLY A 1 825 ? -53.346 -0.370 -19.494 1.00 24.91 825 GLY A O 1
ATOM 6248 N N . PRO A 1 826 ? -54.832 0.504 -18.042 1.00 31.16 826 PRO A N 1
ATOM 6249 C CA . PRO A 1 826 ? -54.887 1.828 -18.683 1.00 31.16 826 PRO A CA 1
ATOM 6250 C C . PRO A 1 826 ? -54.272 3.021 -17.912 1.00 31.16 826 PRO A C 1
ATOM 6252 O O . PRO A 1 826 ? -53.929 2.949 -16.736 1.00 31.16 826 PRO A O 1
ATOM 6255 N N . CYS A 1 827 ? -54.186 4.152 -18.619 1.00 21.02 827 CYS A N 1
ATOM 6256 C CA . CYS A 1 827 ? -53.499 5.394 -18.247 1.00 21.02 827 CYS A CA 1
ATOM 6257 C C . CYS A 1 827 ? -54.183 6.258 -17.164 1.00 21.02 827 CYS A C 1
ATOM 6259 O O . CYS A 1 827 ? -55.406 6.249 -17.018 1.00 21.02 827 CYS A O 1
ATOM 6261 N N . ARG A 1 828 ? -53.401 7.177 -16.573 1.00 22.16 828 ARG A N 1
ATOM 6262 C CA . ARG A 1 828 ? -53.852 8.523 -16.155 1.00 22.16 828 ARG A CA 1
ATOM 6263 C C . ARG A 1 828 ? -52.807 9.591 -16.512 1.00 22.16 828 ARG A C 1
ATOM 6265 O O . ARG A 1 828 ? -51.687 9.270 -16.892 1.00 22.16 828 ARG A O 1
ATOM 6272 N N . SER A 1 829 ? -53.216 10.855 -16.443 1.00 22.44 829 SER A N 1
ATOM 6273 C CA . SER A 1 829 ? -52.518 12.043 -16.956 1.00 22.44 829 SER A CA 1
ATOM 6274 C C . SER A 1 829 ? -52.455 13.161 -15.913 1.00 22.44 829 SER A C 1
ATOM 6276 O O . SER A 1 829 ? -53.407 13.258 -15.138 1.00 22.44 829 SER A O 1
ATOM 6278 N N . ALA A 1 830 ? -51.473 14.072 -16.009 1.00 23.97 830 ALA A N 1
ATOM 6279 C CA . ALA A 1 830 ? -51.688 15.517 -16.269 1.00 23.97 830 ALA A CA 1
ATOM 6280 C C . ALA A 1 830 ? -50.548 16.436 -15.760 1.00 23.97 830 ALA A C 1
ATOM 6282 O O . ALA A 1 830 ? -50.108 16.261 -14.634 1.00 23.97 830 ALA A O 1
ATOM 6283 N N . LEU A 1 831 ? -50.242 17.488 -16.550 1.00 23.59 831 LEU A N 1
ATOM 6284 C CA . LEU A 1 831 ? -49.764 18.836 -16.138 1.00 23.59 831 LEU A CA 1
ATOM 6285 C C . LEU A 1 831 ? -48.390 18.951 -15.410 1.00 23.59 831 LEU A C 1
ATOM 6287 O O . LEU A 1 831 ? -47.954 18.040 -14.728 1.00 23.59 831 LEU A O 1
ATOM 6291 N N . SER A 1 832 ? -47.625 20.050 -15.511 1.00 22.64 832 SER A N 1
ATOM 6292 C CA . SER A 1 832 ? -47.724 21.262 -16.357 1.00 22.64 832 SER A CA 1
ATOM 6293 C C . SER A 1 832 ? -46.366 21.973 -16.493 1.00 22.64 832 SER A C 1
ATOM 6295 O O . SER A 1 832 ? -45.634 22.095 -15.516 1.00 22.64 832 SER A O 1
ATOM 6297 N N . THR A 1 833 ? -46.075 22.539 -17.669 1.00 24.11 833 THR A N 1
ATOM 6298 C CA . THR A 1 833 ? -45.019 23.558 -17.880 1.00 24.11 833 THR A CA 1
ATOM 6299 C C . THR A 1 833 ? -45.483 24.935 -17.357 1.00 24.11 833 THR A C 1
ATOM 6301 O O . THR A 1 833 ? -46.694 25.139 -17.231 1.00 24.11 833 THR A O 1
ATOM 6304 N N . PRO A 1 834 ? -44.582 25.907 -17.089 1.00 27.92 834 PRO A N 1
ATOM 6305 C CA . PRO A 1 834 ? -44.247 26.866 -18.157 1.00 27.92 834 PRO A CA 1
ATOM 6306 C C . PRO A 1 834 ? -42.809 27.435 -18.129 1.00 27.92 834 PRO A C 1
ATOM 6308 O O . PRO A 1 834 ? -42.118 27.423 -17.117 1.00 27.92 834 PRO A O 1
ATOM 6311 N N . CYS A 1 835 ? -42.391 28.043 -19.243 1.00 20.86 835 CYS A N 1
ATOM 6312 C CA . CYS A 1 835 ? -41.207 28.910 -19.318 1.00 20.86 835 CYS A CA 1
ATOM 6313 C C . CYS A 1 835 ? -41.629 30.390 -19.341 1.00 20.86 835 CYS A C 1
ATOM 6315 O O . CYS A 1 835 ? -42.574 30.706 -20.068 1.00 20.86 835 CYS A O 1
ATOM 6317 N N . ARG A 1 836 ? -40.877 31.316 -18.709 1.00 22.16 836 ARG A N 1
ATOM 6318 C CA . ARG A 1 836 ? -40.680 32.680 -19.262 1.00 22.16 836 ARG A CA 1
ATOM 6319 C C . ARG A 1 836 ? -39.561 33.522 -18.629 1.00 22.16 836 ARG A C 1
ATOM 6321 O O . ARG A 1 836 ? -39.172 33.342 -17.485 1.00 22.16 836 ARG A O 1
ATOM 6328 N N . TRP A 1 837 ? -39.090 34.454 -19.457 1.00 22.14 837 TRP A N 1
ATOM 6329 C CA . TRP A 1 837 ? -38.053 35.473 -19.261 1.00 22.14 837 TRP A CA 1
ATOM 6330 C C . TRP A 1 837 ? -38.378 36.581 -18.238 1.00 22.14 837 TRP A C 1
ATOM 6332 O O . TRP A 1 837 ? -39.531 37.000 -18.163 1.00 22.14 837 TRP A O 1
ATOM 6342 N N . VAL A 1 838 ? -37.327 37.211 -17.681 1.00 21.38 838 VAL A N 1
ATOM 6343 C CA . VAL A 1 838 ? -37.234 38.663 -17.356 1.00 21.38 838 VAL A CA 1
ATOM 6344 C C . VAL A 1 838 ? -35.788 39.150 -17.633 1.00 21.38 838 VAL A C 1
ATOM 6346 O O . VAL A 1 838 ? -34.872 38.331 -17.656 1.00 21.38 838 VAL A O 1
ATOM 6349 N N . ALA A 1 839 ? -35.557 40.452 -17.875 1.00 22.94 839 ALA A N 1
ATOM 6350 C CA . ALA A 1 839 ? -34.226 41.036 -18.133 1.00 22.94 839 ALA A CA 1
ATOM 6351 C C . ALA A 1 839 ? -34.065 42.494 -17.619 1.00 22.94 839 ALA A C 1
ATOM 6353 O O . ALA A 1 839 ? -35.058 43.178 -17.378 1.00 22.94 839 ALA A O 1
ATOM 6354 N N . THR A 1 840 ? -32.811 42.993 -17.584 1.00 26.70 840 THR A N 1
ATOM 6355 C CA . THR A 1 840 ? -32.343 44.352 -17.161 1.00 26.70 840 THR A CA 1
ATOM 6356 C C . THR A 1 840 ? -32.413 44.635 -15.644 1.00 26.70 840 THR A C 1
ATOM 6358 O O . THR A 1 840 ? -33.315 44.137 -14.990 1.00 26.70 840 THR A O 1
ATOM 6361 N N . GLY A 1 841 ? -31.533 45.410 -14.979 1.00 24.67 841 GLY A N 1
ATOM 6362 C CA . GLY A 1 841 ? -30.287 46.162 -15.301 1.00 24.67 841 GLY A CA 1
ATOM 6363 C C . GLY A 1 841 ? -29.905 47.056 -14.077 1.00 24.67 841 GLY A C 1
ATOM 6364 O O . GLY A 1 841 ? -30.710 47.147 -13.161 1.00 24.67 841 GLY A O 1
ATOM 6365 N N . ARG A 1 842 ? -28.782 47.789 -13.901 1.00 26.83 842 ARG A N 1
ATOM 6366 C CA . ARG A 1 842 ? -27.620 48.281 -14.706 1.00 26.83 842 ARG A CA 1
ATOM 6367 C C . ARG A 1 842 ? -26.347 48.281 -13.764 1.00 26.83 842 ARG A C 1
ATOM 6369 O O . ARG A 1 842 ? -26.213 47.285 -13.079 1.00 26.83 842 ARG A O 1
ATOM 6376 N N . ARG A 1 843 ? -25.364 49.211 -13.585 1.00 24.84 843 ARG A N 1
ATOM 6377 C CA . ARG A 1 843 ? -25.010 50.569 -14.104 1.00 24.84 843 ARG A CA 1
ATOM 6378 C C . ARG A 1 843 ? -23.532 51.052 -13.811 1.00 24.84 843 ARG A C 1
ATOM 6380 O O . ARG A 1 843 ? -23.357 51.948 -12.999 1.00 24.84 843 ARG A O 1
ATOM 6387 N N . ARG A 1 844 ? -22.508 50.622 -14.580 1.00 26.34 844 ARG A N 1
ATOM 6388 C CA . ARG A 1 844 ? -21.183 51.307 -14.828 1.00 26.34 844 ARG A CA 1
ATOM 6389 C C . ARG A 1 844 ? -20.215 51.698 -13.667 1.00 26.34 844 ARG A C 1
ATOM 6391 O O . ARG A 1 844 ? -20.539 52.578 -12.877 1.00 26.34 844 ARG A O 1
ATOM 6398 N N . ARG A 1 845 ? -18.914 51.385 -13.847 1.00 23.70 845 ARG A N 1
ATOM 6399 C CA . ARG A 1 845 ? -17.816 52.384 -14.044 1.00 23.70 845 ARG A CA 1
ATOM 6400 C C . ARG A 1 845 ? -16.542 51.753 -14.659 1.00 23.70 845 ARG A C 1
ATOM 6402 O O . ARG A 1 845 ? -16.337 50.555 -14.550 1.00 23.70 845 ARG A O 1
ATOM 6409 N N . GLY A 1 846 ? -15.740 52.594 -15.316 1.00 21.27 846 GLY A N 1
ATOM 6410 C CA . GLY A 1 846 ? -14.381 52.401 -15.874 1.00 21.27 846 GLY A CA 1
ATOM 6411 C C . GLY A 1 846 ? -13.720 53.800 -15.971 1.00 21.27 846 GLY A C 1
ATOM 6412 O O . GLY A 1 846 ? -14.287 54.703 -15.339 1.00 21.27 846 GLY A O 1
ATOM 6413 N N . PRO A 1 847 ? -12.647 54.074 -16.762 1.00 40.16 847 PRO A N 1
ATOM 6414 C CA . PRO A 1 847 ? -12.051 53.300 -17.874 1.00 40.16 847 PRO A CA 1
ATOM 6415 C C . PRO A 1 847 ? -10.721 52.583 -17.450 1.00 40.16 847 PRO A C 1
ATOM 6417 O O . PRO A 1 847 ? -10.791 51.952 -16.404 1.00 40.16 847 PRO A O 1
ATOM 6420 N N . THR A 1 848 ? -9.536 52.499 -18.107 1.00 23.67 848 THR A N 1
ATOM 6421 C CA . THR A 1 848 ? -8.867 53.232 -19.226 1.00 23.67 848 THR A CA 1
ATOM 6422 C C . THR A 1 848 ? -7.749 52.414 -19.927 1.00 23.67 848 THR A C 1
ATOM 6424 O O . THR A 1 848 ? -7.453 51.291 -19.539 1.00 23.67 848 THR A O 1
ATOM 6427 N N . THR A 1 849 ? -7.173 52.977 -20.999 1.00 26.47 849 THR A N 1
ATOM 6428 C CA . THR A 1 849 ? -6.160 52.431 -21.946 1.00 26.47 849 THR A CA 1
ATOM 6429 C C . THR A 1 849 ? -4.728 52.989 -21.660 1.00 26.47 849 THR A C 1
ATOM 6431 O O . THR A 1 849 ? -4.613 53.773 -20.726 1.00 26.47 849 THR A O 1
ATOM 6434 N N . SER A 1 850 ? -3.601 52.701 -22.358 1.00 22.30 850 SER A N 1
ATOM 6435 C CA . SER A 1 850 ? -3.377 52.313 -23.778 1.00 22.30 850 SER A CA 1
ATOM 6436 C C . SER A 1 850 ? -1.959 51.769 -24.167 1.00 22.30 850 SER A C 1
ATOM 6438 O O . SER A 1 850 ? -0.966 52.090 -23.531 1.00 22.30 850 SER A O 1
ATOM 6440 N N . THR A 1 851 ? -1.891 51.078 -25.330 1.00 25.36 851 THR A N 1
ATOM 6441 C CA . THR A 1 851 ? -0.828 51.075 -26.403 1.00 25.36 851 THR A CA 1
ATOM 6442 C C . THR A 1 851 ? 0.616 50.506 -26.246 1.00 25.36 851 THR A C 1
ATOM 6444 O O . THR A 1 851 ? 1.474 51.131 -25.640 1.00 25.36 851 THR A O 1
ATOM 6447 N N . ARG A 1 852 ? 0.877 49.390 -26.978 1.00 21.75 852 ARG A N 1
ATOM 6448 C CA . ARG A 1 852 ? 1.939 49.036 -28.001 1.00 21.75 852 ARG A CA 1
ATOM 6449 C C . ARG A 1 852 ? 3.076 50.045 -28.379 1.00 21.75 852 ARG A C 1
ATOM 6451 O O . ARG A 1 852 ? 2.811 51.233 -28.228 1.00 21.75 852 ARG A O 1
ATOM 6458 N N . PRO A 1 853 ? 4.185 49.656 -29.104 1.00 36.22 853 PRO A N 1
ATOM 6459 C CA . PRO A 1 853 ? 4.689 48.311 -29.539 1.00 36.22 853 PRO A CA 1
ATOM 6460 C C . PRO A 1 853 ? 6.254 48.058 -29.566 1.00 36.22 853 PRO A C 1
ATOM 6462 O O . PRO A 1 853 ? 7.047 48.974 -29.415 1.00 36.22 853 PRO A O 1
ATOM 6465 N N . THR A 1 854 ? 6.671 46.807 -29.877 1.00 24.91 854 THR A N 1
ATOM 6466 C CA . THR A 1 854 ? 7.890 46.321 -30.628 1.00 24.91 854 THR A CA 1
ATOM 6467 C C . THR A 1 854 ? 9.308 46.934 -30.487 1.00 24.91 854 THR A C 1
ATOM 6469 O O . THR A 1 854 ? 9.500 48.082 -30.872 1.00 24.91 854 THR A O 1
ATOM 6472 N N . ALA A 1 855 ? 10.338 46.083 -30.262 1.00 23.47 855 ALA A N 1
ATOM 6473 C CA . ALA A 1 855 ? 11.646 46.093 -30.978 1.00 23.47 855 ALA A CA 1
ATOM 6474 C C . ALA A 1 855 ? 12.504 44.812 -30.730 1.00 23.47 855 ALA A C 1
ATOM 6476 O O . ALA A 1 855 ? 12.187 44.010 -29.859 1.00 23.47 855 ALA A O 1
ATOM 6477 N N . SER A 1 856 ? 13.572 44.615 -31.521 1.00 23.30 856 SER A N 1
ATOM 6478 C CA . SER A 1 856 ? 14.391 43.383 -31.669 1.00 23.30 856 SER A CA 1
ATOM 6479 C C . SER A 1 856 ? 15.850 43.468 -31.157 1.00 23.30 856 SER A C 1
ATOM 6481 O O . SER A 1 856 ? 16.389 44.570 -31.120 1.00 23.30 856 SER A O 1
ATOM 6483 N N . ARG A 1 857 ? 16.537 42.305 -31.046 1.00 24.31 857 ARG A N 1
ATOM 6484 C CA . ARG A 1 857 ? 17.990 42.089 -30.743 1.00 24.31 857 ARG A CA 1
ATOM 6485 C C . ARG A 1 857 ? 18.373 42.332 -29.263 1.00 24.31 857 ARG A C 1
ATOM 6487 O O . ARG A 1 857 ? 17.720 43.117 -28.597 1.00 24.31 857 ARG A O 1
ATOM 6494 N N . GLY A 1 858 ? 19.413 41.706 -28.698 1.00 22.94 858 GLY A N 1
ATOM 6495 C CA . GLY A 1 858 ? 20.319 40.667 -29.217 1.00 22.94 858 GLY A CA 1
ATOM 6496 C C . GLY A 1 858 ? 21.403 40.257 -28.192 1.00 22.94 858 GLY A C 1
ATOM 6497 O O . GLY A 1 858 ? 21.576 40.921 -27.180 1.00 22.94 858 GLY A O 1
ATOM 6498 N N . SER A 1 859 ? 22.105 39.158 -28.480 1.00 23.33 859 SER A N 1
ATOM 6499 C CA . SER A 1 859 ? 23.244 38.538 -27.762 1.00 23.33 859 SER A CA 1
ATOM 6500 C C . SER A 1 859 ? 24.117 39.386 -26.805 1.00 23.33 859 SER A C 1
ATOM 6502 O O . SER A 1 859 ? 24.803 40.296 -27.276 1.00 23.33 859 SER A O 1
ATOM 6504 N N . SER A 1 860 ? 24.280 38.931 -25.550 1.00 23.38 860 SER A N 1
ATOM 6505 C CA . SER A 1 860 ? 25.599 38.720 -24.896 1.00 23.38 860 SER A CA 1
ATOM 6506 C C . SER A 1 860 ? 25.507 38.098 -23.485 1.00 23.38 860 SER A C 1
ATOM 6508 O O . SER A 1 860 ? 24.536 38.281 -22.757 1.00 23.38 860 SER A O 1
ATOM 6510 N N . THR A 1 861 ? 26.562 37.378 -23.095 1.00 23.80 861 THR A N 1
ATOM 6511 C CA . THR A 1 861 ? 26.940 37.014 -21.713 1.00 23.80 861 THR A CA 1
ATOM 6512 C C . THR A 1 861 ? 28.319 37.625 -21.406 1.00 23.80 861 THR A C 1
ATOM 6514 O O . THR A 1 861 ? 29.015 38.008 -22.352 1.00 23.80 861 THR A O 1
ATOM 6517 N N . PRO A 1 862 ? 28.813 37.629 -20.150 1.00 44.00 862 PRO A N 1
ATOM 6518 C CA . PRO A 1 862 ? 28.152 37.718 -18.840 1.00 44.00 862 PRO A CA 1
ATOM 6519 C C . PRO A 1 862 ? 28.467 39.102 -18.185 1.00 44.00 862 PRO A C 1
ATOM 6521 O O . PRO A 1 862 ? 28.911 40.002 -18.900 1.00 44.00 862 PRO A O 1
ATOM 6524 N N . PRO A 1 863 ? 28.260 39.333 -16.865 1.00 27.81 863 PRO A N 1
ATOM 6525 C CA . PRO A 1 863 ? 29.351 39.021 -15.923 1.00 27.81 863 PRO A CA 1
ATOM 6526 C C . PRO A 1 863 ? 28.932 38.644 -14.484 1.00 27.81 863 PRO A C 1
ATOM 6528 O O . PRO A 1 863 ? 27.883 39.028 -13.975 1.00 27.81 863 PRO A O 1
ATOM 6531 N N . THR A 1 864 ? 29.846 37.991 -13.767 1.00 24.06 864 THR A N 1
ATOM 6532 C CA . THR A 1 864 ? 29.845 37.915 -12.297 1.00 24.06 864 THR A CA 1
ATOM 6533 C C . THR A 1 864 ? 30.615 39.083 -11.686 1.00 24.06 864 THR A C 1
ATOM 6535 O O . THR A 1 864 ? 31.781 39.260 -12.035 1.00 24.06 864 THR A O 1
ATOM 6538 N N . THR A 1 865 ? 30.053 39.806 -10.710 1.00 23.53 865 THR A N 1
ATOM 6539 C CA . THR A 1 865 ? 30.736 40.204 -9.449 1.00 23.53 865 THR A CA 1
ATOM 6540 C C . THR A 1 865 ? 29.764 40.893 -8.477 1.00 23.53 865 THR A C 1
ATOM 6542 O O . THR A 1 865 ? 28.677 41.307 -8.865 1.00 23.53 865 THR A O 1
ATOM 6545 N N . SER A 1 866 ? 30.135 40.949 -7.195 1.00 23.97 866 SER A N 1
ATOM 6546 C CA . SER A 1 866 ? 29.324 41.438 -6.065 1.00 23.97 866 SER A CA 1
ATOM 6547 C C . SER A 1 866 ? 29.869 42.768 -5.488 1.00 23.97 866 SER A C 1
ATOM 6549 O O . SER A 1 866 ? 30.592 43.463 -6.194 1.00 23.97 866 SER A O 1
ATOM 6551 N N . TRP A 1 867 ? 29.596 43.064 -4.199 1.00 22.53 867 TRP A N 1
ATOM 6552 C CA . TRP A 1 867 ? 30.007 44.244 -3.388 1.00 22.53 867 TRP A CA 1
ATOM 6553 C C . TRP A 1 867 ? 29.119 45.502 -3.527 1.00 22.53 867 TRP A C 1
ATOM 6555 O O . TRP A 1 867 ? 28.733 45.862 -4.629 1.00 22.53 867 TRP A O 1
ATOM 6565 N N . THR A 1 868 ? 28.765 46.264 -2.474 1.00 23.88 868 THR A N 1
ATOM 6566 C CA . THR A 1 868 ? 28.781 46.079 -0.990 1.00 23.88 868 THR A CA 1
ATOM 6567 C C . THR A 1 868 ? 27.749 47.059 -0.386 1.00 23.88 868 THR A C 1
ATOM 6569 O O . THR A 1 868 ? 27.619 48.166 -0.891 1.00 23.88 868 THR A O 1
ATOM 6572 N N . ALA A 1 869 ? 26.891 46.691 0.572 1.00 25.62 869 ALA A N 1
ATOM 6573 C CA . ALA A 1 869 ? 27.114 46.551 2.026 1.00 25.62 869 ALA A CA 1
ATOM 6574 C C . ALA A 1 869 ? 27.467 47.849 2.800 1.00 25.62 869 ALA A C 1
ATOM 6576 O O . ALA A 1 869 ? 28.491 48.483 2.547 1.00 25.62 869 ALA A O 1
ATOM 6577 N N . THR A 1 870 ? 26.678 48.157 3.840 1.00 22.09 870 THR A N 1
ATOM 6578 C CA . THR A 1 870 ? 26.927 49.236 4.822 1.00 22.09 870 THR A CA 1
ATOM 6579 C C . THR A 1 870 ? 27.428 48.640 6.148 1.00 22.09 870 THR A C 1
ATOM 6581 O O . THR A 1 870 ? 26.985 47.572 6.559 1.00 22.09 870 THR A O 1
ATOM 6584 N N . ARG A 1 871 ? 28.389 49.297 6.816 1.00 26.23 871 ARG A N 1
ATOM 6585 C CA . ARG A 1 871 ? 29.167 48.740 7.948 1.00 26.23 871 ARG A CA 1
ATOM 6586 C C . ARG A 1 871 ? 28.713 49.206 9.339 1.00 26.23 871 ARG A C 1
ATOM 6588 O O . ARG A 1 871 ? 28.355 50.370 9.488 1.00 26.23 871 ARG A O 1
ATOM 6595 N N . ARG A 1 872 ? 29.053 48.399 10.360 1.00 22.39 872 ARG A N 1
ATOM 6596 C CA . ARG A 1 872 ? 29.899 48.775 11.532 1.00 22.39 872 ARG A CA 1
ATOM 6597 C C . ARG A 1 872 ? 30.441 47.485 12.200 1.00 22.39 872 ARG A C 1
ATOM 6599 O O . ARG A 1 872 ? 29.658 46.603 12.503 1.00 22.39 872 ARG A O 1
ATOM 6606 N N . SER A 1 873 ? 31.747 47.184 12.088 1.00 22.45 873 SER A N 1
ATOM 6607 C CA . SER A 1 873 ? 32.849 47.449 13.063 1.00 22.45 873 SER A CA 1
ATOM 6608 C C . SER A 1 873 ? 32.880 46.475 14.259 1.00 22.45 873 SER A C 1
ATOM 6610 O O . SER A 1 873 ? 31.850 46.332 14.896 1.00 22.45 873 SER A O 1
ATOM 6612 N N . THR A 1 874 ? 33.981 45.827 14.682 1.00 25.05 874 THR A N 1
ATOM 6613 C CA . THR A 1 874 ? 35.415 45.759 14.258 1.00 25.05 874 THR A CA 1
ATOM 6614 C C . THR A 1 874 ? 36.034 44.511 14.946 1.00 25.05 874 THR A C 1
ATOM 6616 O O . THR A 1 874 ? 35.749 44.307 16.116 1.00 25.05 874 THR A O 1
ATOM 6619 N N . ARG A 1 875 ? 36.689 43.549 14.262 1.00 24.89 875 ARG A N 1
ATOM 6620 C CA . ARG A 1 875 ? 38.150 43.425 13.946 1.00 24.89 875 ARG A CA 1
ATOM 6621 C C . ARG A 1 875 ? 39.126 43.474 15.158 1.00 24.89 875 ARG A C 1
ATOM 6623 O O . ARG A 1 875 ? 38.899 44.342 15.993 1.00 24.89 875 ARG A O 1
ATOM 6630 N N . PRO A 1 876 ? 40.295 42.764 15.154 1.00 36.66 876 PRO A N 1
ATOM 6631 C CA . PRO A 1 876 ? 40.792 41.727 14.208 1.00 36.66 876 PRO A CA 1
ATOM 6632 C C . PRO A 1 876 ? 41.612 40.532 14.820 1.00 36.66 876 PRO A C 1
ATOM 6634 O O . PRO A 1 876 ? 41.894 40.506 16.009 1.00 36.66 876 PRO A O 1
ATOM 6637 N N . CYS A 1 877 ? 42.118 39.647 13.933 1.00 23.66 877 CYS A N 1
ATOM 6638 C CA . CYS A 1 877 ? 43.223 38.661 14.105 1.00 23.66 877 CYS A CA 1
ATOM 6639 C C . CYS A 1 877 ? 42.949 37.377 14.938 1.00 23.66 877 CYS A C 1
ATOM 6641 O O . CYS A 1 877 ? 42.196 37.413 15.897 1.00 23.66 877 CYS A O 1
ATOM 6643 N N . GLY A 1 878 ? 43.528 36.201 14.621 1.00 24.97 878 GLY A N 1
ATOM 6644 C CA . GLY A 1 878 ? 44.526 35.861 13.581 1.00 24.97 878 GLY A CA 1
ATOM 6645 C C . GLY A 1 878 ? 44.541 34.367 13.164 1.00 24.97 878 GLY A C 1
ATOM 6646 O O . GLY A 1 878 ? 43.803 33.553 13.703 1.00 24.97 878 GLY A O 1
ATOM 6647 N N . SER A 1 879 ? 45.339 34.027 12.143 1.00 23.67 879 SER A N 1
ATOM 6648 C CA . SER A 1 879 ? 45.242 32.815 11.297 1.00 23.67 879 SER A CA 1
ATOM 6649 C C . SER A 1 879 ? 45.921 31.515 11.789 1.00 23.67 879 SER A C 1
ATOM 6651 O O . SER A 1 879 ? 46.875 31.542 12.557 1.00 23.67 879 SER A O 1
ATOM 6653 N N . ARG A 1 880 ? 45.473 30.377 11.220 1.00 24.48 880 ARG A N 1
ATOM 6654 C CA . ARG A 1 880 ? 46.023 29.000 11.332 1.00 24.48 880 ARG A CA 1
ATOM 6655 C C . ARG A 1 880 ? 47.515 28.864 10.957 1.00 24.48 880 ARG A C 1
ATOM 6657 O O . ARG A 1 880 ? 47.910 29.438 9.945 1.00 24.48 880 ARG A O 1
ATOM 6664 N N . THR A 1 881 ? 48.225 27.892 11.560 1.00 26.00 881 THR A N 1
ATOM 6665 C CA . THR A 1 881 ? 49.228 27.061 10.839 1.00 26.00 881 THR A CA 1
ATOM 6666 C C . THR A 1 881 ? 49.471 25.662 11.449 1.00 26.00 881 THR A C 1
ATOM 6668 O O . THR A 1 881 ? 49.540 25.517 12.658 1.00 26.00 881 THR A O 1
ATOM 6671 N N . LYS A 1 882 ? 49.597 24.678 10.542 1.00 25.47 882 LYS A N 1
ATOM 6672 C CA . LYS A 1 882 ? 50.130 23.285 10.553 1.00 25.47 882 LYS A CA 1
ATOM 6673 C C . LYS A 1 882 ? 50.680 22.582 11.832 1.00 25.47 882 LYS A C 1
ATOM 6675 O O . LYS A 1 882 ? 51.426 23.148 12.616 1.00 25.47 882 LYS A O 1
ATOM 6680 N N . MET A 1 883 ? 50.418 21.262 11.862 1.00 24.39 883 MET A N 1
ATOM 6681 C CA . MET A 1 883 ? 51.137 20.131 12.515 1.00 24.39 883 MET A CA 1
ATOM 6682 C C . MET A 1 883 ? 52.669 20.085 12.216 1.00 24.39 883 MET A C 1
ATOM 6684 O O . MET A 1 883 ? 53.059 20.757 11.256 1.00 24.39 883 MET A O 1
ATOM 6688 N N . PRO A 1 884 ? 53.533 19.281 12.914 1.00 38.25 884 PRO A N 1
ATOM 6689 C CA . PRO A 1 884 ? 53.247 17.969 13.539 1.00 38.25 884 PRO A CA 1
ATOM 6690 C C . PRO A 1 884 ? 53.881 17.657 14.930 1.00 38.25 884 PRO A C 1
ATOM 6692 O O . PRO A 1 884 ? 54.401 18.523 15.620 1.00 38.25 884 PRO A O 1
ATOM 6695 N N . ALA A 1 885 ? 53.765 16.382 15.329 1.00 24.97 885 ALA A N 1
ATOM 6696 C CA . ALA A 1 885 ? 53.980 15.774 16.650 1.00 24.97 885 ALA A CA 1
ATOM 6697 C C . ALA A 1 885 ? 55.396 15.801 17.275 1.00 24.97 885 ALA A C 1
ATOM 6699 O O . ALA A 1 885 ? 56.398 15.688 16.572 1.00 24.97 885 ALA A O 1
ATOM 6700 N N . SER A 1 886 ? 55.461 15.756 18.619 1.00 22.77 886 SER A N 1
ATOM 6701 C CA . SER A 1 886 ? 56.211 14.738 19.408 1.00 22.77 886 SER A CA 1
ATOM 6702 C C . SER A 1 886 ? 56.054 14.913 20.941 1.00 22.77 886 SER A C 1
ATOM 6704 O O . SER A 1 886 ? 55.707 15.983 21.430 1.00 22.77 886 SER A O 1
ATOM 6706 N N . THR A 1 887 ? 56.265 13.824 21.691 1.00 23.44 887 THR A N 1
ATOM 6707 C CA . THR A 1 887 ? 56.291 13.685 23.176 1.00 23.44 887 THR A CA 1
ATOM 6708 C C . THR A 1 887 ? 57.725 13.889 23.747 1.00 23.44 887 THR A C 1
ATOM 6710 O O . THR A 1 887 ? 58.611 14.063 22.909 1.00 23.44 887 THR A O 1
ATOM 6713 N N . PRO A 1 888 ? 58.064 13.777 25.072 1.00 40.19 888 PRO A N 1
ATOM 6714 C CA . PRO A 1 888 ? 57.284 13.413 26.286 1.00 40.19 888 PRO A CA 1
ATOM 6715 C C . PRO A 1 888 ? 57.594 14.254 27.582 1.00 40.19 888 PRO A C 1
ATOM 6717 O O . PRO A 1 888 ? 58.328 15.231 27.535 1.00 40.19 888 PRO A O 1
ATOM 6720 N N . THR A 1 889 ? 57.121 13.783 28.761 1.00 23.94 889 THR A N 1
ATOM 6721 C CA . THR A 1 889 ? 57.637 14.006 30.160 1.00 23.94 889 THR A CA 1
ATOM 6722 C C . THR A 1 889 ? 57.649 15.435 30.771 1.00 23.94 889 THR A C 1
ATOM 6724 O O . THR A 1 889 ? 58.214 16.347 30.196 1.00 23.94 889 THR A O 1
ATOM 6727 N N . SER A 1 890 ? 56.981 15.733 31.907 1.00 25.23 890 SER A N 1
ATOM 6728 C CA . SER A 1 890 ? 57.234 15.379 33.343 1.00 25.23 890 SER A CA 1
ATOM 6729 C C . SER A 1 890 ? 58.331 16.239 34.035 1.00 25.23 890 SER A C 1
ATOM 6731 O O . SER A 1 890 ? 59.327 16.529 33.391 1.00 25.23 890 SER A O 1
ATOM 6733 N N . SER A 1 891 ? 58.285 16.634 35.324 1.00 26.45 891 SER A N 1
ATOM 6734 C CA . SER A 1 891 ? 57.421 16.233 36.461 1.00 26.45 891 SER A CA 1
ATOM 6735 C C . SER A 1 891 ? 57.468 17.226 37.661 1.00 26.45 891 SER A C 1
ATOM 6737 O O . SER A 1 891 ? 58.315 18.117 37.696 1.00 26.45 891 SER A O 1
ATOM 6739 N N . SER A 1 892 ? 56.664 16.947 38.710 1.00 25.86 892 SER A N 1
ATOM 6740 C CA . SER A 1 892 ? 56.800 17.426 40.114 1.00 25.86 892 SER A CA 1
ATOM 6741 C C . SER A 1 892 ? 56.297 18.864 40.432 1.00 25.86 892 SER A C 1
ATOM 6743 O O . SER A 1 892 ? 56.290 19.714 39.553 1.00 25.86 892 SER A O 1
ATOM 6745 N N . ARG A 1 893 ? 55.842 19.214 41.657 1.00 26.36 893 ARG A N 1
ATOM 6746 C CA . ARG A 1 893 ? 55.693 18.447 42.924 1.00 26.36 893 ARG A CA 1
ATOM 6747 C C . ARG A 1 893 ? 54.750 19.164 43.924 1.00 26.36 893 ARG A C 1
ATOM 6749 O O . ARG A 1 893 ? 54.979 20.343 44.148 1.00 26.36 893 ARG A O 1
ATOM 6756 N N . THR A 1 894 ? 53.841 18.445 44.606 1.00 24.69 894 THR A N 1
ATOM 6757 C CA . THR A 1 894 ? 53.589 18.481 46.082 1.00 24.69 894 THR A CA 1
ATOM 6758 C C . THR A 1 894 ? 52.429 17.554 46.504 1.00 24.69 894 THR A C 1
ATOM 6760 O O . THR A 1 894 ? 51.586 17.167 45.699 1.00 24.69 894 THR A O 1
ATOM 6763 N N . SER A 1 895 ? 52.428 17.147 47.780 1.00 23.95 895 SER A N 1
ATOM 6764 C CA . SER A 1 895 ? 51.399 16.369 48.512 1.00 23.95 895 SER A CA 1
ATOM 6765 C C . SER A 1 895 ? 51.599 16.645 50.027 1.00 23.95 895 SER A C 1
ATOM 6767 O O . SER A 1 895 ? 52.656 17.201 50.354 1.00 23.95 895 SER A O 1
ATOM 6769 N N . PRO A 1 896 ? 50.671 16.310 50.958 1.00 42.00 896 PRO A N 1
ATOM 6770 C CA . PRO A 1 896 ? 50.498 14.917 51.411 1.00 42.00 896 PRO A CA 1
ATOM 6771 C C . PRO A 1 896 ? 49.056 14.499 51.827 1.00 42.00 896 PRO A C 1
ATOM 6773 O O . PRO A 1 896 ? 48.088 15.222 51.624 1.00 42.00 896 PRO A O 1
ATOM 6776 N N . THR A 1 897 ? 48.965 13.278 52.367 1.00 27.44 897 THR A N 1
ATOM 6777 C CA . THR A 1 897 ? 47.808 12.464 52.814 1.00 27.44 897 THR A CA 1
ATOM 6778 C C . THR A 1 897 ? 47.140 12.961 54.127 1.00 27.44 897 THR A C 1
ATOM 6780 O O . THR A 1 897 ? 47.560 13.985 54.655 1.00 27.44 897 THR A O 1
ATOM 6783 N N . THR A 1 898 ? 46.117 12.342 54.759 1.00 27.34 898 THR A N 1
ATOM 6784 C CA . THR A 1 898 ? 45.583 10.937 54.807 1.00 27.34 898 THR A CA 1
ATOM 6785 C C . THR A 1 898 ? 44.063 10.972 55.209 1.00 27.34 898 THR A C 1
ATOM 6787 O O . THR A 1 898 ? 43.510 12.063 55.186 1.00 27.34 898 THR A O 1
ATOM 6790 N N . THR A 1 899 ? 43.261 9.930 55.533 1.00 24.92 899 THR A N 1
ATOM 6791 C CA . THR A 1 899 ? 43.498 8.577 56.107 1.00 24.92 899 THR A CA 1
ATOM 6792 C C . THR A 1 899 ? 42.372 7.552 55.793 1.00 24.92 899 THR A C 1
ATOM 6794 O O . THR A 1 899 ? 41.213 7.917 55.676 1.00 24.92 899 THR A O 1
ATOM 6797 N N . TRP A 1 900 ? 42.778 6.278 55.699 1.00 23.05 900 TRP A N 1
ATOM 6798 C CA . TRP A 1 900 ? 42.121 4.960 55.912 1.00 23.05 900 TRP A CA 1
ATOM 6799 C C . TRP A 1 900 ? 40.601 4.759 56.187 1.00 23.05 900 TRP A C 1
ATOM 6801 O O . TRP A 1 900 ? 40.080 5.302 57.153 1.00 23.05 900 TRP A O 1
ATOM 6811 N N . SER A 1 901 ? 40.003 3.817 55.421 1.00 24.00 901 SER A N 1
ATOM 6812 C CA . SER A 1 901 ? 39.569 2.421 55.779 1.00 24.00 901 SER A CA 1
ATOM 6813 C C . SER A 1 901 ? 38.708 2.136 57.047 1.00 24.00 901 SER A C 1
ATOM 6815 O O . SER A 1 901 ? 38.844 2.888 58.005 1.00 24.00 901 SER A O 1
ATOM 6817 N N . PRO A 1 902 ? 37.939 1.005 57.160 1.00 48.47 902 PRO A N 1
ATOM 6818 C CA . PRO A 1 902 ? 38.005 -0.243 56.357 1.00 48.47 902 PRO A CA 1
ATOM 6819 C C . PRO A 1 902 ? 36.680 -1.010 56.025 1.00 48.47 902 PRO A C 1
ATOM 6821 O O . PRO A 1 902 ? 35.612 -0.740 56.559 1.00 48.47 902 PRO A O 1
ATOM 6824 N N . THR A 1 903 ? 36.852 -2.107 55.263 1.00 26.66 903 THR A N 1
ATOM 6825 C CA . THR A 1 903 ? 36.077 -3.385 55.240 1.00 26.66 903 THR A CA 1
ATOM 6826 C C . THR A 1 903 ? 34.646 -3.486 54.690 1.00 26.66 903 THR A C 1
ATOM 6828 O O . THR A 1 903 ? 33.790 -2.632 54.866 1.00 26.66 903 THR A O 1
ATOM 6831 N N . SER A 1 904 ? 34.427 -4.645 54.062 1.00 32.78 904 SER A N 1
ATOM 6832 C CA . SER A 1 904 ? 33.197 -5.198 53.496 1.00 32.78 904 SER A CA 1
ATOM 6833 C C . SER A 1 904 ? 32.446 -6.129 54.455 1.00 32.78 904 SER A C 1
ATOM 6835 O O . SER A 1 904 ? 33.087 -6.889 55.185 1.00 32.78 904 SER A O 1
ATOM 6837 N N . THR A 1 905 ? 31.128 -6.206 54.273 1.00 36.78 905 THR A N 1
ATOM 6838 C CA . THR A 1 905 ? 30.322 -7.444 54.308 1.00 36.78 905 THR A CA 1
ATOM 6839 C C . THR A 1 905 ? 29.262 -7.338 53.228 1.00 36.78 905 THR A C 1
ATOM 6841 O O . THR A 1 905 ? 28.677 -6.234 53.162 1.00 36.78 905 THR A O 1
#

Radius of gyration: 37.48 Å; Cα contacts (8 Å, |Δi|>4): 1919; chains: 1; bounding box: 112×82×142 Å

Mean predicted aligned error: 16.92 Å

Nearest PDB structures (foldseek):
  2grx-assembly2_B  TM=7.737E-01  e=5.152E-20  Escherichia coli
  5fp1-assembly1_A  TM=7.591E-01  e=3.562E-19  Acinetobacter baumannii
  6z8q-assembly2_B  TM=7.161E-01  e=2.644E-14  Pseudomonas aeruginosa PAO1
  6z9n-assembly4_D  TM=7.091E-01  e=4.086E-14  Pseudomonas aeruginosa PAO1
  6z9y-assembly3_C  TM=6.828E-01  e=5.461E-14  Pseudomonas aeruginosa PAO1

Sequence (905 aa):
MSGKNRSTFAFFTGVSLAALGVAAPAVAQEQEQGRVTDEIVVTAEKREASIQDVPIAISAFDESRLERLQLNDAQDLQLAIPNFQFSKQNFTGSNVAIRGVGTKVVATSGDAAVGIHINGAPVGNSPIFEGEFFDVQRVEVLRGPQGTLYGRNSSSGVLNVITQKAVPEEFSGRLEGTYGNYNTYKTNGYLNIPMGDTFAARVAGFYTKRDGFSEDVVSGNDVDGRDMYAVRGSLFAQLADNVDASLMVQYFKEDSNRSRIGKQLCTRDNRPWPFSQGCLNTGLGFDALNPSASLGGLGALIFPGFDPDGAGPIQPTLLTDAAGIANPGNNPDDLRQVALTFQPHHEVEDFFANFEFNWDFGPVTFTSLTSIASNQISSQVDYNQSFGGQALRPTVFNPTGPFTGPRTGTQSYLATFDDSSSNSETWTQEFRLTSDLDGWLNYTVGYILIDGEVTDSRYQVVSNSLEAINIGLGIPLSFEQSFYENFTGLYHLEASALFGEVYLTPTDDLKLTIGLRRTSDDKLVQDRQTLLQGVPRSSVPLSTRTASFDETTGRITLNYSSQLPFTDETNWYASYSKGYKGGGINPPFDPNLFVGVARTFDPEFVNAYEVGMKNVLGDGRMTANLAGFYYEYQGYQITRIVNRTSVNANLDATIKGLEAEFTWEPTNGLVFDLNLGYLNSEITDSIGGLVDPINVTNGNAGYTGVSDALRWTRTMAFNSSGVFLGTVGASGATFTSSTVPAGSTVRQVTVADIAGANGAGAQGAAVGIISTPSLATISTAARCIVPNAAITAIAGINPALMPWPAATASSACWKATICRTRRNGPCRSALSTPCRWVATGRRRRGPTTSTRPTASRGSSTPPTTSWTATRRSTRPCGSRTKMPASTPTSSSRTSPTTTWSPTST

Solvent-accessible surface area (backbone atoms only — not comparable to full-atom values): 53044 Å² total; per-residue (Å²): 132,89,89,79,85,84,82,85,79,80,88,74,91,88,88,88,88,88,88,84,89,82,84,74,83,80,76,83,72,82,67,88,70,82,46,72,60,52,77,55,64,37,58,87,80,86,42,80,41,45,63,68,70,52,76,62,62,63,51,75,36,39,52,69,53,28,61,75,70,64,47,50,33,64,57,47,47,44,80,79,38,64,51,38,42,69,43,72,42,101,54,84,52,71,35,54,23,36,81,81,39,44,55,46,54,73,36,95,53,50,59,47,26,45,28,42,23,52,69,82,42,80,44,80,92,64,64,64,76,74,51,65,72,68,71,43,49,31,40,40,38,41,55,47,44,37,18,36,84,79,19,56,30,5,40,22,10,35,41,36,38,32,60,56,77,28,44,30,90,49,77,48,71,48,81,49,80,49,78,55,74,53,72,24,40,36,38,42,37,37,41,30,44,41,68,55,88,42,26,14,37,22,44,33,36,38,39,40,38,29,50,31,73,28,40,22,77,67,82,74,47,63,26,53,22,42,37,34,39,36,44,36,44,28,36,25,35,52,80,46,103,48,27,40,37,36,41,40,40,37,41,36,41,35,57,27,39,21,63,78,64,79,84,76,61,16,28,49,23,84,50,61,59,83,68,17,68,13,36,38,96,87,48,78,38,48,45,52,31,31,26,35,51,38,73,13,32,58,37,42,75,76,39,88,87,58,60,61,84,68,82,70,86,88,78,79,46,58,44,64,51,35,18,35,74,58,31,19,75,41,51,53,90,49,94,48,38,40,16,43,81,58,85,26,38,35,35,36,43,39,38,40,37,40,39,42,37,39,40,53,74,74,52,37,34,40,38,41,40,38,39,39,40,39,37,38,41,41,36,36,36,44,70,64,46,33,27,26,82,50,58,59,68,61,23,96,85,41,72,80,53,64,49,74,37,78,80,72,38,76,35,56,43,56,46,52,32,35,41,24,35,33,36,35,41,36,43,38,40,40,41,36,41,37,44,58,44,97,71,45,55,37,38,38,43,34,41,37,44,38,44,37,40,35,33,63,29,35,38,36,37,46,40,46,39,58,54,48,41,29,53,73,72,71,38,76,88,51,74,52,40,45,48,30,31,45,36,31,61,37,33,40,37,48,33,39,32,50,29,37,35,38,40,34,36,88,42,98,48,34,41,40,40,44,33,36,17,42,40,39,40,43,39,40,39,29,29,35,58,45,68,77,67,61,52,47,51,91,77,56,69,67,50,77,47,74,54,73,48,73,51,78,33,30,35,42,33,43,34,39,52,45,70,52,103,80,32,73,34,32,31,36,24,41,35,41,28,36,15,36,29,62,39,35,49,37,58,67,75,59,65,87,83,42,68,90,64,65,68,45,34,67,49,23,34,29,50,36,40,39,40,35,37,31,33,31,25,72,90,35,23,24,39,46,36,40,38,38,39,46,32,44,28,47,29,39,56,33,56,44,78,53,98,90,41,70,38,47,43,58,30,32,32,40,38,35,39,41,40,37,42,34,41,37,40,92,46,97,95,45,76,47,79,50,70,42,65,46,81,52,74,47,77,73,47,78,54,93,79,76,64,45,84,89,44,59,41,74,88,40,88,61,32,50,62,50,56,56,90,90,52,100,40,81,46,53,49,27,38,91,82,71,51,71,84,71,90,81,79,96,66,93,74,80,80,72,85,74,81,78,59,91,90,65,82,85,75,82,84,48,73,65,59,58,54,54,64,72,71,59,94,80,87,88,81,84,85,78,89,84,87,83,90,86,87,83,90,84,80,85,87,85,79,88,89,82,92,81,90,81,93,82,90,82,90,82,90,86,91,87,85,86,84,87,83,90,87,92,84,90,81,91,88,90,87,88,87,88,86,84,86,88,90,88,89,87,87,86,85,82,89,83,87,87,87,88,89,88,83,90,89,89,85,90,89,80,88,88,87,86,85,87,82,90,89,83,89,80,94,86,84,86,86,89,85,84,90,82,90,87,88,83,89,79,89,85,88,85,85,91,83,84,86,84,90,85,88,81,85,90,84,89,88,89,84,86,89,88,84,82,88,85,90,87,134

Foldseek 3Di:
DDDDDDDDDDDDDDDDDDDDDDDDDDPPDPDPFDFLPPFPFDCLVVDTDGPQFPFADKDKAFPVNCVVQVVWAPQSVPVFAPQWHWAFDPFLAIWTAHLNDWFFADDPFFATQEFEEEQLHTDGRDVSRVHTDAQWRMWMKTAAAPCFRSRFRHRGTYIYTYHDAAAQPDFDKDWDWDADPQRKTKIWMKTWDHDPNFKIKMKTKMWIWGAAQAAAPAPRGGAPTWTKMKIKIKMKGPPDPFKIKMKIKMKMKIKGLYDSDAADFFDEQPDAPPQGPQGDPVDGHQAQGQLCPDVLVLVCVVDPPDDLNPPDPDDQDLSVLVSLLRGLPARDRDSRYFHFPDGKIKIKIKIKMKMWIWGDPDQKIKIKIKMKIKMKIKIKGQSNSHHNPDFNACHPLRNPDDFAAPPVGGDRGKGKMKIWIKIKMKIKIKIKMWGNDPDFKTKMKMKMWMKMKIAFTKMFMAIRSLVVVCVVVVQDGDPQDTQKMKTWHMKIKTKMKIKMKMWGCNDVFKIKIKIKMKMKMKIWTFIAIHHRPSDGPVVTGTDIDIDIDIDMWIKIKMWGKDDDPFFPIKIKMKMWTKHKHAKFAWHDDDCVQQPPADRIEGIKIKTKIKIWMWTAGDVSQKIKIKMWIKMKMFFRWHWDADQNGIGIGGFIKIKIWMKMWMWGDPDSPDIDTDIDIDMDMDGPGDDPPPQDSNHRCVPPPQWDFDADPVDGGIGQTAGPQRDGDHDSDDDPPPPPPDGDDPPDDPDDDDPVNVVVVPVDDDDDDDDDDDDDDDDDDDDDDDDDDDDDDDDDDDDDDDDDDDDDDDDDDDDDDDDDDDDDDDDDDDDDDDDDDDDDDDDDDDDDDDDDDDDDDDDDDDDDDDDDDDDDDDDDDDDDDDDDDDDDDDDDDDDDDDDDDDDDDDDDD